Protein AF-A0ABD3W2A3-F1 (afdb_monomer)

Foldseek 3Di:
DPDQPLVVAQAEFEQPLDVVVVLLVLLVSLVVSQQPDPDDDCVPLCPPVPVCHPPDPVVQPPPPVSSVSSSVSCVVSCVRHQVQLCVCCHLPHRPQPCRRVSSVLSNLQSDDPVVQAQGKYWYWYFDPVTDIDIDIDTHHNDPDCPDPSVVVNVVSNCVVVVSVPADDDDPVVVVVVVVVCVVCVPDAFDADPDDPVRDDAQDKDFGTQHNVRDTDIDTHHDPPDPDDDDDDDDDDDPPDDDDDPPDPPDPDDPPPDDDPADLVLLVQLLVCCVPVVDDLVVSCVVSVHDSVVSVCCNVVVDPSNDDDDDDDQLDDPVLLVLLQLVLQQCLLLLDADDLVLSQVQVQVSCVLVPSDPPVDGGDSVSSVVSCVVCVVCVSRHPDDPPVNSQVRNPDPSSLVVQLVLLVVLCVLLVNLVVQQQEKEKEKDKADPDDDDPPPDPDDPDDPDDDPLEDFAIKMWIWMDTLQLDTFQIEMEGADPDDDPLQVVLVVLVYHYYYDNRNDDALVNVLCCVVPGVLVPHDQADLNHAGEYEYAPVHNNDHPVSCVVCVVSRYHYDYRRHCPHPLNVVLCCLQVVQQNVQLVVQVVVCCNVPVHHDDPSNSSNSSSVSNCVSSGSCSSNVSCVCSCNVNNDSVSSVVPPVNDDPDPVVVVVPPPDDDDDDDDDDDDDDDDDDDDDDDDDPPPPPVCPVVVVVPPPDPDPDVVLVVVLVVVCVVVVLDPPVQWDWDDDDDDDDSSDDPPDPPDTATHGDPVCVVSNVVCVVVVSDDHDDDDDDDDDDDDDDDDDDDDDDDD

Mean predicted aligned error: 22.22 Å

Structure (mmCIF, N/CA/C/O backbone):
data_AF-A0ABD3W2A3-F1
#
_entry.id   AF-A0ABD3W2A3-F1
#
loop_
_atom_site.group_PDB
_atom_site.id
_atom_site.type_symbol
_atom_site.label_atom_id
_atom_site.label_alt_id
_atom_site.label_comp_id
_atom_site.label_asym_id
_atom_site.label_entity_id
_atom_site.label_seq_id
_atom_site.pdbx_PDB_ins_code
_atom_site.Cartn_x
_atom_site.Cartn_y
_atom_site.Cartn_z
_atom_site.occupancy
_atom_site.B_iso_or_equiv
_atom_site.auth_seq_id
_atom_site.auth_comp_id
_atom_site.auth_asym_id
_atom_site.auth_atom_id
_atom_site.pdbx_PDB_model_num
ATOM 1 N N . SER A 1 1 ? -2.346 38.687 7.129 1.00 35.28 1 SER A N 1
ATOM 2 C CA . SER A 1 1 ? -1.201 38.196 7.914 1.00 35.28 1 SER A CA 1
ATOM 3 C C . SER A 1 1 ? -1.186 36.679 7.828 1.00 35.28 1 SER A C 1
ATOM 5 O O . SER A 1 1 ? -2.009 36.023 8.453 1.00 35.28 1 SER A O 1
ATOM 7 N N . SER A 1 2 ? -0.342 36.107 6.971 1.00 46.38 2 SER A N 1
ATOM 8 C CA . SER A 1 2 ? -0.169 34.652 6.858 1.00 46.38 2 SER A CA 1
ATOM 9 C C . SER A 1 2 ? 0.620 34.150 8.071 1.00 46.38 2 SER A C 1
ATOM 11 O O . SER A 1 2 ? 1.842 34.099 8.045 1.00 46.38 2 SER A O 1
ATOM 13 N N . GLY A 1 3 ? -0.074 33.900 9.184 1.00 69.75 3 GLY A N 1
ATOM 14 C CA . GLY A 1 3 ? 0.549 33.442 10.426 1.00 69.75 3 GLY A CA 1
ATOM 15 C C . GLY A 1 3 ? 1.080 32.015 10.297 1.00 69.75 3 GLY A C 1
ATOM 16 O O . GLY A 1 3 ? 0.360 31.137 9.823 1.00 69.75 3 GLY A O 1
ATOM 17 N N . SER A 1 4 ? 2.319 31.798 10.741 1.00 86.19 4 SER A N 1
ATOM 18 C CA . SER A 1 4 ? 2.955 30.481 10.856 1.00 86.19 4 SER A CA 1
ATOM 19 C C . SER A 1 4 ? 2.032 29.493 11.577 1.00 86.19 4 SER A C 1
ATOM 21 O O . SER A 1 4 ? 1.452 29.807 12.627 1.00 86.19 4 SER A O 1
ATOM 23 N N . LEU A 1 5 ? 1.890 28.277 11.035 1.00 86.94 5 LEU A N 1
ATOM 24 C CA . LEU A 1 5 ? 1.076 27.242 11.678 1.00 86.94 5 LEU A CA 1
ATOM 25 C C . LEU A 1 5 ? 1.658 26.880 13.048 1.00 86.94 5 LEU A C 1
ATOM 27 O O . LEU A 1 5 ? 0.903 26.649 13.996 1.00 86.94 5 LEU A O 1
ATOM 31 N N . LEU A 1 6 ? 2.990 26.867 13.154 1.00 92.56 6 LEU A N 1
ATOM 32 C CA . LEU A 1 6 ? 3.700 26.625 14.404 1.00 92.56 6 LEU A CA 1
ATOM 33 C C . LEU A 1 6 ? 3.365 27.659 15.477 1.00 92.56 6 LEU A C 1
ATOM 35 O O . LEU A 1 6 ? 3.347 27.291 16.649 1.00 92.56 6 LEU A O 1
ATOM 39 N N . ASP A 1 7 ? 3.046 28.899 15.111 1.00 91.88 7 ASP A N 1
ATOM 40 C CA . ASP A 1 7 ? 2.625 29.945 16.051 1.00 91.88 7 ASP A CA 1
ATOM 41 C C . ASP A 1 7 ? 1.144 29.867 16.414 1.00 91.88 7 ASP A C 1
ATOM 43 O O . ASP A 1 7 ? 0.767 30.146 17.550 1.00 91.88 7 ASP A O 1
ATOM 47 N N . CYS A 1 8 ? 0.302 29.427 15.479 1.00 91.38 8 CYS A N 1
ATOM 48 C CA . CYS A 1 8 ? -1.149 29.383 15.661 1.00 91.38 8 CYS A CA 1
ATOM 49 C C . CYS A 1 8 ? -1.652 28.231 16.549 1.00 91.38 8 CYS A C 1
ATOM 51 O O . CYS A 1 8 ? -2.857 28.172 16.823 1.00 91.38 8 CYS A O 1
ATOM 53 N N . ALA A 1 9 ? -0.780 27.298 16.939 1.00 96.00 9 ALA A N 1
ATOM 54 C CA . ALA A 1 9 ? -1.112 26.116 17.731 1.00 96.00 9 ALA A CA 1
ATOM 55 C C . ALA A 1 9 ? -0.274 26.031 19.012 1.00 96.00 9 ALA A C 1
ATOM 57 O O . ALA A 1 9 ? 0.930 26.289 19.006 1.00 96.00 9 ALA A O 1
ATOM 58 N N . ASP A 1 10 ? -0.896 25.597 20.105 1.00 97.50 10 ASP A N 1
ATOM 59 C CA . ASP A 1 10 ? -0.235 25.407 21.399 1.00 97.50 10 ASP A CA 1
ATOM 60 C C . ASP A 1 10 ? 0.429 24.033 21.511 1.00 97.50 10 ASP A C 1
ATOM 62 O O . ASP A 1 10 ? 1.401 23.863 22.249 1.00 97.50 10 ASP A O 1
ATOM 66 N N . ALA A 1 11 ? -0.085 23.050 20.770 1.00 98.31 11 ALA A N 1
ATOM 67 C CA . ALA A 1 11 ? 0.463 21.705 20.729 1.00 98.31 11 ALA A CA 1
ATOM 68 C C . ALA A 1 11 ? 0.256 21.019 19.380 1.00 98.31 11 ALA A C 1
ATOM 70 O O . ALA A 1 11 ? -0.732 21.263 18.684 1.00 98.31 11 ALA A O 1
ATOM 71 N N . PHE A 1 12 ? 1.173 20.108 19.061 1.00 98.56 12 PHE A N 1
ATOM 72 C CA . PHE A 1 12 ? 1.108 19.237 17.898 1.00 98.56 12 PHE A CA 1
ATOM 73 C C . PHE A 1 12 ? 1.137 17.777 18.334 1.00 98.56 12 PHE A C 1
ATOM 75 O O . PHE A 1 12 ? 1.990 17.352 19.112 1.00 98.56 12 PHE A O 1
ATOM 82 N N . VAL A 1 13 ? 0.200 17.002 17.801 1.00 98.75 13 VAL A N 1
ATOM 83 C CA . VAL A 1 13 ? 0.054 15.572 18.045 1.00 98.75 13 VAL A CA 1
ATOM 84 C C . VAL A 1 13 ? 0.096 14.857 16.703 1.00 98.75 13 VAL A C 1
ATOM 86 O O . VAL A 1 13 ? -0.642 15.196 15.781 1.00 98.75 13 VAL A O 1
ATOM 89 N N . PHE A 1 14 ? 0.936 13.837 16.582 1.00 98.75 14 PHE A N 1
ATOM 90 C CA . PHE A 1 14 ? 1.120 13.109 15.329 1.00 98.75 14 PHE A CA 1
ATOM 91 C C . PHE A 1 14 ? 0.757 11.638 15.499 1.00 98.75 14 PHE A C 1
ATOM 93 O O . PHE A 1 14 ? 0.949 11.048 16.568 1.00 98.75 14 PHE A O 1
ATOM 100 N N . HIS A 1 15 ? 0.308 11.005 14.414 1.00 98.56 15 HIS A N 1
ATOM 101 C CA . HIS A 1 15 ? 0.448 9.561 14.287 1.00 98.56 15 HIS A CA 1
ATOM 102 C C . HIS A 1 15 ? 1.916 9.182 14.546 1.00 98.56 15 HIS A C 1
ATOM 104 O O . HIS A 1 15 ? 2.825 9.680 13.883 1.00 98.56 15 HIS A O 1
ATOM 110 N N . SER A 1 16 ? 2.139 8.330 15.546 1.00 97.31 16 SER A N 1
ATOM 111 C CA . SER A 1 16 ? 3.460 8.045 16.103 1.00 97.31 16 SER A CA 1
ATOM 112 C C . SER A 1 16 ? 3.822 6.572 15.881 1.00 97.31 16 SER A C 1
ATOM 114 O O . SER A 1 16 ? 3.602 5.753 16.778 1.00 97.31 16 SER A O 1
ATOM 116 N N . PRO A 1 17 ? 4.350 6.192 14.700 1.00 92.62 17 PRO A N 1
ATOM 117 C CA . PRO A 1 17 ? 4.864 4.840 14.490 1.00 92.62 17 PRO A CA 1
ATOM 118 C C . PRO A 1 17 ? 6.138 4.599 15.312 1.00 92.62 17 PRO A C 1
ATOM 120 O O . PRO A 1 17 ? 6.360 3.503 15.813 1.00 92.62 17 PRO A O 1
ATOM 123 N N . PHE A 1 18 ? 6.954 5.639 15.487 1.00 95.50 18 PHE A N 1
ATOM 124 C CA . PHE A 1 18 ? 8.064 5.704 16.433 1.00 95.50 18 PHE A CA 1
ATOM 125 C C . PHE A 1 18 ? 8.425 7.175 16.688 1.00 95.50 18 PHE A C 1
ATOM 127 O O . PHE A 1 18 ? 8.246 8.031 15.818 1.00 95.50 18 PHE A O 1
ATOM 134 N N . CYS A 1 19 ? 8.956 7.486 17.873 1.00 95.88 19 CYS A N 1
ATOM 135 C CA . CYS A 1 19 ? 9.116 8.872 18.334 1.00 95.88 19 CYS A CA 1
ATOM 136 C C . CYS A 1 19 ? 10.074 9.713 17.474 1.00 95.88 19 CYS A C 1
ATOM 138 O O . CYS A 1 19 ? 9.851 10.907 17.304 1.00 95.88 19 CYS A O 1
ATOM 140 N N . LYS A 1 20 ? 11.113 9.106 16.879 1.00 95.56 20 LYS A N 1
ATOM 141 C CA . LYS A 1 20 ? 12.057 9.838 16.015 1.00 95.56 20 LYS A CA 1
ATOM 142 C C . LYS A 1 20 ? 11.368 10.430 14.782 1.00 95.56 20 LYS A C 1
ATOM 144 O O . LYS A 1 20 ? 11.734 11.529 14.376 1.00 95.56 20 LYS A O 1
ATOM 149 N N . LEU A 1 21 ? 10.369 9.747 14.210 1.00 96.75 21 LEU A N 1
ATOM 150 C CA . LEU A 1 21 ? 9.618 10.286 13.074 1.00 96.75 21 LEU A CA 1
ATOM 151 C C . LEU A 1 21 ? 8.807 11.517 13.480 1.00 96.75 21 LEU A C 1
ATOM 153 O O . LEU A 1 21 ? 8.775 12.483 12.733 1.00 96.75 21 LEU A O 1
ATOM 157 N N . VAL A 1 22 ? 8.237 11.519 14.687 1.00 97.88 22 VAL A N 1
ATOM 158 C CA . VAL A 1 22 ? 7.503 12.672 15.227 1.00 97.88 22 VAL A CA 1
ATOM 159 C C . VAL A 1 22 ? 8.413 13.899 15.339 1.00 97.88 22 VAL A C 1
ATOM 161 O O . VAL A 1 22 ? 8.020 14.991 14.938 1.00 97.88 22 VAL A O 1
ATOM 164 N N . CYS A 1 23 ? 9.657 13.727 15.803 1.00 96.19 23 CYS A N 1
ATOM 165 C CA . CYS A 1 23 ? 10.639 14.818 15.819 1.00 96.19 23 CYS A CA 1
ATOM 166 C C . CYS A 1 23 ? 10.901 15.369 14.407 1.00 96.19 23 CYS A C 1
ATOM 168 O O . CYS A 1 23 ? 10.912 16.583 14.209 1.00 96.19 23 CYS A O 1
ATOM 170 N N . LYS A 1 24 ? 11.069 14.482 13.416 1.00 97.19 24 LYS A N 1
ATOM 171 C CA . LYS A 1 24 ? 11.239 14.875 12.007 1.00 97.19 24 LYS A CA 1
ATOM 172 C C . LYS A 1 24 ? 10.013 15.619 11.475 1.00 97.19 24 LYS A C 1
ATOM 174 O O . LYS A 1 24 ? 10.169 16.583 10.736 1.00 97.19 24 LYS A O 1
ATOM 179 N N . SER A 1 25 ? 8.804 15.213 11.864 1.00 97.94 25 SER A N 1
ATOM 180 C CA . SER A 1 25 ? 7.562 15.871 11.445 1.00 97.94 25 SER A CA 1
ATOM 181 C C . SER A 1 25 ? 7.475 17.319 11.927 1.00 97.94 25 SER A C 1
ATOM 183 O O . SER A 1 25 ? 7.057 18.173 11.153 1.00 97.94 25 SER A O 1
ATOM 185 N N . VAL A 1 26 ? 7.926 17.628 13.147 1.00 97.69 26 VAL A N 1
ATOM 186 C CA . VAL A 1 26 ? 7.994 19.022 13.627 1.00 97.69 26 VAL A CA 1
ATOM 187 C C . VAL A 1 26 ? 9.032 19.826 12.844 1.00 97.69 26 VAL A C 1
ATOM 189 O O . VAL A 1 26 ? 8.727 20.926 12.392 1.00 97.69 26 VAL A O 1
ATOM 192 N N . GLY A 1 27 ? 10.215 19.256 12.591 1.00 96.56 27 GLY A N 1
ATOM 193 C CA . GLY A 1 27 ? 11.208 19.878 11.705 1.00 96.56 27 GLY A CA 1
ATOM 194 C C . GLY A 1 27 ? 10.654 20.136 10.302 1.00 96.56 27 GLY A C 1
ATOM 195 O O . GLY A 1 27 ? 10.908 21.180 9.708 1.00 96.56 27 GLY A O 1
ATOM 196 N N . ARG A 1 28 ? 9.808 19.232 9.796 1.00 96.56 28 ARG A N 1
ATOM 197 C CA . ARG A 1 28 ? 9.132 19.397 8.508 1.00 96.56 28 ARG A CA 1
ATOM 198 C C . ARG A 1 28 ? 8.079 20.503 8.521 1.00 96.56 28 ARG A C 1
ATOM 200 O O . ARG A 1 28 ? 7.910 21.170 7.506 1.00 96.56 28 ARG A O 1
ATOM 207 N N . LEU A 1 29 ? 7.371 20.710 9.630 1.00 95.69 29 LEU A N 1
ATOM 208 C CA . LEU A 1 29 ? 6.482 21.866 9.771 1.00 95.69 29 LEU A CA 1
ATOM 209 C C . LEU A 1 29 ? 7.280 23.173 9.752 1.00 95.69 29 LEU A C 1
ATOM 211 O O . LEU A 1 29 ? 6.894 24.089 9.037 1.00 95.69 29 LEU A O 1
ATOM 215 N N . LEU A 1 30 ? 8.429 23.219 10.438 1.00 95.38 30 LEU A N 1
ATOM 216 C CA . LEU A 1 30 ? 9.304 24.395 10.420 1.00 95.38 30 LEU A CA 1
ATOM 217 C C . LEU A 1 30 ? 9.847 24.684 9.017 1.00 95.38 30 LEU A C 1
ATOM 219 O O . LEU A 1 30 ? 9.916 25.841 8.627 1.00 95.38 30 LEU A O 1
ATOM 223 N N . LEU A 1 31 ? 10.168 23.647 8.237 1.00 95.00 31 LEU A N 1
ATOM 224 C CA . LEU A 1 31 ? 10.528 23.804 6.826 1.00 95.00 31 LEU A CA 1
ATOM 225 C C . LEU A 1 31 ? 9.392 24.403 5.993 1.00 95.00 31 LEU A C 1
ATOM 227 O O . LEU A 1 31 ? 9.651 25.258 5.155 1.00 95.00 31 LEU A O 1
ATOM 231 N N . ASN A 1 32 ? 8.148 23.959 6.192 1.00 92.75 32 ASN A N 1
ATOM 232 C CA . ASN A 1 32 ? 7.019 24.531 5.455 1.00 92.75 32 ASN A CA 1
ATOM 233 C C . ASN A 1 32 ? 6.820 26.010 5.800 1.00 92.75 32 ASN A C 1
ATOM 235 O O . ASN A 1 32 ? 6.650 26.807 4.885 1.00 92.75 32 ASN A O 1
ATOM 239 N N . ASP A 1 33 ? 6.893 26.371 7.084 1.00 92.31 33 ASP A N 1
ATOM 240 C CA . ASP A 1 33 ? 6.809 27.769 7.515 1.00 92.31 33 ASP A CA 1
ATOM 241 C C . ASP A 1 33 ? 7.972 28.596 6.931 1.00 92.31 33 ASP A C 1
ATOM 243 O O . ASP A 1 33 ? 7.736 29.654 6.358 1.00 92.31 33 ASP A O 1
ATOM 247 N N . PHE A 1 34 ? 9.204 28.075 6.976 1.00 93.44 34 PHE A N 1
ATOM 248 C CA . PHE A 1 34 ? 10.398 28.709 6.403 1.00 93.44 34 PHE A CA 1
ATOM 249 C C . PHE A 1 34 ? 10.268 28.997 4.902 1.00 93.44 34 PHE A C 1
ATOM 251 O O . PHE A 1 34 ? 10.636 30.072 4.443 1.00 93.44 34 PHE A O 1
ATOM 258 N N . LEU A 1 35 ? 9.742 28.043 4.128 1.00 91.56 35 LEU A N 1
ATOM 259 C CA . LEU A 1 35 ? 9.589 28.188 2.676 1.00 91.56 35 LEU A CA 1
ATOM 260 C C . LEU A 1 35 ? 8.422 29.096 2.273 1.00 91.56 35 LEU A C 1
ATOM 262 O O . LEU A 1 35 ? 8.393 29.576 1.142 1.00 91.56 35 LEU A O 1
ATOM 266 N N . GLN A 1 36 ? 7.451 29.294 3.165 1.00 90.06 36 GLN A N 1
ATOM 267 C CA . GLN A 1 36 ? 6.314 30.189 2.945 1.00 90.06 36 GLN A CA 1
ATOM 268 C C . GLN A 1 36 ? 6.576 31.614 3.438 1.00 90.06 36 GLN A C 1
ATOM 270 O O . GLN A 1 36 ? 5.816 32.516 3.087 1.00 90.06 36 GLN A O 1
ATOM 275 N N . ASP A 1 37 ? 7.620 31.820 4.241 1.00 89.75 37 ASP A N 1
ATOM 276 C CA . ASP A 1 37 ? 7.996 33.131 4.748 1.00 89.75 37 ASP A CA 1
ATOM 277 C C . ASP A 1 37 ? 8.690 33.955 3.644 1.00 89.75 37 ASP A C 1
ATOM 279 O O . ASP A 1 37 ? 9.766 33.568 3.174 1.00 89.75 37 ASP A O 1
ATOM 283 N N . PRO A 1 38 ? 8.095 35.073 3.181 1.00 87.69 38 PRO A N 1
ATOM 284 C CA . PRO A 1 38 ? 8.717 35.914 2.163 1.00 87.69 38 PRO A CA 1
ATOM 285 C C . PRO A 1 38 ? 9.988 36.611 2.671 1.00 87.69 38 PRO A C 1
ATOM 287 O O . PRO A 1 38 ? 10.830 36.980 1.849 1.00 87.69 38 PRO A O 1
ATOM 290 N N . ASP A 1 39 ? 10.142 36.769 3.991 1.00 89.38 39 ASP A N 1
ATOM 291 C CA . ASP A 1 39 ? 11.297 37.417 4.616 1.00 89.38 39 ASP A CA 1
ATOM 292 C C . ASP A 1 39 ? 11.790 36.631 5.850 1.00 89.38 39 ASP A C 1
ATOM 294 O O . ASP A 1 39 ? 11.570 37.046 6.990 1.00 89.38 39 ASP A O 1
ATOM 298 N N . PRO A 1 40 ? 12.442 35.464 5.648 1.00 89.62 40 PRO A N 1
ATOM 299 C CA . PRO A 1 40 ? 12.858 34.609 6.754 1.00 89.62 40 PRO A CA 1
ATOM 300 C C . PRO A 1 40 ? 13.875 35.298 7.676 1.00 89.62 40 PRO A C 1
ATOM 302 O O . PRO A 1 40 ? 14.967 35.677 7.248 1.00 89.62 40 PRO A O 1
ATOM 305 N N . ASP A 1 41 ? 13.552 35.383 8.968 1.00 89.06 41 ASP A N 1
ATOM 306 C CA . ASP A 1 41 ? 14.463 35.882 10.003 1.00 89.06 41 ASP A CA 1
ATOM 307 C C . ASP A 1 41 ? 15.594 34.881 10.311 1.00 89.06 41 ASP A C 1
ATOM 309 O O . ASP A 1 41 ? 15.458 33.957 11.124 1.00 89.06 41 ASP A O 1
ATOM 313 N N . PHE A 1 42 ? 16.740 35.111 9.673 1.00 92.19 42 PHE A N 1
ATOM 314 C CA . PHE A 1 42 ? 17.986 34.363 9.862 1.00 92.19 42 PHE A CA 1
ATOM 315 C C . PHE A 1 42 ? 18.763 34.734 11.136 1.00 92.19 42 PHE A C 1
ATOM 317 O O . PHE A 1 42 ? 19.756 34.095 11.476 1.00 92.19 42 PHE A O 1
ATOM 324 N N . THR A 1 43 ? 18.322 35.749 11.877 1.00 88.88 43 THR A N 1
ATOM 325 C CA . THR A 1 43 ? 18.927 36.112 13.169 1.00 88.88 43 THR A CA 1
ATOM 326 C C . THR A 1 43 ? 18.184 35.497 14.353 1.00 88.88 43 THR A C 1
ATOM 328 O O . THR A 1 43 ? 18.761 35.338 15.428 1.00 88.88 43 THR A O 1
ATOM 331 N N . GLY A 1 44 ? 16.925 35.109 14.147 1.00 88.94 44 GLY A N 1
ATOM 332 C CA . GLY A 1 44 ? 16.075 34.444 15.125 1.00 88.94 44 GLY A CA 1
ATOM 333 C C . GLY A 1 44 ? 15.727 33.013 14.725 1.00 88.94 44 GLY A C 1
ATOM 334 O O . GLY A 1 44 ? 16.568 32.114 14.759 1.00 88.94 44 GLY A O 1
ATOM 335 N N . ARG A 1 45 ? 14.448 32.773 14.406 1.00 86.94 45 ARG A N 1
ATOM 336 C CA . ARG A 1 45 ? 13.867 31.419 14.269 1.00 86.94 45 ARG A CA 1
ATOM 337 C C . ARG A 1 45 ? 14.559 30.548 13.216 1.00 86.94 45 ARG A C 1
ATOM 339 O O . ARG A 1 45 ? 14.579 29.329 13.386 1.00 86.94 45 ARG A O 1
ATOM 346 N N . TYR A 1 46 ? 15.083 31.146 12.148 1.00 94.19 46 TYR A N 1
ATOM 347 C CA . TYR A 1 46 ? 15.690 30.423 11.030 1.00 94.19 46 TYR A CA 1
ATOM 348 C C . TYR A 1 46 ? 17.213 30.555 10.980 1.00 94.19 46 TYR A C 1
ATOM 350 O O . TYR A 1 46 ? 17.813 30.303 9.936 1.00 94.19 46 TYR A O 1
ATOM 358 N N . SER A 1 47 ? 17.846 30.932 12.093 1.00 93.12 47 SER A N 1
ATOM 359 C CA . SER A 1 47 ? 19.304 31.020 12.171 1.00 93.12 47 SER A CA 1
ATOM 360 C C . SER A 1 47 ? 19.980 29.697 11.799 1.00 93.12 47 SER A C 1
ATOM 362 O O . SER A 1 47 ? 19.616 28.635 12.313 1.00 93.12 47 SER A O 1
ATOM 364 N N . GLY A 1 48 ? 20.950 29.760 10.881 1.00 92.06 48 GLY A N 1
ATOM 365 C CA . GLY A 1 48 ? 21.668 28.591 10.369 1.00 92.06 48 GLY A CA 1
ATOM 366 C C . GLY A 1 48 ? 20.937 27.825 9.259 1.00 92.06 48 GLY A C 1
ATOM 367 O O . GLY A 1 48 ? 21.366 26.726 8.900 1.00 92.06 48 GLY A O 1
ATOM 368 N N . LEU A 1 49 ? 19.825 28.360 8.734 1.00 95.88 49 LEU A N 1
ATOM 369 C CA . LEU A 1 49 ? 19.043 27.764 7.641 1.00 95.88 49 LEU A CA 1
ATOM 370 C C . LEU A 1 49 ? 19.143 28.550 6.319 1.00 95.88 49 LEU A C 1
ATOM 372 O O . LEU A 1 49 ? 18.433 28.243 5.360 1.00 95.88 49 LEU A O 1
ATOM 376 N N . GLU A 1 50 ? 20.032 29.544 6.246 1.00 94.06 50 GLU A N 1
ATOM 377 C CA . GLU A 1 50 ? 20.233 30.451 5.105 1.00 94.06 50 GLU A CA 1
ATOM 378 C C . GLU A 1 50 ? 20.515 29.678 3.815 1.00 94.06 50 GLU A C 1
ATOM 380 O O . GLU A 1 50 ? 19.961 29.981 2.757 1.00 94.06 50 GLU A O 1
ATOM 385 N N . SER A 1 51 ? 21.335 28.629 3.924 1.00 93.44 51 SER A N 1
ATOM 386 C CA . SER A 1 51 ? 21.743 27.765 2.814 1.00 93.44 51 SER A CA 1
ATOM 387 C C . SER A 1 51 ? 20.589 26.974 2.191 1.00 93.44 51 SER A C 1
ATOM 389 O O . SER A 1 51 ? 20.732 26.462 1.082 1.00 93.44 51 SER A O 1
ATOM 391 N N . PHE A 1 52 ? 19.442 26.886 2.870 1.00 93.62 52 PHE A N 1
ATOM 392 C CA . PHE A 1 52 ? 18.254 26.191 2.379 1.00 93.62 52 PHE A CA 1
ATOM 393 C C . PHE A 1 52 ? 17.212 27.141 1.773 1.00 93.62 52 PHE A C 1
ATOM 395 O O . PHE A 1 52 ? 16.159 26.674 1.332 1.00 93.62 52 PHE A O 1
ATOM 402 N N . LYS A 1 53 ? 17.457 28.461 1.722 1.00 90.56 53 LYS A N 1
ATOM 403 C CA . LYS A 1 53 ? 16.511 29.420 1.128 1.00 90.56 53 LYS A CA 1
ATOM 404 C C . LYS A 1 53 ? 16.232 29.060 -0.336 1.00 90.56 53 LYS A C 1
ATOM 406 O O . LYS A 1 53 ? 17.150 28.876 -1.129 1.00 90.56 53 LYS A O 1
ATOM 411 N N . GLY A 1 54 ? 14.952 28.962 -0.698 1.00 85.00 54 GLY A N 1
ATOM 412 C CA . GLY A 1 54 ? 14.531 28.616 -2.060 1.00 85.00 54 GLY A CA 1
ATOM 413 C C . GLY A 1 54 ? 14.688 27.135 -2.429 1.00 85.00 54 GLY A C 1
ATOM 414 O O . GLY A 1 54 ? 14.508 26.789 -3.598 1.00 85.00 54 GLY A O 1
ATOM 415 N N . ILE A 1 55 ? 14.996 26.246 -1.471 1.00 90.94 55 ILE A N 1
ATOM 416 C CA . ILE A 1 55 ? 15.012 24.806 -1.748 1.00 90.94 55 ILE A CA 1
ATOM 417 C C . ILE A 1 55 ? 13.613 24.323 -2.149 1.00 90.94 55 ILE A C 1
ATOM 419 O O . ILE A 1 55 ? 12.613 24.619 -1.494 1.00 90.94 55 ILE A O 1
ATOM 423 N N . LYS A 1 56 ? 13.534 23.554 -3.238 1.00 83.44 56 LYS A N 1
ATOM 424 C CA . LYS A 1 56 ? 12.264 22.992 -3.709 1.00 83.44 56 LYS A CA 1
ATOM 425 C C . LYS A 1 56 ? 11.834 21.815 -2.836 1.00 83.44 56 LYS A C 1
ATOM 427 O O . LYS A 1 56 ? 12.657 20.946 -2.547 1.00 83.44 56 LYS A O 1
ATOM 432 N N . LEU A 1 57 ? 10.560 21.767 -2.435 1.00 78.25 57 LEU A N 1
ATOM 433 C CA . LEU A 1 57 ? 10.013 20.772 -1.498 1.00 78.25 57 LEU A CA 1
ATOM 434 C C . LEU A 1 57 ? 10.307 19.324 -1.917 1.00 78.25 57 LEU A C 1
ATOM 436 O O . LEU A 1 57 ? 10.614 18.498 -1.057 1.00 78.25 57 LEU A O 1
ATOM 440 N N . GLU A 1 58 ? 10.271 19.022 -3.208 1.00 82.12 58 GLU A N 1
ATOM 441 C CA . GLU A 1 58 ? 10.570 17.709 -3.780 1.00 82.12 58 GLU A CA 1
ATOM 442 C C . GLU A 1 58 ? 11.998 17.217 -3.473 1.00 82.12 58 GLU A C 1
ATOM 444 O O . GLU A 1 58 ? 12.213 16.025 -3.257 1.00 82.12 58 GLU A O 1
ATOM 449 N N . ASN A 1 59 ? 12.957 18.132 -3.308 1.00 84.94 59 ASN A N 1
ATOM 450 C CA . ASN A 1 59 ? 14.370 17.816 -3.067 1.00 84.94 59 ASN A CA 1
ATOM 451 C C . ASN A 1 59 ? 14.714 17.623 -1.581 1.00 84.94 59 ASN A C 1
ATOM 453 O O . ASN A 1 59 ? 15.874 17.426 -1.218 1.00 84.94 59 ASN A O 1
ATOM 457 N N . THR A 1 60 ? 13.725 17.711 -0.690 1.00 88.69 60 THR A N 1
ATOM 458 C CA . THR A 1 60 ? 13.972 17.823 0.758 1.00 88.69 60 THR A CA 1
ATOM 459 C C . THR A 1 60 ? 13.636 16.564 1.560 1.00 88.69 60 THR A C 1
ATOM 461 O O . THR A 1 60 ? 13.958 16.513 2.743 1.00 88.69 60 THR A O 1
ATOM 464 N N . TYR A 1 61 ? 12.990 15.548 0.972 1.00 84.19 61 TYR A N 1
ATOM 465 C CA . TYR A 1 61 ? 12.478 14.393 1.732 1.00 84.19 61 TYR A CA 1
ATOM 466 C C . TYR A 1 61 ? 13.572 13.491 2.318 1.00 84.19 61 TYR A C 1
ATOM 468 O O . TYR A 1 61 ? 13.403 12.961 3.413 1.00 84.19 61 TYR A O 1
ATOM 476 N N . PHE A 1 62 ? 14.684 13.327 1.598 1.00 86.44 62 PHE A N 1
ATOM 477 C CA . PHE A 1 62 ? 15.785 12.434 1.984 1.00 86.44 62 PHE A CA 1
ATOM 478 C C . PHE A 1 62 ? 17.126 13.165 2.142 1.00 86.44 62 PHE A C 1
ATOM 480 O O . PHE A 1 62 ? 18.167 12.526 2.298 1.00 86.44 62 PHE A O 1
ATOM 487 N N . ASN A 1 63 ? 17.110 14.501 2.125 1.00 91.31 63 ASN A N 1
ATOM 488 C CA . ASN A 1 63 ? 18.293 15.313 2.376 1.00 91.31 63 ASN A CA 1
ATOM 489 C C . ASN A 1 63 ? 18.621 15.285 3.880 1.00 91.31 63 ASN A C 1
ATOM 491 O O . ASN A 1 63 ? 17.900 15.859 4.698 1.00 91.31 63 ASN A O 1
ATOM 495 N N . LYS A 1 64 ? 19.706 14.588 4.241 1.00 91.56 64 LYS A N 1
ATOM 496 C CA . LYS A 1 64 ? 20.124 14.396 5.639 1.00 91.56 64 LYS A CA 1
ATOM 497 C C . LYS A 1 64 ? 20.623 15.677 6.301 1.00 91.56 64 LYS A C 1
ATOM 499 O O . LYS A 1 64 ? 20.401 15.843 7.501 1.00 91.56 64 LYS A O 1
ATOM 504 N N . ASP A 1 65 ? 21.258 16.566 5.544 1.00 91.94 65 ASP A N 1
ATOM 505 C CA . ASP A 1 65 ? 21.778 17.829 6.072 1.00 91.94 65 ASP A CA 1
ATOM 506 C C . ASP A 1 65 ? 20.617 18.753 6.431 1.00 91.94 65 ASP A C 1
ATOM 508 O O . ASP A 1 65 ? 20.558 19.281 7.541 1.00 91.94 65 ASP A O 1
ATOM 512 N N . LEU A 1 66 ? 19.619 18.832 5.547 1.00 94.44 66 LEU A N 1
ATOM 513 C CA . LEU A 1 66 ? 18.368 19.537 5.804 1.00 94.44 66 LEU A CA 1
ATOM 514 C C . LEU A 1 66 ? 17.608 18.918 6.981 1.00 94.44 66 LEU A C 1
ATOM 516 O O . LEU A 1 66 ? 17.184 19.640 7.879 1.00 94.44 66 LEU A O 1
ATOM 520 N N . GLU A 1 67 ? 17.443 17.591 7.019 1.00 95.00 67 GLU A N 1
ATOM 521 C CA . GLU A 1 67 ? 16.788 16.926 8.153 1.00 95.00 67 GLU A CA 1
ATOM 522 C C . GLU A 1 67 ? 17.476 17.297 9.472 1.00 95.00 67 GLU A C 1
ATOM 524 O O . GLU A 1 67 ? 16.807 17.677 10.433 1.00 95.00 67 GLU A O 1
ATOM 529 N N . THR A 1 68 ? 18.806 17.230 9.512 1.00 95.25 68 THR A N 1
ATOM 530 C CA . THR A 1 68 ? 19.593 17.540 10.710 1.00 95.25 68 THR A CA 1
ATOM 531 C C . THR A 1 68 ? 19.449 19.006 11.111 1.00 95.25 68 THR A C 1
ATOM 533 O O . THR A 1 68 ? 19.194 19.293 12.285 1.00 95.25 68 THR A O 1
ATOM 536 N N . ALA A 1 69 ? 19.543 19.927 10.151 1.00 96.38 69 ALA A N 1
ATOM 537 C CA . ALA A 1 69 ? 19.418 21.359 10.388 1.00 96.38 69 ALA A CA 1
ATOM 538 C C . ALA A 1 69 ? 18.027 21.724 10.930 1.00 96.38 69 ALA A C 1
ATOM 540 O O . ALA A 1 69 ? 17.915 22.326 11.998 1.00 96.38 69 ALA A O 1
ATOM 541 N N . PHE A 1 70 ? 16.953 21.266 10.280 1.00 96.38 70 PHE A N 1
ATOM 542 C CA . PHE A 1 70 ? 15.584 21.574 10.702 1.00 96.38 70 PHE A CA 1
ATOM 543 C C . PHE A 1 70 ? 15.166 20.834 11.974 1.00 96.38 70 PHE A C 1
ATOM 545 O O . PHE A 1 70 ? 14.396 21.375 12.767 1.00 96.38 70 PHE A O 1
ATOM 552 N N . MET A 1 71 ? 15.678 19.627 12.236 1.00 96.31 71 MET A N 1
ATOM 553 C CA . MET A 1 71 ? 15.493 18.975 13.538 1.00 96.31 71 MET A CA 1
ATOM 554 C C . MET A 1 71 ? 16.190 19.741 14.668 1.00 96.31 71 MET A C 1
ATOM 556 O O . MET A 1 71 ? 15.666 19.788 15.780 1.00 96.31 71 MET A O 1
ATOM 560 N N . THR A 1 72 ? 17.350 20.337 14.393 1.00 95.94 72 THR A N 1
ATOM 561 C CA . THR A 1 72 ? 18.087 21.147 15.371 1.00 95.94 72 THR A CA 1
ATOM 562 C C . THR A 1 72 ? 17.368 22.468 15.627 1.00 95.94 72 THR A C 1
ATOM 564 O O . THR A 1 72 ? 17.066 22.776 16.778 1.00 95.94 72 THR A O 1
ATOM 567 N N . ALA A 1 73 ? 16.993 23.191 14.569 1.00 95.88 73 ALA A N 1
ATOM 568 C CA . ALA A 1 73 ? 16.277 24.463 14.668 1.00 95.88 73 ALA A CA 1
ATOM 569 C C . ALA A 1 73 ? 14.885 24.319 15.315 1.00 95.88 73 ALA A C 1
ATOM 571 O O . ALA A 1 73 ? 14.443 25.182 16.068 1.00 95.88 73 ALA A O 1
ATOM 572 N N . SER A 1 74 ? 14.193 23.197 15.088 1.00 96.56 74 SER A N 1
ATOM 573 C CA . SER A 1 74 ? 12.866 22.941 15.671 1.00 96.56 74 SER A CA 1
ATOM 574 C C . SER A 1 74 ? 12.889 22.303 17.065 1.00 96.56 74 SER A C 1
ATOM 576 O O . SER A 1 74 ? 11.824 22.005 17.611 1.00 96.56 74 SER A O 1
ATOM 578 N N . LYS A 1 75 ? 14.065 22.094 17.672 1.00 96.81 75 LYS A N 1
ATOM 579 C CA . LYS A 1 75 ? 14.209 21.360 18.941 1.00 96.81 75 LYS A CA 1
ATOM 580 C C . LYS A 1 75 ? 13.361 21.948 20.070 1.00 96.81 75 LYS A C 1
ATOM 582 O O . LYS A 1 75 ? 12.613 21.212 20.710 1.00 96.81 75 LYS A O 1
ATOM 587 N N . ASP A 1 76 ? 13.415 23.260 20.277 1.00 96.56 76 ASP A N 1
ATOM 588 C CA . ASP A 1 76 ? 12.657 23.922 21.347 1.00 96.56 76 ASP A CA 1
ATOM 589 C C . ASP A 1 76 ? 11.145 23.888 21.097 1.00 96.56 76 ASP A C 1
ATOM 591 O O . ASP A 1 76 ? 10.351 23.758 22.033 1.00 96.56 76 ASP A O 1
ATOM 595 N N . ILE A 1 77 ? 10.736 23.953 19.826 1.00 96.56 77 ILE A N 1
ATOM 596 C CA . ILE A 1 77 ? 9.334 23.817 19.420 1.00 96.56 77 ILE A CA 1
ATOM 597 C C . ILE A 1 77 ? 8.850 22.398 19.715 1.00 96.56 77 ILE A C 1
ATOM 599 O O . ILE A 1 77 ? 7.779 22.215 20.293 1.00 96.56 77 ILE A O 1
ATOM 603 N N . PHE A 1 78 ? 9.647 21.387 19.364 1.00 98.06 78 PHE A N 1
ATOM 604 C CA . PHE A 1 78 ? 9.345 19.996 19.668 1.00 98.06 78 PHE A CA 1
ATOM 605 C C . PHE A 1 78 ? 9.219 19.774 21.181 1.00 98.06 78 PHE A C 1
ATOM 607 O O . PHE A 1 78 ? 8.210 19.227 21.626 1.00 98.06 78 PHE A O 1
ATOM 614 N N . GLU A 1 79 ? 10.193 20.235 21.969 1.00 97.94 79 GLU A N 1
ATOM 615 C CA . GLU A 1 79 ? 10.215 20.095 23.430 1.00 97.94 79 GLU A CA 1
ATOM 616 C C . GLU A 1 79 ? 8.976 20.715 24.091 1.00 97.94 79 GLU A C 1
ATOM 618 O O . GLU A 1 79 ? 8.345 20.075 24.932 1.00 97.94 79 GLU A O 1
ATOM 623 N N . LYS A 1 80 ? 8.570 21.917 23.666 1.00 96.81 80 LYS A N 1
ATOM 624 C CA . LYS A 1 80 ? 7.423 22.629 24.252 1.00 96.81 80 LYS A CA 1
ATOM 625 C C . LYS A 1 80 ? 6.072 22.131 23.737 1.00 96.81 80 LYS A C 1
ATOM 627 O O . LYS A 1 80 ? 5.148 21.945 24.524 1.00 96.81 80 LYS A O 1
ATOM 632 N N . LYS A 1 81 ? 5.934 21.935 22.421 1.00 98.12 81 LYS A N 1
ATOM 633 C CA . LYS A 1 81 ? 4.626 21.741 21.765 1.00 98.12 81 LYS A CA 1
ATOM 634 C C . LYS A 1 81 ? 4.304 20.289 21.418 1.00 98.12 81 LYS A C 1
ATOM 636 O O . LYS A 1 81 ? 3.148 19.987 21.148 1.00 98.12 81 LYS A O 1
ATOM 641 N N . THR A 1 82 ? 5.287 19.387 21.393 1.00 98.56 82 THR A N 1
ATOM 642 C CA . THR A 1 82 ? 5.083 18.019 20.869 1.00 98.56 82 THR A CA 1
ATOM 643 C C . THR A 1 82 ? 5.533 16.926 21.829 1.00 98.56 82 THR A C 1
ATOM 645 O O . THR A 1 82 ? 4.848 15.912 21.954 1.00 98.56 82 THR A O 1
ATOM 648 N N . LYS A 1 83 ? 6.639 17.107 22.557 1.00 98.38 83 LYS A N 1
ATOM 649 C CA . LYS A 1 83 ? 7.178 16.102 23.485 1.00 98.38 83 LYS A CA 1
ATOM 650 C C . LYS A 1 83 ? 6.172 15.607 24.535 1.00 98.38 83 LYS A C 1
ATOM 652 O O . LYS A 1 83 ? 6.146 14.396 24.766 1.00 98.38 83 LYS A O 1
ATOM 657 N N . PRO A 1 84 ? 5.291 16.447 25.116 1.00 98.00 84 PRO A N 1
ATOM 658 C CA . PRO A 1 84 ? 4.277 15.950 26.045 1.00 98.00 84 PRO A CA 1
ATOM 659 C C . PRO A 1 84 ? 3.300 14.946 25.403 1.00 98.00 84 PRO A C 1
ATOM 661 O O . PRO A 1 84 ? 2.756 14.085 26.088 1.00 98.00 84 PRO A O 1
ATOM 664 N N . SER A 1 85 ? 3.124 14.987 24.076 1.00 98.31 85 SER A N 1
ATOM 665 C CA . SER A 1 85 ? 2.241 14.071 23.347 1.00 98.31 85 SER A CA 1
ATOM 666 C C . SER A 1 85 ? 2.846 12.689 23.070 1.00 98.31 85 SER A C 1
ATOM 668 O O . SER A 1 85 ? 2.118 11.776 22.709 1.00 98.31 85 SER A O 1
ATOM 670 N N . ILE A 1 86 ? 4.153 12.466 23.241 1.00 98.12 86 ILE A N 1
ATOM 671 C CA . ILE A 1 86 ? 4.774 11.188 22.834 1.00 98.12 86 ILE A CA 1
ATOM 672 C C . ILE A 1 86 ? 4.974 10.191 23.983 1.00 98.12 86 ILE A C 1
ATOM 674 O O . ILE A 1 86 ? 5.575 9.137 23.770 1.00 98.12 86 ILE A O 1
ATOM 678 N N . TYR A 1 87 ? 4.477 10.483 25.191 1.00 97.69 87 TYR A N 1
ATOM 679 C CA . TYR A 1 87 ? 4.689 9.637 26.374 1.00 97.69 87 TYR A CA 1
ATOM 680 C C . TYR A 1 87 ? 4.173 8.203 26.176 1.00 97.69 87 TYR A C 1
ATOM 682 O O . TYR A 1 87 ? 4.947 7.253 26.299 1.00 97.69 87 TYR A O 1
ATOM 690 N N . ILE A 1 88 ? 2.904 8.025 25.787 1.00 98.12 88 ILE A N 1
ATOM 691 C CA . ILE A 1 88 ? 2.336 6.687 25.545 1.00 98.12 88 ILE A CA 1
ATOM 692 C C . ILE A 1 88 ? 3.056 5.992 24.384 1.00 98.12 88 ILE A C 1
ATOM 694 O O . ILE A 1 88 ? 3.376 4.812 24.492 1.00 98.12 88 ILE A O 1
ATOM 698 N N . ALA A 1 89 ? 3.359 6.705 23.295 1.00 97.62 89 ALA A N 1
ATOM 699 C CA . ALA A 1 89 ? 4.053 6.124 22.143 1.00 97.62 89 ALA A CA 1
ATOM 700 C C . ALA A 1 89 ? 5.458 5.610 22.506 1.00 97.62 89 ALA A C 1
ATOM 702 O O . ALA A 1 89 ? 5.856 4.544 22.045 1.00 97.62 89 ALA A O 1
ATOM 703 N N . ASN A 1 90 ? 6.183 6.319 23.376 1.00 97.38 90 ASN A N 1
ATOM 704 C CA . ASN A 1 90 ? 7.480 5.885 23.896 1.00 97.38 90 ASN A CA 1
ATOM 705 C C . ASN A 1 90 ? 7.349 4.611 24.754 1.00 97.38 90 ASN A C 1
ATOM 707 O O . ASN A 1 90 ? 8.152 3.692 24.640 1.00 97.38 90 ASN A O 1
ATOM 711 N N . GLN A 1 91 ? 6.296 4.532 25.569 1.00 97.38 91 GLN A N 1
ATOM 712 C CA . GLN A 1 91 ? 6.080 3.432 26.509 1.00 97.38 91 GLN A CA 1
ATOM 713 C C . GLN A 1 91 ? 5.434 2.182 25.889 1.00 97.38 91 GLN A C 1
ATOM 715 O O . GLN A 1 91 ? 5.602 1.086 26.426 1.00 97.38 91 GLN A O 1
ATOM 720 N N . VAL A 1 92 ? 4.649 2.328 24.819 1.00 97.44 92 VAL A N 1
ATOM 721 C CA . VAL A 1 92 ? 3.824 1.258 24.219 1.00 97.44 92 VAL A CA 1
ATOM 722 C C . VAL A 1 92 ? 4.279 0.889 22.804 1.00 97.44 92 VAL A C 1
ATOM 724 O O . VAL A 1 92 ? 4.113 -0.258 22.396 1.00 97.44 92 VAL A O 1
ATOM 727 N N . GLY A 1 93 ? 4.870 1.823 22.060 1.00 95.19 93 GLY A N 1
ATOM 728 C CA . GLY A 1 93 ? 5.181 1.657 20.641 1.00 95.19 93 GLY A CA 1
ATOM 729 C C . GLY A 1 93 ? 3.998 1.979 19.722 1.00 95.19 93 GLY A C 1
ATOM 730 O O . GLY A 1 93 ? 3.037 2.653 20.107 1.00 95.19 93 GLY A O 1
ATOM 731 N N . ASN A 1 94 ? 4.078 1.520 18.470 1.00 97.12 94 ASN A N 1
ATOM 732 C CA . ASN A 1 94 ? 3.069 1.817 17.456 1.00 97.12 94 ASN A CA 1
ATOM 733 C C . ASN A 1 94 ? 1.748 1.087 17.733 1.00 97.12 94 ASN A C 1
ATOM 735 O O . ASN A 1 94 ? 1.679 -0.139 17.685 1.00 97.12 94 ASN A O 1
ATOM 739 N N . MET A 1 95 ? 0.677 1.855 17.926 1.00 97.31 95 MET A N 1
ATOM 740 C CA . MET A 1 95 ? -0.677 1.320 18.095 1.00 97.31 95 MET A CA 1
ATOM 741 C C . MET A 1 95 ? -1.495 1.304 16.792 1.00 97.31 95 MET A C 1
ATOM 743 O O . MET A 1 95 ? -2.626 0.834 16.805 1.00 97.31 95 MET A O 1
ATOM 747 N N . TYR A 1 96 ? -0.953 1.780 15.666 1.00 97.38 96 TYR A N 1
ATOM 748 C CA . TYR A 1 96 ? -1.671 2.036 14.409 1.00 97.38 96 TYR A CA 1
ATOM 749 C C . TYR A 1 96 ? -2.746 3.124 14.560 1.00 97.38 96 TYR A C 1
ATOM 751 O O . TYR A 1 96 ? -2.418 4.255 14.924 1.00 97.38 96 TYR A O 1
ATOM 759 N N . THR A 1 97 ? -4.016 2.818 14.278 1.00 97.44 97 THR A N 1
ATOM 760 C CA . THR A 1 97 ? -5.114 3.799 14.245 1.00 97.44 97 THR A CA 1
ATOM 761 C C . THR A 1 97 ? -5.296 4.586 15.552 1.00 97.44 97 THR A C 1
ATOM 763 O O . THR A 1 97 ? -5.524 5.792 15.465 1.00 97.44 97 THR A O 1
ATOM 766 N N . PRO A 1 98 ? -5.115 4.018 16.764 1.00 97.88 98 PRO A N 1
ATOM 767 C CA . PRO A 1 98 ? -5.217 4.765 18.011 1.00 97.88 98 PRO A CA 1
ATOM 768 C C . PRO A 1 98 ? -3.974 5.604 18.328 1.00 97.88 98 PRO A C 1
ATOM 770 O O . PRO A 1 98 ? -4.003 6.347 19.299 1.00 97.88 98 PRO A O 1
ATOM 773 N N . SER A 1 99 ? -2.878 5.509 17.561 1.00 98.06 99 SER A N 1
ATOM 774 C CA . SER A 1 99 ? -1.595 6.143 17.914 1.00 98.06 99 SER A CA 1
ATOM 775 C C . SER A 1 99 ? -1.704 7.667 18.067 1.00 98.06 99 SER A C 1
ATOM 777 O O . SER A 1 99 ? -1.255 8.213 19.072 1.00 98.06 99 SER A O 1
ATOM 779 N N . VAL A 1 100 ? -2.399 8.351 17.149 1.00 98.44 100 VAL A N 1
ATOM 780 C CA . VAL A 1 100 ? -2.619 9.808 17.247 1.00 98.44 100 VAL A CA 1
ATOM 781 C C . VAL A 1 100 ? -3.476 10.182 18.467 1.00 98.44 100 VAL A C 1
ATOM 783 O O . VAL A 1 100 ? -3.214 11.177 19.136 1.00 98.44 100 VAL A O 1
ATOM 786 N N . PHE A 1 101 ? -4.455 9.349 18.830 1.00 98.50 101 PHE A N 1
ATOM 787 C CA . PHE A 1 101 ? -5.305 9.570 20.004 1.00 98.50 101 PHE A CA 1
ATOM 788 C C . PHE A 1 101 ? -4.586 9.232 21.315 1.00 98.50 101 PHE A C 1
ATOM 790 O O . PHE A 1 101 ? -4.780 9.918 22.312 1.00 98.50 101 PHE A O 1
ATOM 797 N N . GLY A 1 102 ? -3.694 8.240 21.311 1.00 98.25 102 GLY A N 1
ATOM 798 C CA . GLY A 1 102 ? -2.744 8.013 22.399 1.00 98.25 102 GLY A CA 1
ATOM 799 C C . GLY A 1 102 ? -1.814 9.211 22.585 1.00 98.25 102 GLY A C 1
ATOM 800 O O . GLY A 1 102 ? -1.479 9.567 23.715 1.00 98.25 102 GLY A O 1
ATOM 801 N N . GLY A 1 103 ? -1.464 9.895 21.494 1.00 98.44 103 GLY A N 1
ATOM 802 C CA . GLY A 1 103 ? -0.733 11.150 21.569 1.00 98.44 103 GLY A CA 1
ATOM 803 C C . GLY A 1 103 ? -1.537 12.282 22.218 1.00 98.44 103 GLY A C 1
ATOM 804 O O . GLY A 1 103 ? -1.030 12.992 23.085 1.00 98.44 103 GLY A O 1
ATOM 805 N N . LEU A 1 104 ? -2.826 12.392 21.879 1.00 98.62 104 LEU A N 1
ATOM 806 C CA . LEU A 1 104 ? -3.737 13.351 22.508 1.00 98.62 104 LEU A CA 1
ATOM 807 C C . LEU A 1 104 ? -3.908 13.067 24.006 1.00 98.62 104 LEU A C 1
ATOM 809 O O . LEU A 1 104 ? -3.820 13.989 24.810 1.00 98.62 104 LEU A O 1
ATOM 813 N N . ILE A 1 105 ? -4.091 11.802 24.396 1.00 98.50 105 ILE A N 1
ATOM 814 C CA . ILE A 1 105 ? -4.173 11.411 25.810 1.00 98.50 105 ILE A CA 1
ATOM 815 C C . ILE A 1 105 ? -2.878 11.772 26.538 1.00 98.50 105 ILE A C 1
ATOM 817 O O . ILE A 1 105 ? -2.945 12.361 27.610 1.00 98.50 105 ILE A O 1
ATOM 821 N N . SER A 1 106 ? -1.712 11.478 25.951 1.00 98.44 106 SER A N 1
ATOM 822 C CA . SER A 1 106 ? -0.409 11.831 26.536 1.00 98.44 106 SER A CA 1
ATOM 823 C C . SER A 1 106 ? -0.300 13.333 26.809 1.00 98.44 106 SER A C 1
ATOM 825 O O . SER A 1 106 ? 0.120 13.729 27.892 1.00 98.44 106 SER A O 1
ATOM 827 N N . TYR A 1 107 ? -0.744 14.157 25.855 1.00 98.38 107 TYR A N 1
ATOM 828 C CA . TYR A 1 107 ? -0.785 15.607 26.014 1.00 98.38 107 TYR A CA 1
ATOM 829 C C . TYR A 1 107 ? -1.744 16.037 27.136 1.00 98.38 107 TYR A C 1
ATOM 831 O O . TYR A 1 107 ? -1.358 16.823 27.998 1.00 98.38 107 TYR A O 1
ATOM 839 N N . LEU A 1 108 ? -2.959 15.481 27.184 1.00 97.81 108 LEU A N 1
ATOM 840 C CA . LEU A 1 108 ? -3.954 15.798 28.217 1.00 97.81 108 LEU A CA 1
ATOM 841 C C . LEU A 1 108 ? -3.476 15.429 29.630 1.00 97.81 108 LEU A C 1
ATOM 843 O O . LEU A 1 108 ? -3.708 16.185 30.561 1.00 97.81 108 LEU A O 1
ATOM 847 N N . VAL A 1 109 ? -2.767 14.310 29.805 1.00 96.56 109 VAL A N 1
ATOM 848 C CA . VAL A 1 109 ? -2.246 13.888 31.125 1.00 96.56 109 VAL A CA 1
ATOM 849 C C . VAL A 1 109 ? -0.877 14.495 31.469 1.00 96.56 109 VAL A C 1
ATOM 851 O O . VAL A 1 109 ? -0.242 14.104 32.458 1.00 96.56 109 VAL A O 1
ATOM 854 N N . SER A 1 110 ? -0.380 15.417 30.638 1.00 95.69 110 SER A N 1
ATOM 855 C CA . SER A 1 110 ? 0.887 16.117 30.876 1.00 95.69 110 SER A CA 1
ATOM 856 C C . SER A 1 110 ? 0.747 17.380 31.730 1.00 95.69 110 SER A C 1
ATOM 858 O O . SER A 1 110 ? 1.737 17.791 32.330 1.00 95.69 110 SER A O 1
ATOM 860 N N . GLY A 1 111 ? -0.459 17.950 31.827 1.00 92.00 111 GLY A N 1
ATOM 861 C CA . GLY A 1 111 ? -0.769 19.149 32.610 1.00 92.00 111 GLY A CA 1
ATOM 862 C C . GLY A 1 111 ? -2.131 19.052 33.300 1.00 92.00 111 GLY A C 1
ATOM 863 O O . GLY A 1 111 ? -2.826 18.041 33.185 1.00 92.00 111 GLY A O 1
ATOM 864 N N . ASN A 1 112 ? -2.505 20.095 34.039 1.00 94.44 112 ASN A N 1
ATOM 865 C CA . ASN A 1 112 ? -3.816 20.204 34.689 1.00 94.44 112 ASN A CA 1
ATOM 866 C C . ASN A 1 112 ? -4.832 20.955 33.799 1.00 94.44 112 ASN A C 1
ATOM 868 O O . ASN A 1 112 ? -4.524 21.372 32.683 1.00 94.44 112 ASN A O 1
ATOM 872 N N . ALA A 1 113 ? -6.069 21.122 34.279 1.00 95.06 113 ALA A N 1
ATOM 873 C CA . ALA A 1 113 ? -7.119 21.798 33.516 1.00 95.06 113 ALA A CA 1
ATOM 874 C C . ALA A 1 113 ? -6.758 23.254 33.175 1.00 95.06 113 ALA A C 1
ATOM 876 O O . ALA A 1 113 ? -7.013 23.692 32.056 1.00 95.06 113 ALA A O 1
ATOM 877 N N . GLN A 1 114 ? -6.134 23.981 34.106 1.00 95.88 114 GLN A N 1
ATOM 878 C CA . GLN A 1 114 ? -5.704 25.370 33.928 1.00 95.88 114 GLN A CA 1
ATOM 879 C C . GLN A 1 114 ? -4.628 25.485 32.848 1.00 95.88 114 GLN A C 1
ATOM 881 O O . GLN A 1 114 ? -4.683 26.396 32.027 1.00 95.88 114 GLN A O 1
ATOM 886 N N . ASP A 1 115 ? -3.699 24.529 32.795 1.00 94.88 115 ASP A N 1
ATOM 887 C CA . ASP A 1 115 ? -2.659 24.489 31.768 1.00 94.88 115 ASP A CA 1
ATOM 888 C C . ASP A 1 115 ? -3.227 24.215 30.372 1.00 94.88 115 ASP A C 1
ATOM 890 O O . ASP A 1 115 ? -2.568 24.513 29.379 1.00 94.88 115 ASP A O 1
ATOM 894 N N . LEU A 1 116 ? -4.398 23.581 30.272 1.00 96.81 116 LEU A N 1
ATOM 895 C CA . LEU A 1 116 ? -4.964 23.082 29.016 1.00 96.81 116 LEU A CA 1
ATOM 896 C C . LEU A 1 116 ? -6.098 23.949 28.470 1.00 96.81 116 LEU A C 1
ATOM 898 O O . LEU A 1 116 ? -6.320 23.942 27.259 1.00 96.81 116 LEU A O 1
ATOM 902 N N . ALA A 1 117 ? -6.820 24.663 29.333 1.00 97.12 117 ALA A N 1
ATOM 903 C CA . ALA A 1 117 ? -7.969 25.472 28.951 1.00 97.12 117 ALA A CA 1
ATOM 904 C C . ALA A 1 117 ? -7.631 26.444 27.809 1.00 97.12 117 ALA A C 1
ATOM 906 O O . ALA A 1 117 ? -6.591 27.103 27.807 1.00 97.12 117 ALA A O 1
ATOM 907 N N . GLY A 1 118 ? -8.491 26.469 26.790 1.00 96.88 118 GLY A N 1
ATOM 908 C CA . GLY A 1 118 ? -8.378 27.371 25.641 1.00 96.88 118 GLY A CA 1
ATOM 909 C C . GLY A 1 118 ? -7.361 27.000 24.576 1.00 96.88 118 GLY A C 1
ATOM 910 O O . GLY A 1 118 ? -7.440 27.544 23.465 1.00 96.88 118 GLY A O 1
ATOM 911 N N . LYS A 1 119 ? -6.450 26.065 24.873 1.00 97.56 119 LYS A N 1
ATOM 912 C CA . LYS A 1 119 ? -5.364 25.687 23.969 1.00 97.56 119 LYS A CA 1
ATOM 913 C C . LYS A 1 119 ? -5.874 25.064 22.676 1.00 97.56 119 LYS A C 1
ATOM 915 O O . LYS A 1 119 ? -6.813 24.259 22.664 1.00 97.56 119 LYS A O 1
ATOM 920 N N . ARG A 1 120 ? -5.209 25.400 21.571 1.00 98.19 120 ARG A N 1
ATOM 921 C CA . ARG A 1 120 ? -5.392 24.773 20.264 1.00 98.19 120 ARG A CA 1
ATOM 922 C C . ARG A 1 120 ? -4.393 23.638 20.080 1.00 98.19 120 ARG A C 1
ATOM 924 O O . ARG A 1 120 ? -3.184 23.854 20.019 1.00 98.19 120 ARG A O 1
ATOM 931 N N . VAL A 1 121 ? -4.919 22.433 19.906 1.00 98.44 121 VAL A N 1
ATOM 932 C CA . VAL A 1 121 ? -4.137 21.225 19.632 1.00 98.44 121 VAL A CA 1
ATOM 933 C C . VAL A 1 121 ? -4.327 20.847 18.171 1.00 98.44 121 VAL A C 1
ATOM 935 O O . VAL A 1 121 ? -5.450 20.593 17.739 1.00 98.44 121 VAL A O 1
ATOM 938 N N . VAL A 1 122 ? -3.244 20.809 17.401 1.00 98.62 122 VAL A N 1
ATOM 939 C CA . VAL A 1 122 ? -3.245 20.329 16.015 1.00 98.62 122 VAL A CA 1
ATOM 940 C C . VAL A 1 122 ? -2.900 18.846 16.003 1.00 98.62 122 VAL A C 1
ATOM 942 O O . VAL A 1 122 ? -1.942 18.416 16.640 1.00 98.62 122 VAL A O 1
ATOM 945 N N . LEU A 1 123 ? -3.682 18.058 15.271 1.00 98.62 123 LEU A N 1
ATOM 946 C CA . LEU A 1 123 ? -3.504 16.624 15.114 1.00 98.62 123 LEU A CA 1
ATOM 947 C C . LEU A 1 123 ? -3.217 16.302 13.652 1.00 98.62 123 LEU A C 1
ATOM 949 O O . LEU A 1 123 ? -3.944 16.743 12.763 1.00 98.62 123 LEU A O 1
ATOM 953 N N . PHE A 1 124 ? -2.192 15.493 13.410 1.00 98.69 124 PHE A N 1
ATOM 954 C CA . PHE A 1 124 ? -1.889 14.940 12.097 1.00 98.69 124 PHE A CA 1
ATOM 955 C C . PHE A 1 124 ? -2.054 13.421 12.113 1.00 98.69 124 PHE A C 1
ATOM 957 O O . PHE A 1 124 ? -1.240 12.691 12.688 1.00 98.69 124 PHE A O 1
ATOM 964 N N . SER A 1 125 ? -3.124 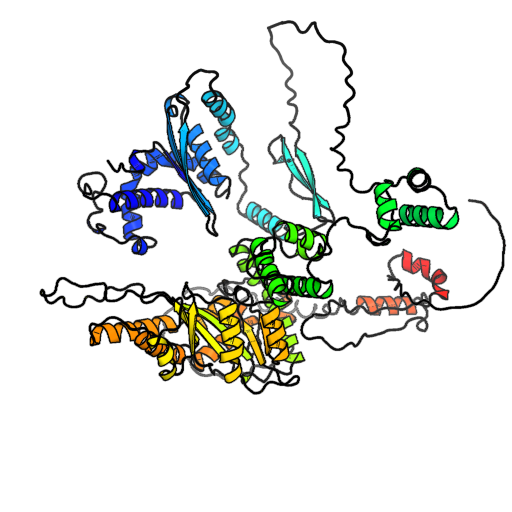12.946 11.479 1.00 98.50 125 SER A N 1
ATOM 965 C CA . SER A 1 125 ? -3.398 11.523 11.293 1.00 98.50 125 SER A CA 1
ATOM 966 C C . SER A 1 125 ? -2.896 11.060 9.927 1.00 98.50 125 SER A C 1
ATOM 968 O O . SER A 1 125 ? -3.119 11.735 8.921 1.00 98.50 125 SER A O 1
ATOM 970 N N . TYR A 1 126 ? -2.243 9.899 9.892 1.00 98.06 126 TYR A N 1
ATOM 971 C CA . TYR A 1 126 ? -1.689 9.296 8.683 1.00 98.06 126 TYR A CA 1
ATOM 972 C C . TYR A 1 126 ? -1.956 7.789 8.663 1.00 98.06 126 TYR A C 1
ATOM 974 O O . TYR A 1 126 ? -1.769 7.108 9.673 1.00 98.06 126 TYR A O 1
ATOM 982 N N . GLY A 1 127 ? -2.342 7.270 7.499 1.00 93.50 127 GLY A N 1
ATOM 983 C CA . GLY A 1 127 ? -2.405 5.845 7.192 1.00 93.50 127 GLY A CA 1
ATOM 984 C C . GLY A 1 127 ? -1.820 5.562 5.809 1.00 93.50 127 GLY A C 1
ATOM 985 O O . GLY A 1 127 ? -2.120 6.265 4.844 1.00 93.50 127 GLY A O 1
ATOM 986 N N . SER A 1 128 ? -0.974 4.534 5.714 1.00 86.38 128 SER A N 1
ATOM 987 C CA . SER A 1 128 ? -0.329 4.116 4.463 1.00 86.38 128 SER A CA 1
ATOM 988 C C . SER A 1 128 ? -1.351 3.663 3.409 1.00 86.38 128 SER A C 1
ATOM 990 O O . SER A 1 128 ? -2.314 2.976 3.749 1.00 86.38 128 SER A O 1
ATOM 992 N N . GLY A 1 129 ? -1.129 4.038 2.142 1.00 89.81 129 GLY A N 1
ATOM 993 C CA . GLY A 1 129 ? -2.053 3.780 1.026 1.00 89.81 129 GLY A CA 1
ATOM 994 C C . GLY A 1 129 ? -2.243 4.912 -0.007 1.00 89.81 129 GLY A C 1
ATOM 995 O O . GLY A 1 129 ? -2.293 4.614 -1.188 1.00 89.81 129 GLY A O 1
ATOM 996 N N . LEU A 1 130 ? -2.336 6.210 0.303 1.00 86.56 130 LEU A N 1
ATOM 997 C CA . LEU A 1 130 ? -2.314 6.908 1.590 1.00 86.56 130 LEU A CA 1
ATOM 998 C C . LEU A 1 130 ? -3.594 7.714 1.832 1.00 86.56 130 LEU A C 1
ATOM 1000 O O . LEU A 1 130 ? -4.204 8.238 0.905 1.00 86.56 130 LEU A O 1
ATOM 1004 N N . ALA A 1 131 ? -3.953 7.849 3.107 1.00 94.69 131 ALA A N 1
ATOM 1005 C CA . ALA A 1 131 ? -4.953 8.797 3.576 1.00 94.69 131 ALA A CA 1
ATOM 1006 C C . ALA A 1 131 ? -4.387 9.549 4.782 1.00 94.69 131 ALA A C 1
ATOM 1008 O O . ALA A 1 131 ? -3.897 8.941 5.738 1.00 94.69 131 ALA A O 1
ATOM 1009 N N . SER A 1 132 ? -4.451 10.876 4.742 1.00 97.31 132 SER A N 1
ATOM 1010 C CA . SER A 1 132 ? -3.994 11.724 5.839 1.00 97.31 132 SER A CA 1
ATOM 1011 C C . SER A 1 132 ? -4.935 12.891 6.065 1.00 97.31 132 SER A C 1
ATOM 1013 O O . SER A 1 132 ? -5.581 13.379 5.139 1.00 97.31 132 SER A O 1
ATOM 1015 N N . SER A 1 133 ? -4.991 13.369 7.300 1.00 98.31 133 SER A N 1
ATOM 1016 C CA . SER A 1 133 ? -5.737 14.574 7.648 1.00 98.31 133 SER A CA 1
ATOM 1017 C C . SER A 1 133 ? -5.020 15.319 8.762 1.00 98.31 133 SER A C 1
ATOM 1019 O O . SER A 1 133 ? -4.697 14.734 9.798 1.00 98.31 133 SER A O 1
ATOM 1021 N N . MET A 1 134 ? -4.800 16.613 8.541 1.00 98.25 134 MET A N 1
ATOM 1022 C CA . MET A 1 134 ? -4.431 17.553 9.590 1.00 98.25 134 MET A CA 1
ATOM 1023 C C . MET A 1 134 ? -5.684 18.310 10.015 1.00 98.25 134 MET A C 1
ATOM 1025 O O . MET A 1 134 ? -6.384 18.869 9.176 1.00 98.25 134 MET A O 1
ATOM 1029 N N . TYR A 1 135 ? -5.982 18.307 11.305 1.00 98.19 135 TYR A N 1
ATOM 1030 C CA . TYR A 1 135 ? -7.129 19.009 11.871 1.00 98.19 135 TYR A CA 1
ATOM 1031 C C . TYR A 1 135 ? -6.756 19.583 13.234 1.00 98.19 135 TYR A C 1
ATOM 1033 O O . TYR A 1 135 ? -5.684 19.297 13.764 1.00 98.19 135 TYR A O 1
ATOM 1041 N N . SER A 1 136 ? -7.616 20.422 13.805 1.00 97.88 136 SER A N 1
ATOM 1042 C CA . SER A 1 136 ? -7.366 21.008 15.121 1.00 97.88 136 SER A CA 1
ATOM 1043 C C . SER A 1 136 ? -8.557 20.844 16.049 1.00 97.88 136 SER A C 1
ATOM 1045 O O . SER A 1 136 ? -9.703 20.749 15.611 1.00 97.88 136 SER A O 1
ATOM 1047 N N . LEU A 1 137 ? -8.255 20.807 17.341 1.00 97.56 137 LEU A N 1
ATOM 1048 C CA . LEU A 1 137 ? -9.206 20.855 18.439 1.00 97.56 137 LEU A CA 1
ATOM 1049 C C . LEU A 1 137 ? -8.903 22.099 19.272 1.00 97.56 137 LEU A C 1
ATOM 1051 O O . LEU A 1 137 ? -7.741 22.480 19.424 1.00 97.56 137 LEU A O 1
ATOM 1055 N N . ARG A 1 138 ? -9.941 22.708 19.842 1.00 97.62 138 ARG A N 1
ATOM 1056 C CA . ARG A 1 138 ? -9.791 23.737 20.871 1.00 97.62 138 ARG A CA 1
ATOM 1057 C C . ARG A 1 138 ? -10.312 23.184 22.187 1.00 97.62 138 ARG A C 1
ATOM 1059 O O . ARG A 1 138 ? -11.454 22.732 22.250 1.00 97.62 138 ARG A O 1
ATOM 1066 N N . ILE A 1 139 ? -9.461 23.174 23.205 1.00 97.44 139 ILE A N 1
ATOM 1067 C CA . ILE A 1 139 ? -9.839 22.733 24.545 1.00 97.44 139 ILE A CA 1
ATOM 1068 C C . ILE A 1 139 ? -10.754 23.797 25.157 1.00 97.44 139 ILE A C 1
ATOM 1070 O O . ILE A 1 139 ? -10.522 24.992 24.982 1.00 97.44 139 ILE A O 1
ATOM 1074 N N . SER A 1 140 ? -11.819 23.358 25.832 1.00 96.12 140 SER A N 1
ATOM 1075 C CA . SER A 1 140 ? -12.784 24.261 26.468 1.00 96.12 140 SER A CA 1
ATOM 1076 C C . SER A 1 140 ? -12.102 25.188 27.475 1.00 96.12 140 SER A C 1
ATOM 1078 O O . SER A 1 140 ? -11.235 24.749 28.227 1.00 96.12 140 SER A O 1
ATOM 1080 N N . ASP A 1 141 ? -12.543 26.444 27.515 1.00 96.31 141 ASP A N 1
ATOM 1081 C CA . ASP A 1 141 ? -12.145 27.437 28.521 1.00 96.31 141 ASP A CA 1
ATOM 1082 C C . ASP A 1 141 ? -12.876 27.223 29.874 1.00 96.31 141 ASP A C 1
ATOM 1084 O O . ASP A 1 141 ? -12.589 27.897 30.862 1.00 96.31 141 ASP A O 1
ATOM 1088 N N . ASP A 1 142 ? -13.833 26.285 29.943 1.00 96.94 142 ASP A N 1
ATOM 1089 C CA . ASP A 1 142 ? -14.625 26.002 31.148 1.00 96.94 142 ASP A CA 1
ATOM 1090 C C . ASP A 1 142 ? -13.826 25.230 32.214 1.00 96.94 142 ASP A C 1
ATOM 1092 O O . ASP A 1 142 ? -13.652 24.004 32.160 1.00 96.94 142 ASP A O 1
ATOM 1096 N N . LEU A 1 143 ? -13.394 25.978 33.228 1.00 95.25 143 LEU A N 1
ATOM 1097 C CA . LEU A 1 143 ? -12.665 25.500 34.400 1.00 95.25 143 LEU A CA 1
ATOM 1098 C C . LEU A 1 143 ? -13.563 25.210 35.613 1.00 95.25 143 LEU A C 1
ATOM 1100 O O . LEU A 1 143 ? -13.053 25.033 36.719 1.00 95.25 143 LEU A O 1
ATOM 1104 N N . SER A 1 144 ? -14.888 25.140 35.455 1.00 94.75 144 SER A N 1
ATOM 1105 C CA . SER A 1 144 ? -15.749 24.734 36.568 1.00 94.75 144 SER A CA 1
ATOM 1106 C C . SER A 1 144 ? -15.417 23.295 37.020 1.00 94.75 144 SER A C 1
ATOM 1108 O O . SER A 1 144 ? -15.116 22.442 36.182 1.00 94.75 144 SER A O 1
ATOM 1110 N N . PRO A 1 145 ? -15.498 22.954 38.323 1.00 90.56 145 PRO A N 1
ATOM 1111 C CA . PRO A 1 145 ? -15.165 21.605 38.810 1.00 90.56 145 PRO A CA 1
ATOM 1112 C C . PRO A 1 145 ? -16.026 20.479 38.212 1.00 90.56 145 PRO A C 1
ATOM 1114 O O . PRO A 1 145 ? -15.654 19.309 38.243 1.00 90.56 145 PRO A O 1
ATOM 1117 N N . THR A 1 146 ? -17.195 20.825 37.665 1.00 93.62 146 THR A N 1
ATOM 1118 C CA . THR A 1 146 ? -18.120 19.891 37.007 1.00 93.62 146 THR A CA 1
ATOM 1119 C C . THR A 1 146 ? -17.989 19.897 35.481 1.00 93.62 146 THR A C 1
ATOM 1121 O O . THR A 1 146 ? -18.737 19.168 34.807 1.00 93.62 146 THR A O 1
ATOM 1124 N N . SER A 1 147 ? -17.041 20.677 34.942 1.00 96.44 147 SER A N 1
ATOM 1125 C CA . SER A 1 147 ? -16.853 20.869 33.509 1.00 96.44 147 SER A CA 1
ATOM 1126 C C . SER A 1 147 ? -16.494 19.562 32.797 1.00 96.44 147 SER A C 1
ATOM 1128 O O . SER A 1 147 ? -15.906 18.647 33.393 1.00 96.44 147 SER A O 1
ATOM 1130 N N . PRO A 1 148 ? -16.811 19.448 31.495 1.00 96.00 148 PRO A N 1
ATOM 1131 C CA . PRO A 1 148 ? -16.396 18.302 30.694 1.00 96.00 148 PRO A CA 1
ATOM 1132 C C . PRO A 1 148 ? -14.877 18.074 30.701 1.00 96.00 148 PRO A C 1
ATOM 1134 O O . PRO A 1 148 ? -14.446 16.924 30.648 1.00 96.00 148 PRO A O 1
ATOM 1137 N N . LEU A 1 149 ? -14.071 19.141 30.808 1.00 95.69 149 LEU A N 1
ATOM 1138 C CA . LEU A 1 149 ? -12.610 19.044 30.851 1.00 95.69 149 LEU A CA 1
ATOM 1139 C C . LEU A 1 149 ? -12.129 18.365 32.139 1.00 95.69 149 LEU A C 1
ATOM 1141 O O . LEU A 1 149 ? -11.384 17.392 32.058 1.00 95.69 149 LEU A O 1
ATOM 1145 N N . HIS A 1 150 ? -12.603 18.804 33.311 1.00 95.75 150 HIS A N 1
ATOM 1146 C CA . HIS A 1 150 ? -12.254 18.161 34.584 1.00 95.75 150 HIS A CA 1
ATOM 1147 C C . HIS A 1 150 ? -12.690 16.694 34.615 1.00 95.75 150 HIS A C 1
ATOM 1149 O O . HIS A 1 150 ? -11.910 15.825 34.999 1.00 95.75 150 HIS A O 1
ATOM 1155 N N . LYS A 1 151 ? -13.906 16.391 34.140 1.00 96.31 151 LYS A N 1
ATOM 1156 C CA . LYS A 1 151 ? -14.392 15.005 34.034 1.00 96.31 151 LYS A CA 1
ATOM 1157 C C . LYS A 1 151 ? -13.498 14.150 33.134 1.00 96.31 151 LYS A C 1
ATOM 1159 O O . LYS A 1 151 ? -13.179 13.022 33.497 1.00 96.31 151 LYS A O 1
ATOM 1164 N N . LEU A 1 152 ? -13.079 14.679 31.983 1.00 96.88 152 LEU A N 1
ATOM 1165 C CA . LEU A 1 152 ? -12.179 13.979 31.068 1.00 96.88 152 LEU A CA 1
ATOM 1166 C C . LEU A 1 152 ? -10.814 13.710 31.713 1.00 96.88 152 LEU A C 1
ATOM 1168 O O . LEU A 1 152 ? -10.339 12.581 31.649 1.00 96.88 152 LEU A O 1
ATOM 1172 N N . LEU A 1 153 ? -10.204 14.711 32.354 1.00 96.44 153 LEU A N 1
ATOM 1173 C CA . LEU A 1 153 ? -8.901 14.558 33.009 1.00 96.44 153 LEU A CA 1
ATOM 1174 C C . LEU A 1 153 ? -8.963 13.580 34.187 1.00 96.44 153 LEU A C 1
ATOM 1176 O O . LEU A 1 153 ? -8.094 12.720 34.305 1.00 96.44 153 LEU A O 1
ATOM 1180 N N . ASN A 1 154 ? -10.023 13.633 34.995 1.00 95.94 154 ASN A N 1
ATOM 1181 C CA . ASN A 1 154 ? -10.236 12.684 36.088 1.00 95.94 154 ASN A CA 1
ATOM 1182 C C . ASN A 1 154 ? -10.330 11.239 35.569 1.00 95.94 154 ASN A C 1
ATOM 1184 O O . ASN A 1 154 ? -9.696 10.347 36.130 1.00 95.94 154 ASN A O 1
ATOM 1188 N N . ASN A 1 155 ? -11.029 11.017 34.450 1.00 96.50 155 ASN A N 1
ATOM 1189 C CA . ASN A 1 155 ? -11.136 9.702 33.805 1.00 96.50 155 ASN A CA 1
ATOM 1190 C C . ASN A 1 155 ? -9.827 9.209 33.159 1.00 96.50 155 ASN A C 1
ATOM 1192 O O . ASN A 1 155 ? -9.742 8.043 32.779 1.00 96.50 155 ASN A O 1
ATOM 1196 N N . LEU A 1 156 ? -8.829 10.081 32.999 1.00 97.50 156 LEU A N 1
ATOM 1197 C CA . LEU A 1 156 ? -7.508 9.757 32.451 1.00 97.50 156 LEU A CA 1
ATOM 1198 C C . LEU A 1 156 ? -6.402 9.772 33.522 1.00 97.50 156 LEU A C 1
ATOM 1200 O O . LEU A 1 156 ? -5.234 9.548 33.199 1.00 97.50 156 LEU A O 1
ATOM 1204 N N . SER A 1 157 ? -6.746 10.032 34.786 1.00 95.00 157 SER A N 1
ATOM 1205 C CA . SER A 1 157 ? -5.780 10.199 35.882 1.00 95.00 157 SER A CA 1
ATOM 1206 C C . SER A 1 157 ? -4.945 8.942 36.158 1.00 95.00 157 SER A C 1
ATOM 1208 O O . SER A 1 157 ? -3.795 9.040 36.583 1.00 95.00 157 SER A O 1
ATOM 1210 N N . ASP A 1 158 ? -5.482 7.763 35.841 1.00 95.88 158 ASP A N 1
ATOM 1211 C CA . ASP A 1 158 ? -4.846 6.464 36.055 1.00 95.88 158 ASP A CA 1
ATOM 1212 C C . ASP A 1 158 ? -3.926 6.015 34.904 1.00 95.88 158 ASP A C 1
ATOM 1214 O O . ASP A 1 158 ? -3.326 4.946 34.966 1.00 95.88 158 ASP A O 1
ATOM 1218 N N . VAL A 1 159 ? -3.780 6.798 33.828 1.00 96.94 159 VAL A N 1
ATOM 1219 C CA . VAL A 1 159 ? -3.035 6.365 32.631 1.00 96.94 159 VAL A CA 1
ATOM 1220 C C . VAL A 1 159 ? -1.569 6.043 32.945 1.00 96.94 159 VAL A C 1
ATOM 1222 O O . VAL A 1 159 ? -1.047 5.040 32.454 1.00 96.94 159 VAL A O 1
ATOM 1225 N N . LYS A 1 160 ? -0.898 6.865 33.764 1.00 94.31 160 LYS A N 1
ATOM 1226 C CA . LYS A 1 160 ? 0.515 6.649 34.132 1.00 94.31 160 LYS A CA 1
ATOM 1227 C C . LYS A 1 160 ? 0.673 5.401 35.003 1.00 94.31 160 LYS A C 1
ATOM 1229 O O . LYS A 1 160 ? 1.455 4.518 34.659 1.00 94.31 160 LYS A O 1
ATOM 1234 N N . THR A 1 161 ? -0.156 5.257 36.035 1.00 96.50 161 THR A N 1
ATOM 1235 C CA . THR A 1 161 ? -0.132 4.090 36.933 1.00 96.50 161 THR A CA 1
ATOM 1236 C C . THR A 1 161 ? -0.518 2.795 36.203 1.00 96.50 161 THR A C 1
ATOM 1238 O O . THR A 1 161 ? 0.069 1.734 36.429 1.00 96.50 161 THR A O 1
ATOM 1241 N N . ARG A 1 162 ? -1.437 2.856 35.231 1.00 95.94 162 ARG A N 1
ATOM 1242 C CA . ARG A 1 162 ? -1.757 1.733 34.330 1.00 95.94 162 ARG A CA 1
ATOM 1243 C C . ARG A 1 162 ? -0.589 1.315 33.443 1.00 95.94 162 ARG A C 1
ATOM 1245 O O . ARG A 1 162 ? -0.435 0.128 33.167 1.00 95.94 162 ARG A O 1
ATOM 1252 N N . LEU A 1 163 ? 0.228 2.255 32.975 1.00 97.00 163 LEU A N 1
ATOM 1253 C CA . LEU A 1 163 ? 1.431 1.930 32.206 1.00 97.00 163 LEU A CA 1
ATOM 1254 C C . LEU A 1 163 ? 2.524 1.321 33.087 1.00 97.00 163 LEU A C 1
ATOM 1256 O O . LEU A 1 163 ? 3.213 0.407 32.632 1.00 97.00 163 LEU A O 1
ATOM 1260 N N . GLU A 1 164 ? 2.663 1.798 34.320 1.00 96.12 164 GLU A N 1
ATOM 1261 C CA . GLU A 1 164 ? 3.634 1.301 35.303 1.00 96.12 164 GLU A CA 1
ATOM 1262 C C . GLU A 1 164 ? 3.279 -0.101 35.812 1.00 96.12 164 GLU A C 1
ATOM 1264 O O . GLU A 1 164 ? 4.162 -0.936 35.980 1.00 96.12 164 GLU A O 1
ATOM 1269 N N . SER A 1 165 ? 1.988 -0.407 35.964 1.00 96.62 165 SER A N 1
ATOM 1270 C CA . SER A 1 165 ? 1.503 -1.733 36.385 1.00 96.62 165 SER A CA 1
ATOM 1271 C C . SER A 1 165 ? 1.639 -2.835 35.324 1.00 96.62 165 SER A C 1
ATOM 1273 O O . SER A 1 165 ? 1.282 -3.989 35.574 1.00 96.62 165 SER A O 1
ATOM 1275 N N . ARG A 1 166 ? 2.154 -2.523 34.127 1.00 97.38 166 ARG A N 1
ATOM 1276 C CA . ARG A 1 166 ? 2.398 -3.533 33.090 1.00 97.38 166 ARG A CA 1
ATOM 1277 C C . ARG A 1 166 ? 3.524 -4.473 33.508 1.00 97.38 166 ARG A C 1
ATOM 1279 O O . ARG A 1 166 ? 4.536 -4.079 34.077 1.00 97.38 166 ARG A O 1
ATOM 1286 N N . ARG A 1 167 ? 3.397 -5.734 33.106 1.00 95.44 167 ARG A N 1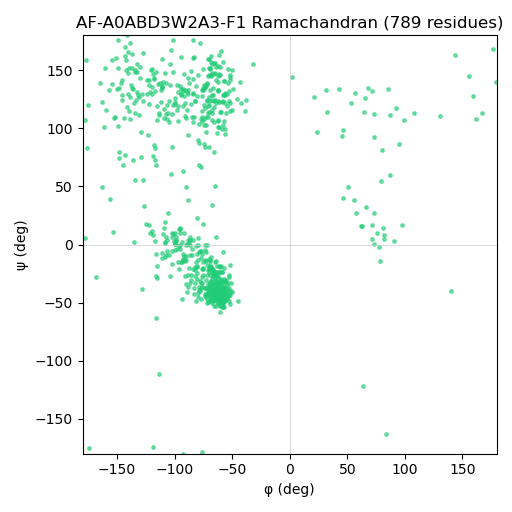
ATOM 1287 C CA . ARG A 1 167 ? 4.450 -6.733 33.287 1.00 95.44 167 ARG A CA 1
ATOM 1288 C C . ARG A 1 167 ? 5.495 -6.625 32.176 1.00 95.44 167 ARG A C 1
ATOM 1290 O O . ARG A 1 167 ? 5.175 -6.798 31.001 1.00 95.44 167 ARG A O 1
ATOM 1297 N N . LYS A 1 168 ? 6.759 -6.427 32.553 1.00 96.69 168 LYS A N 1
ATOM 1298 C CA . LYS A 1 168 ? 7.903 -6.557 31.639 1.00 96.69 168 LYS A CA 1
ATOM 1299 C C . LYS A 1 168 ? 8.154 -8.035 31.318 1.00 96.69 168 LYS A C 1
ATOM 1301 O O . LYS A 1 168 ? 8.132 -8.881 32.211 1.00 96.69 168 LYS A O 1
ATOM 1306 N N . VAL A 1 169 ? 8.402 -8.339 30.047 1.00 96.12 169 VAL A N 1
ATOM 1307 C CA . VAL A 1 169 ? 8.672 -9.696 29.551 1.00 96.12 169 VAL A CA 1
ATOM 1308 C C . VAL A 1 169 ? 10.070 -9.725 28.916 1.00 96.12 169 VAL A C 1
ATOM 1310 O O . VAL A 1 169 ? 10.403 -8.788 28.188 1.00 96.12 169 VAL A O 1
ATOM 1313 N N . PRO A 1 170 ? 10.911 -10.744 29.189 1.00 97.88 170 PRO A N 1
ATOM 1314 C CA . PRO A 1 170 ? 12.212 -10.884 28.533 1.00 97.88 170 PRO A CA 1
ATOM 1315 C C . PRO A 1 170 ? 12.077 -11.050 27.009 1.00 97.88 170 PRO A C 1
ATOM 1317 O O . PRO A 1 170 ? 11.135 -11.715 26.575 1.00 97.88 170 PRO A O 1
ATOM 1320 N N . PRO A 1 171 ? 13.029 -10.550 26.192 1.00 97.44 171 PRO A N 1
ATOM 1321 C CA . PRO A 1 171 ? 12.964 -10.660 24.730 1.00 97.44 171 PRO A CA 1
ATOM 1322 C C . PRO A 1 171 ? 12.722 -12.086 24.222 1.00 97.44 171 PRO A C 1
ATOM 1324 O O . PRO A 1 171 ? 11.829 -12.299 23.417 1.00 97.44 171 PRO A O 1
ATOM 1327 N N . LYS A 1 172 ? 13.407 -13.085 24.795 1.00 96.44 172 LYS A N 1
ATOM 1328 C CA . LYS A 1 172 ? 13.227 -14.501 24.432 1.00 96.44 172 LYS A CA 1
ATOM 1329 C C . LYS A 1 172 ? 11.784 -14.992 24.605 1.00 96.44 172 LYS A C 1
ATOM 1331 O O . LYS A 1 172 ? 11.285 -15.760 23.789 1.00 96.44 172 LYS A O 1
ATOM 1336 N N . GLU A 1 173 ? 11.112 -14.563 25.672 1.00 95.75 173 GLU A N 1
ATOM 1337 C CA . GLU A 1 173 ? 9.715 -14.936 25.912 1.00 95.75 173 GLU A CA 1
ATOM 1338 C C . GLU A 1 173 ? 8.767 -14.151 24.998 1.00 95.75 173 GLU A C 1
ATOM 1340 O O . GLU A 1 173 ? 7.794 -14.708 24.497 1.00 95.75 173 GLU A O 1
ATOM 1345 N N . PHE A 1 174 ? 9.071 -12.882 24.716 1.00 95.94 174 PHE A N 1
ATOM 1346 C CA . PHE A 1 174 ? 8.345 -12.107 23.711 1.00 95.94 174 PHE A CA 1
ATOM 1347 C C . PHE A 1 174 ? 8.435 -12.755 22.319 1.00 95.94 174 PHE A C 1
ATOM 1349 O O . PHE A 1 174 ? 7.400 -12.935 21.680 1.00 95.94 174 PHE A O 1
ATOM 1356 N N . ASP A 1 175 ? 9.624 -13.184 21.887 1.00 95.00 175 ASP A N 1
ATOM 1357 C CA . ASP A 1 175 ? 9.839 -13.871 20.607 1.00 95.00 175 ASP A CA 1
ATOM 1358 C C . ASP A 1 175 ? 9.028 -15.166 20.530 1.00 95.00 175 ASP A C 1
ATOM 1360 O O . ASP A 1 175 ? 8.361 -15.434 19.530 1.00 95.00 175 ASP A O 1
ATOM 1364 N N . ARG A 1 176 ? 8.998 -15.939 21.623 1.00 96.81 176 ARG A N 1
ATOM 1365 C CA . ARG A 1 176 ? 8.164 -17.143 21.728 1.00 96.81 176 ARG A CA 1
ATOM 1366 C C . ARG A 1 176 ? 6.674 -16.818 21.573 1.00 96.81 176 ARG A C 1
ATOM 1368 O O . ARG A 1 176 ? 5.965 -17.532 20.868 1.00 96.81 176 ARG A O 1
ATOM 1375 N N . ILE A 1 177 ? 6.193 -15.742 22.201 1.00 96.25 177 ILE A N 1
ATOM 1376 C CA . ILE A 1 177 ? 4.799 -15.280 22.077 1.00 96.25 177 ILE A CA 1
ATOM 1377 C C . ILE A 1 177 ? 4.504 -14.807 20.644 1.00 96.25 177 ILE A C 1
ATOM 1379 O O . ILE A 1 177 ? 3.416 -15.072 20.130 1.00 96.25 177 ILE A O 1
ATOM 1383 N N . MET A 1 178 ? 5.449 -14.130 19.983 1.00 97.12 178 MET A N 1
ATOM 1384 C CA . MET A 1 178 ? 5.303 -13.710 18.586 1.00 97.12 178 MET A CA 1
ATOM 1385 C C . MET A 1 178 ? 5.241 -14.908 17.638 1.00 97.12 178 MET A C 1
ATOM 1387 O O . MET A 1 178 ? 4.347 -14.947 16.794 1.00 97.12 178 MET A O 1
ATOM 1391 N N . LYS A 1 179 ? 6.099 -15.915 17.835 1.00 94.69 179 LYS A N 1
ATOM 1392 C CA . LYS A 1 179 ? 6.067 -17.163 17.065 1.00 94.69 179 LYS A CA 1
ATOM 1393 C C . LYS A 1 179 ? 4.745 -17.910 17.251 1.00 94.69 179 LYS A C 1
ATOM 1395 O O . LYS A 1 179 ? 4.091 -18.255 16.275 1.00 94.69 179 LYS A O 1
ATOM 1400 N N . LEU A 1 180 ? 4.278 -18.050 18.495 1.00 95.62 180 LEU A N 1
ATOM 1401 C CA . LEU A 1 180 ? 2.970 -18.647 18.778 1.00 95.62 180 LEU A CA 1
ATOM 1402 C C . LEU A 1 180 ? 1.835 -17.880 18.082 1.00 95.62 180 LEU A C 1
ATOM 1404 O O . LEU A 1 180 ? 0.902 -18.480 17.554 1.00 95.62 180 LEU A O 1
ATOM 1408 N N . ARG A 1 181 ? 1.886 -16.543 18.076 1.00 96.31 181 ARG A N 1
ATOM 1409 C CA . ARG A 1 181 ? 0.894 -15.705 17.387 1.00 96.31 181 ARG A CA 1
ATOM 1410 C C . ARG A 1 181 ? 0.908 -15.923 15.871 1.00 96.31 181 ARG A C 1
ATOM 1412 O O . ARG A 1 181 ? -0.158 -15.858 15.261 1.00 96.31 181 ARG A O 1
ATOM 1419 N N . GLU A 1 182 ? 2.078 -16.129 15.276 1.00 93.31 182 GLU A N 1
ATOM 1420 C CA . GLU A 1 182 ? 2.237 -16.455 13.857 1.00 93.31 182 GLU A CA 1
ATOM 1421 C C . GLU A 1 182 ? 1.642 -17.830 13.540 1.00 93.31 182 GLU A C 1
ATOM 1423 O O . GLU A 1 182 ? 0.739 -17.924 12.707 1.00 93.31 182 GLU A O 1
ATOM 1428 N N . GLU A 1 183 ? 2.057 -18.856 14.286 1.00 92.94 183 GLU A N 1
ATOM 1429 C CA . GLU A 1 183 ? 1.584 -20.238 14.151 1.00 92.94 183 GLU A CA 1
ATOM 1430 C C . GLU A 1 183 ? 0.057 -20.321 14.294 1.00 92.94 183 GLU A C 1
ATOM 1432 O O . GLU A 1 183 ? -0.616 -20.983 13.512 1.00 92.94 183 GLU A O 1
ATOM 1437 N N . THR A 1 184 ? -0.523 -19.581 15.242 1.00 94.75 184 THR A N 1
ATOM 1438 C CA . THR A 1 184 ? -1.963 -19.633 15.555 1.00 94.75 184 THR A CA 1
ATOM 1439 C C . THR A 1 184 ? -2.824 -18.662 14.748 1.00 94.75 184 THR A C 1
ATOM 1441 O O . THR A 1 184 ? -4.043 -18.633 14.922 1.00 94.75 184 THR A O 1
ATOM 1444 N N . HIS A 1 185 ? -2.240 -17.870 13.841 1.00 94.88 185 HIS A N 1
ATOM 1445 C CA . HIS A 1 185 ? -2.935 -16.747 13.204 1.00 94.88 185 HIS A CA 1
ATOM 1446 C C . HIS A 1 185 ? -4.213 -17.151 12.445 1.00 94.88 185 HIS A C 1
ATOM 1448 O O . HIS A 1 185 ? -5.205 -16.414 12.478 1.00 94.88 185 HIS A O 1
ATOM 1454 N N . ASN A 1 186 ? -4.191 -18.310 11.775 1.00 91.75 186 ASN A N 1
ATOM 1455 C CA . ASN A 1 186 ? -5.307 -18.827 10.973 1.00 91.75 186 ASN A CA 1
ATOM 1456 C C . ASN A 1 186 ? -5.848 -20.179 11.474 1.00 91.75 186 ASN A C 1
ATOM 1458 O O . ASN A 1 186 ? -6.656 -20.784 10.777 1.00 91.75 186 ASN A O 1
ATOM 1462 N N . ILE A 1 187 ? -5.408 -20.669 12.639 1.00 93.06 187 ILE A N 1
ATOM 1463 C CA . ILE A 1 187 ? -5.805 -21.998 13.124 1.00 93.06 187 ILE A CA 1
ATOM 1464 C C . ILE A 1 187 ? -7.261 -21.983 13.611 1.00 93.06 187 ILE A C 1
ATOM 1466 O O . ILE A 1 187 ? -7.685 -21.089 14.350 1.00 93.06 187 ILE A O 1
ATOM 1470 N N . ALA A 1 188 ? -8.007 -23.013 13.212 1.00 94.00 188 ALA A N 1
ATOM 1471 C CA . ALA A 1 188 ? -9.333 -23.357 13.704 1.00 94.00 188 ALA A CA 1
ATOM 1472 C C . ALA A 1 188 ? -9.526 -24.889 13.610 1.00 94.00 188 ALA A C 1
ATOM 1474 O O . ALA A 1 188 ? -9.239 -25.450 12.554 1.00 94.00 188 ALA A O 1
ATOM 1475 N N . PRO A 1 189 ? -10.035 -25.571 14.654 1.00 95.38 189 PRO A N 1
ATOM 1476 C CA . PRO A 1 189 ? -10.344 -25.040 15.982 1.00 95.38 189 PRO A CA 1
ATOM 1477 C C . PRO A 1 189 ? -9.074 -24.698 16.781 1.00 95.38 189 PRO A C 1
ATOM 1479 O O . PRO A 1 189 ? -8.021 -25.296 16.582 1.00 95.38 189 PRO A O 1
ATOM 1482 N N . TYR A 1 190 ? -9.166 -23.732 17.695 1.00 97.00 190 TYR A N 1
ATOM 1483 C CA . TYR A 1 190 ? -8.053 -23.324 18.555 1.00 97.00 190 TYR A CA 1
ATOM 1484 C C . TYR A 1 190 ? -8.536 -22.836 19.924 1.00 97.00 190 TYR A C 1
ATOM 1486 O O . TYR A 1 190 ? -9.446 -22.008 20.017 1.00 97.00 190 TYR A O 1
ATOM 1494 N N . CYS A 1 191 ? -7.868 -23.292 20.983 1.00 96.31 191 CYS A N 1
ATOM 1495 C CA . CYS A 1 191 ? -8.033 -22.786 22.343 1.00 96.31 191 CYS A CA 1
ATOM 1496 C C . CYS A 1 191 ? -6.776 -21.991 22.737 1.00 96.31 191 CYS A C 1
ATOM 1498 O O . CYS A 1 191 ? -5.694 -22.579 22.800 1.00 96.31 191 CYS A O 1
ATOM 1500 N N . PRO A 1 192 ? -6.880 -20.672 22.991 1.00 96.50 192 PRO A N 1
ATOM 1501 C CA . PRO A 1 192 ? -5.746 -19.863 23.425 1.00 96.50 192 PRO A CA 1
ATOM 1502 C C . PRO A 1 192 ? -5.078 -20.404 24.691 1.00 96.50 192 PRO A C 1
ATOM 1504 O O . PRO A 1 192 ? -5.740 -20.670 25.687 1.00 96.50 192 PRO A O 1
ATOM 1507 N N . VAL A 1 193 ? -3.751 -20.529 24.647 1.00 95.62 193 VAL A N 1
ATOM 1508 C CA . VAL A 1 193 ? -2.944 -21.145 25.722 1.00 95.62 193 VAL A CA 1
ATOM 1509 C C . VAL A 1 193 ? -2.356 -20.136 26.717 1.00 95.62 193 VAL A C 1
ATOM 1511 O O . VAL A 1 193 ? -1.683 -20.512 27.673 1.00 95.62 193 VAL A O 1
ATOM 1514 N N . GLY A 1 194 ? -2.555 -18.836 26.485 1.00 92.56 194 GLY A N 1
ATOM 1515 C CA . GLY A 1 194 ? -2.049 -17.785 27.369 1.00 92.56 194 GLY A CA 1
ATOM 1516 C C . GLY A 1 194 ? -2.818 -17.728 28.691 1.00 92.56 194 GLY A C 1
ATOM 1517 O O . GLY A 1 194 ? -4.043 -17.809 28.698 1.00 92.56 194 GLY A O 1
ATOM 1518 N N . SER A 1 195 ? -2.109 -17.535 29.808 1.00 93.31 195 SER A N 1
ATOM 1519 C CA . SER A 1 195 ? -2.747 -17.368 31.122 1.00 93.31 195 SER A CA 1
ATOM 1520 C C . SER A 1 195 ? -3.637 -16.119 31.152 1.00 93.31 195 SER A C 1
ATOM 1522 O O . SER A 1 195 ? -3.218 -15.031 30.761 1.00 93.31 195 SER A O 1
ATOM 1524 N N . VAL A 1 196 ? -4.856 -16.263 31.672 1.00 95.31 196 VAL A N 1
ATOM 1525 C CA . VAL A 1 196 ? -5.803 -15.155 31.897 1.00 95.31 196 VAL A CA 1
ATOM 1526 C C . VAL A 1 196 ? -5.394 -14.315 33.119 1.00 95.31 196 VAL A C 1
ATOM 1528 O O . VAL A 1 196 ? -5.743 -13.134 33.233 1.00 95.31 196 VAL A O 1
ATOM 1531 N N . ASP A 1 197 ? -4.582 -14.866 34.022 1.00 92.56 197 ASP A N 1
ATOM 1532 C CA . ASP A 1 197 ? -4.176 -14.207 35.268 1.00 92.56 197 ASP A CA 1
ATOM 1533 C C . ASP A 1 197 ? -3.311 -12.970 35.036 1.00 92.56 197 ASP A C 1
ATOM 1535 O O . ASP A 1 197 ? -3.340 -12.047 35.849 1.00 92.56 197 ASP A O 1
ATOM 1539 N N . ILE A 1 198 ? -2.633 -12.890 33.890 1.00 93.31 198 ILE A N 1
ATOM 1540 C CA . ILE A 1 198 ? -1.770 -11.756 33.533 1.00 93.31 198 ILE A CA 1
ATOM 1541 C C . ILE A 1 198 ? -2.545 -10.555 32.972 1.00 93.31 198 ILE A C 1
ATOM 1543 O O . ILE A 1 198 ? -1.983 -9.470 32.853 1.00 93.31 198 ILE A O 1
ATOM 1547 N N . LEU A 1 199 ? -3.810 -10.738 32.578 1.00 96.00 199 LEU A N 1
ATOM 1548 C CA . LEU A 1 199 ? -4.626 -9.669 31.996 1.00 96.00 199 LEU A CA 1
ATOM 1549 C C . LEU A 1 199 ? -5.107 -8.695 33.077 1.00 96.00 199 LEU A C 1
ATOM 1551 O O . LEU A 1 199 ? -5.347 -9.093 34.216 1.00 96.00 199 LEU A O 1
ATOM 1555 N N . PHE A 1 200 ? -5.334 -7.430 32.733 1.00 95.81 200 PHE A N 1
ATOM 1556 C CA . PHE A 1 200 ? -5.967 -6.504 33.675 1.00 95.81 200 PHE A CA 1
ATOM 1557 C C . PHE A 1 200 ? -7.417 -6.932 33.987 1.00 95.81 200 PHE A C 1
ATOM 1559 O O . PHE A 1 200 ? -8.091 -7.485 33.106 1.00 95.81 200 PHE A O 1
ATOM 1566 N N . PRO A 1 201 ? -7.933 -6.690 35.206 1.00 95.31 201 PRO A N 1
ATOM 1567 C CA . PRO A 1 201 ? -9.340 -6.924 35.531 1.00 95.31 201 PRO A CA 1
ATOM 1568 C C . PRO A 1 201 ? -10.292 -6.258 34.529 1.00 95.31 201 PRO A C 1
ATOM 1570 O O . PRO A 1 201 ? -10.025 -5.164 34.034 1.00 95.31 201 PRO A O 1
ATOM 1573 N N . GLY A 1 202 ? -11.388 -6.934 34.186 1.00 95.44 202 GLY A N 1
ATOM 1574 C CA . GLY A 1 202 ? -12.365 -6.441 33.218 1.00 95.44 202 GLY A CA 1
ATOM 1575 C C . GLY A 1 202 ? -11.956 -6.581 31.745 1.00 95.44 202 GLY A C 1
ATOM 1576 O O . GLY A 1 202 ? -12.770 -6.245 30.881 1.00 95.44 202 GLY A O 1
ATOM 1577 N N . THR A 1 203 ? -10.756 -7.093 31.440 1.00 97.50 203 THR A N 1
ATOM 1578 C CA . THR A 1 203 ? -10.288 -7.326 30.062 1.00 97.50 203 THR A CA 1
ATOM 1579 C C . THR A 1 203 ? -11.104 -8.427 29.386 1.00 97.50 203 THR A C 1
ATOM 1581 O O . THR A 1 203 ? -11.242 -9.529 29.923 1.00 97.50 203 THR A O 1
ATOM 1584 N N . TRP A 1 204 ? -11.618 -8.141 28.188 1.00 98.12 204 TRP A N 1
ATOM 1585 C CA . TRP A 1 204 ? -12.151 -9.159 27.284 1.00 98.12 204 TRP A CA 1
ATOM 1586 C C . TRP A 1 204 ? -11.005 -9.921 26.621 1.00 98.12 204 TRP A C 1
ATOM 1588 O O . TRP A 1 204 ? -10.075 -9.308 26.098 1.00 98.12 204 TRP A O 1
ATOM 1598 N N . TYR A 1 205 ? -11.085 -11.246 26.610 1.00 97.81 205 TYR A N 1
ATOM 1599 C CA . TYR A 1 205 ? -10.084 -12.118 26.007 1.00 97.81 205 TYR A CA 1
ATOM 1600 C C . TYR A 1 205 ? -10.736 -13.182 25.125 1.00 97.81 205 TYR A C 1
ATOM 1602 O O . TYR A 1 205 ? -11.914 -13.509 25.272 1.00 97.81 205 TYR A O 1
ATOM 1610 N N . LEU A 1 206 ? -9.973 -13.685 24.154 1.00 97.75 206 LEU A N 1
ATOM 1611 C CA . LEU A 1 206 ? -10.412 -14.764 23.272 1.00 97.75 206 LEU A CA 1
ATOM 1612 C C . LEU A 1 206 ? -10.401 -16.075 24.068 1.00 97.75 206 LEU A C 1
ATOM 1614 O O . LEU A 1 206 ? -9.341 -16.495 24.518 1.00 97.75 206 LEU A O 1
ATOM 1618 N N . ALA A 1 207 ? -11.564 -16.700 24.235 1.00 97.50 207 ALA A N 1
ATOM 1619 C CA . ALA A 1 207 ? -11.718 -17.965 24.955 1.00 97.50 207 ALA A CA 1
ATOM 1620 C C . ALA A 1 207 ? -11.603 -19.181 24.023 1.00 97.50 207 ALA A C 1
ATOM 1622 O O . ALA A 1 207 ? -11.196 -20.256 24.446 1.00 97.50 207 ALA A O 1
ATOM 1623 N N . GLY A 1 208 ? -11.937 -19.015 22.742 1.00 97.56 208 GLY A N 1
ATOM 1624 C CA . GLY A 1 208 ? -11.813 -20.086 21.760 1.00 97.56 208 GLY A CA 1
ATOM 1625 C C . GLY A 1 208 ? -12.172 -19.654 20.346 1.00 97.56 208 GLY A C 1
ATOM 1626 O O . GLY A 1 208 ? -12.879 -18.664 20.131 1.00 97.56 208 GLY A O 1
ATOM 1627 N N . VAL A 1 209 ? -11.676 -20.424 19.387 1.00 98.12 209 VAL A N 1
ATOM 1628 C CA . VAL A 1 209 ? -12.023 -20.372 17.969 1.00 98.12 209 VAL A CA 1
ATOM 1629 C C . VAL A 1 209 ? -12.540 -21.751 17.591 1.00 98.12 209 VAL A C 1
ATOM 1631 O O . VAL A 1 209 ? -11.829 -22.738 17.762 1.00 98.12 209 VAL A O 1
ATOM 1634 N N . ASP A 1 210 ? -13.775 -21.846 17.112 1.00 96.69 210 ASP A N 1
ATOM 1635 C CA . ASP A 1 210 ? -14.320 -23.137 16.685 1.00 96.69 210 ASP A CA 1
ATOM 1636 C C . ASP A 1 210 ? -13.928 -23.497 15.245 1.00 96.69 210 ASP A C 1
ATOM 1638 O O . ASP A 1 210 ? -13.307 -22.703 14.540 1.00 96.69 210 ASP A O 1
ATOM 1642 N N . SER A 1 211 ? -14.308 -24.693 14.787 1.00 95.50 211 SER A N 1
ATOM 1643 C CA . SER A 1 211 ? -14.021 -25.184 13.429 1.00 95.50 211 SER A CA 1
ATOM 1644 C C . SER A 1 211 ? -14.607 -24.308 12.310 1.00 95.50 211 SER A C 1
ATOM 1646 O O . SER A 1 211 ? -14.143 -24.356 11.175 1.00 95.50 211 SER A O 1
ATOM 1648 N N . MET A 1 212 ? -15.587 -23.453 12.619 1.00 93.44 212 MET A N 1
ATOM 1649 C CA . MET A 1 212 ? -16.181 -22.486 11.690 1.00 93.44 212 MET A CA 1
ATOM 1650 C C . MET A 1 212 ? -15.556 -21.089 11.817 1.00 93.44 212 MET A C 1
ATOM 1652 O O . MET A 1 212 ? -16.108 -20.116 11.301 1.00 93.44 212 MET A O 1
ATOM 1656 N N . HIS A 1 213 ? -14.415 -20.973 12.504 1.00 93.06 213 HIS A N 1
ATOM 1657 C CA . HIS A 1 213 ? -13.701 -19.724 12.773 1.00 93.06 213 HIS A CA 1
ATOM 1658 C C . HIS A 1 213 ? -14.496 -18.700 13.602 1.00 93.06 213 HIS A C 1
ATOM 1660 O O . HIS A 1 213 ? -14.122 -17.520 13.665 1.00 93.06 213 HIS A O 1
ATOM 1666 N N . ARG A 1 214 ? -15.583 -19.117 14.264 1.00 96.69 214 ARG A N 1
ATOM 1667 C CA . ARG A 1 214 ? -16.335 -18.237 15.162 1.00 96.69 214 ARG A CA 1
ATOM 1668 C C . ARG A 1 214 ? -15.530 -18.070 16.444 1.00 96.69 214 ARG A C 1
ATOM 1670 O O . ARG A 1 214 ? -15.006 -19.033 16.999 1.00 96.69 214 ARG A O 1
ATOM 1677 N N . ARG A 1 215 ? -15.417 -16.825 16.903 1.00 97.94 215 ARG A N 1
ATOM 1678 C CA . ARG A 1 215 ? -14.623 -16.456 18.078 1.00 97.94 215 ARG A CA 1
ATOM 1679 C C . ARG A 1 215 ? -15.533 -16.293 19.285 1.00 97.94 215 ARG A C 1
ATOM 1681 O O . ARG A 1 215 ? -16.446 -15.470 19.253 1.00 97.94 215 ARG A O 1
ATOM 1688 N N . LYS A 1 216 ? -15.260 -17.048 20.347 1.00 98.00 216 LYS A N 1
ATOM 1689 C CA . LYS A 1 216 ? -15.892 -16.873 21.657 1.00 98.00 216 LYS A CA 1
ATOM 1690 C C . LYS A 1 216 ? -15.005 -15.983 22.518 1.00 98.00 216 LYS A C 1
ATOM 1692 O O . LYS A 1 216 ? -13.799 -16.212 22.596 1.00 98.00 216 LYS A O 1
ATOM 1697 N N . TYR A 1 217 ? -15.603 -14.998 23.177 1.00 98.38 217 TYR A N 1
ATOM 1698 C CA . TYR A 1 217 ? -14.909 -14.101 24.095 1.00 98.38 217 TYR A CA 1
ATOM 1699 C C . TYR A 1 217 ? -15.472 -14.241 25.502 1.00 98.38 217 TYR A C 1
ATOM 1701 O O . TYR A 1 217 ? -16.679 -14.401 25.681 1.00 98.38 217 TYR A O 1
ATOM 1709 N N . GLU A 1 218 ? -14.591 -14.139 26.485 1.00 98.00 218 GLU A N 1
ATOM 1710 C CA . GLU A 1 218 ? -14.936 -14.091 27.902 1.00 98.00 218 GLU A CA 1
ATOM 1711 C C . GLU A 1 218 ? -14.270 -12.872 28.539 1.00 98.00 218 GLU A C 1
ATOM 1713 O O . GLU A 1 218 ? -13.396 -12.234 27.944 1.00 98.00 218 GLU A O 1
ATOM 1718 N N . ARG A 1 219 ? -14.723 -12.493 29.734 1.00 97.50 219 ARG A N 1
ATOM 1719 C CA . ARG A 1 219 ? -14.245 -11.298 30.429 1.00 97.50 219 ARG A CA 1
ATOM 1720 C C . ARG A 1 219 ? -13.629 -11.694 31.758 1.00 97.50 219 ARG A C 1
ATOM 1722 O O . ARG A 1 219 ? -14.255 -12.401 32.541 1.00 97.50 219 ARG A O 1
ATOM 1729 N N . LYS A 1 220 ? -12.413 -11.218 32.028 1.00 95.31 220 LYS A N 1
ATOM 1730 C CA . LYS A 1 220 ? -11.768 -11.421 33.326 1.00 95.31 220 LYS A CA 1
ATOM 1731 C C . LYS A 1 220 ? -12.544 -10.675 34.411 1.00 95.31 220 LYS A C 1
ATOM 1733 O O . LYS A 1 220 ? -12.726 -9.462 34.305 1.00 95.31 220 LYS A O 1
ATOM 1738 N N . LEU A 1 221 ? -12.978 -11.389 35.447 1.00 91.50 221 LEU A N 1
ATOM 1739 C CA . LEU A 1 221 ? -13.681 -10.795 36.582 1.00 91.50 221 LEU A CA 1
ATOM 1740 C C . LEU A 1 221 ? -12.739 -9.922 37.421 1.00 91.50 221 LEU A C 1
ATOM 1742 O O . LEU A 1 221 ? -11.526 -10.147 37.469 1.00 91.50 221 LEU A O 1
ATOM 1746 N N . HIS A 1 222 ? -13.308 -8.917 38.082 1.00 79.31 222 HIS A N 1
ATOM 1747 C CA . HIS A 1 222 ? -12.617 -8.236 39.169 1.00 79.31 222 HIS A CA 1
ATOM 1748 C C . HIS A 1 222 ? -12.480 -9.233 40.322 1.00 79.31 222 HIS A C 1
ATOM 1750 O O . HIS A 1 222 ? -13.463 -9.869 40.691 1.00 79.31 222 HIS A O 1
ATOM 1756 N N . LYS A 1 223 ? -11.269 -9.415 40.860 1.00 62.84 223 LYS A N 1
ATOM 1757 C CA . LYS A 1 223 ? -11.132 -10.099 42.149 1.00 62.84 223 LYS A CA 1
ATOM 1758 C C . LYS A 1 223 ? -11.796 -9.192 43.183 1.00 62.84 223 LYS A C 1
ATOM 1760 O O . LYS A 1 223 ? -11.363 -8.052 43.327 1.00 62.84 223 LYS A O 1
ATOM 1765 N N . GLU A 1 224 ? -12.849 -9.672 43.837 1.00 44.94 224 GLU A N 1
ATOM 1766 C CA . GLU A 1 224 ? -13.367 -9.043 45.051 1.00 44.94 224 GLU A CA 1
ATOM 1767 C C . GLU A 1 224 ? -12.229 -9.057 46.077 1.00 44.94 224 GLU A C 1
ATOM 1769 O O . GLU A 1 224 ? -11.721 -10.116 46.451 1.00 44.94 224 GLU A O 1
ATOM 1774 N N . SER A 1 225 ? -11.738 -7.880 46.450 1.00 39.34 225 SER A N 1
ATOM 1775 C CA . SER A 1 225 ? -10.839 -7.739 47.586 1.00 39.34 225 SER A CA 1
ATOM 1776 C C . SER A 1 225 ? -11.664 -7.934 48.854 1.00 39.34 225 SER A C 1
ATOM 1778 O O . SER A 1 225 ? -12.481 -7.080 49.195 1.00 39.34 225 SER A O 1
ATOM 1780 N N . ASN A 1 226 ? -11.453 -9.057 49.540 1.00 35.38 226 ASN A N 1
ATOM 1781 C CA . ASN A 1 226 ? -11.794 -9.193 50.952 1.00 35.38 226 ASN A CA 1
ATOM 1782 C C . ASN A 1 226 ? -10.947 -8.185 51.742 1.00 35.38 226 ASN A C 1
ATOM 1784 O O . ASN A 1 226 ? -9.776 -8.449 52.002 1.00 35.38 226 ASN A O 1
ATOM 1788 N N . GLU A 1 227 ? -11.531 -7.053 52.121 1.00 35.66 227 GLU A N 1
ATOM 1789 C CA . GLU A 1 227 ? -11.024 -6.212 53.208 1.00 35.66 227 GLU A CA 1
ATOM 1790 C C . GLU A 1 227 ? -12.132 -6.034 54.252 1.00 35.66 227 GLU A C 1
ATOM 1792 O O . GLU A 1 227 ? -13.013 -5.182 54.148 1.00 35.66 227 GLU A O 1
ATOM 1797 N N . GLU A 1 228 ? -12.084 -6.904 55.262 1.00 36.09 228 GLU A N 1
ATOM 1798 C CA . GLU A 1 228 ? -12.657 -6.681 56.586 1.00 36.09 228 GLU A CA 1
ATOM 1799 C C . GLU A 1 228 ? -11.742 -5.715 57.364 1.00 36.09 228 GLU A C 1
ATOM 1801 O O . GLU A 1 228 ? -10.634 -6.099 57.738 1.00 36.09 228 GLU A O 1
ATOM 1806 N N . ASN A 1 229 ? -12.193 -4.473 57.592 1.00 31.44 229 ASN A N 1
ATOM 1807 C CA . ASN A 1 229 ? -12.169 -3.734 58.876 1.00 31.44 229 ASN A CA 1
ATOM 1808 C C . ASN A 1 229 ? -12.345 -2.208 58.679 1.00 31.44 229 ASN A C 1
ATOM 1810 O O . ASN A 1 229 ? -11.431 -1.543 58.207 1.00 31.44 229 ASN A O 1
ATOM 1814 N N . LEU A 1 230 ? -13.539 -1.724 59.075 1.00 32.84 230 LEU A N 1
ATOM 1815 C CA . LEU A 1 230 ? -13.895 -0.548 59.916 1.00 32.84 230 LEU A CA 1
ATOM 1816 C C . LEU A 1 230 ? -13.133 0.790 59.688 1.00 32.84 230 LEU A C 1
ATOM 1818 O O . LEU A 1 230 ? -11.912 0.822 59.683 1.00 32.84 230 LEU A O 1
ATOM 1822 N N . ASP A 1 231 ? -13.764 1.975 59.594 1.00 31.03 231 ASP A N 1
ATOM 1823 C CA . ASP A 1 231 ? -14.848 2.517 60.448 1.00 31.03 231 ASP A CA 1
ATOM 1824 C C . ASP A 1 231 ? -15.400 3.892 59.899 1.00 31.03 231 ASP A C 1
ATOM 1826 O O . ASP A 1 231 ? -14.989 4.286 58.807 1.00 31.03 231 ASP A O 1
ATOM 1830 N N . PRO A 1 232 ? -16.331 4.651 60.543 1.00 46.16 232 PRO A N 1
ATOM 1831 C CA . PRO A 1 232 ? -17.746 4.755 60.147 1.00 46.16 232 PRO A CA 1
ATOM 1832 C C . PRO A 1 232 ? -18.245 6.178 59.748 1.00 46.16 232 PRO A C 1
ATOM 1834 O O . PRO A 1 232 ? -17.506 7.156 59.780 1.00 46.16 232 PRO A O 1
ATOM 1837 N N . VAL A 1 233 ? -19.568 6.284 59.502 1.00 27.12 233 VAL A N 1
ATOM 1838 C CA . VAL A 1 233 ? -20.417 7.504 59.351 1.00 27.12 233 VAL A CA 1
ATOM 1839 C C . VAL A 1 233 ? -20.456 8.048 57.908 1.00 27.12 233 VAL A C 1
ATOM 1841 O O . VAL A 1 233 ? -19.455 8.479 57.362 1.00 27.12 233 VAL A O 1
ATOM 1844 N N . VAL A 1 234 ? -21.572 7.987 57.171 1.00 29.30 234 VAL A N 1
ATOM 1845 C CA . VAL A 1 234 ? -22.823 8.743 57.374 1.00 29.30 234 VAL A CA 1
ATOM 1846 C C . VAL A 1 234 ? -24.032 7.888 56.972 1.00 29.30 234 VAL A C 1
ATOM 1848 O O . VAL A 1 234 ? -24.151 7.439 55.833 1.00 29.30 234 VAL A O 1
ATOM 1851 N N . GLN A 1 235 ? -24.964 7.716 57.910 1.00 31.09 235 GLN A N 1
ATOM 1852 C CA . GLN A 1 235 ? -26.335 7.310 57.616 1.00 31.09 235 GLN A CA 1
ATOM 1853 C C . GLN A 1 235 ? -27.008 8.403 56.782 1.00 31.09 235 GLN A C 1
ATOM 1855 O O . GLN A 1 235 ? -27.123 9.531 57.246 1.00 31.09 235 GLN A O 1
ATOM 1860 N N . ASN A 1 236 ? -27.484 8.060 55.587 1.00 27.19 236 ASN A N 1
ATOM 1861 C CA . ASN A 1 236 ? -28.633 8.726 54.984 1.00 27.19 236 ASN A CA 1
ATOM 1862 C C . ASN A 1 236 ? -29.402 7.737 54.098 1.00 27.19 236 ASN A C 1
ATOM 1864 O O . ASN A 1 236 ? -28.994 7.381 52.998 1.00 27.19 236 ASN A O 1
ATOM 1868 N N . ASP A 1 237 ? -30.502 7.274 54.682 1.00 31.53 237 ASP A N 1
ATOM 1869 C CA . ASP A 1 237 ? -31.822 7.109 54.082 1.00 31.53 237 ASP A CA 1
ATOM 1870 C C . ASP A 1 237 ? -31.924 6.470 52.682 1.00 31.53 237 ASP A C 1
ATOM 1872 O O . ASP A 1 237 ? -31.935 7.131 51.647 1.00 31.53 237 ASP A O 1
ATOM 1876 N N . THR A 1 238 ? -32.124 5.151 52.666 1.00 25.48 238 THR A N 1
ATOM 1877 C CA . THR A 1 238 ? -32.778 4.444 51.551 1.00 25.48 238 THR A CA 1
ATOM 1878 C C . THR A 1 238 ? -33.926 3.590 52.080 1.00 25.48 238 THR A C 1
ATOM 1880 O O . THR A 1 238 ? -34.021 2.388 51.856 1.00 25.48 238 THR A O 1
ATOM 1883 N N . SER A 1 239 ? -34.850 4.234 52.790 1.00 26.09 239 SER A N 1
ATOM 1884 C CA . SER A 1 239 ? -36.160 3.662 53.092 1.00 26.09 239 SER A CA 1
ATOM 1885 C C . SER A 1 239 ? -37.188 4.079 52.034 1.00 26.09 239 SER A C 1
ATOM 1887 O O . SER A 1 239 ? -38.155 4.775 52.319 1.00 26.09 239 SER A O 1
ATOM 1889 N N . LYS A 1 240 ? -36.988 3.668 50.773 1.00 28.75 240 LYS A N 1
ATOM 1890 C CA . LYS A 1 240 ? -38.045 3.670 49.747 1.00 28.75 240 LYS A CA 1
ATOM 1891 C C . LYS A 1 240 ? -37.654 2.815 48.545 1.00 28.75 240 LYS A C 1
ATOM 1893 O O . LYS A 1 240 ? -36.539 2.885 48.048 1.00 28.75 240 LYS A O 1
ATOM 1898 N N . VAL A 1 241 ? -38.654 2.085 48.058 1.00 26.58 241 VAL A N 1
ATOM 1899 C CA . VAL A 1 241 ? -38.668 1.195 46.886 1.00 26.58 241 VAL A CA 1
ATOM 1900 C C . VAL A 1 241 ? -38.215 -0.245 47.151 1.00 26.58 241 VAL A C 1
ATOM 1902 O O . VAL A 1 241 ? -37.337 -0.809 46.507 1.00 26.58 241 VAL A O 1
ATOM 1905 N N . SER A 1 242 ? -38.942 -0.904 48.048 1.00 25.44 242 SER A N 1
ATOM 1906 C CA . SER A 1 242 ? -39.370 -2.274 47.786 1.00 25.44 242 SER A CA 1
ATOM 1907 C C . SER A 1 242 ? -40.455 -2.281 46.693 1.00 25.44 242 SER A C 1
ATOM 1909 O O . SER A 1 242 ? -41.299 -1.393 46.628 1.00 25.44 242 SER A O 1
ATOM 1911 N N . GLN A 1 243 ? -40.427 -3.334 45.869 1.00 29.03 243 GLN A N 1
ATOM 1912 C CA . GLN A 1 243 ? -41.433 -3.735 44.873 1.00 29.03 243 GLN A CA 1
ATOM 1913 C C . GLN A 1 243 ? -41.440 -3.002 43.517 1.00 29.03 243 GLN A C 1
ATOM 1915 O O . GLN A 1 243 ? -42.338 -2.240 43.187 1.00 29.03 243 GLN A O 1
ATOM 1920 N N . SER A 1 244 ? -40.548 -3.432 42.623 1.00 23.72 244 SER A N 1
ATOM 1921 C CA . SER A 1 244 ? -41.019 -3.939 41.327 1.00 23.72 244 SER A CA 1
ATOM 1922 C C . SER A 1 244 ? -40.128 -5.100 40.877 1.00 23.72 244 SER A C 1
ATOM 1924 O O . SER A 1 244 ? -38.963 -4.943 40.530 1.00 23.72 244 SER A O 1
ATOM 1926 N N . LYS A 1 245 ? -40.680 -6.318 40.912 1.00 28.53 245 LYS A N 1
ATOM 1927 C CA . LYS A 1 245 ? -40.185 -7.410 40.073 1.00 28.53 245 LYS A CA 1
ATOM 1928 C C . LYS A 1 245 ? -40.577 -7.050 38.642 1.00 28.53 245 LYS A C 1
ATOM 1930 O O . LYS A 1 245 ? -41.627 -7.479 38.174 1.00 28.53 245 LYS A O 1
ATOM 1935 N N . GLN A 1 246 ? -39.776 -6.234 37.965 1.00 26.28 246 GLN A N 1
ATOM 1936 C CA . GLN A 1 246 ? -39.810 -6.222 36.511 1.00 26.28 246 GLN A CA 1
ATOM 1937 C C . GLN A 1 246 ? -39.071 -7.474 36.054 1.00 26.28 246 GLN A C 1
ATOM 1939 O O . GLN A 1 246 ? -37.855 -7.600 36.184 1.00 26.28 246 GLN A O 1
ATOM 1944 N N . SER A 1 247 ? -39.857 -8.443 35.588 1.00 24.08 247 SER A N 1
ATOM 1945 C CA . SER A 1 247 ? -39.405 -9.455 34.646 1.00 24.08 247 SER A CA 1
ATOM 1946 C C . SER A 1 247 ? -38.460 -8.794 33.649 1.00 24.08 247 SER A C 1
ATOM 1948 O O . SER A 1 247 ? -38.845 -7.812 33.016 1.00 24.08 247 SER A O 1
ATOM 1950 N N . PHE A 1 248 ? -37.244 -9.319 33.517 1.00 23.84 248 PHE A N 1
ATOM 1951 C CA . PHE A 1 248 ? -36.418 -9.020 32.358 1.00 23.84 248 PHE A CA 1
ATOM 1952 C C . PHE A 1 248 ? -37.235 -9.409 31.125 1.00 23.84 248 PHE A C 1
ATOM 1954 O O . PHE A 1 248 ? -37.354 -10.591 30.796 1.00 23.84 248 PHE A O 1
ATOM 1961 N N . GLU A 1 249 ? -37.856 -8.418 30.484 1.00 27.34 249 GLU A N 1
ATOM 1962 C CA . GLU A 1 249 ? -38.301 -8.557 29.112 1.00 27.34 249 GLU A CA 1
ATOM 1963 C C . GLU A 1 249 ? -37.059 -8.948 28.330 1.00 27.34 249 GLU A C 1
ATOM 1965 O O . GLU A 1 249 ? -36.063 -8.225 28.251 1.00 27.34 249 GLU A O 1
ATOM 1970 N N . THR A 1 250 ? -37.100 -10.175 27.830 1.00 24.73 250 THR A N 1
ATOM 1971 C CA . THR A 1 250 ? -36.172 -10.666 26.833 1.00 24.73 250 THR A CA 1
ATOM 1972 C C . THR A 1 250 ? -36.163 -9.608 25.742 1.00 24.73 250 THR A C 1
ATOM 1974 O O . THR A 1 250 ? -37.203 -9.362 25.133 1.00 24.73 250 THR A O 1
ATOM 1977 N N . PHE A 1 251 ? -35.020 -8.956 25.526 1.00 23.61 251 PHE A N 1
ATOM 1978 C CA . PHE A 1 251 ? -34.811 -8.103 24.364 1.00 23.61 251 PHE A CA 1
ATOM 1979 C C . PHE A 1 251 ? -35.072 -8.978 23.133 1.00 23.61 251 PHE A C 1
ATOM 1981 O O . PHE A 1 251 ? -34.214 -9.749 22.702 1.00 23.61 251 PHE A O 1
ATOM 1988 N N . GLN A 1 252 ? -36.299 -8.937 22.612 1.00 27.11 252 GLN A N 1
ATOM 1989 C CA . GLN A 1 252 ? -36.585 -9.475 21.300 1.00 27.11 252 GLN A CA 1
ATOM 1990 C C . GLN A 1 252 ? -35.898 -8.533 20.330 1.00 27.11 252 GLN A C 1
ATOM 1992 O O . GLN A 1 252 ? -36.257 -7.359 20.229 1.00 27.11 252 GLN A O 1
ATOM 1997 N N . GLU A 1 253 ? -34.893 -9.057 19.632 1.00 28.00 253 GLU A N 1
ATOM 1998 C CA . GLU A 1 253 ? -34.378 -8.431 18.424 1.00 28.00 253 GLU A CA 1
ATOM 1999 C C . GLU A 1 253 ? -35.561 -7.950 17.568 1.00 28.00 253 GLU A C 1
ATOM 2001 O O . GLU A 1 253 ? -36.568 -8.669 17.465 1.00 28.00 253 GLU A O 1
ATOM 2006 N N . PRO A 1 254 ? -35.481 -6.766 16.935 1.00 26.34 254 PRO A N 1
ATOM 2007 C CA . PRO A 1 254 ? -36.483 -6.373 15.963 1.00 26.34 254 PRO A CA 1
ATOM 2008 C C . PRO A 1 254 ? -36.516 -7.452 14.878 1.00 26.34 254 PRO A C 1
ATOM 2010 O O . PRO A 1 254 ? -35.598 -7.572 14.066 1.00 26.34 254 PRO A O 1
ATOM 2013 N N . LYS A 1 255 ? -37.569 -8.277 14.887 1.00 29.39 255 LYS A N 1
ATOM 2014 C CA . LYS A 1 255 ? -37.800 -9.300 13.871 1.00 29.39 255 LYS A CA 1
ATOM 2015 C C . LYS A 1 255 ? -37.990 -8.593 12.539 1.00 29.39 255 LYS A C 1
ATOM 2017 O O . LYS A 1 255 ? -39.090 -8.172 12.191 1.00 29.39 255 LYS A O 1
ATOM 2022 N N . VAL A 1 256 ? -36.920 -8.494 11.761 1.00 31.69 256 VAL A N 1
ATOM 2023 C CA . VAL A 1 256 ? -37.030 -8.226 10.333 1.00 31.69 256 VAL A CA 1
ATOM 2024 C C . VAL A 1 256 ? -37.794 -9.415 9.750 1.00 31.69 256 VAL A C 1
ATOM 2026 O O . VAL A 1 256 ? -37.277 -10.529 9.694 1.00 31.69 256 VAL A O 1
ATOM 2029 N N . HIS A 1 257 ? -39.063 -9.214 9.388 1.00 34.94 257 HIS A N 1
ATOM 2030 C CA . HIS A 1 257 ? -39.932 -10.251 8.832 1.00 34.94 257 HIS A CA 1
ATOM 2031 C C . HIS A 1 257 ? -39.429 -10.726 7.453 1.00 34.94 257 HIS A C 1
ATOM 2033 O O . HIS A 1 257 ? -39.969 -10.352 6.414 1.00 34.94 257 HIS A O 1
ATOM 2039 N N . TYR A 1 258 ? -38.424 -11.602 7.423 1.00 39.22 258 TYR A N 1
ATOM 2040 C CA . TYR A 1 258 ? -38.105 -12.418 6.254 1.00 39.22 258 TYR A CA 1
ATOM 2041 C C . TYR A 1 258 ? -38.733 -13.813 6.408 1.00 39.22 258 TYR A C 1
ATOM 2043 O O . TYR A 1 258 ? -38.463 -14.530 7.362 1.00 39.22 258 TYR A O 1
ATOM 2051 N N . ARG A 1 259 ? -39.624 -14.146 5.458 1.00 53.16 259 ARG A N 1
ATOM 2052 C CA . ARG A 1 259 ? -40.294 -15.442 5.189 1.00 53.16 259 ARG A CA 1
ATOM 2053 C C . ARG A 1 259 ? -40.411 -16.428 6.369 1.00 53.16 259 ARG A C 1
ATOM 2055 O O . ARG A 1 259 ? -39.567 -17.297 6.543 1.00 53.16 259 ARG A O 1
ATOM 2062 N N . MET A 1 260 ? -41.563 -16.428 7.043 1.00 54.66 260 MET A N 1
ATOM 2063 C CA . MET A 1 260 ? -41.964 -17.495 7.978 1.00 54.66 260 MET A CA 1
ATOM 2064 C C . MET A 1 260 ? -42.720 -18.655 7.290 1.00 54.66 260 MET A C 1
ATOM 2066 O O . MET A 1 260 ? -43.693 -19.159 7.836 1.00 54.66 260 MET A O 1
ATOM 2070 N N . TYR A 1 261 ? -42.340 -19.063 6.072 1.00 72.56 261 TYR A N 1
ATOM 2071 C CA . TYR A 1 261 ? -42.989 -20.195 5.386 1.00 72.56 261 TYR A CA 1
ATOM 2072 C C . TYR A 1 261 ? -42.008 -21.004 4.523 1.00 72.56 261 TYR A C 1
ATOM 2074 O O . TYR A 1 261 ? -41.126 -20.446 3.866 1.00 72.56 261 TYR A O 1
ATOM 2082 N N . SER A 1 262 ? -42.168 -22.331 4.507 1.00 71.94 262 SER A N 1
ATOM 2083 C CA . SER A 1 262 ? -41.308 -23.262 3.761 1.00 71.94 262 SER A CA 1
ATOM 2084 C C . SER A 1 262 ? -41.728 -23.401 2.287 1.00 71.94 262 SER A C 1
ATOM 2086 O O . SER A 1 262 ? -42.872 -23.113 1.922 1.00 71.94 262 SER A O 1
ATOM 2088 N N . LYS A 1 263 ? -40.820 -23.881 1.413 1.00 73.25 263 LYS A N 1
ATOM 2089 C CA . LYS A 1 263 ? -41.163 -24.199 0.006 1.00 73.25 263 LYS A CA 1
ATOM 2090 C C . LYS A 1 263 ? -42.294 -25.232 -0.075 1.00 73.25 263 LYS A C 1
ATOM 2092 O O . LYS A 1 263 ? -43.201 -25.088 -0.889 1.00 73.25 263 LYS A O 1
ATOM 2097 N N . ALA A 1 264 ? -42.255 -26.229 0.810 1.00 78.75 264 ALA A N 1
ATOM 2098 C CA . ALA A 1 264 ? -43.270 -27.272 0.902 1.00 78.75 264 ALA A CA 1
ATOM 2099 C C . ALA A 1 264 ? -44.651 -26.698 1.255 1.00 78.75 264 ALA A C 1
ATOM 2101 O O . ALA A 1 264 ? -45.639 -27.067 0.625 1.00 78.75 264 ALA A O 1
ATOM 2102 N N . ALA A 1 265 ? -44.717 -25.738 2.187 1.00 82.94 265 ALA A N 1
ATOM 2103 C CA . ALA A 1 265 ? -45.965 -25.059 2.530 1.00 82.94 265 ALA A CA 1
ATOM 2104 C C . ALA A 1 265 ? -46.539 -24.286 1.329 1.00 82.94 265 ALA A C 1
ATOM 2106 O O . ALA A 1 265 ? -47.733 -24.381 1.051 1.00 82.94 265 ALA A O 1
ATOM 2107 N N . MET A 1 266 ? -45.696 -23.565 0.573 1.00 83.88 266 MET A N 1
ATOM 2108 C CA . MET A 1 266 ? -46.127 -22.831 -0.629 1.00 83.88 266 MET A CA 1
ATOM 2109 C C . MET A 1 266 ? -46.662 -23.762 -1.720 1.00 83.88 266 MET A C 1
ATOM 2111 O O . MET A 1 266 ? -47.727 -23.501 -2.281 1.00 83.88 266 MET A O 1
ATOM 2115 N N . ALA A 1 267 ? -45.968 -24.871 -1.981 1.00 83.81 267 ALA A N 1
ATOM 2116 C CA . ALA A 1 267 ? -46.412 -25.872 -2.945 1.00 83.81 267 ALA A CA 1
ATOM 2117 C C . ALA A 1 267 ? -47.743 -26.518 -2.524 1.00 83.81 267 ALA A C 1
ATOM 2119 O O . ALA A 1 267 ? -48.649 -26.646 -3.348 1.00 83.81 267 ALA A O 1
ATOM 2120 N N . ALA A 1 268 ? -47.900 -26.854 -1.239 1.00 86.12 268 ALA A N 1
ATOM 2121 C CA . ALA A 1 268 ? -49.136 -27.413 -0.697 1.00 86.12 268 ALA A CA 1
ATOM 2122 C C . ALA A 1 268 ? -50.316 -26.432 -0.805 1.00 86.12 268 ALA A C 1
ATOM 2124 O O . ALA A 1 268 ? -51.402 -26.826 -1.230 1.00 86.12 268 ALA A O 1
ATOM 2125 N N . ALA A 1 269 ? -50.099 -25.144 -0.520 1.00 87.31 269 ALA A N 1
ATOM 2126 C CA . ALA A 1 269 ? -51.128 -24.115 -0.653 1.00 87.31 269 ALA A CA 1
ATOM 2127 C C . ALA A 1 269 ? -51.556 -23.883 -2.110 1.00 87.31 269 ALA A C 1
ATOM 2129 O O . ALA A 1 269 ? -52.749 -23.759 -2.393 1.00 87.31 269 ALA A O 1
ATOM 2130 N N . MET A 1 270 ? -50.602 -23.868 -3.049 1.00 84.94 270 MET A N 1
ATOM 2131 C CA . MET A 1 270 ? -50.898 -23.757 -4.481 1.00 84.94 270 MET A CA 1
ATOM 2132 C C . MET A 1 270 ? -51.641 -24.987 -5.008 1.00 84.94 270 MET A C 1
ATOM 2134 O O . MET A 1 270 ? -52.597 -24.840 -5.770 1.00 84.94 270 MET A O 1
ATOM 2138 N N . LYS A 1 271 ? -51.230 -26.190 -4.588 1.00 86.62 271 LYS A N 1
ATOM 2139 C CA . LYS A 1 271 ? -51.894 -27.449 -4.940 1.00 86.62 271 LYS A CA 1
ATOM 2140 C C . LYS A 1 271 ? -53.328 -27.471 -4.413 1.00 86.62 271 LYS A C 1
ATOM 2142 O O . LYS A 1 271 ? -54.252 -27.699 -5.185 1.00 86.62 271 LYS A O 1
ATOM 2147 N N . LYS A 1 272 ? -53.532 -27.107 -3.144 1.00 86.38 272 LYS A N 1
ATOM 2148 C CA . LYS A 1 272 ? -54.867 -27.037 -2.543 1.00 86.38 272 LYS A CA 1
ATOM 2149 C C . LYS A 1 272 ? -55.779 -26.051 -3.266 1.00 86.38 272 LYS A C 1
ATOM 2151 O O . LYS A 1 272 ? -56.930 -26.383 -3.532 1.00 86.38 272 LYS A O 1
ATOM 2156 N N . PHE A 1 273 ? -55.280 -24.865 -3.610 1.00 87.19 273 PHE A N 1
ATOM 2157 C CA . PHE A 1 273 ? -56.053 -23.894 -4.385 1.00 87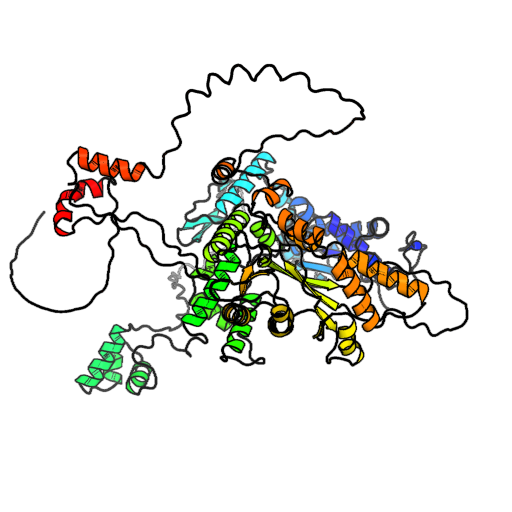.19 273 PHE A CA 1
ATOM 2158 C C . PHE A 1 273 ? -56.504 -24.480 -5.732 1.00 87.19 273 PHE A C 1
ATOM 2160 O O . PHE A 1 273 ? -57.680 -24.388 -6.075 1.00 87.19 273 PHE A O 1
ATOM 2167 N N . LYS A 1 274 ? -55.589 -25.139 -6.456 1.00 84.50 274 LYS A N 1
ATOM 2168 C CA . LYS A 1 274 ? -55.867 -25.734 -7.771 1.00 84.50 274 LYS A CA 1
ATOM 2169 C C . LYS A 1 274 ? -56.817 -26.934 -7.707 1.00 84.50 274 LYS A C 1
ATOM 2171 O O . LYS A 1 274 ? -57.656 -27.071 -8.585 1.00 84.50 274 LYS A O 1
ATOM 2176 N N . GLU A 1 275 ? -56.696 -27.784 -6.691 1.00 85.00 275 GLU A N 1
ATOM 2177 C CA . GLU A 1 275 ? -57.473 -29.030 -6.585 1.00 85.00 275 GLU A CA 1
ATOM 2178 C C . GLU A 1 275 ? -58.838 -28.840 -5.918 1.00 85.00 275 GLU A C 1
ATOM 2180 O O . GLU A 1 275 ? -59.790 -29.531 -6.262 1.00 85.00 275 GLU A O 1
ATOM 2185 N N . THR A 1 276 ? -58.949 -27.919 -4.957 1.00 80.56 276 THR A N 1
ATOM 2186 C CA . THR A 1 276 ? -60.181 -27.745 -4.161 1.00 80.56 276 THR A CA 1
ATOM 2187 C C . THR A 1 276 ? -60.999 -26.514 -4.545 1.00 80.56 276 THR A C 1
ATOM 2189 O O . THR A 1 276 ? -62.097 -26.339 -4.024 1.00 80.56 276 THR A O 1
ATOM 2192 N N . GLY A 1 277 ? -60.465 -25.626 -5.395 1.00 77.31 277 GLY A N 1
ATOM 2193 C CA . GLY A 1 277 ? -61.132 -24.382 -5.805 1.00 77.31 277 GLY A CA 1
ATOM 2194 C C . GLY A 1 277 ? -61.398 -23.401 -4.656 1.00 77.31 277 GLY A C 1
ATOM 2195 O O . GLY A 1 277 ? -62.225 -22.499 -4.778 1.00 77.31 277 GLY A O 1
ATOM 2196 N N . CYS A 1 278 ? -60.742 -23.581 -3.506 1.00 83.38 278 CYS A N 1
ATOM 2197 C CA . CYS A 1 278 ? -60.948 -22.732 -2.340 1.00 83.38 278 CYS A CA 1
ATOM 2198 C C . CYS A 1 278 ? -60.383 -21.318 -2.562 1.00 83.38 278 CYS A C 1
ATOM 2200 O O . CYS A 1 278 ? -59.530 -21.096 -3.417 1.00 83.38 278 CYS A O 1
ATOM 2202 N N . SER A 1 279 ? -60.836 -20.327 -1.789 1.00 88.25 279 SER A N 1
ATOM 2203 C CA . SER A 1 279 ? -60.329 -18.959 -1.949 1.00 88.25 279 SER A CA 1
ATOM 2204 C C . SER A 1 279 ? -58.844 -18.853 -1.573 1.00 88.25 279 SER A C 1
ATOM 2206 O O . SER A 1 279 ? -58.379 -19.508 -0.637 1.00 88.25 279 SER A O 1
ATOM 2208 N N . ILE A 1 280 ? -58.101 -17.968 -2.252 1.00 87.81 280 ILE A N 1
ATOM 2209 C CA . ILE A 1 280 ? -56.659 -17.754 -2.004 1.00 87.81 280 ILE A CA 1
ATOM 2210 C C . ILE A 1 280 ? -56.404 -17.423 -0.524 1.00 87.81 280 ILE A C 1
ATOM 2212 O O . ILE A 1 280 ? -55.471 -17.949 0.073 1.00 87.81 280 ILE A O 1
ATOM 2216 N N . ARG A 1 281 ? -57.284 -16.632 0.111 1.00 86.50 281 ARG A N 1
ATOM 2217 C CA . ARG A 1 281 ? -57.229 -16.327 1.555 1.00 86.50 281 ARG A CA 1
ATOM 2218 C C . ARG A 1 281 ? -57.340 -17.573 2.434 1.00 86.50 281 ARG A C 1
ATOM 2220 O O . ARG A 1 281 ? -56.638 -17.660 3.438 1.00 86.50 281 ARG A O 1
ATOM 2227 N N . LYS A 1 282 ? -58.207 -18.525 2.075 1.00 87.62 282 LYS A N 1
ATOM 2228 C CA . LYS A 1 282 ? -58.404 -19.766 2.835 1.00 87.62 282 LYS A CA 1
ATOM 2229 C C . LYS A 1 282 ? -57.169 -20.664 2.738 1.00 87.62 282 LYS A C 1
ATOM 2231 O O . LYS A 1 282 ? -56.661 -21.081 3.772 1.00 87.62 282 LYS A O 1
ATOM 2236 N N . ALA A 1 283 ? -56.641 -20.867 1.529 1.00 89.06 283 ALA A N 1
ATOM 2237 C CA . ALA A 1 283 ? -55.401 -21.619 1.317 1.00 89.06 283 ALA A CA 1
ATOM 2238 C C . ALA A 1 283 ? -54.196 -20.958 2.015 1.00 89.06 283 ALA A C 1
ATOM 2240 O O . ALA A 1 283 ? -53.417 -21.625 2.685 1.00 89.06 283 ALA A O 1
ATOM 2241 N N . ALA A 1 284 ? -54.067 -19.634 1.921 1.00 87.88 284 ALA A N 1
ATOM 2242 C CA . ALA A 1 284 ? -52.995 -18.880 2.565 1.00 87.88 284 ALA A CA 1
ATOM 2243 C C . ALA A 1 284 ? -53.020 -19.009 4.098 1.00 87.88 284 ALA A C 1
ATOM 2245 O O . ALA A 1 284 ? -51.988 -19.274 4.713 1.00 87.88 284 ALA A O 1
ATOM 2246 N N . LYS A 1 285 ? -54.206 -18.878 4.710 1.00 87.81 285 LYS A N 1
ATOM 2247 C CA . LYS A 1 285 ? -54.391 -18.991 6.164 1.00 87.81 285 LYS A CA 1
ATOM 2248 C C . LYS A 1 285 ? -54.067 -20.392 6.682 1.00 87.81 285 LYS A C 1
ATOM 2250 O O . LYS A 1 285 ? -53.459 -20.517 7.736 1.00 87.81 285 LYS A O 1
ATOM 2255 N N . GLU A 1 286 ? -54.457 -21.428 5.946 1.00 88.56 286 GLU A N 1
ATOM 2256 C CA . GLU A 1 286 ? -54.269 -22.821 6.360 1.00 88.56 286 GLU A CA 1
ATOM 2257 C C . GLU A 1 286 ? -52.798 -23.248 6.399 1.00 88.56 286 GLU A C 1
ATOM 2259 O O . GLU A 1 286 ? -52.395 -23.987 7.291 1.00 88.56 286 GLU A O 1
ATOM 2264 N N . TYR A 1 287 ? -51.985 -22.746 5.469 1.00 86.62 287 TYR A N 1
ATOM 2265 C CA . TYR A 1 287 ? -50.565 -23.095 5.374 1.00 86.62 287 TYR A CA 1
ATOM 2266 C C . TYR A 1 287 ? -49.625 -22.019 5.942 1.00 86.62 287 TYR A C 1
ATOM 2268 O O . TYR A 1 287 ? -48.414 -22.107 5.750 1.00 86.62 287 TYR A O 1
ATOM 2276 N N . GLY A 1 288 ? -50.158 -20.998 6.627 1.00 82.56 288 GLY A N 1
ATOM 2277 C CA . GLY A 1 288 ? -49.355 -19.949 7.268 1.00 82.56 288 GLY A CA 1
ATOM 2278 C C . GLY A 1 288 ? -48.589 -19.053 6.286 1.00 82.56 288 GLY A C 1
ATOM 2279 O O . GLY A 1 288 ? -47.486 -18.600 6.583 1.00 82.56 288 GLY A O 1
ATOM 2280 N N . ILE A 1 289 ? -49.144 -18.807 5.096 1.00 85.31 289 ILE A N 1
ATOM 2281 C CA . ILE A 1 289 ? -48.496 -18.033 4.029 1.00 85.31 289 ILE A CA 1
ATOM 2282 C C . ILE A 1 289 ? -49.170 -16.664 3.893 1.00 85.31 289 ILE A C 1
ATOM 2284 O O . ILE A 1 289 ? -50.398 -16.590 3.897 1.00 85.31 289 ILE A O 1
ATOM 2288 N N . PRO A 1 290 ? -48.417 -15.568 3.685 1.00 85.44 290 PRO A N 1
ATOM 2289 C CA . PRO A 1 290 ? -49.003 -14.288 3.312 1.00 85.44 290 PRO A CA 1
ATOM 2290 C C . PRO A 1 290 ? -49.798 -14.414 2.010 1.00 85.44 290 PRO A C 1
ATOM 2292 O O . PRO A 1 290 ? -49.254 -14.788 0.970 1.00 85.44 290 PRO A O 1
ATOM 2295 N N . GLU A 1 291 ? -51.078 -14.063 2.042 1.00 88.75 291 GLU A N 1
ATOM 2296 C CA . GLU A 1 291 ? -51.986 -14.269 0.912 1.00 88.75 291 GLU A CA 1
ATOM 2297 C C . GLU A 1 291 ? -51.490 -13.600 -0.384 1.00 88.75 291 GLU A C 1
ATOM 2299 O O . GLU A 1 291 ? -51.540 -14.223 -1.443 1.00 88.75 291 GLU A O 1
ATOM 2304 N N . ALA A 1 292 ? -50.881 -12.411 -0.301 1.00 81.62 292 ALA A N 1
ATOM 2305 C CA . ALA A 1 292 ? -50.266 -11.740 -1.449 1.00 81.62 292 ALA A CA 1
ATOM 2306 C C . ALA A 1 292 ? -49.127 -12.563 -2.087 1.00 81.62 292 ALA A C 1
ATOM 2308 O O . ALA A 1 292 ? -48.997 -12.608 -3.310 1.00 81.62 292 ALA A O 1
ATOM 2309 N N . SER A 1 293 ? -48.328 -13.270 -1.275 1.00 80.62 293 SER A N 1
ATOM 2310 C CA . SER A 1 293 ? -47.239 -14.135 -1.761 1.00 80.62 293 SER A CA 1
ATOM 2311 C C . SER A 1 293 ? -47.754 -15.367 -2.505 1.00 80.62 293 SER A C 1
ATOM 2313 O O . SER A 1 293 ? -47.106 -15.809 -3.458 1.00 80.62 293 SER A O 1
ATOM 2315 N N . LEU A 1 294 ? -48.896 -15.915 -2.074 1.00 86.12 294 LEU A N 1
ATOM 2316 C CA . LEU A 1 294 ? -49.581 -17.013 -2.758 1.00 86.12 294 LEU A CA 1
ATOM 2317 C C . LEU A 1 294 ? -50.239 -16.511 -4.052 1.00 86.12 294 LEU A C 1
ATOM 2319 O O . LEU A 1 294 ? -50.056 -17.107 -5.112 1.00 86.12 294 LEU A O 1
ATOM 2323 N N . ARG A 1 295 ? -50.923 -15.362 -3.990 1.00 87.25 295 ARG A N 1
ATOM 2324 C CA . ARG A 1 295 ? -51.580 -14.718 -5.134 1.00 87.25 295 ARG A CA 1
ATOM 2325 C C . ARG A 1 295 ? -50.605 -14.426 -6.274 1.00 87.25 295 ARG A C 1
ATOM 2327 O O . ARG A 1 295 ? -50.896 -14.771 -7.411 1.00 87.25 295 ARG A O 1
ATOM 2334 N N . HIS A 1 296 ? -49.437 -13.852 -5.976 1.00 80.75 296 HIS A N 1
ATOM 2335 C CA . HIS A 1 296 ? -48.430 -13.516 -6.992 1.00 80.75 296 HIS A CA 1
ATOM 2336 C C . HIS A 1 296 ? -47.851 -14.745 -7.710 1.00 80.75 296 HIS A C 1
ATOM 2338 O O . HIS A 1 296 ? -47.503 -14.652 -8.885 1.00 80.75 296 HIS A O 1
ATOM 2344 N N . ARG A 1 297 ? -47.761 -15.896 -7.031 1.00 84.25 297 ARG A N 1
ATOM 2345 C CA . ARG A 1 297 ? -47.318 -17.159 -7.648 1.00 84.25 297 ARG A CA 1
ATOM 2346 C C . ARG A 1 297 ? -48.420 -17.831 -8.457 1.00 84.25 297 ARG A C 1
ATOM 2348 O O . ARG A 1 297 ? -48.145 -18.379 -9.516 1.00 84.25 297 ARG A O 1
ATOM 2355 N N . LEU A 1 298 ? -49.667 -17.758 -7.989 1.00 82.75 298 LEU A N 1
ATOM 2356 C CA . LEU A 1 298 ? -50.828 -18.256 -8.733 1.00 82.75 298 LEU A CA 1
ATOM 2357 C C . LEU A 1 298 ? -51.111 -17.423 -9.991 1.00 82.75 298 LEU A C 1
ATOM 2359 O O . LEU A 1 298 ? -51.509 -17.983 -11.005 1.00 82.75 298 LEU A O 1
ATOM 2363 N N . SER A 1 299 ? -50.863 -16.111 -9.946 1.00 81.25 299 SER A N 1
ATOM 2364 C CA . SER A 1 299 ? -51.050 -15.199 -11.079 1.00 81.25 299 SER A CA 1
ATOM 2365 C C . SER A 1 299 ? -49.862 -15.155 -12.049 1.00 81.25 299 SER A C 1
ATOM 2367 O O . SER A 1 299 ? -49.838 -14.293 -12.921 1.00 81.25 299 SER A O 1
ATOM 2369 N N . GLY A 1 300 ? -48.824 -15.975 -11.839 1.00 73.62 300 GLY A N 1
ATOM 2370 C CA . GLY A 1 300 ? -47.621 -16.006 -12.681 1.00 73.62 300 GLY A CA 1
ATOM 2371 C C . GLY A 1 300 ? -46.679 -14.799 -12.556 1.00 73.62 300 GLY 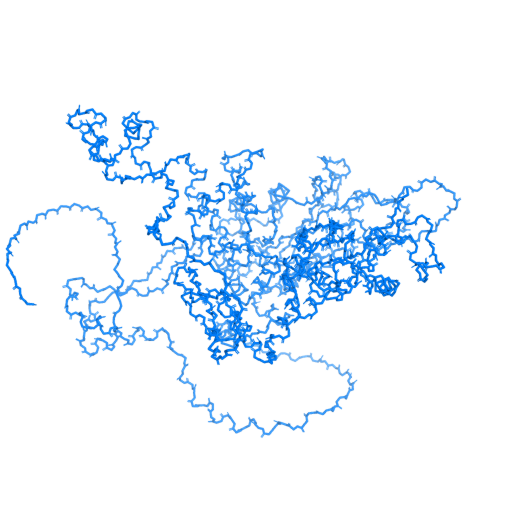A C 1
ATOM 2372 O O . GLY A 1 300 ? -45.683 -14.741 -13.265 1.00 73.62 300 GLY A O 1
ATOM 2373 N N . ARG A 1 301 ? -46.936 -13.850 -11.641 1.00 69.69 301 ARG A N 1
ATOM 2374 C CA . ARG A 1 301 ? -46.062 -12.676 -11.419 1.00 69.69 301 ARG A CA 1
ATOM 2375 C C . ARG A 1 301 ? -44.726 -13.042 -10.773 1.00 69.69 301 ARG A C 1
ATOM 2377 O O . ARG A 1 301 ? -43.767 -12.287 -10.868 1.00 69.69 301 ARG A O 1
ATOM 2384 N N . VAL A 1 302 ? -44.677 -14.168 -10.065 1.00 66.38 302 VAL A N 1
ATOM 2385 C CA . VAL A 1 302 ? -43.473 -14.704 -9.425 1.00 66.38 302 VAL A CA 1
ATOM 2386 C C . VAL A 1 302 ? -43.385 -16.183 -9.767 1.00 66.38 302 VAL A C 1
ATOM 2388 O O . VAL A 1 302 ? -44.367 -16.905 -9.594 1.00 66.38 302 VAL A O 1
ATOM 2391 N N . ASN A 1 303 ? -42.211 -16.641 -10.211 1.00 65.62 303 ASN A N 1
ATOM 2392 C CA . ASN A 1 303 ? -41.980 -18.055 -10.502 1.00 65.62 303 ASN A CA 1
ATOM 2393 C C . ASN A 1 303 ? -42.334 -18.916 -9.257 1.00 65.62 303 ASN A C 1
ATOM 2395 O O . ASN A 1 303 ? -41.870 -18.601 -8.151 1.00 65.62 303 ASN A O 1
ATOM 2399 N N . PRO A 1 304 ? -43.149 -19.983 -9.406 1.00 62.69 304 PRO A N 1
ATOM 2400 C CA . PRO A 1 304 ? -43.549 -20.875 -8.315 1.00 62.69 304 PRO A CA 1
ATOM 2401 C C . PRO A 1 304 ? -42.379 -21.416 -7.482 1.00 62.69 304 PRO A C 1
ATOM 2403 O O . PRO A 1 304 ? -42.513 -21.560 -6.266 1.00 62.69 304 PRO A O 1
ATOM 2406 N N . GLU A 1 305 ? -41.221 -21.639 -8.106 1.00 57.19 305 GLU A N 1
ATOM 2407 C CA . GLU A 1 305 ? -40.026 -22.196 -7.464 1.00 57.19 305 GLU A CA 1
ATOM 2408 C C . GLU A 1 305 ? -39.068 -21.135 -6.894 1.00 57.19 305 GLU A C 1
ATOM 2410 O O . GLU A 1 305 ? -38.151 -21.456 -6.130 1.00 57.19 305 GLU A O 1
ATOM 2415 N N . ALA A 1 306 ? -39.289 -19.849 -7.199 1.00 58.19 306 ALA A N 1
ATOM 2416 C CA . ALA A 1 306 ? -38.378 -18.778 -6.807 1.00 58.19 306 ALA A CA 1
ATOM 2417 C C . ALA A 1 306 ? -38.389 -18.512 -5.290 1.00 58.19 306 ALA A C 1
ATOM 2419 O O . ALA A 1 306 ? -39.397 -18.119 -4.671 1.00 58.19 306 ALA A O 1
ATOM 2420 N N . THR A 1 307 ? -37.212 -18.671 -4.675 1.00 50.94 307 THR A N 1
ATOM 2421 C CA . THR A 1 307 ? -37.018 -18.545 -3.226 1.00 50.94 307 THR A CA 1
ATOM 2422 C C . THR A 1 307 ? -36.454 -17.234 -2.705 1.00 50.94 307 THR A C 1
ATOM 2424 O O . THR A 1 307 ? -36.461 -17.040 -1.493 1.00 50.94 307 THR A O 1
ATOM 2427 N N . ARG A 1 308 ? -36.065 -16.289 -3.560 1.00 51.22 308 ARG A N 1
ATOM 2428 C CA . ARG A 1 308 ? -35.640 -14.951 -3.121 1.00 51.22 308 ARG A CA 1
ATOM 2429 C C . ARG A 1 308 ? -36.560 -13.876 -3.687 1.00 51.22 308 ARG A C 1
ATOM 2431 O O . ARG A 1 308 ? -37.072 -14.012 -4.791 1.00 51.22 308 ARG A O 1
ATOM 2438 N N . SER A 1 309 ? -36.821 -12.853 -2.879 1.00 50.16 309 SER A N 1
ATOM 2439 C CA . SER A 1 309 ? -37.418 -11.604 -3.347 1.00 50.16 309 SER A CA 1
ATOM 2440 C C . SER A 1 309 ? -36.274 -10.727 -3.847 1.00 50.16 309 SER A C 1
ATOM 2442 O O . SER A 1 309 ? -35.352 -10.462 -3.081 1.00 50.16 309 SER A O 1
ATOM 2444 N N . GLY A 1 310 ? -36.308 -10.330 -5.116 1.00 56.78 310 GLY A N 1
ATOM 2445 C CA . GLY A 1 310 ? -35.294 -9.477 -5.733 1.00 56.78 310 GLY A CA 1
ATOM 2446 C C . GLY A 1 310 ? -35.016 -9.860 -7.190 1.00 56.78 310 GLY A C 1
ATOM 2447 O O . GLY A 1 310 ? -35.396 -10.957 -7.608 1.00 56.78 310 GLY A O 1
ATOM 2448 N N . PRO A 1 311 ? -34.384 -8.962 -7.962 1.00 60.12 311 PRO A N 1
ATOM 2449 C CA . PRO A 1 311 ? -33.928 -9.264 -9.313 1.00 60.12 311 PRO A CA 1
ATOM 2450 C C . PRO A 1 311 ? -32.909 -10.421 -9.306 1.00 60.12 311 PRO A C 1
ATOM 2452 O O . PRO A 1 311 ? -32.234 -10.638 -8.290 1.00 60.12 311 PRO A O 1
ATOM 2455 N N . PRO A 1 312 ? -32.808 -11.189 -10.406 1.00 68.69 312 PRO A N 1
ATOM 2456 C CA . PRO A 1 312 ? -31.802 -12.239 -10.540 1.00 68.69 312 PRO A CA 1
ATOM 2457 C C . PRO A 1 312 ? -30.377 -11.671 -10.388 1.00 68.69 312 PRO A C 1
ATOM 2459 O O . PRO A 1 312 ? -30.173 -10.467 -10.581 1.00 68.69 312 PRO A O 1
ATOM 2462 N N . PRO A 1 313 ? -29.384 -12.505 -10.015 1.00 83.44 313 PRO A N 1
ATOM 2463 C CA . PRO A 1 313 ? -27.980 -12.104 -10.045 1.00 83.44 313 PRO A CA 1
ATOM 2464 C C . PRO A 1 313 ? -27.603 -11.533 -11.416 1.00 83.44 313 PRO A C 1
ATOM 2466 O O . PRO A 1 313 ? -28.105 -12.004 -12.431 1.00 83.44 313 PRO A O 1
ATOM 2469 N N . LEU A 1 314 ? -26.730 -10.521 -11.423 1.00 87.31 314 LEU A N 1
ATOM 2470 C CA . LEU A 1 314 ? -26.272 -9.882 -12.659 1.00 87.31 314 LEU A CA 1
ATOM 2471 C C . LEU A 1 314 ? -25.538 -10.876 -13.568 1.00 87.31 314 LEU A C 1
ATOM 2473 O O . LEU A 1 314 ? -25.804 -10.922 -14.757 1.00 87.31 314 LEU A O 1
ATOM 2477 N N . PHE A 1 315 ? -24.635 -11.662 -12.982 1.00 88.44 315 PHE A N 1
ATOM 2478 C CA . PHE A 1 315 ? -23.892 -12.700 -13.682 1.00 88.44 315 PHE A CA 1
ATOM 2479 C C . PHE A 1 315 ? -24.661 -14.019 -13.662 1.00 88.44 315 PHE A C 1
ATOM 2481 O O . PHE A 1 315 ? -25.275 -14.388 -12.655 1.00 88.44 315 PHE A O 1
ATOM 2488 N N . SER A 1 316 ? -24.569 -14.765 -14.757 1.00 86.81 316 SER A N 1
ATOM 2489 C CA . SER A 1 316 ? -24.913 -16.183 -14.796 1.00 86.81 316 SER A CA 1
ATOM 2490 C C . SER A 1 316 ? -24.016 -16.990 -13.849 1.00 86.81 316 SER A C 1
ATOM 2492 O O . SER A 1 316 ? -22.947 -16.547 -13.431 1.00 86.81 316 SER A O 1
ATOM 2494 N N . ALA A 1 317 ? -24.423 -18.219 -13.524 1.00 84.19 317 ALA A N 1
ATOM 2495 C CA . ALA A 1 317 ? -23.629 -19.091 -12.655 1.00 84.19 317 ALA A CA 1
ATOM 2496 C C . ALA A 1 317 ? -22.230 -19.393 -13.226 1.00 84.19 317 ALA A C 1
ATOM 2498 O O . ALA A 1 317 ? -21.276 -19.541 -12.463 1.00 84.19 317 ALA A O 1
ATOM 2499 N N . VAL A 1 318 ? -22.106 -19.461 -14.556 1.00 84.31 318 VAL A N 1
ATOM 2500 C CA . VAL A 1 318 ? -20.833 -19.713 -15.245 1.00 84.31 318 VAL A CA 1
ATOM 2501 C C . VAL A 1 318 ? -19.923 -18.492 -15.144 1.00 84.31 318 VAL A C 1
ATOM 2503 O O . VAL A 1 318 ? -18.786 -18.622 -14.704 1.00 84.31 318 VAL A O 1
ATOM 2506 N N . GLU A 1 319 ? -20.431 -17.306 -15.477 1.00 85.88 319 GLU A N 1
ATOM 2507 C CA . GLU A 1 319 ? -19.689 -16.039 -15.371 1.00 85.88 319 GLU A CA 1
ATOM 2508 C C . GLU A 1 319 ? -19.271 -15.752 -13.921 1.00 85.88 319 GLU A C 1
ATOM 2510 O O . GLU A 1 319 ? -18.119 -15.415 -13.653 1.00 85.88 319 GLU A O 1
ATOM 2515 N N . GLU A 1 320 ? -20.180 -15.955 -12.959 1.00 88.75 320 GLU A N 1
ATOM 2516 C CA . GLU A 1 320 ? -19.885 -15.764 -11.534 1.00 88.75 320 GLU A CA 1
ATOM 2517 C C . GLU A 1 320 ? -18.803 -16.744 -11.047 1.00 88.75 320 GLU A C 1
ATOM 2519 O O . GLU A 1 320 ? -17.997 -16.400 -10.182 1.00 88.75 320 GLU A O 1
ATOM 2524 N N . THR A 1 321 ? -18.750 -17.949 -11.625 1.00 86.75 321 THR A N 1
ATOM 2525 C CA . THR A 1 321 ? -17.718 -18.950 -11.323 1.00 86.75 321 THR A CA 1
ATOM 2526 C C . THR A 1 321 ? -16.370 -18.590 -11.920 1.00 86.75 321 THR A C 1
ATOM 2528 O O . THR A 1 321 ? -15.389 -18.596 -11.185 1.00 86.75 321 THR A O 1
ATOM 2531 N N . ARG A 1 322 ? -16.324 -18.136 -13.175 1.00 83.88 322 ARG A N 1
ATOM 2532 C CA . ARG A 1 322 ? -15.086 -17.634 -13.793 1.00 83.88 322 ARG A CA 1
ATOM 2533 C C . ARG A 1 322 ? -14.470 -16.491 -12.993 1.00 83.88 322 ARG A C 1
ATOM 2535 O O . ARG A 1 322 ? -13.275 -16.509 -12.709 1.00 83.88 322 ARG A O 1
ATOM 2542 N N . LEU A 1 323 ? -15.301 -15.531 -12.581 1.00 86.06 323 LEU A N 1
ATOM 2543 C CA . LEU A 1 323 ? -14.869 -14.424 -11.734 1.00 86.06 323 LEU A CA 1
ATOM 2544 C C . LEU A 1 323 ? -14.284 -14.926 -10.411 1.00 86.06 323 LEU A C 1
ATOM 2546 O O . LEU A 1 323 ? -13.216 -14.486 -9.995 1.00 86.06 323 LEU A O 1
ATOM 2550 N N . ALA A 1 324 ? -14.966 -15.860 -9.755 1.00 85.94 324 ALA A N 1
ATOM 2551 C CA . ALA A 1 324 ? -14.500 -16.417 -8.496 1.00 85.94 324 ALA A CA 1
ATOM 2552 C C . ALA A 1 324 ? -13.185 -17.195 -8.637 1.00 85.94 324 ALA A C 1
ATOM 2554 O O . ALA A 1 324 ? -12.301 -17.039 -7.800 1.00 85.94 324 ALA A O 1
ATOM 2555 N N . ASP A 1 325 ? -13.034 -18.005 -9.679 1.00 83.25 325 ASP A N 1
ATOM 2556 C CA . ASP A 1 325 ? -11.851 -18.846 -9.853 1.00 83.25 325 ASP A CA 1
ATOM 2557 C C . ASP A 1 325 ? -10.616 -18.016 -10.213 1.00 83.25 325 ASP A C 1
ATOM 2559 O O . ASP A 1 325 ? -9.535 -18.272 -9.685 1.00 83.25 325 ASP A O 1
ATOM 2563 N N . HIS A 1 326 ? -10.790 -16.930 -10.974 1.00 80.00 326 HIS A N 1
ATOM 2564 C CA . HIS A 1 326 ? -9.729 -15.943 -11.163 1.00 80.00 326 HIS A CA 1
ATOM 2565 C C . HIS A 1 326 ? -9.263 -15.332 -9.830 1.00 80.00 326 HIS A C 1
ATOM 2567 O O . HIS A 1 326 ? -8.065 -15.278 -9.548 1.00 80.00 326 HIS A O 1
ATOM 2573 N N . LEU A 1 327 ? -10.206 -14.924 -8.972 1.00 80.69 327 LEU A N 1
ATOM 2574 C CA . LEU A 1 327 ? -9.890 -14.359 -7.656 1.00 80.69 327 LEU A CA 1
ATOM 2575 C C . LEU A 1 327 ? -9.181 -15.374 -6.740 1.00 80.69 327 LEU A C 1
ATOM 2577 O O . LEU A 1 327 ? -8.326 -14.984 -5.946 1.00 80.69 327 LEU A O 1
ATOM 2581 N N . LYS A 1 328 ? -9.506 -16.669 -6.850 1.00 79.56 328 LYS A N 1
ATOM 2582 C CA . LYS A 1 328 ? -8.819 -17.744 -6.114 1.00 79.56 328 LYS A CA 1
ATOM 2583 C C . LYS A 1 328 ? -7.389 -17.947 -6.592 1.00 79.56 328 LYS A C 1
ATOM 2585 O O . LYS A 1 328 ? -6.496 -18.034 -5.755 1.00 79.56 328 LYS A O 1
ATOM 2590 N N . LEU A 1 329 ? -7.181 -18.005 -7.907 1.00 75.50 329 LEU A N 1
ATOM 2591 C CA . LEU A 1 329 ? -5.863 -18.212 -8.505 1.00 75.50 329 LEU A CA 1
ATOM 2592 C C . LEU A 1 329 ? -4.907 -17.066 -8.159 1.00 75.50 329 LEU A C 1
ATOM 2594 O O . LEU A 1 329 ? -3.771 -17.288 -7.744 1.00 75.50 329 LEU A O 1
ATOM 2598 N N . ALA A 1 330 ? -5.386 -15.826 -8.255 1.00 74.56 330 ALA A N 1
ATOM 2599 C CA . ALA A 1 330 ? -4.608 -14.673 -7.824 1.00 74.56 330 ALA A CA 1
ATOM 2600 C C . ALA A 1 330 ? -4.215 -14.797 -6.338 1.00 74.56 330 ALA A C 1
ATOM 2602 O O . ALA A 1 330 ? -3.058 -14.602 -5.961 1.00 74.56 330 ALA A O 1
ATOM 2603 N N . ALA A 1 331 ? -5.154 -15.212 -5.488 1.00 73.50 331 ALA A N 1
ATOM 2604 C CA . ALA A 1 331 ? -4.888 -15.380 -4.069 1.00 73.50 331 ALA A CA 1
ATOM 2605 C C . ALA A 1 331 ? -3.931 -16.528 -3.728 1.00 73.50 331 ALA A C 1
ATOM 2607 O O . ALA A 1 331 ? -3.169 -16.384 -2.768 1.00 73.50 331 ALA A O 1
ATOM 2608 N N . SER A 1 332 ? -3.901 -17.620 -4.502 1.00 70.25 332 SER A N 1
ATOM 2609 C CA . SER A 1 332 ? -2.894 -18.679 -4.323 1.00 70.25 332 SER A CA 1
ATOM 2610 C C . SER A 1 332 ? -1.469 -18.205 -4.614 1.00 70.25 332 SER A C 1
ATOM 2612 O O . SER A 1 332 ? -0.528 -18.750 -4.048 1.00 70.25 332 SER A O 1
ATOM 2614 N N . PHE A 1 333 ? -1.302 -17.147 -5.412 1.00 67.62 333 PHE A N 1
ATOM 2615 C CA . PHE A 1 333 ? -0.004 -16.505 -5.659 1.00 67.62 333 PHE A CA 1
ATOM 2616 C C . PHE A 1 333 ? 0.260 -15.293 -4.749 1.00 67.62 333 PHE A C 1
ATOM 2618 O O . PHE A 1 333 ? 1.187 -14.516 -4.973 1.00 67.62 333 PHE A O 1
ATOM 2625 N N . GLY A 1 334 ? -0.537 -15.139 -3.686 1.00 62.50 334 GLY A N 1
ATOM 2626 C CA . GLY A 1 334 ? -0.344 -14.121 -2.655 1.00 62.50 334 GLY A CA 1
ATOM 2627 C C . GLY A 1 334 ? -1.052 -12.787 -2.912 1.00 62.50 334 GLY A C 1
ATOM 2628 O O . GLY A 1 334 ? -0.925 -11.884 -2.080 1.00 62.50 334 GLY A O 1
ATOM 2629 N N . TYR A 1 335 ? -1.832 -12.656 -3.992 1.00 67.19 335 TYR A N 1
ATOM 2630 C CA . TYR A 1 335 ? -2.574 -11.431 -4.305 1.00 67.19 335 TYR A CA 1
ATOM 2631 C C . TYR A 1 335 ? -3.894 -11.345 -3.535 1.00 67.19 335 TYR A C 1
ATOM 2633 O O . TYR A 1 335 ? -4.755 -12.217 -3.617 1.00 67.19 335 TYR A O 1
ATOM 2641 N N . GLY A 1 336 ? -4.079 -10.265 -2.778 1.00 64.56 336 GLY A N 1
ATOM 2642 C CA . GLY A 1 336 ? -5.316 -10.019 -2.042 1.00 64.56 336 GLY A CA 1
ATOM 2643 C C . GLY A 1 336 ? -6.096 -8.871 -2.660 1.00 64.56 336 GLY A C 1
ATOM 2644 O O . GLY A 1 336 ? -5.714 -7.721 -2.478 1.00 64.56 336 GLY A O 1
ATOM 2645 N N . TYR A 1 337 ? -7.224 -9.147 -3.311 1.00 72.19 337 TYR A N 1
ATOM 2646 C CA . TYR A 1 337 ? -8.108 -8.070 -3.754 1.00 72.19 337 TYR A CA 1
ATOM 2647 C C . TYR A 1 337 ? -8.985 -7.579 -2.601 1.00 72.19 337 TYR A C 1
ATOM 2649 O O . TYR A 1 337 ? -9.659 -8.357 -1.922 1.00 72.19 337 TYR A O 1
ATOM 2657 N N . GLY A 1 338 ? -8.980 -6.272 -2.370 1.00 70.56 338 GLY A N 1
ATOM 2658 C CA . GLY A 1 338 ? -9.919 -5.605 -1.491 1.00 70.56 338 GLY A CA 1
ATOM 2659 C C . GLY A 1 338 ? -11.278 -5.404 -2.156 1.00 70.56 338 GLY A C 1
ATOM 2660 O O . GLY A 1 338 ? -11.492 -5.645 -3.345 1.00 70.56 338 GLY A O 1
ATOM 2661 N N . ARG A 1 339 ? -12.241 -4.927 -1.361 1.00 80.38 339 ARG A N 1
ATOM 2662 C CA . ARG A 1 339 ? -13.619 -4.693 -1.819 1.00 80.38 339 ARG A CA 1
ATOM 2663 C C . ARG A 1 339 ? -13.669 -3.804 -3.063 1.00 80.38 339 ARG A C 1
ATOM 2665 O O . ARG A 1 339 ? -14.436 -4.091 -3.976 1.00 80.38 339 ARG A O 1
ATOM 2672 N N . THR A 1 340 ? -12.895 -2.721 -3.072 1.00 77.75 340 THR A N 1
ATOM 2673 C CA . THR A 1 340 ? -12.899 -1.745 -4.166 1.00 77.75 340 THR A CA 1
ATOM 2674 C C . THR A 1 340 ? -12.318 -2.343 -5.442 1.00 77.75 340 THR A C 1
ATOM 2676 O O . THR A 1 340 ? -12.926 -2.172 -6.495 1.00 77.75 340 THR A O 1
ATOM 2679 N N . GLU A 1 341 ? -11.216 -3.101 -5.365 1.00 75.75 341 GLU A N 1
ATOM 2680 C CA . GLU A 1 341 ? -10.652 -3.757 -6.550 1.00 75.75 341 GLU A CA 1
ATOM 2681 C C . GLU A 1 341 ? -11.589 -4.833 -7.101 1.00 75.75 341 GLU A C 1
ATOM 2683 O O . GLU A 1 341 ? -11.813 -4.872 -8.304 1.00 75.75 341 GLU A O 1
ATOM 2688 N N . ILE A 1 342 ? -12.218 -5.645 -6.240 1.00 82.56 342 ILE A N 1
ATOM 2689 C CA . ILE A 1 342 ? -13.189 -6.662 -6.681 1.00 82.56 342 ILE A CA 1
ATOM 2690 C C . ILE A 1 342 ? -14.382 -6.003 -7.377 1.00 82.56 342 ILE A C 1
ATOM 2692 O O . ILE A 1 342 ? -14.842 -6.494 -8.404 1.00 82.56 342 ILE A O 1
ATOM 2696 N N . ILE A 1 343 ? -14.892 -4.890 -6.838 1.00 85.81 343 ILE A N 1
ATOM 2697 C CA . ILE A 1 343 ? -15.985 -4.139 -7.470 1.00 85.81 343 ILE A CA 1
ATOM 2698 C C . ILE A 1 343 ? -15.549 -3.586 -8.827 1.00 85.81 343 ILE A C 1
ATOM 2700 O O . ILE A 1 343 ? -16.312 -3.700 -9.784 1.00 85.81 343 ILE A O 1
ATOM 2704 N N . LYS A 1 344 ? -14.347 -3.009 -8.921 1.00 80.69 344 LYS A N 1
ATOM 2705 C CA . LYS A 1 344 ? -13.801 -2.481 -10.176 1.00 80.69 344 LYS A CA 1
ATOM 2706 C C . LYS A 1 344 ? -13.663 -3.595 -11.217 1.00 80.69 344 LYS A C 1
ATOM 2708 O O . LYS A 1 344 ? -14.255 -3.502 -12.286 1.00 80.69 344 LYS A O 1
ATOM 2713 N N . PHE A 1 345 ? -13.003 -4.689 -10.855 1.00 79.00 345 PHE A N 1
ATOM 2714 C CA . PHE A 1 345 ? -12.777 -5.839 -11.726 1.00 79.00 345 PHE A CA 1
ATOM 2715 C C . PHE A 1 345 ? -14.086 -6.490 -12.192 1.00 79.00 345 PHE A C 1
ATOM 2717 O O . PHE A 1 345 ? -14.271 -6.790 -13.368 1.00 79.00 345 PHE A O 1
ATOM 2724 N N . ALA A 1 346 ? -15.053 -6.647 -11.284 1.00 86.31 346 ALA A N 1
ATOM 2725 C CA . ALA A 1 346 ? -16.368 -7.166 -11.635 1.00 86.31 346 ALA A CA 1
ATOM 2726 C C . ALA A 1 346 ? -17.182 -6.186 -12.490 1.00 86.31 346 ALA A C 1
ATOM 2728 O O . ALA A 1 346 ? -17.966 -6.616 -13.328 1.00 86.31 346 ALA A O 1
ATOM 2729 N N . THR A 1 347 ? -17.015 -4.876 -12.296 1.00 86.00 347 THR A N 1
ATOM 2730 C CA . THR A 1 347 ? -17.642 -3.863 -13.155 1.00 86.00 347 THR A CA 1
ATOM 2731 C C . THR A 1 347 ? -17.121 -3.971 -14.576 1.00 86.00 347 THR A C 1
ATOM 2733 O O . THR A 1 347 ? -17.911 -4.018 -15.511 1.00 86.00 347 THR A O 1
ATOM 2736 N N . GLU A 1 348 ? -15.805 -4.069 -14.730 1.00 79.38 348 GLU A N 1
ATOM 2737 C CA . GLU A 1 348 ? -15.164 -4.236 -16.031 1.00 79.38 348 GLU A CA 1
ATOM 2738 C C . GLU A 1 348 ? -15.641 -5.516 -16.715 1.00 79.38 348 GLU A C 1
ATOM 2740 O O . GLU A 1 348 ? -16.082 -5.466 -17.862 1.00 79.38 348 GLU A O 1
ATOM 2745 N N . TYR A 1 349 ? -15.669 -6.634 -15.985 1.00 84.94 349 TYR A N 1
ATOM 2746 C CA . TYR A 1 349 ? -16.189 -7.889 -16.515 1.00 84.94 349 TYR A CA 1
ATOM 2747 C C . TYR A 1 349 ? -17.663 -7.776 -16.928 1.00 84.94 349 TYR A C 1
ATOM 2749 O O . TYR A 1 349 ? -18.033 -8.247 -17.997 1.00 84.94 349 TYR A O 1
ATOM 2757 N N . ALA A 1 350 ? -18.502 -7.092 -16.137 1.00 86.56 350 ALA A N 1
ATOM 2758 C CA . ALA A 1 350 ? -19.911 -6.860 -16.467 1.00 86.56 350 ALA A CA 1
ATOM 2759 C C . ALA A 1 350 ? -20.105 -6.023 -17.739 1.00 86.56 350 ALA A C 1
ATOM 2761 O O . ALA A 1 350 ? -21.063 -6.263 -18.473 1.00 86.56 350 ALA A O 1
ATOM 2762 N N . ILE A 1 351 ? -19.222 -5.056 -17.998 1.00 83.75 351 ILE A N 1
ATOM 2763 C CA . ILE A 1 351 ? -19.241 -4.255 -19.227 1.00 83.75 351 ILE A CA 1
ATOM 2764 C C . ILE A 1 351 ? -18.865 -5.125 -20.432 1.00 83.75 351 ILE A C 1
ATOM 2766 O O . ILE A 1 351 ? -19.519 -5.057 -21.468 1.00 83.75 351 ILE A O 1
ATOM 2770 N N . GLU A 1 352 ? -17.845 -5.974 -20.297 1.00 78.06 352 GLU A N 1
ATOM 2771 C CA . GLU A 1 352 ? -17.366 -6.845 -21.379 1.00 78.06 352 GLU A CA 1
ATOM 2772 C C . GLU A 1 352 ? -18.408 -7.860 -21.840 1.00 78.06 352 GLU A C 1
ATOM 2774 O O . GLU A 1 352 ? -18.602 -8.041 -23.040 1.00 78.06 352 GLU A O 1
ATOM 2779 N N . VAL A 1 353 ? -19.097 -8.503 -20.896 1.00 82.75 353 VAL A N 1
ATOM 2780 C CA . VAL A 1 353 ? -20.151 -9.478 -21.212 1.00 82.75 353 VAL A CA 1
ATOM 2781 C C . VAL A 1 353 ? -21.485 -8.813 -21.589 1.00 82.75 353 VAL A C 1
ATOM 2783 O O . VAL A 1 353 ? -22.456 -9.503 -21.889 1.00 82.75 353 VAL A O 1
ATOM 2786 N N . GLY A 1 354 ? -21.549 -7.475 -21.587 1.00 83.62 354 GLY A N 1
ATOM 2787 C CA . GLY A 1 354 ? -22.718 -6.702 -22.016 1.00 83.62 354 GLY A CA 1
ATOM 2788 C C . GLY A 1 354 ? -23.832 -6.565 -20.974 1.00 83.62 354 GLY A C 1
ATOM 2789 O O . GLY A 1 354 ? -24.939 -6.155 -21.316 1.00 83.62 354 GLY A O 1
ATOM 2790 N N . HIS A 1 355 ? -23.567 -6.875 -19.701 1.00 84.38 355 HIS A N 1
ATOM 2791 C CA . HIS A 1 355 ? -24.541 -6.709 -18.610 1.00 84.38 355 HIS A CA 1
ATOM 2792 C C . HIS A 1 355 ? -24.635 -5.260 -18.100 1.00 84.38 355 HIS A C 1
ATOM 2794 O O . HIS A 1 355 ? -25.598 -4.914 -17.409 1.00 84.38 355 HIS A O 1
ATOM 2800 N N . ARG A 1 356 ? -23.632 -4.417 -18.382 1.00 84.38 356 ARG A N 1
ATOM 2801 C CA . ARG A 1 356 ? -23.539 -3.006 -17.958 1.00 84.38 356 ARG A CA 1
ATOM 2802 C C . ARG A 1 356 ? -22.902 -2.126 -19.035 1.00 84.38 356 ARG A C 1
ATOM 2804 O O . ARG A 1 356 ? -22.229 -2.622 -19.930 1.00 84.38 356 ARG A O 1
ATOM 2811 N N . ASP A 1 357 ? -23.095 -0.817 -18.910 1.00 81.94 357 ASP A N 1
ATOM 2812 C CA . ASP A 1 357 ? -22.372 0.209 -19.665 1.00 81.94 357 ASP A CA 1
ATOM 2813 C C . ASP A 1 357 ? -21.267 0.852 -18.798 1.00 81.94 357 ASP A C 1
ATOM 2815 O O . ASP A 1 357 ? -21.118 0.531 -17.615 1.00 81.94 357 ASP A O 1
ATOM 2819 N N . GLN A 1 358 ? -20.473 1.748 -19.394 1.00 75.69 358 GLN A N 1
ATOM 2820 C CA . GLN A 1 358 ? -19.362 2.421 -18.705 1.00 75.69 358 GLN A CA 1
ATOM 2821 C C . GLN A 1 358 ? -19.817 3.386 -17.597 1.00 75.69 358 GLN A C 1
ATOM 2823 O O . GLN A 1 358 ? -19.038 3.663 -16.686 1.00 75.69 358 GLN A O 1
ATOM 2828 N N . ASP A 1 359 ? -21.066 3.854 -17.639 1.00 79.62 359 ASP A N 1
ATOM 2829 C CA . ASP A 1 359 ? -21.592 4.876 -16.731 1.00 79.62 359 ASP A CA 1
ATOM 2830 C C . ASP A 1 359 ? -22.221 4.279 -15.460 1.00 79.62 359 ASP A C 1
ATOM 2832 O O . ASP A 1 359 ? -22.453 4.986 -14.476 1.00 79.62 359 ASP A O 1
ATOM 2836 N N . HIS A 1 360 ? -22.475 2.965 -15.443 1.00 82.00 360 HIS A N 1
ATOM 2837 C CA . HIS A 1 360 ? -23.164 2.282 -14.348 1.00 82.00 360 HIS A CA 1
ATOM 2838 C C . HIS A 1 360 ? -22.294 1.206 -13.672 1.00 82.00 360 HIS A C 1
ATOM 2840 O O . HIS A 1 360 ? -22.537 0.003 -13.849 1.00 82.00 360 HIS A O 1
ATOM 2846 N N . PRO A 1 361 ? -21.322 1.604 -12.826 1.00 86.69 361 PRO A N 1
ATOM 2847 C CA . PRO A 1 361 ? -20.470 0.664 -12.117 1.00 86.69 361 PRO A CA 1
ATOM 2848 C C . PRO A 1 361 ? -21.233 -0.183 -11.094 1.00 86.69 361 PRO A C 1
ATOM 2850 O O . PRO A 1 361 ? -22.290 0.195 -10.573 1.00 86.69 361 PRO A O 1
ATOM 2853 N N . LEU A 1 362 ? -20.679 -1.351 -10.764 1.00 88.81 362 LEU A N 1
ATOM 2854 C CA . LEU A 1 362 ? -21.254 -2.214 -9.739 1.00 88.81 362 LEU A CA 1
ATOM 2855 C C . LEU A 1 362 ? -21.125 -1.581 -8.360 1.00 88.81 362 LEU A C 1
ATOM 2857 O O . LEU A 1 362 ? -20.164 -0.895 -8.025 1.00 88.81 362 LEU A O 1
ATOM 2861 N N . THR A 1 363 ? -22.133 -1.824 -7.531 1.00 89.81 363 THR A N 1
ATOM 2862 C CA . THR A 1 363 ? -22.242 -1.153 -6.241 1.00 89.81 363 THR A CA 1
ATOM 2863 C C . THR A 1 363 ? -21.632 -1.985 -5.115 1.00 89.81 363 THR A C 1
ATOM 2865 O O . THR A 1 363 ? -21.550 -3.218 -5.188 1.00 89.81 363 THR A O 1
ATOM 2868 N N . PRO A 1 364 ? -21.320 -1.347 -3.976 1.00 88.19 364 PRO A N 1
ATOM 2869 C CA . PRO A 1 364 ? -20.987 -2.053 -2.745 1.00 88.19 364 PRO A CA 1
ATOM 2870 C C . PRO A 1 364 ? -22.051 -3.091 -2.324 1.00 88.19 364 PRO A C 1
ATOM 2872 O O . PRO A 1 364 ? -21.707 -4.077 -1.666 1.00 88.19 364 PRO A O 1
ATOM 2875 N N . GLN A 1 365 ? -23.318 -2.904 -2.714 1.00 85.25 365 GLN A N 1
ATOM 2876 C CA . GLN A 1 365 ? -24.418 -3.840 -2.456 1.00 85.25 365 GLN A CA 1
ATOM 2877 C C . GLN A 1 365 ? -24.339 -5.098 -3.335 1.00 85.25 365 GLN A C 1
ATOM 2879 O O . GLN A 1 365 ? -24.624 -6.205 -2.862 1.00 85.25 365 GLN A O 1
ATOM 2884 N N . TRP A 1 366 ? -23.922 -4.948 -4.600 1.00 91.81 366 TRP A N 1
ATOM 2885 C CA . TRP A 1 366 ? -23.627 -6.086 -5.471 1.00 91.81 366 TRP A CA 1
ATOM 2886 C C . TRP A 1 366 ? -22.524 -6.947 -4.852 1.00 91.81 366 TRP A C 1
ATOM 2888 O O . TRP A 1 366 ? -22.720 -8.153 -4.717 1.00 91.81 366 TRP A O 1
ATOM 2898 N N . TYR A 1 367 ? -21.441 -6.326 -4.368 1.00 89.31 367 TYR A N 1
ATOM 2899 C CA . TYR A 1 367 ? -20.336 -7.034 -3.713 1.00 89.31 367 TYR A CA 1
ATOM 2900 C C . TYR A 1 367 ? -20.814 -7.857 -2.513 1.00 89.31 367 TYR A C 1
ATOM 2902 O O . TYR A 1 367 ? -20.527 -9.046 -2.423 1.00 89.31 367 TYR A O 1
ATOM 2910 N N . ALA A 1 368 ? -21.604 -7.257 -1.616 1.00 85.00 368 ALA A N 1
ATOM 2911 C CA . ALA A 1 368 ? -22.154 -7.976 -0.465 1.00 85.00 368 ALA A CA 1
ATOM 2912 C C . ALA A 1 368 ? -23.001 -9.186 -0.901 1.00 85.00 368 ALA A C 1
ATOM 2914 O O . ALA A 1 368 ? -22.920 -10.265 -0.315 1.00 85.00 368 ALA A O 1
ATOM 2915 N N . SER A 1 369 ? -23.774 -9.025 -1.978 1.00 86.06 369 SER A N 1
ATOM 2916 C CA . SER A 1 369 ? -24.602 -10.092 -2.536 1.00 86.06 369 SER A CA 1
ATOM 2917 C C . SER A 1 369 ? -23.765 -11.194 -3.198 1.00 86.06 369 SER A C 1
ATOM 2919 O O . SER A 1 369 ? -24.063 -12.368 -2.992 1.00 86.06 369 SER A O 1
ATOM 2921 N N . PHE A 1 370 ? -22.722 -10.842 -3.953 1.00 89.25 370 PHE A N 1
ATOM 2922 C CA . PHE A 1 370 ? -21.758 -11.772 -4.553 1.00 89.25 370 PHE A CA 1
ATOM 2923 C C . PHE A 1 370 ? -21.034 -12.586 -3.475 1.00 89.25 370 PHE A C 1
ATOM 2925 O O . PHE A 1 370 ? -21.110 -13.812 -3.479 1.00 89.25 370 PHE A O 1
ATOM 2932 N N . MET A 1 371 ? -20.478 -11.927 -2.454 1.00 86.56 371 MET A N 1
ATOM 2933 C CA . MET A 1 371 ? -19.812 -12.608 -1.336 1.00 86.56 371 MET A CA 1
ATOM 2934 C C . MET A 1 371 ? -20.765 -13.495 -0.520 1.00 86.56 371 MET A C 1
ATOM 2936 O O . MET A 1 371 ? -20.334 -14.492 0.054 1.00 86.56 371 MET A O 1
ATOM 2940 N N . SER A 1 372 ? -22.065 -13.172 -0.469 1.00 84.62 372 SER A N 1
ATOM 2941 C CA . SER A 1 372 ? -23.073 -14.037 0.170 1.00 84.62 372 SER A CA 1
ATOM 2942 C C . SER A 1 372 ? -23.372 -15.313 -0.626 1.00 84.62 372 SER A C 1
ATOM 2944 O O . SER A 1 372 ? -23.818 -16.303 -0.050 1.00 84.62 372 SER A O 1
ATOM 2946 N N . ARG A 1 373 ? -23.166 -15.283 -1.950 1.00 87.19 373 ARG A N 1
ATOM 2947 C CA . ARG A 1 373 ? -23.319 -16.444 -2.838 1.00 87.19 373 ARG A CA 1
ATOM 2948 C C . ARG A 1 373 ? -22.031 -17.259 -2.950 1.00 87.19 373 ARG A C 1
ATOM 2950 O O . ARG A 1 373 ? -22.120 -18.458 -3.179 1.00 87.19 373 ARG A O 1
ATOM 2957 N N . ARG A 1 374 ? -20.872 -16.625 -2.744 1.00 85.50 374 ARG A N 1
ATOM 2958 C CA . ARG A 1 374 ? -19.531 -17.221 -2.812 1.00 85.50 374 ARG A CA 1
ATOM 2959 C C . ARG A 1 374 ? -18.814 -17.192 -1.453 1.00 85.50 374 ARG A C 1
ATOM 2961 O O . ARG A 1 374 ? -17.848 -16.444 -1.276 1.00 85.50 374 ARG A O 1
ATOM 2968 N N . PRO A 1 375 ? -19.286 -17.967 -0.455 1.00 80.69 375 PRO A N 1
ATOM 2969 C CA . PRO A 1 375 ? -18.625 -18.046 0.848 1.00 80.69 375 PRO A CA 1
ATOM 2970 C C . PRO A 1 375 ? -17.207 -18.635 0.750 1.00 80.69 375 PRO A C 1
ATOM 2972 O O . PRO A 1 375 ? -16.364 -18.304 1.579 1.00 80.69 375 PRO A O 1
ATOM 2975 N N . ASP A 1 376 ? -16.922 -19.420 -0.295 1.00 79.69 376 ASP A N 1
ATOM 2976 C CA . ASP A 1 376 ? -15.591 -19.935 -0.642 1.00 79.69 376 ASP A CA 1
ATOM 2977 C C . ASP A 1 376 ? -14.550 -18.816 -0.819 1.00 79.69 376 ASP A C 1
ATOM 2979 O O . ASP A 1 376 ? -13.388 -18.983 -0.457 1.00 79.69 376 ASP A O 1
ATOM 2983 N N . LEU A 1 377 ? -14.968 -17.636 -1.286 1.00 75.81 377 LEU A N 1
ATOM 2984 C CA . LEU A 1 377 ? -14.087 -16.479 -1.463 1.00 75.81 377 LEU A CA 1
ATOM 2985 C C . LEU A 1 377 ? -13.852 -15.674 -0.176 1.00 75.81 377 LEU A C 1
ATOM 2987 O O . LEU A 1 377 ? -12.874 -14.930 -0.087 1.00 75.81 377 LEU A O 1
ATOM 2991 N N . GLN A 1 378 ? -14.714 -15.801 0.840 1.00 66.25 378 GLN A N 1
ATOM 2992 C CA . GLN A 1 378 ? -14.607 -15.006 2.076 1.00 66.25 378 GLN A CA 1
ATOM 2993 C C . GLN A 1 378 ? -13.352 -15.337 2.896 1.00 66.25 378 GLN A C 1
ATOM 2995 O O . GLN A 1 378 ? -12.844 -14.487 3.631 1.00 66.25 378 GLN A O 1
ATOM 3000 N N . ILE A 1 379 ? -12.851 -16.567 2.770 1.00 52.41 379 ILE A N 1
ATOM 3001 C CA . ILE A 1 379 ? -11.629 -17.037 3.437 1.00 52.41 379 ILE A CA 1
ATOM 3002 C C . ILE A 1 379 ? -10.384 -16.494 2.716 1.00 52.41 379 ILE A C 1
ATOM 3004 O O . ILE A 1 379 ? -9.384 -16.159 3.352 1.00 52.41 379 ILE A O 1
ATOM 3008 N N . ILE A 1 380 ? -10.489 -16.348 1.397 1.00 57.38 380 ILE A N 1
ATOM 3009 C CA . ILE A 1 380 ? -9.383 -16.105 0.472 1.00 57.38 380 ILE A CA 1
ATOM 3010 C C . ILE A 1 380 ? -9.100 -14.597 0.311 1.00 57.38 380 ILE A C 1
ATOM 3012 O O . ILE A 1 380 ? -7.944 -14.185 0.278 1.00 57.38 380 ILE A O 1
ATOM 3016 N N . LEU A 1 381 ? -10.141 -13.753 0.316 1.00 56.28 381 LEU A N 1
ATOM 3017 C CA . LEU A 1 381 ? -10.066 -12.334 -0.076 1.00 56.28 381 LEU A CA 1
ATOM 3018 C C . LEU A 1 381 ? -10.120 -11.337 1.096 1.00 56.28 381 LEU A C 1
ATOM 3020 O O . LEU A 1 381 ? -10.571 -10.201 0.943 1.00 56.28 381 LEU A O 1
ATOM 3024 N N . LYS A 1 382 ? -9.682 -11.725 2.303 1.00 56.38 382 LYS A N 1
ATOM 3025 C CA . LYS A 1 382 ? -9.552 -10.751 3.403 1.00 56.38 382 LYS A CA 1
ATOM 3026 C C . LYS A 1 382 ? -8.516 -9.700 3.008 1.00 56.38 382 LYS A C 1
ATOM 3028 O O . LYS A 1 382 ? -7.324 -9.997 3.003 1.00 56.38 382 LYS A O 1
ATOM 3033 N N . ALA A 1 383 ? -8.998 -8.495 2.694 1.00 42.12 383 ALA A N 1
ATOM 3034 C CA . ALA A 1 383 ? -8.193 -7.336 2.331 1.00 42.12 383 ALA A CA 1
ATOM 3035 C C . ALA A 1 383 ? -7.015 -7.174 3.300 1.00 42.12 383 ALA A C 1
ATOM 3037 O O . ALA A 1 383 ? -7.185 -7.131 4.521 1.00 42.12 383 ALA A O 1
ATOM 3038 N N . ARG A 1 384 ? -5.812 -7.116 2.740 1.00 54.47 384 ARG A N 1
ATOM 3039 C CA . ARG A 1 384 ? -4.553 -6.996 3.469 1.00 54.47 384 ARG A CA 1
ATOM 3040 C C . ARG A 1 384 ? -3.753 -5.857 2.842 1.00 54.47 384 ARG A C 1
ATOM 3042 O O . ARG A 1 384 ? -3.815 -5.672 1.630 1.00 54.47 384 ARG A O 1
ATOM 3049 N N . SER A 1 385 ? -3.032 -5.093 3.666 1.00 52.81 385 SER A N 1
ATOM 3050 C CA . SER A 1 385 ? -2.159 -4.006 3.189 1.00 52.81 385 SER A CA 1
ATOM 3051 C C . SER A 1 385 ? -1.180 -4.519 2.123 1.00 52.81 385 SER A C 1
ATOM 3053 O O . SER A 1 385 ? -0.799 -5.689 2.209 1.00 52.81 385 SER A O 1
ATOM 3055 N N . MET A 1 386 ? -0.736 -3.675 1.176 1.00 49.28 386 MET A N 1
ATOM 3056 C CA . MET A 1 386 ? 0.280 -4.048 0.167 1.00 49.28 386 MET A CA 1
ATOM 3057 C C . MET A 1 386 ? 1.444 -4.808 0.810 1.00 49.28 386 MET A C 1
ATOM 3059 O O . MET A 1 386 ? 1.729 -5.925 0.407 1.00 49.28 386 MET A O 1
ATOM 3063 N N . ASN A 1 387 ? 2.010 -4.300 1.911 1.00 49.09 387 ASN A N 1
ATOM 3064 C CA . ASN A 1 387 ? 3.105 -4.954 2.642 1.00 49.09 387 ASN A CA 1
ATOM 3065 C C . ASN A 1 387 ? 2.801 -6.399 3.066 1.00 49.09 387 ASN A C 1
ATOM 3067 O O . ASN A 1 387 ? 3.683 -7.248 3.074 1.00 49.09 387 ASN A O 1
ATOM 3071 N N . THR A 1 388 ? 1.558 -6.709 3.418 1.00 56.69 388 THR A N 1
ATOM 3072 C CA . THR A 1 388 ? 1.155 -8.069 3.793 1.00 56.69 388 THR A CA 1
ATOM 3073 C C . THR A 1 388 ? 0.966 -8.973 2.570 1.00 56.69 388 THR A C 1
ATOM 3075 O O . THR A 1 388 ? 1.196 -10.176 2.673 1.00 56.69 388 THR A O 1
ATOM 3078 N N . GLN A 1 389 ? 0.541 -8.419 1.431 1.00 56.53 389 GLN A N 1
ATOM 3079 C CA . GLN A 1 389 ? 0.497 -9.145 0.156 1.00 56.53 389 GLN A CA 1
ATOM 3080 C C . GLN A 1 389 ? 1.918 -9.459 -0.320 1.00 56.53 389 GLN A C 1
ATOM 3082 O O . GLN A 1 389 ? 2.199 -10.586 -0.708 1.00 56.53 389 GLN A O 1
ATOM 3087 N N . LEU A 1 390 ? 2.841 -8.508 -0.144 1.00 55.44 390 LEU A N 1
ATOM 3088 C CA . LEU A 1 390 ? 4.267 -8.678 -0.416 1.00 55.44 390 LEU A CA 1
ATOM 3089 C C . LEU A 1 390 ? 4.896 -9.784 0.420 1.00 55.44 390 LEU A C 1
ATOM 3091 O O . LEU A 1 390 ? 5.472 -10.704 -0.144 1.00 55.44 390 LEU A O 1
ATOM 3095 N N . LEU A 1 391 ? 4.725 -9.737 1.745 1.00 56.78 391 LEU A N 1
ATOM 3096 C CA . LEU A 1 391 ? 5.260 -10.756 2.655 1.00 56.78 391 LEU A CA 1
ATOM 3097 C C . LEU A 1 391 ? 4.750 -12.169 2.323 1.00 56.78 391 LEU A C 1
ATOM 3099 O O . LEU A 1 391 ? 5.479 -13.143 2.493 1.00 56.78 391 LEU A O 1
ATOM 3103 N N . ARG A 1 392 ? 3.509 -12.286 1.833 1.00 60.28 392 ARG A N 1
ATOM 3104 C CA . ARG A 1 392 ? 2.922 -13.562 1.403 1.00 60.28 392 ARG A CA 1
ATOM 3105 C C . ARG A 1 392 ? 3.427 -14.022 0.047 1.00 60.28 392 ARG A C 1
ATOM 3107 O O . ARG A 1 392 ? 3.805 -15.178 -0.069 1.00 60.28 392 ARG A O 1
ATOM 3114 N N . ALA A 1 393 ? 3.461 -13.147 -0.952 1.00 57.12 393 ALA A N 1
ATOM 3115 C CA . ALA A 1 393 ? 3.989 -13.486 -2.271 1.00 57.12 393 ALA A CA 1
ATOM 3116 C C . ALA A 1 393 ? 5.475 -13.895 -2.214 1.00 57.12 393 ALA A C 1
ATOM 3118 O O . ALA A 1 393 ? 5.932 -14.650 -3.064 1.00 57.12 393 ALA A O 1
ATOM 3119 N N . THR A 1 394 ? 6.211 -13.458 -1.183 1.00 60.09 394 THR A N 1
ATOM 3120 C CA . THR A 1 394 ? 7.586 -13.903 -0.882 1.00 60.09 394 THR A CA 1
ATOM 3121 C C . THR A 1 394 ? 7.687 -15.117 0.036 1.00 60.09 394 THR A C 1
ATOM 3123 O O . THR A 1 394 ? 8.796 -15.516 0.383 1.00 60.09 394 THR A O 1
ATOM 3126 N N . SER A 1 395 ? 6.564 -15.671 0.496 1.00 66.00 395 SER A N 1
ATOM 3127 C CA . SER A 1 395 ? 6.579 -16.873 1.331 1.00 66.00 395 SER A CA 1
ATOM 3128 C C . SER A 1 395 ? 7.057 -18.074 0.521 1.00 66.00 395 SER A C 1
ATOM 3130 O O . SER A 1 395 ? 6.801 -18.171 -0.683 1.00 66.00 395 SER A O 1
ATOM 3132 N N . ILE A 1 396 ? 7.747 -18.996 1.189 1.00 65.69 396 ILE A N 1
ATOM 3133 C CA . ILE A 1 396 ? 8.281 -20.208 0.562 1.00 65.69 396 ILE A CA 1
ATOM 3134 C C . ILE A 1 396 ? 7.139 -21.013 -0.063 1.00 65.69 396 ILE A C 1
ATOM 3136 O O . ILE A 1 396 ? 7.289 -21.547 -1.158 1.00 65.69 396 ILE A O 1
ATOM 3140 N N . GLU A 1 397 ? 5.978 -21.037 0.588 1.00 69.50 397 GLU A N 1
ATOM 3141 C CA . GLU A 1 397 ? 4.783 -21.737 0.133 1.00 69.50 397 GLU A CA 1
ATOM 3142 C C . GLU A 1 397 ? 4.245 -21.142 -1.174 1.00 69.50 397 GLU A C 1
ATOM 3144 O O . GLU A 1 397 ? 3.973 -21.886 -2.112 1.00 69.50 397 GLU A O 1
ATOM 3149 N N . CYS A 1 398 ? 4.140 -19.810 -1.278 1.00 70.81 398 CYS A N 1
ATOM 3150 C CA . CYS A 1 398 ? 3.645 -19.154 -2.497 1.00 70.81 398 CYS A CA 1
ATOM 3151 C C . CYS A 1 398 ? 4.641 -19.269 -3.657 1.00 70.81 398 CYS A C 1
ATOM 3153 O O . CYS A 1 398 ? 4.231 -19.521 -4.788 1.00 70.81 398 CYS A O 1
ATOM 3155 N N . VAL A 1 399 ? 5.943 -19.124 -3.384 1.00 73.88 399 VAL A N 1
ATOM 3156 C CA . VAL A 1 399 ? 6.995 -19.299 -4.399 1.00 73.88 399 VAL A CA 1
ATOM 3157 C C . VAL A 1 399 ? 7.010 -20.745 -4.901 1.00 73.88 399 VAL A C 1
ATOM 3159 O O . VAL A 1 399 ? 7.043 -20.975 -6.108 1.00 73.88 399 VAL A O 1
ATOM 3162 N N . SER A 1 400 ? 6.909 -21.723 -3.999 1.00 75.50 400 SER A N 1
ATOM 3163 C CA . SER A 1 400 ? 6.840 -23.143 -4.367 1.00 75.50 400 SER A CA 1
ATOM 3164 C C . SER A 1 400 ? 5.580 -23.448 -5.177 1.00 75.50 400 SER A C 1
ATOM 3166 O O . SER A 1 400 ? 5.675 -24.064 -6.235 1.00 75.50 400 SER A O 1
ATOM 3168 N N . ALA A 1 401 ? 4.415 -22.959 -4.738 1.00 78.38 401 ALA A N 1
ATOM 3169 C CA . ALA A 1 401 ? 3.156 -23.119 -5.461 1.00 78.38 401 ALA A CA 1
ATOM 3170 C C . ALA A 1 401 ? 3.224 -22.515 -6.872 1.00 78.38 401 ALA A C 1
ATOM 3172 O O . ALA A 1 401 ? 2.786 -23.149 -7.829 1.00 78.38 401 ALA A O 1
ATOM 3173 N N . TYR A 1 402 ? 3.831 -21.334 -7.023 1.00 83.38 402 TYR A N 1
ATOM 3174 C CA . TYR A 1 402 ? 4.053 -20.717 -8.329 1.00 83.38 402 TYR A CA 1
ATOM 3175 C C . TYR A 1 402 ? 4.878 -21.614 -9.259 1.00 83.38 402 TYR A C 1
ATOM 3177 O O . TYR A 1 402 ? 4.451 -21.864 -10.383 1.00 83.38 402 TYR A O 1
ATOM 3185 N N . TYR A 1 403 ? 6.028 -22.132 -8.811 1.00 84.38 403 TYR A N 1
ATOM 3186 C CA . TYR A 1 403 ? 6.863 -22.988 -9.663 1.00 84.38 403 TYR A CA 1
ATOM 3187 C C . TYR A 1 403 ? 6.216 -24.336 -9.975 1.00 84.38 403 TYR A C 1
ATOM 3189 O O . TYR A 1 403 ? 6.390 -24.837 -11.085 1.00 84.38 403 TYR A O 1
ATOM 3197 N N . ILE A 1 404 ? 5.456 -24.909 -9.038 1.00 84.62 404 ILE A N 1
ATOM 3198 C CA . ILE A 1 404 ? 4.680 -26.132 -9.274 1.00 84.62 404 ILE A CA 1
ATOM 3199 C C . ILE A 1 404 ? 3.659 -25.894 -10.391 1.00 84.62 404 ILE A C 1
ATOM 3201 O O . ILE A 1 404 ? 3.613 -26.659 -11.353 1.00 84.62 404 ILE A O 1
ATOM 3205 N N . GLU A 1 405 ? 2.875 -24.818 -10.307 1.00 84.31 405 GLU A N 1
ATOM 3206 C CA . GLU A 1 405 ? 1.879 -24.488 -11.331 1.00 84.31 405 GLU A CA 1
ATOM 3207 C C . GLU A 1 405 ? 2.526 -24.081 -12.664 1.00 84.31 405 GLU A C 1
ATOM 3209 O O . GLU A 1 405 ? 2.074 -24.511 -13.726 1.00 84.31 405 GLU A O 1
ATOM 3214 N N . LEU A 1 406 ? 3.642 -23.347 -12.634 1.00 89.06 406 LEU A N 1
ATOM 3215 C CA . LEU A 1 406 ? 4.405 -23.023 -13.838 1.00 89.06 406 LEU A CA 1
ATOM 3216 C C . LEU A 1 406 ? 4.921 -24.293 -14.529 1.00 89.06 406 LEU A C 1
ATOM 3218 O O . LEU A 1 406 ? 4.767 -24.425 -15.741 1.00 89.06 406 LEU A O 1
ATOM 3222 N N . LYS A 1 407 ? 5.483 -25.249 -13.772 1.00 90.12 407 LYS A N 1
ATOM 3223 C CA . LYS A 1 407 ? 5.948 -26.543 -14.303 1.00 90.12 407 LYS A CA 1
ATOM 3224 C C . LYS A 1 407 ? 4.800 -27.303 -14.967 1.00 90.12 407 LYS A C 1
ATOM 3226 O O . LYS A 1 407 ? 4.969 -27.820 -16.068 1.00 90.12 407 LYS A O 1
ATOM 3231 N N . LYS A 1 408 ? 3.616 -27.322 -14.343 1.00 89.56 408 LYS A N 1
ATOM 3232 C CA . LYS A 1 408 ? 2.412 -27.939 -14.925 1.00 89.56 408 LYS A CA 1
ATOM 3233 C C . LYS A 1 408 ? 2.028 -27.294 -16.254 1.00 89.56 408 LYS A C 1
ATOM 3235 O O . LYS A 1 408 ? 1.763 -28.021 -17.208 1.00 89.56 408 LYS A O 1
ATOM 3240 N N . ILE A 1 409 ? 2.024 -25.963 -16.343 1.00 89.38 409 ILE A N 1
ATOM 3241 C CA . ILE A 1 409 ? 1.699 -25.236 -17.582 1.00 89.38 409 ILE A CA 1
ATOM 3242 C C . ILE A 1 409 ? 2.736 -25.522 -18.671 1.00 89.38 409 ILE A C 1
ATOM 3244 O O . ILE A 1 409 ? 2.359 -25.840 -19.799 1.00 89.38 409 ILE A O 1
ATOM 3248 N N . LEU A 1 410 ? 4.027 -25.451 -18.338 1.00 91.19 410 LEU A N 1
ATOM 3249 C CA . LEU A 1 410 ? 5.109 -25.728 -19.284 1.00 91.19 410 LEU A CA 1
ATOM 3250 C C . LEU A 1 410 ? 5.007 -27.149 -19.849 1.00 91.19 410 LEU A C 1
ATOM 3252 O O . LEU A 1 410 ? 5.093 -27.322 -21.063 1.00 91.19 410 LEU A O 1
ATOM 3256 N N . ASN A 1 411 ? 4.735 -28.139 -18.998 1.00 90.75 411 ASN A N 1
ATOM 3257 C CA . ASN A 1 411 ? 4.577 -29.530 -19.417 1.00 90.75 411 ASN A CA 1
ATOM 3258 C C . ASN A 1 411 ? 3.303 -29.744 -20.247 1.00 90.75 411 ASN A C 1
ATOM 3260 O O . ASN A 1 411 ? 3.370 -30.312 -21.334 1.00 90.75 411 ASN A O 1
ATOM 3264 N N . SER A 1 412 ? 2.156 -29.240 -19.776 1.00 88.69 412 SER A N 1
ATOM 3265 C CA . SER A 1 412 ? 0.852 -29.434 -20.438 1.00 88.69 412 SER A CA 1
ATOM 3266 C C . SER A 1 412 ? 0.829 -28.869 -21.857 1.00 88.69 412 SER A C 1
ATOM 3268 O O . SER A 1 412 ? 0.157 -29.407 -22.729 1.00 88.69 412 SER A O 1
ATOM 3270 N N . TYR A 1 413 ? 1.584 -27.797 -22.094 1.00 88.62 413 TYR A N 1
ATOM 3271 C CA . TYR A 1 413 ? 1.690 -27.153 -23.399 1.00 88.62 413 TYR A CA 1
ATOM 3272 C C . TYR A 1 413 ? 2.981 -27.479 -24.158 1.00 88.62 413 TYR A C 1
ATOM 3274 O O . TYR A 1 413 ? 3.229 -26.898 -25.216 1.00 88.62 413 TYR A O 1
ATOM 3282 N N . SER A 1 414 ? 3.809 -28.398 -23.643 1.00 90.44 414 SER A N 1
ATOM 3283 C CA . SER A 1 414 ? 5.090 -28.782 -24.255 1.00 90.44 414 SER A CA 1
ATOM 3284 C C . SER A 1 414 ? 5.969 -27.566 -24.592 1.00 90.44 414 SER A C 1
ATOM 3286 O O . SER A 1 414 ? 6.434 -27.394 -25.726 1.00 90.44 414 SER A O 1
ATOM 3288 N N . LEU A 1 415 ? 6.135 -26.679 -23.606 1.00 91.00 415 LEU A N 1
ATOM 3289 C CA . LEU A 1 415 ? 6.898 -25.430 -23.691 1.00 91.00 415 LEU A CA 1
ATOM 3290 C C . LEU A 1 415 ? 8.241 -25.483 -22.949 1.00 91.00 415 LEU A C 1
ATOM 3292 O O . LEU A 1 415 ? 9.002 -24.525 -23.051 1.00 91.00 415 LEU A O 1
ATOM 3296 N N . THR A 1 416 ? 8.545 -26.567 -22.228 1.00 87.44 416 THR A N 1
ATOM 3297 C CA . THR A 1 416 ? 9.740 -26.699 -21.371 1.00 87.44 416 THR A CA 1
ATOM 3298 C C . THR A 1 416 ? 11.048 -26.385 -22.106 1.00 87.44 416 THR A C 1
ATOM 3300 O O . THR A 1 416 ? 11.876 -25.649 -21.575 1.00 87.44 416 THR A O 1
ATOM 3303 N N . ASP A 1 417 ? 11.178 -26.824 -23.361 1.00 87.31 417 ASP A N 1
ATOM 3304 C CA . ASP A 1 417 ? 12.369 -26.586 -24.195 1.00 87.31 417 ASP A CA 1
ATOM 3305 C C . ASP A 1 417 ? 12.195 -25.444 -25.215 1.00 87.31 417 ASP A C 1
ATOM 3307 O O . ASP A 1 417 ? 13.095 -25.164 -26.005 1.00 87.31 417 ASP A O 1
ATOM 3311 N N . LYS A 1 418 ? 11.042 -24.759 -25.215 1.00 91.94 418 LYS A N 1
ATOM 3312 C CA . LYS A 1 418 ? 10.687 -23.718 -26.199 1.00 91.94 418 LYS A CA 1
ATOM 3313 C C . LYS A 1 418 ? 10.830 -22.318 -25.610 1.00 91.94 418 LYS A C 1
ATOM 3315 O O . LYS A 1 418 ? 9.864 -21.554 -25.510 1.00 91.94 418 LYS A O 1
ATOM 3320 N N . ILE A 1 419 ? 12.047 -21.972 -25.196 1.00 92.94 419 ILE A N 1
ATOM 3321 C CA . ILE A 1 419 ? 12.365 -20.686 -24.548 1.00 92.94 419 ILE A CA 1
ATOM 3322 C C . ILE A 1 419 ? 12.017 -19.465 -25.418 1.00 92.94 419 ILE A C 1
ATOM 3324 O O . ILE A 1 419 ? 11.764 -18.371 -24.913 1.00 92.94 419 ILE A O 1
ATOM 3328 N N . GLU A 1 420 ? 11.945 -19.634 -26.735 1.00 94.62 420 GLU A N 1
ATOM 3329 C CA . GLU A 1 420 ? 11.529 -18.605 -27.684 1.00 94.62 420 GLU A CA 1
ATOM 3330 C C . GLU A 1 420 ? 10.036 -18.254 -27.595 1.00 94.62 420 GLU A C 1
ATOM 3332 O O . GLU A 1 420 ? 9.616 -17.223 -28.120 1.00 94.62 420 GLU A O 1
ATOM 3337 N N . ARG A 1 421 ? 9.240 -19.083 -26.904 1.00 95.00 421 ARG A N 1
ATOM 3338 C CA . ARG A 1 421 ? 7.784 -18.944 -26.731 1.00 95.00 421 ARG A CA 1
ATOM 3339 C C . ARG A 1 421 ? 7.361 -18.525 -25.328 1.00 95.00 421 ARG A C 1
ATOM 3341 O O . ARG A 1 421 ? 6.162 -18.410 -25.079 1.00 95.00 421 ARG A O 1
ATOM 3348 N N . ILE A 1 422 ? 8.314 -18.285 -24.432 1.00 95.00 422 ILE A N 1
ATOM 3349 C CA . ILE A 1 422 ? 8.062 -17.849 -23.057 1.00 95.00 422 ILE A CA 1
ATOM 3350 C C . ILE A 1 422 ? 8.408 -16.367 -22.966 1.00 95.00 422 ILE A C 1
ATOM 3352 O O . ILE A 1 422 ? 9.581 -16.002 -22.965 1.00 95.00 422 ILE A O 1
ATOM 3356 N N . TYR A 1 423 ? 7.386 -15.518 -22.908 1.00 93.38 423 TYR A N 1
ATOM 3357 C CA . TYR A 1 423 ? 7.503 -14.063 -22.889 1.00 93.38 423 TYR A CA 1
ATOM 3358 C C . TYR A 1 423 ? 7.156 -13.499 -21.514 1.00 93.38 423 TYR A C 1
ATOM 3360 O O . TYR A 1 423 ? 6.274 -14.016 -20.841 1.00 93.38 423 TYR A O 1
ATOM 3368 N N . ILE A 1 424 ? 7.800 -12.399 -21.129 1.00 88.75 424 ILE A N 1
ATOM 3369 C CA . ILE A 1 424 ? 7.374 -11.532 -20.024 1.00 88.75 424 ILE A CA 1
ATOM 3370 C C . ILE A 1 424 ? 6.927 -10.201 -20.625 1.00 88.75 424 ILE A C 1
ATOM 3372 O O . ILE A 1 424 ? 7.641 -9.639 -21.456 1.00 88.75 424 ILE A O 1
ATOM 3376 N N . VAL A 1 425 ? 5.766 -9.695 -20.208 1.00 87.62 425 VAL A N 1
ATOM 3377 C CA . VAL A 1 425 ? 5.318 -8.319 -20.462 1.00 87.62 425 VAL A CA 1
ATOM 3378 C C . VAL A 1 425 ? 5.307 -7.537 -19.158 1.00 87.62 425 VAL A C 1
ATOM 3380 O O . VAL A 1 425 ? 4.855 -8.039 -18.128 1.00 87.62 425 VAL A O 1
ATOM 3383 N N . ASN A 1 426 ? 5.799 -6.303 -19.204 1.00 82.81 426 ASN A N 1
ATOM 3384 C CA . ASN A 1 426 ? 5.778 -5.418 -18.054 1.00 82.81 426 ASN A CA 1
ATOM 3385 C C . ASN A 1 426 ? 5.704 -3.936 -18.459 1.00 82.81 426 ASN A C 1
ATOM 3387 O O . ASN A 1 426 ? 6.014 -3.575 -19.597 1.00 82.81 426 ASN A O 1
ATOM 3391 N N . GLU A 1 427 ? 5.287 -3.083 -17.525 1.00 82.62 427 GLU A N 1
ATOM 3392 C CA . GLU A 1 427 ? 5.082 -1.653 -17.740 1.00 82.62 427 GLU A CA 1
ATOM 3393 C C . GLU A 1 427 ? 5.939 -0.823 -16.787 1.00 82.62 427 GLU A C 1
ATOM 3395 O O . GLU A 1 427 ? 6.085 -1.156 -15.614 1.00 82.62 427 GLU A O 1
ATOM 3400 N N . LYS A 1 428 ? 6.479 0.291 -17.280 1.00 82.00 428 LYS A N 1
ATOM 3401 C CA . LYS A 1 428 ? 7.254 1.229 -16.473 1.00 82.00 428 LYS A CA 1
ATOM 3402 C C . LYS A 1 428 ? 6.844 2.663 -16.770 1.00 82.00 428 LYS A C 1
ATOM 3404 O O . LYS A 1 428 ? 6.942 3.107 -17.913 1.00 82.00 428 LYS A O 1
ATOM 3409 N N . LEU A 1 429 ? 6.402 3.388 -15.744 1.00 83.38 429 LEU A N 1
ATOM 3410 C CA . LEU A 1 429 ? 6.182 4.829 -15.829 1.00 83.38 429 LEU A CA 1
ATOM 3411 C C . LEU A 1 429 ? 7.537 5.539 -15.777 1.00 83.38 429 LEU A C 1
ATOM 3413 O O . LEU A 1 429 ? 8.335 5.285 -14.880 1.00 83.38 429 LEU A O 1
ATOM 3417 N N . VAL A 1 430 ? 7.787 6.413 -16.743 1.00 80.44 430 VAL A N 1
ATOM 3418 C CA . VAL A 1 430 ? 9.036 7.156 -16.893 1.00 80.44 430 VAL A CA 1
ATOM 3419 C C . VAL A 1 430 ? 8.725 8.631 -16.702 1.00 80.44 430 VAL A C 1
ATOM 3421 O O . VAL A 1 430 ? 7.948 9.213 -17.469 1.00 80.44 430 VAL A O 1
ATOM 3424 N N . SER A 1 431 ? 9.337 9.240 -15.687 1.00 69.81 431 SER A N 1
ATOM 3425 C CA . SER A 1 431 ? 9.343 10.691 -15.550 1.00 69.81 431 SER A CA 1
ATOM 3426 C C . SER A 1 431 ? 10.325 11.285 -16.556 1.00 69.81 431 SER A C 1
ATOM 3428 O O . SER A 1 431 ? 11.450 10.823 -16.757 1.00 69.81 431 SER A O 1
ATOM 3430 N N . THR A 1 432 ? 9.882 12.314 -17.259 1.00 60.88 432 THR A N 1
ATOM 3431 C CA . THR A 1 432 ? 10.714 13.103 -18.162 1.00 60.88 432 THR A CA 1
ATOM 3432 C C . THR A 1 432 ? 11.620 14.010 -17.329 1.00 60.88 432 THR A C 1
ATOM 3434 O O . THR A 1 432 ? 11.322 15.174 -17.098 1.00 60.88 432 THR A O 1
ATOM 3437 N N . ILE A 1 433 ? 12.768 13.453 -16.931 1.00 53.81 433 ILE A N 1
ATOM 3438 C CA . ILE A 1 433 ? 13.888 14.105 -16.234 1.00 53.81 433 ILE A CA 1
ATOM 3439 C C . ILE A 1 433 ? 13.589 14.432 -14.765 1.00 53.81 433 ILE A C 1
ATOM 3441 O O . ILE A 1 433 ? 13.186 15.540 -14.423 1.00 53.81 433 ILE A O 1
ATOM 3445 N N . ASP A 1 434 ? 13.951 13.500 -13.885 1.00 39.09 434 ASP A N 1
ATOM 3446 C CA . ASP A 1 434 ? 14.263 13.805 -12.491 1.00 39.09 434 ASP A CA 1
ATOM 3447 C C . ASP A 1 434 ? 15.786 14.013 -12.311 1.00 39.09 434 ASP A C 1
ATOM 3449 O O . ASP A 1 434 ? 16.615 13.172 -12.664 1.00 39.09 434 ASP A O 1
ATOM 3453 N N . ASN A 1 435 ? 16.142 15.139 -11.682 1.00 35.34 435 ASN A N 1
ATOM 3454 C CA . ASN A 1 435 ? 17.333 15.331 -10.836 1.00 35.34 435 ASN A CA 1
ATOM 3455 C C . ASN A 1 435 ? 18.724 15.561 -11.462 1.00 35.34 435 ASN A C 1
ATOM 3457 O O . ASN A 1 435 ? 19.709 14.934 -11.067 1.00 35.34 435 ASN A O 1
ATOM 3461 N N . THR A 1 436 ? 18.879 16.558 -12.337 1.00 31.73 436 THR A N 1
ATOM 3462 C CA . THR A 1 436 ? 20.082 17.430 -12.314 1.00 31.73 436 THR A CA 1
ATOM 3463 C C . THR A 1 436 ? 19.823 18.709 -13.118 1.00 31.73 436 THR A C 1
ATOM 3465 O O . THR A 1 436 ? 19.531 18.590 -14.309 1.00 31.73 436 THR A O 1
ATOM 3468 N N . PRO A 1 437 ? 19.946 19.922 -12.539 1.00 34.75 437 PRO A N 1
ATOM 3469 C CA . PRO A 1 437 ? 20.087 21.129 -13.346 1.00 34.75 437 PRO A CA 1
ATOM 3470 C C . PRO A 1 437 ? 21.303 20.926 -14.251 1.00 34.75 437 PRO A C 1
ATOM 3472 O O . PRO A 1 437 ? 22.398 20.616 -13.778 1.00 34.75 437 PRO A O 1
ATOM 3475 N N . ILE A 1 438 ? 21.108 21.006 -15.562 1.00 41.94 438 ILE A N 1
ATOM 3476 C CA . ILE A 1 438 ? 22.233 21.223 -16.460 1.00 41.94 438 ILE A CA 1
ATOM 3477 C C . ILE A 1 438 ? 22.498 22.720 -16.332 1.00 41.94 438 ILE A C 1
ATOM 3479 O O . ILE A 1 438 ? 21.710 23.501 -16.856 1.00 41.94 438 ILE A O 1
ATOM 3483 N N . ASP A 1 439 ? 23.548 23.108 -15.606 1.00 36.81 439 ASP A N 1
ATOM 3484 C CA . ASP A 1 439 ? 24.087 24.466 -15.700 1.00 36.81 439 ASP A CA 1
ATOM 3485 C C . ASP A 1 439 ? 24.493 24.681 -17.161 1.00 36.81 439 ASP A C 1
ATOM 3487 O O . ASP A 1 439 ? 25.503 24.159 -17.642 1.00 36.81 439 ASP A O 1
ATOM 3491 N N . LEU A 1 440 ? 23.627 25.363 -17.902 1.00 39.06 440 LEU A N 1
ATOM 3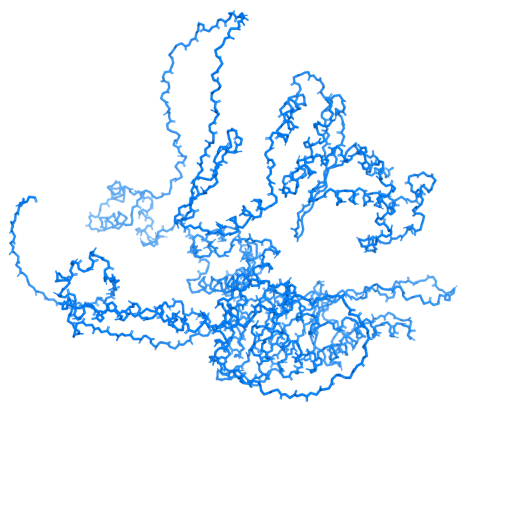492 C CA . LEU A 1 440 ? 23.947 25.904 -19.209 1.00 39.06 440 LEU A CA 1
ATOM 3493 C C . LEU A 1 440 ? 24.552 27.292 -18.972 1.00 39.06 440 LEU A C 1
ATOM 3495 O O . LEU A 1 440 ? 24.051 28.018 -18.112 1.00 39.06 440 LEU A O 1
ATOM 3499 N N . PRO A 1 441 ? 25.610 27.681 -19.701 1.00 34.09 441 PRO A N 1
ATOM 3500 C CA . PRO A 1 441 ? 26.111 29.045 -19.642 1.00 34.09 441 PRO A CA 1
ATOM 3501 C C . PRO A 1 441 ? 24.984 29.979 -20.091 1.00 34.09 441 PRO A C 1
ATOM 3503 O O . PRO A 1 441 ? 24.531 29.899 -21.232 1.00 34.09 441 PRO A O 1
ATOM 3506 N N . SER A 1 442 ? 24.488 30.814 -19.184 1.00 36.66 442 SER A N 1
ATOM 3507 C CA . SER A 1 442 ? 23.532 31.863 -19.517 1.00 36.66 442 SER A CA 1
ATOM 3508 C C . SER A 1 442 ? 24.287 33.014 -20.180 1.00 36.66 442 SER A C 1
ATOM 3510 O O . SER A 1 442 ? 25.008 33.741 -19.497 1.00 36.66 442 SER A O 1
ATOM 3512 N N . ASP A 1 443 ? 24.122 33.191 -21.490 1.00 35.59 443 ASP A N 1
ATOM 3513 C CA . ASP A 1 443 ? 24.408 34.480 -22.122 1.00 35.59 443 ASP A CA 1
ATOM 3514 C C . ASP A 1 443 ? 23.336 35.482 -21.660 1.00 35.59 443 ASP A C 1
ATOM 3516 O O . ASP A 1 443 ? 22.137 35.222 -21.776 1.00 35.59 443 ASP A O 1
ATOM 3520 N N . GLU A 1 444 ? 23.763 36.629 -21.125 1.00 38.72 444 GLU A N 1
ATOM 3521 C CA . GLU A 1 444 ? 22.943 37.675 -20.482 1.00 38.72 444 GLU A CA 1
ATOM 3522 C C . GLU A 1 444 ? 21.989 38.442 -21.430 1.00 38.72 444 GLU A C 1
ATOM 3524 O O . GLU A 1 444 ? 21.716 39.627 -21.248 1.00 38.72 444 GLU A O 1
ATOM 3529 N N . SER A 1 445 ? 21.431 37.808 -22.460 1.00 38.09 445 SER A N 1
ATOM 3530 C CA . SER A 1 445 ? 20.497 38.489 -23.362 1.00 38.09 445 SER A CA 1
ATOM 3531 C C . SER A 1 445 ? 19.433 37.562 -23.942 1.00 38.09 445 SER A C 1
ATOM 3533 O O . SER A 1 445 ? 19.473 37.214 -25.114 1.00 38.09 445 SER A O 1
ATOM 3535 N N . ASN A 1 446 ? 18.451 37.177 -23.120 1.00 32.88 446 ASN A N 1
ATOM 3536 C CA . ASN A 1 446 ? 17.037 37.098 -23.518 1.00 32.88 446 ASN A CA 1
ATOM 3537 C C . ASN A 1 446 ? 16.161 36.683 -22.328 1.00 32.88 446 ASN A C 1
ATOM 3539 O O . ASN A 1 446 ? 16.120 35.531 -21.913 1.00 32.88 446 ASN A O 1
ATOM 3543 N N . SER A 1 447 ? 15.406 37.636 -21.793 1.00 32.56 447 SER A N 1
ATOM 3544 C CA . SER A 1 447 ? 14.457 37.443 -20.698 1.00 32.56 447 SER A CA 1
ATOM 3545 C C . SER A 1 447 ? 13.141 36.816 -21.187 1.00 32.56 447 SER A C 1
ATOM 3547 O O . SER A 1 447 ? 12.122 37.504 -21.224 1.00 32.56 447 SER A O 1
ATOM 3549 N N . ASN A 1 448 ? 13.158 35.547 -21.612 1.00 34.81 448 ASN A N 1
ATOM 3550 C CA . ASN A 1 448 ? 11.944 34.770 -21.924 1.00 34.81 448 ASN A CA 1
ATOM 3551 C C . ASN A 1 448 ? 12.153 33.240 -21.831 1.00 34.81 448 ASN A C 1
ATOM 3553 O O . ASN A 1 448 ? 11.605 32.475 -22.627 1.00 34.81 448 ASN A O 1
ATOM 3557 N N . ASP A 1 449 ? 12.917 32.770 -20.845 1.00 36.50 449 ASP A N 1
ATOM 3558 C CA . ASP A 1 449 ? 13.117 31.333 -20.641 1.00 36.50 449 ASP A CA 1
ATOM 3559 C C . ASP A 1 449 ? 11.916 30.700 -19.920 1.00 36.50 449 ASP A C 1
ATOM 3561 O O . ASP A 1 449 ? 11.857 30.585 -18.695 1.00 36.50 449 ASP A O 1
ATOM 3565 N N . ASN A 1 450 ? 10.941 30.240 -20.709 1.00 35.47 450 ASN A N 1
ATOM 3566 C CA . ASN A 1 450 ? 10.120 29.099 -20.308 1.00 35.47 450 ASN A CA 1
ATOM 3567 C C . ASN A 1 450 ? 11.063 27.931 -19.963 1.00 35.47 450 ASN A C 1
ATOM 3569 O O . ASN A 1 450 ? 12.019 27.709 -20.712 1.00 35.47 450 ASN A O 1
ATOM 3573 N N . PRO A 1 451 ? 10.815 27.140 -18.901 1.00 39.62 451 PRO A N 1
ATOM 3574 C CA . PRO A 1 451 ? 11.624 25.955 -18.650 1.00 39.62 451 PRO A CA 1
ATOM 3575 C C . PRO A 1 451 ? 11.649 25.087 -19.914 1.00 39.62 451 PRO A C 1
ATOM 3577 O O . PRO A 1 451 ? 10.601 24.683 -20.420 1.00 39.62 451 PRO A O 1
ATOM 3580 N N . LEU A 1 452 ? 12.853 24.786 -20.416 1.00 42.91 452 LEU A N 1
ATOM 3581 C CA . LEU A 1 452 ? 13.082 23.939 -21.597 1.00 42.91 452 LEU A CA 1
ATOM 3582 C C . LEU A 1 452 ? 12.480 22.521 -21.457 1.00 42.91 452 LEU A C 1
ATOM 3584 O O . LEU A 1 452 ? 12.502 21.739 -22.404 1.00 42.91 452 LEU A O 1
ATOM 3588 N N . VAL A 1 453 ? 11.956 22.154 -20.288 1.00 44.06 453 VAL A N 1
ATOM 3589 C CA . VAL A 1 453 ? 11.359 20.848 -20.008 1.00 44.06 453 VAL A CA 1
ATOM 3590 C C . VAL A 1 453 ? 9.985 21.075 -19.379 1.00 44.06 453 VAL A C 1
ATOM 3592 O O . VAL A 1 453 ? 9.866 21.324 -18.185 1.00 44.06 453 VAL A O 1
ATOM 3595 N N . SER A 1 454 ? 8.941 21.023 -20.204 1.00 40.19 454 SER A N 1
ATOM 3596 C CA . SER A 1 454 ? 7.542 21.167 -19.781 1.00 40.19 454 SER A CA 1
ATOM 3597 C C . SER A 1 454 ? 6.673 20.088 -20.429 1.00 40.19 454 SER A C 1
ATOM 3599 O O . SER A 1 454 ? 5.732 20.412 -21.138 1.00 40.19 454 SER A O 1
ATOM 3601 N N . TRP A 1 455 ? 6.997 18.797 -20.277 1.00 51.78 455 TRP A N 1
ATOM 3602 C CA . TRP A 1 455 ? 6.125 17.726 -20.791 1.00 51.78 455 TRP A CA 1
ATOM 3603 C C . TRP A 1 455 ? 6.241 16.432 -19.979 1.00 51.78 455 TRP A C 1
ATOM 3605 O O . TRP A 1 455 ? 7.260 15.761 -20.052 1.00 51.78 455 TRP A O 1
ATOM 3615 N N . SER A 1 456 ? 5.172 16.128 -19.244 1.00 56.66 456 SER A N 1
ATOM 3616 C CA . SER A 1 456 ? 4.532 14.834 -18.943 1.00 56.66 456 SER A CA 1
ATOM 3617 C C . SER A 1 456 ? 5.315 13.514 -18.842 1.00 56.66 456 SER A C 1
ATOM 3619 O O . SER A 1 456 ? 5.984 13.091 -19.783 1.00 56.66 456 SER A O 1
ATOM 3621 N N . ASN A 1 457 ? 5.025 12.769 -17.768 1.00 73.56 457 ASN A N 1
ATOM 3622 C CA . ASN A 1 457 ? 5.314 11.339 -17.636 1.00 73.56 457 ASN A CA 1
ATOM 3623 C C . ASN A 1 457 ? 4.774 10.537 -18.838 1.00 73.56 457 ASN A C 1
ATOM 3625 O O . ASN A 1 457 ? 3.713 10.852 -19.388 1.00 73.56 457 ASN A O 1
ATOM 3629 N N . PHE A 1 458 ? 5.483 9.477 -19.223 1.00 86.19 458 PHE A N 1
ATOM 3630 C CA . PHE A 1 458 ? 5.016 8.513 -20.221 1.00 86.19 458 PHE A CA 1
ATOM 3631 C C . PHE A 1 458 ? 5.268 7.085 -19.745 1.00 86.19 458 PHE A C 1
ATOM 3633 O O . PHE A 1 458 ? 6.219 6.825 -19.014 1.00 86.19 458 PHE A O 1
ATOM 3640 N N . THR A 1 459 ? 4.426 6.145 -20.161 1.00 88.44 459 THR A N 1
ATOM 3641 C CA . THR A 1 459 ? 4.599 4.727 -19.823 1.00 88.44 459 THR A CA 1
ATOM 3642 C C . THR A 1 459 ? 5.270 3.979 -20.962 1.00 88.44 459 THR A C 1
ATOM 3644 O O . THR A 1 459 ? 4.911 4.153 -22.126 1.00 88.44 459 THR A O 1
ATOM 3647 N N . VAL A 1 460 ? 6.216 3.109 -20.623 1.00 89.25 460 VAL A N 1
ATOM 3648 C CA . VAL A 1 460 ? 6.814 2.121 -21.519 1.00 89.25 460 VAL A CA 1
ATOM 3649 C C . VAL A 1 460 ? 6.193 0.764 -21.232 1.00 89.25 460 VAL A C 1
ATOM 3651 O O . VAL A 1 460 ? 6.334 0.256 -20.125 1.00 89.25 460 VAL A O 1
ATOM 3654 N N . ILE A 1 461 ? 5.549 0.159 -22.228 1.00 89.81 461 ILE A N 1
ATOM 3655 C CA . ILE A 1 461 ? 5.143 -1.248 -22.191 1.00 89.81 461 ILE A CA 1
ATOM 3656 C C . ILE A 1 461 ? 6.200 -2.040 -22.959 1.00 89.81 461 ILE A C 1
ATOM 3658 O O . ILE A 1 461 ? 6.401 -1.829 -24.159 1.00 89.81 461 ILE A O 1
ATOM 3662 N N . GLY A 1 462 ? 6.907 -2.917 -22.250 1.00 88.00 462 GLY A N 1
ATOM 3663 C CA . GLY A 1 462 ? 7.990 -3.732 -22.787 1.00 88.00 462 GLY A CA 1
ATOM 3664 C C . GLY A 1 462 ? 7.680 -5.217 -22.733 1.00 88.00 462 GLY A C 1
ATOM 3665 O O . GLY A 1 462 ? 6.994 -5.686 -21.827 1.00 88.00 462 GLY A O 1
ATOM 3666 N N . CYS A 1 463 ? 8.204 -5.964 -23.703 1.00 90.62 463 CYS A N 1
ATOM 3667 C CA . CYS A 1 463 ? 8.043 -7.410 -23.746 1.00 90.62 463 CYS A CA 1
ATOM 3668 C C . CYS A 1 463 ? 9.269 -8.099 -24.351 1.00 90.62 463 CYS A C 1
ATOM 3670 O O . CYS A 1 463 ? 9.823 -7.630 -25.346 1.00 90.62 463 CYS A O 1
ATOM 3672 N N . GLY A 1 464 ? 9.682 -9.223 -23.766 1.00 91.50 464 GLY A N 1
ATOM 3673 C CA . GLY A 1 464 ? 10.780 -10.043 -24.277 1.00 91.50 464 GLY A CA 1
ATOM 3674 C C . GLY A 1 464 ? 10.669 -11.504 -23.863 1.00 91.50 464 GLY A C 1
ATOM 3675 O O . GLY A 1 464 ? 9.972 -11.821 -22.899 1.00 91.50 464 GLY A O 1
ATOM 3676 N N . ASN A 1 465 ? 11.330 -12.388 -24.612 1.00 93.75 465 ASN A N 1
ATOM 3677 C CA . ASN A 1 465 ? 11.306 -13.831 -24.382 1.00 93.75 465 ASN A CA 1
ATOM 3678 C C . ASN A 1 465 ? 12.573 -14.371 -23.709 1.00 93.75 465 ASN A C 1
ATOM 3680 O O . ASN A 1 465 ? 13.604 -13.695 -23.635 1.00 93.75 465 ASN A O 1
ATOM 3684 N N . ALA A 1 466 ? 12.500 -15.619 -23.248 1.00 91.69 466 ALA A N 1
ATOM 3685 C CA . ALA A 1 466 ? 13.602 -16.293 -22.571 1.00 91.69 466 ALA A CA 1
ATOM 3686 C C . ALA A 1 466 ? 14.807 -16.589 -23.483 1.00 91.69 466 ALA A C 1
ATOM 3688 O O . ALA A 1 466 ? 15.928 -16.726 -22.992 1.00 91.69 466 ALA A O 1
ATOM 3689 N N . GLN A 1 467 ? 14.620 -16.609 -24.809 1.00 94.00 467 GLN A N 1
ATOM 3690 C CA . GLN A 1 467 ? 15.729 -16.664 -25.772 1.00 94.00 467 GLN A CA 1
ATOM 3691 C C . GLN A 1 467 ? 16.551 -15.360 -25.804 1.00 94.00 467 GLN A C 1
ATOM 3693 O O . GLN A 1 467 ? 17.700 -15.368 -26.253 1.00 94.00 467 GLN A O 1
ATOM 3698 N N . GLY A 1 468 ? 16.007 -14.253 -25.294 1.00 90.88 468 GLY A N 1
ATOM 3699 C CA . GLY A 1 468 ? 16.660 -12.946 -25.262 1.00 90.88 468 GLY A CA 1
ATOM 3700 C C . GLY A 1 468 ? 16.247 -12.006 -26.396 1.00 90.88 468 GLY A C 1
ATOM 3701 O O . GLY A 1 468 ? 16.929 -11.018 -26.649 1.00 90.88 468 GLY A O 1
ATOM 3702 N N . CYS A 1 469 ? 15.139 -12.281 -27.083 1.00 92.44 469 CYS A N 1
ATOM 3703 C CA . CYS A 1 469 ? 14.566 -11.381 -28.079 1.00 92.44 469 CYS A CA 1
ATOM 3704 C C . CYS A 1 469 ? 13.516 -10.470 -27.431 1.00 92.44 469 CYS A C 1
ATOM 3706 O O . CYS A 1 469 ? 12.637 -10.949 -26.714 1.00 92.44 469 CYS A O 1
ATOM 3708 N N . HIS A 1 470 ? 13.562 -9.168 -27.720 1.00 91.81 470 HIS A N 1
ATOM 3709 C CA . HIS A 1 470 ? 12.519 -8.223 -27.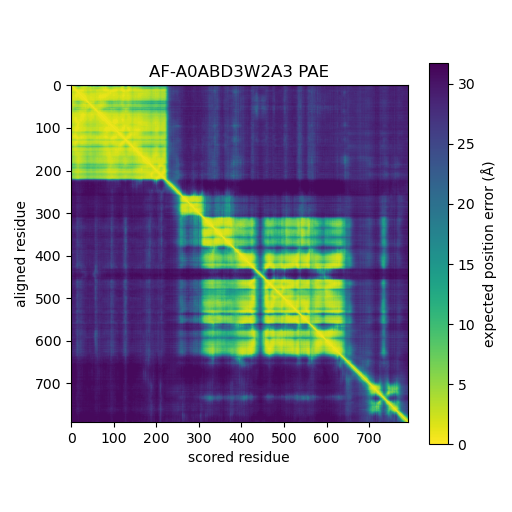319 1.00 91.81 470 HIS A CA 1
ATOM 3710 C C . HIS A 1 470 ? 11.580 -7.886 -28.476 1.00 91.81 470 HIS A C 1
ATOM 3712 O O . HIS A 1 470 ? 11.979 -7.823 -29.639 1.00 91.81 470 HIS A O 1
ATOM 3718 N N . ILE A 1 471 ? 10.325 -7.626 -28.133 1.00 93.00 471 ILE A N 1
ATOM 3719 C CA . ILE A 1 471 ? 9.334 -7.023 -29.022 1.00 93.00 471 ILE A CA 1
ATOM 3720 C C . ILE A 1 471 ? 9.584 -5.510 -29.047 1.00 93.00 471 ILE A C 1
ATOM 3722 O O . ILE A 1 471 ? 10.013 -4.964 -28.021 1.00 93.00 471 ILE A O 1
ATOM 3726 N N . PRO A 1 472 ? 9.354 -4.820 -30.182 1.00 92.44 472 PRO A N 1
ATOM 3727 C CA . PRO A 1 472 ? 9.467 -3.368 -30.243 1.00 92.44 472 PRO A CA 1
ATOM 3728 C C . PRO A 1 472 ? 8.697 -2.661 -29.116 1.00 92.44 472 PRO A C 1
ATOM 3730 O O . PRO A 1 472 ? 7.706 -3.194 -28.616 1.00 92.44 472 PRO A O 1
ATOM 3733 N N . PRO A 1 473 ? 9.159 -1.486 -28.663 1.00 90.44 473 PRO A N 1
ATOM 3734 C CA . PRO A 1 473 ? 8.522 -0.808 -27.546 1.00 90.44 473 PRO A CA 1
ATOM 3735 C C . PRO A 1 473 ? 7.129 -0.291 -27.919 1.00 90.44 473 PRO A C 1
ATOM 3737 O O . PRO A 1 473 ? 6.835 -0.006 -29.085 1.00 90.44 473 PRO A O 1
ATOM 3740 N N . PHE A 1 474 ? 6.300 -0.094 -26.894 1.00 92.50 474 PHE A N 1
ATOM 3741 C CA . PHE A 1 474 ? 5.031 0.615 -27.002 1.00 92.50 474 PHE A CA 1
ATOM 3742 C C . PHE A 1 474 ? 4.963 1.718 -25.944 1.00 92.50 474 PHE A C 1
ATOM 3744 O O . PHE A 1 474 ? 5.113 1.439 -24.754 1.00 92.50 474 PHE A O 1
ATOM 3751 N N . PHE A 1 475 ? 4.759 2.970 -26.362 1.00 92.19 475 PHE A N 1
ATOM 3752 C CA . PHE A 1 475 ? 4.743 4.116 -25.442 1.00 92.19 475 PHE A CA 1
ATOM 3753 C C . PHE A 1 475 ? 3.350 4.713 -25.270 1.00 92.19 475 PHE A C 1
ATOM 3755 O O . PHE A 1 475 ? 2.612 4.895 -26.238 1.00 92.19 475 PHE A O 1
ATOM 3762 N N . VAL A 1 476 ? 3.019 5.084 -24.038 1.00 90.75 476 VAL A N 1
ATOM 3763 C CA . VAL A 1 476 ? 1.764 5.749 -23.680 1.00 90.75 476 VAL A CA 1
ATOM 3764 C C . VAL A 1 476 ? 2.090 7.155 -23.205 1.00 90.75 476 VAL A C 1
ATOM 3766 O O . VAL A 1 476 ? 2.742 7.325 -22.181 1.00 90.75 476 VAL A O 1
ATOM 3769 N N . PHE A 1 477 ? 1.665 8.165 -23.956 1.00 88.94 477 PHE A N 1
ATOM 3770 C CA . PHE A 1 477 ? 1.906 9.569 -23.618 1.00 88.94 477 PHE A CA 1
ATOM 3771 C C . PHE A 1 477 ? 0.652 10.238 -23.064 1.00 88.94 477 PHE A C 1
ATOM 3773 O O . PHE A 1 477 ? -0.466 9.879 -23.429 1.00 88.94 477 PHE A O 1
ATOM 3780 N N . THR A 1 478 ? 0.825 11.292 -22.265 1.00 85.06 478 THR A N 1
ATOM 3781 C CA . THR A 1 478 ? -0.306 12.158 -21.908 1.00 85.06 478 THR A CA 1
ATOM 3782 C C . THR A 1 478 ? -0.901 12.839 -23.145 1.00 85.06 478 THR A C 1
ATOM 3784 O O . THR A 1 478 ? -0.168 13.472 -23.929 1.00 85.06 478 THR A O 1
ATOM 3787 N N . GLY A 1 479 ? -2.222 12.800 -23.268 1.00 79.81 479 GLY A N 1
ATOM 3788 C CA . GLY A 1 479 ? -2.993 13.620 -24.192 1.00 79.81 479 GLY A CA 1
ATOM 3789 C C . GLY A 1 479 ? -4.338 13.005 -24.572 1.00 79.81 479 GLY A C 1
ATOM 3790 O O . GLY A 1 479 ? -4.446 11.802 -24.792 1.00 79.81 479 GLY A O 1
ATOM 3791 N N . GLU A 1 480 ? -5.341 13.862 -24.761 1.00 72.75 480 GLU A N 1
ATOM 3792 C CA . GLU A 1 480 ? -6.685 13.443 -25.183 1.00 72.75 480 GLU A CA 1
ATOM 3793 C C . GLU A 1 480 ? -6.707 12.841 -26.601 1.00 72.75 480 GLU A C 1
ATOM 3795 O O . GLU A 1 480 ? -7.570 12.032 -26.941 1.00 72.75 480 GLU A O 1
ATOM 3800 N N . ARG A 1 481 ? -5.781 13.264 -27.479 1.00 77.81 481 ARG A N 1
ATOM 3801 C CA . ARG A 1 481 ? -5.736 12.843 -28.888 1.00 77.81 481 ARG A CA 1
ATOM 3802 C C . ARG A 1 481 ? -4.315 12.608 -29.386 1.00 77.81 481 ARG A C 1
ATOM 3804 O O . ARG A 1 481 ? -3.379 13.335 -29.058 1.00 77.81 481 ARG A O 1
ATOM 3811 N N . MET A 1 482 ? -4.197 11.646 -30.297 1.00 80.81 482 MET A N 1
ATOM 3812 C CA . MET A 1 482 ? -2.959 11.316 -30.998 1.00 80.81 482 MET A CA 1
ATOM 3813 C C . MET A 1 482 ? -2.498 12.460 -31.922 1.00 80.81 482 MET A C 1
ATOM 3815 O O . MET A 1 482 ? -3.062 12.645 -33.011 1.00 80.81 482 MET A O 1
ATOM 3819 N N . SER 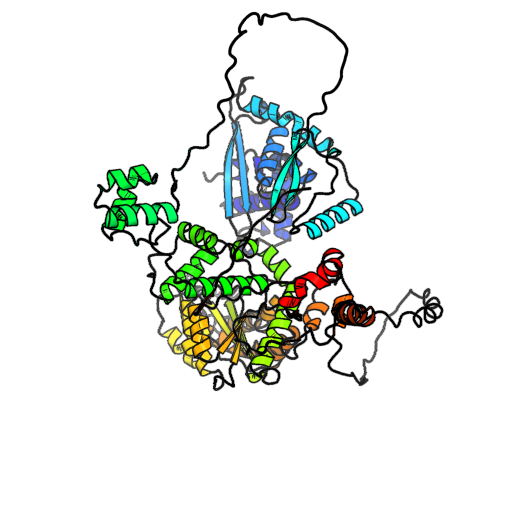A 1 483 ? -1.460 13.195 -31.509 1.00 81.56 483 SER A N 1
ATOM 3820 C CA . SER A 1 483 ? -0.876 14.314 -32.266 1.00 81.56 483 SER A CA 1
ATOM 3821 C C . SER A 1 483 ? -0.108 13.849 -33.511 1.00 81.56 483 SER A C 1
ATOM 3823 O O . SER A 1 483 ? 0.315 12.696 -33.605 1.00 81.56 483 SER A O 1
ATOM 3825 N N . LYS A 1 484 ? 0.101 14.750 -34.484 1.00 81.50 484 LYS A N 1
ATOM 3826 C CA . LYS A 1 484 ? 0.898 14.457 -35.692 1.00 81.50 484 LYS A CA 1
ATOM 3827 C C . LYS A 1 484 ? 2.324 14.021 -35.332 1.00 81.50 484 LYS A C 1
ATOM 3829 O O . LYS A 1 484 ? 2.814 13.034 -35.869 1.00 81.50 484 LYS A O 1
ATOM 3834 N N . GLU A 1 485 ? 2.935 14.701 -34.366 1.00 79.12 485 GLU A N 1
ATOM 3835 C CA . GLU A 1 485 ? 4.281 14.397 -33.872 1.00 79.12 485 GLU A CA 1
ATOM 3836 C C . GLU A 1 485 ? 4.406 12.971 -33.328 1.00 79.12 485 GLU A C 1
ATOM 3838 O O . GLU A 1 485 ? 5.384 12.293 -33.632 1.00 79.12 485 GLU A O 1
ATOM 3843 N N . LEU A 1 486 ? 3.406 12.503 -32.573 1.00 82.31 486 LEU A N 1
ATOM 3844 C CA . LEU A 1 486 ? 3.379 11.147 -32.027 1.00 82.31 486 LEU A CA 1
ATOM 3845 C C . LEU A 1 486 ? 3.164 10.094 -33.117 1.00 82.31 486 LEU A C 1
ATOM 3847 O O . LEU A 1 486 ? 3.814 9.054 -33.105 1.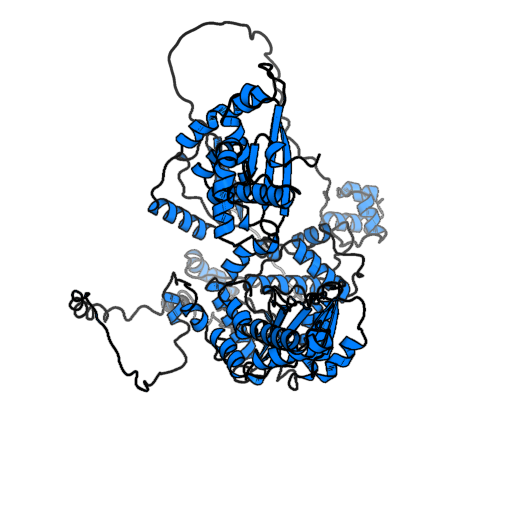00 82.31 486 LEU A O 1
ATOM 3851 N N . ARG A 1 487 ? 2.320 10.365 -34.121 1.00 82.88 487 ARG A N 1
ATOM 3852 C CA . ARG A 1 487 ? 2.148 9.441 -35.263 1.00 82.88 487 ARG A CA 1
ATOM 3853 C C . ARG A 1 487 ? 3.454 9.209 -36.013 1.00 82.88 487 ARG A C 1
ATOM 3855 O O . ARG A 1 487 ? 3.701 8.104 -36.491 1.00 82.88 487 ARG A O 1
ATOM 3862 N N . GLU A 1 488 ? 4.287 10.239 -36.097 1.00 83.75 488 GLU A N 1
ATOM 3863 C CA . GLU A 1 488 ? 5.603 10.162 -36.720 1.00 83.75 488 GLU A CA 1
ATOM 3864 C C . GLU A 1 488 ? 6.622 9.376 -35.880 1.00 83.75 488 GLU A C 1
ATOM 3866 O O . GLU A 1 488 ? 7.630 8.954 -36.439 1.00 83.75 488 GLU A O 1
ATOM 3871 N N . CYS A 1 489 ? 6.364 9.088 -34.594 1.00 82.88 489 CYS A N 1
ATOM 3872 C CA . CYS A 1 489 ? 7.248 8.242 -33.781 1.00 82.88 489 CYS A CA 1
ATOM 3873 C C . CYS A 1 489 ? 7.427 6.832 -34.362 1.00 82.88 489 CYS A C 1
ATOM 3875 O O . CYS A 1 489 ? 8.480 6.233 -34.155 1.00 82.88 489 CYS A O 1
ATOM 3877 N N . LYS A 1 490 ? 6.483 6.342 -35.180 1.00 82.56 490 LYS A N 1
ATOM 3878 C CA . LYS A 1 490 ? 6.602 5.059 -35.896 1.00 82.56 490 LYS A CA 1
ATOM 3879 C C . LYS A 1 490 ? 7.889 4.914 -36.706 1.00 82.56 490 LYS A C 1
ATOM 3881 O O . LYS A 1 490 ? 8.380 3.799 -36.860 1.00 82.56 490 LYS A O 1
ATOM 3886 N N . LYS A 1 491 ? 8.482 6.022 -37.173 1.00 82.75 491 LYS A N 1
ATOM 3887 C CA . LYS A 1 491 ? 9.778 6.020 -37.882 1.00 82.75 491 LYS A CA 1
ATOM 3888 C C . LYS A 1 491 ? 10.938 5.485 -37.034 1.00 82.75 491 LYS A C 1
ATOM 3890 O O . LYS A 1 491 ? 11.964 5.101 -37.579 1.00 82.75 491 LYS A O 1
ATOM 3895 N N . HIS A 1 492 ? 10.774 5.454 -35.713 1.00 81.25 492 HIS A N 1
ATOM 3896 C CA . HIS A 1 492 ? 11.744 4.923 -34.759 1.00 81.25 492 HIS A CA 1
ATOM 3897 C C . HIS A 1 492 ? 11.466 3.464 -34.368 1.00 81.25 492 HIS A C 1
ATOM 3899 O O . HIS A 1 492 ? 12.089 2.963 -33.439 1.00 81.25 492 HIS A O 1
ATOM 3905 N N . GLY A 1 493 ? 10.545 2.781 -35.062 1.00 81.56 493 GLY A N 1
ATOM 3906 C CA . GLY A 1 493 ? 10.197 1.390 -34.771 1.00 81.56 493 GLY A CA 1
ATOM 3907 C C . GLY A 1 493 ? 9.377 1.222 -33.492 1.00 81.56 493 GLY A C 1
ATOM 3908 O O . GLY A 1 493 ? 9.446 0.173 -32.868 1.00 81.56 493 GLY A O 1
ATOM 3909 N N . VAL A 1 494 ? 8.621 2.249 -33.095 1.00 86.12 494 VAL A N 1
ATOM 3910 C CA . VAL A 1 494 ? 7.797 2.261 -31.880 1.00 86.12 494 VAL A CA 1
ATOM 3911 C C . VAL A 1 494 ? 6.338 2.535 -32.221 1.00 86.12 494 VAL A C 1
ATOM 3913 O O . VAL A 1 494 ? 6.037 3.418 -33.029 1.00 86.12 494 VAL A O 1
ATOM 3916 N N . ASP A 1 495 ? 5.425 1.796 -31.597 1.00 90.62 495 ASP A N 1
ATOM 3917 C CA . ASP A 1 495 ? 4.007 2.153 -31.601 1.00 90.62 495 ASP A CA 1
ATOM 3918 C C . ASP A 1 495 ? 3.690 3.010 -30.372 1.00 90.62 495 ASP A C 1
ATOM 3920 O O . ASP A 1 495 ? 4.293 2.869 -29.308 1.00 90.62 495 ASP A O 1
ATOM 3924 N N . VAL A 1 496 ? 2.749 3.937 -30.529 1.00 90.25 496 VAL A N 1
ATOM 3925 C CA . VAL A 1 496 ? 2.402 4.892 -29.477 1.00 90.25 496 VAL A CA 1
ATOM 3926 C C . VAL A 1 496 ? 0.897 5.016 -29.321 1.00 90.25 496 VAL A C 1
ATOM 3928 O O . VAL A 1 496 ? 0.146 4.917 -30.296 1.00 90.25 496 VAL A O 1
ATOM 3931 N N . ASP A 1 497 ? 0.469 5.290 -28.097 1.00 90.88 497 ASP A N 1
ATOM 3932 C CA . ASP A 1 497 ? -0.910 5.608 -27.744 1.00 90.88 497 ASP A CA 1
ATOM 3933 C C . ASP A 1 497 ? -0.955 6.749 -26.720 1.00 90.88 497 ASP A C 1
ATOM 3935 O O . ASP A 1 497 ? 0.086 7.213 -26.243 1.00 90.88 497 ASP A O 1
ATOM 3939 N N . THR A 1 498 ? -2.154 7.241 -26.411 1.00 89.00 498 THR A N 1
ATOM 3940 C CA . THR A 1 498 ? -2.331 8.313 -25.431 1.00 89.00 498 THR A CA 1
ATOM 3941 C C . THR A 1 498 ? -3.435 8.027 -24.419 1.00 89.00 498 THR A C 1
ATOM 3943 O O . THR A 1 498 ? -4.434 7.366 -24.716 1.00 89.00 498 THR A O 1
ATOM 3946 N N . THR A 1 499 ? -3.234 8.544 -23.211 1.00 86.44 499 THR A N 1
ATOM 3947 C CA . THR A 1 499 ? -4.218 8.617 -22.122 1.00 86.44 499 THR A CA 1
ATOM 3948 C C . THR A 1 499 ? -4.135 9.992 -21.475 1.00 86.44 499 THR A C 1
ATOM 3950 O O . THR A 1 499 ? -3.141 10.692 -21.650 1.00 86.44 499 THR A O 1
ATOM 3953 N N . ASP A 1 500 ? -5.138 10.397 -20.703 1.00 82.31 500 ASP A N 1
ATOM 3954 C CA . ASP A 1 500 ? -5.115 11.715 -20.055 1.00 82.31 500 ASP A CA 1
ATOM 3955 C C . ASP A 1 500 ? -3.968 11.835 -19.033 1.00 82.31 500 ASP A C 1
ATOM 3957 O O . ASP A 1 500 ? -3.369 12.900 -18.895 1.00 82.31 500 ASP A O 1
ATOM 3961 N N . SER A 1 501 ? -3.602 10.726 -18.376 1.00 79.38 501 SER A N 1
ATOM 3962 C CA . SER A 1 501 ? -2.527 10.656 -17.373 1.00 79.38 501 SER A CA 1
ATOM 3963 C C . SER A 1 501 ? -1.159 10.237 -17.919 1.00 79.38 501 SER A C 1
ATOM 3965 O O . SER A 1 501 ? -0.159 10.412 -17.230 1.00 79.38 501 SER A O 1
ATOM 3967 N N . GLY A 1 502 ? -1.079 9.688 -19.137 1.00 82.94 502 GLY A N 1
ATOM 3968 C CA . GLY A 1 502 ? 0.148 9.066 -19.660 1.00 82.94 502 GLY A CA 1
ATOM 3969 C C . GLY A 1 502 ? 0.464 7.705 -19.029 1.00 82.94 502 GLY A C 1
ATOM 3970 O O . GLY A 1 502 ? 1.448 7.060 -19.393 1.00 82.94 502 GLY A O 1
ATOM 3971 N N . GLU A 1 503 ? -0.389 7.244 -18.116 1.00 83.12 503 GLU A N 1
ATOM 3972 C CA . GLU A 1 503 ? -0.342 5.906 -17.540 1.00 83.12 503 GLU A CA 1
ATOM 3973 C C . GLU A 1 503 ? -1.096 4.911 -18.427 1.00 83.12 503 GLU A C 1
ATOM 3975 O O . GLU A 1 503 ? -2.071 5.265 -19.107 1.00 83.12 503 GLU A O 1
ATOM 3980 N N . SER A 1 504 ? -0.645 3.656 -18.416 1.00 82.38 504 SER A N 1
ATOM 3981 C CA . SER A 1 504 ? -1.391 2.555 -19.022 1.00 82.38 504 SER A CA 1
ATOM 3982 C C . SER A 1 504 ? -2.684 2.280 -18.251 1.00 82.38 504 SER A C 1
ATOM 3984 O O . SER A 1 504 ? -2.831 2.593 -17.071 1.00 82.38 504 SER A O 1
ATOM 3986 N N . ASN A 1 505 ? -3.652 1.699 -18.944 1.00 81.19 505 ASN A N 1
ATOM 3987 C CA . ASN A 1 505 ? -4.903 1.233 -18.369 1.00 81.19 505 ASN A CA 1
ATOM 3988 C C . ASN A 1 505 ? -5.402 0.021 -19.159 1.00 81.19 505 ASN A C 1
ATOM 3990 O O . ASN A 1 505 ? -4.853 -0.336 -20.202 1.00 81.19 505 ASN A O 1
ATOM 3994 N N . ILE A 1 506 ? -6.499 -0.582 -18.711 1.00 79.12 506 ILE A N 1
ATOM 3995 C CA . ILE A 1 506 ? -7.115 -1.745 -19.361 1.00 79.12 506 ILE A CA 1
ATOM 3996 C C . ILE A 1 506 ? -7.359 -1.570 -20.867 1.00 79.12 506 ILE A C 1
ATOM 3998 O O . ILE A 1 506 ? -7.141 -2.494 -21.651 1.00 79.12 506 ILE A O 1
ATOM 4002 N N . VAL A 1 507 ? -7.788 -0.384 -21.302 1.00 83.19 507 VAL A N 1
ATOM 4003 C CA . VAL A 1 507 ? -8.072 -0.103 -22.715 1.00 83.19 507 VAL A CA 1
ATOM 4004 C C . VAL A 1 507 ? -6.776 -0.049 -23.517 1.00 83.19 507 VAL A C 1
ATOM 4006 O O . VAL A 1 507 ? -6.723 -0.537 -24.647 1.00 83.19 507 VAL A O 1
ATOM 4009 N N . ILE A 1 508 ? -5.729 0.543 -22.947 1.00 88.19 508 ILE A N 1
ATOM 4010 C CA . ILE A 1 508 ? -4.397 0.587 -23.550 1.00 88.19 508 ILE A CA 1
ATOM 4011 C C . ILE A 1 508 ? -3.794 -0.811 -23.619 1.00 88.19 508 ILE A C 1
ATOM 4013 O O . ILE A 1 508 ? -3.360 -1.209 -24.694 1.00 88.19 508 ILE A O 1
ATOM 4017 N N . MET A 1 509 ? -3.848 -1.590 -22.539 1.00 87.88 509 MET A N 1
ATOM 4018 C CA . MET A 1 509 ? -3.307 -2.948 -22.506 1.00 87.88 509 MET A CA 1
ATOM 4019 C C . MET A 1 509 ? -4.013 -3.873 -23.506 1.00 87.88 509 MET A C 1
ATOM 4021 O O . MET A 1 509 ? -3.356 -4.580 -24.269 1.00 87.88 509 MET A O 1
ATOM 4025 N N . LYS A 1 510 ? -5.347 -3.799 -23.614 1.00 87.69 510 LYS A N 1
ATOM 4026 C CA . LYS A 1 510 ? -6.103 -4.500 -24.670 1.00 87.69 510 LYS A CA 1
ATOM 4027 C C . LYS A 1 510 ? -5.632 -4.108 -26.068 1.00 87.69 510 LYS A C 1
ATOM 4029 O O . LYS A 1 510 ? -5.430 -4.972 -26.920 1.00 87.69 510 LYS A O 1
ATOM 4034 N N . ARG A 1 511 ? -5.451 -2.807 -26.323 1.00 89.62 511 ARG A N 1
ATOM 4035 C CA . ARG A 1 511 ? -4.953 -2.309 -27.616 1.00 89.62 511 ARG A CA 1
ATOM 4036 C C . ARG A 1 511 ? -3.527 -2.775 -27.888 1.00 89.62 511 ARG A C 1
ATOM 4038 O O . ARG A 1 511 ? -3.260 -3.210 -29.005 1.00 89.62 511 ARG A O 1
ATOM 4045 N N . TYR A 1 512 ? -2.650 -2.725 -26.893 1.00 92.38 512 TYR A N 1
ATOM 4046 C CA . TYR A 1 512 ? -1.287 -3.234 -26.969 1.00 92.38 512 TYR A CA 1
ATOM 4047 C C . TYR A 1 512 ? -1.287 -4.718 -27.345 1.00 92.38 512 TYR A C 1
ATOM 4049 O O . TYR A 1 512 ? -0.702 -5.092 -28.359 1.00 92.38 512 TYR A O 1
ATOM 4057 N N . MET A 1 513 ? -2.012 -5.559 -26.606 1.00 91.81 513 MET A N 1
ATOM 4058 C CA . MET A 1 513 ? -2.036 -6.995 -26.874 1.00 91.81 513 MET A CA 1
ATOM 4059 C C . MET A 1 513 ? -2.619 -7.312 -28.259 1.00 91.81 513 MET A C 1
ATOM 4061 O O . MET A 1 513 ? -1.992 -8.017 -29.052 1.00 91.81 513 MET A O 1
ATOM 4065 N N . ALA A 1 514 ? -3.779 -6.736 -28.589 1.00 90.00 514 ALA A N 1
ATOM 4066 C CA . ALA A 1 514 ? -4.501 -7.056 -29.819 1.00 90.00 514 ALA A CA 1
ATOM 4067 C C . ALA A 1 514 ? -3.903 -6.438 -31.086 1.00 90.00 514 ALA A C 1
ATOM 4069 O O . ALA A 1 514 ? -4.080 -6.976 -32.177 1.00 90.00 514 ALA A O 1
ATOM 4070 N N . ARG A 1 515 ? -3.220 -5.292 -30.980 1.00 89.75 515 ARG A N 1
ATOM 4071 C CA . ARG A 1 515 ? -2.735 -4.546 -32.153 1.00 89.75 515 ARG A CA 1
ATOM 4072 C C . ARG A 1 515 ? -1.226 -4.466 -32.250 1.00 89.75 515 ARG A C 1
ATOM 4074 O O . ARG A 1 515 ? -0.743 -4.130 -33.327 1.00 89.75 515 ARG A O 1
ATOM 4081 N N . HIS A 1 516 ? -0.489 -4.707 -31.175 1.00 93.06 516 HIS A N 1
ATOM 4082 C CA . HIS A 1 516 ? 0.964 -4.596 -31.168 1.00 93.06 516 HIS A CA 1
ATOM 4083 C C . HIS A 1 516 ? 1.615 -5.951 -30.893 1.00 93.06 516 HIS A C 1
ATOM 4085 O O . HIS A 1 516 ? 2.234 -6.499 -31.799 1.00 93.06 516 HIS A O 1
ATOM 4091 N N . LEU A 1 517 ? 1.393 -6.537 -29.713 1.00 93.75 517 LEU A N 1
ATOM 4092 C CA . LEU A 1 517 ? 2.028 -7.786 -29.276 1.00 93.75 517 LEU A CA 1
ATOM 4093 C C . LEU A 1 517 ? 1.877 -8.920 -30.304 1.00 93.75 517 LEU A C 1
ATOM 4095 O O . LEU A 1 517 ? 2.868 -9.508 -30.734 1.00 93.75 517 LEU A O 1
ATOM 4099 N N . ILE A 1 518 ? 0.646 -9.179 -30.757 1.00 92.88 518 ILE A N 1
ATOM 4100 C CA . ILE A 1 518 ? 0.323 -10.272 -31.691 1.00 92.88 518 ILE A CA 1
ATOM 4101 C C . ILE A 1 518 ? 1.133 -10.241 -32.991 1.00 92.88 518 ILE A C 1
ATOM 4103 O O . ILE A 1 518 ? 1.402 -11.303 -33.556 1.00 92.88 518 ILE A O 1
ATOM 4107 N N . LYS A 1 519 ? 1.531 -9.051 -33.463 1.00 92.81 519 LYS A N 1
ATOM 4108 C CA . LYS A 1 519 ? 2.301 -8.892 -34.707 1.00 92.81 519 LYS A CA 1
ATOM 4109 C C . LYS A 1 519 ? 3.703 -9.491 -34.612 1.00 92.81 519 LYS A C 1
ATOM 4111 O O . LYS A 1 519 ? 4.273 -9.838 -35.640 1.00 92.81 519 LYS A O 1
ATOM 4116 N N . TYR A 1 520 ? 4.255 -9.557 -33.402 1.00 94.19 520 TYR A N 1
ATOM 4117 C CA . TYR A 1 520 ? 5.644 -9.944 -33.152 1.00 94.19 520 TYR A CA 1
ATOM 4118 C C . TYR A 1 520 ? 5.776 -11.299 -32.461 1.00 94.19 520 TYR A C 1
ATOM 4120 O O . TYR A 1 520 ? 6.875 -11.843 -32.387 1.00 94.19 520 TYR A O 1
ATOM 4128 N N . LEU A 1 521 ? 4.673 -11.854 -31.960 1.00 94.56 521 LEU A N 1
ATOM 4129 C CA . LEU A 1 521 ? 4.658 -13.214 -31.444 1.00 94.56 521 LEU A CA 1
ATOM 4130 C C . LEU A 1 521 ? 4.798 -14.229 -32.591 1.00 94.56 521 LEU A C 1
ATOM 4132 O O . LEU A 1 521 ? 4.238 -14.010 -33.671 1.00 94.56 521 LEU A O 1
ATOM 4136 N N . PRO A 1 522 ? 5.473 -15.372 -32.357 1.00 92.88 522 PRO A N 1
ATOM 4137 C CA . PRO A 1 522 ? 5.547 -16.451 -33.337 1.00 92.88 522 PRO A CA 1
ATOM 4138 C C . PRO A 1 522 ? 4.147 -16.969 -33.676 1.00 92.88 522 PRO A C 1
ATOM 4140 O O . PRO A 1 522 ? 3.184 -16.691 -32.962 1.00 92.88 522 PRO A O 1
ATOM 4143 N N . VAL A 1 523 ? 4.020 -17.751 -34.751 1.00 92.06 523 VAL A N 1
ATOM 4144 C CA . VAL A 1 523 ? 2.748 -18.404 -35.092 1.00 92.06 523 VAL A CA 1
ATOM 4145 C C . VAL A 1 523 ? 2.288 -19.262 -33.910 1.00 92.06 523 VAL A C 1
ATOM 4147 O O . VAL A 1 523 ? 3.063 -20.059 -33.361 1.00 92.06 523 VAL A O 1
ATOM 4150 N N . ARG A 1 524 ? 1.030 -19.058 -33.514 1.00 93.12 524 ARG A N 1
ATOM 4151 C CA . ARG A 1 524 ? 0.383 -19.724 -32.383 1.00 93.12 524 ARG A CA 1
ATOM 4152 C C . ARG A 1 524 ? -0.710 -20.638 -32.913 1.00 93.12 524 ARG A C 1
ATOM 4154 O O . ARG A 1 524 ? -1.440 -20.270 -33.828 1.00 93.12 524 ARG A O 1
ATOM 4161 N N . THR A 1 525 ? -0.805 -21.818 -32.329 1.00 91.19 525 THR A N 1
ATOM 4162 C CA . THR A 1 525 ? -1.831 -22.829 -32.623 1.00 91.19 525 THR A CA 1
ATOM 4163 C C . THR A 1 525 ? -2.246 -23.476 -31.302 1.00 91.19 525 THR A C 1
ATOM 4165 O O . THR A 1 525 ? -1.510 -23.311 -30.323 1.00 91.19 525 THR A O 1
ATOM 4168 N N . PRO A 1 526 ? -3.368 -24.217 -31.244 1.00 87.25 526 PRO A N 1
ATOM 4169 C CA . PRO A 1 526 ? -3.751 -24.951 -30.038 1.00 87.25 526 PRO A CA 1
ATOM 4170 C C . PRO A 1 526 ? -2.617 -25.822 -29.473 1.00 87.25 526 PRO A C 1
ATOM 4172 O O . PRO A 1 526 ? -2.382 -25.798 -28.268 1.00 87.25 526 PRO A O 1
ATOM 4175 N N . ASP A 1 527 ? -1.865 -26.495 -30.350 1.00 86.56 527 ASP A N 1
ATOM 4176 C CA . ASP A 1 527 ? -0.786 -27.428 -29.982 1.00 86.56 527 ASP A CA 1
ATOM 4177 C C . ASP A 1 527 ? 0.575 -26.742 -29.778 1.00 86.56 527 ASP A C 1
ATOM 4179 O O . ASP A 1 527 ? 1.551 -27.356 -29.346 1.00 86.56 527 ASP A O 1
ATOM 4183 N N . ASN A 1 528 ? 0.680 -25.459 -30.128 1.00 90.62 528 ASN A N 1
ATOM 4184 C CA . ASN A 1 528 ? 1.922 -24.702 -30.020 1.00 90.62 528 ASN A CA 1
ATOM 4185 C C . ASN A 1 528 ? 1.637 -23.246 -29.626 1.00 90.62 528 ASN A C 1
ATOM 4187 O O . ASN A 1 528 ? 1.790 -22.333 -30.455 1.00 90.62 528 ASN A O 1
ATOM 4191 N N . PRO A 1 529 ? 1.165 -23.018 -28.389 1.00 95.19 529 PRO A N 1
ATOM 4192 C CA . PRO A 1 529 ? 0.815 -21.688 -27.919 1.00 95.19 529 PRO A CA 1
ATOM 4193 C C . PRO A 1 529 ? 2.058 -20.860 -27.565 1.00 95.19 529 PRO A C 1
ATOM 4195 O O . PRO A 1 529 ? 3.204 -21.291 -27.719 1.00 95.19 529 PRO A O 1
ATOM 4198 N N . VAL A 1 530 ? 1.819 -19.636 -27.100 1.00 96.44 530 VAL A N 1
ATOM 4199 C CA . VAL A 1 530 ? 2.818 -18.777 -26.447 1.00 96.44 530 VAL A CA 1
ATOM 4200 C C . VAL A 1 530 ? 2.455 -18.636 -24.975 1.00 96.44 530 VAL A C 1
ATOM 4202 O O . VAL A 1 530 ? 1.294 -18.383 -24.665 1.00 96.44 530 VAL A O 1
ATOM 4205 N N . LEU A 1 531 ? 3.438 -18.748 -24.080 1.00 95.62 531 LEU A N 1
ATOM 4206 C CA . LEU A 1 531 ? 3.274 -18.419 -22.665 1.00 95.62 531 LEU A CA 1
ATOM 4207 C C . LEU A 1 531 ? 3.644 -16.951 -22.443 1.00 95.62 531 LEU A C 1
ATOM 4209 O O . LEU A 1 531 ? 4.767 -16.542 -22.729 1.00 95.62 531 LEU A O 1
ATOM 4213 N N . LEU A 1 532 ? 2.701 -16.168 -21.926 1.00 92.75 532 LEU A N 1
ATOM 4214 C CA . LEU A 1 532 ? 2.881 -14.766 -21.580 1.00 92.75 532 LEU A CA 1
ATOM 4215 C C . LEU A 1 532 ? 2.774 -14.577 -20.067 1.00 92.75 532 LEU A C 1
ATOM 4217 O O . LEU A 1 532 ? 1.700 -14.688 -19.474 1.00 92.75 532 LEU A O 1
ATOM 4221 N N . LEU A 1 533 ? 3.905 -14.250 -19.463 1.00 88.62 533 LEU A N 1
ATOM 4222 C CA . LEU A 1 533 ? 4.050 -13.918 -18.059 1.00 88.62 533 LEU A CA 1
ATOM 4223 C C . LEU A 1 533 ? 3.816 -12.422 -17.849 1.00 88.62 533 LEU A C 1
ATOM 4225 O O . LEU A 1 533 ? 4.360 -11.601 -18.588 1.00 88.62 533 LEU A O 1
ATOM 4229 N N . TYR A 1 534 ? 3.018 -12.058 -16.850 1.00 81.88 534 TYR A N 1
ATOM 4230 C CA . TYR A 1 534 ? 2.668 -10.661 -16.576 1.00 81.88 534 TYR A CA 1
ATOM 4231 C C . TYR A 1 534 ? 2.595 -10.370 -15.073 1.00 81.88 534 TYR A C 1
ATOM 4233 O O . TYR A 1 534 ? 2.403 -11.279 -14.264 1.00 81.88 534 TYR A O 1
ATOM 4241 N N . ASP A 1 535 ? 2.725 -9.096 -14.692 1.00 72.19 535 ASP A N 1
ATOM 4242 C CA . ASP A 1 535 ? 2.565 -8.662 -13.300 1.00 72.19 535 ASP A CA 1
ATOM 4243 C C . ASP A 1 535 ? 1.087 -8.648 -12.871 1.00 72.19 535 ASP A C 1
ATOM 4245 O O . ASP A 1 535 ? 0.266 -7.904 -13.412 1.00 72.19 535 ASP A O 1
ATOM 4249 N N . GLY A 1 536 ? 0.750 -9.432 -11.842 1.00 58.41 536 GLY A N 1
ATOM 4250 C CA . GLY A 1 536 ? -0.585 -9.475 -11.245 1.00 58.41 536 GLY A CA 1
ATOM 4251 C C . GLY A 1 536 ? -1.033 -8.217 -10.491 1.00 58.41 536 GLY A C 1
ATOM 4252 O O . GLY A 1 536 ? -2.213 -8.112 -10.161 1.00 58.41 536 GLY A O 1
ATOM 4253 N N . HIS A 1 537 ? -0.145 -7.248 -10.226 1.00 55.06 537 HIS A N 1
ATOM 4254 C CA . HIS A 1 537 ? -0.530 -5.928 -9.700 1.00 55.06 537 HIS A CA 1
ATOM 4255 C C . HIS A 1 537 ? -1.041 -4.988 -10.809 1.00 55.06 537 HIS A C 1
ATOM 4257 O O . HIS A 1 537 ? -1.567 -3.904 -10.530 1.00 55.06 537 HIS A O 1
ATOM 4263 N N . ASN A 1 538 ? -0.916 -5.386 -12.079 1.00 52.78 538 ASN A N 1
ATOM 4264 C CA . ASN A 1 538 ? -1.357 -4.563 -13.187 1.00 52.78 538 ASN A CA 1
ATOM 4265 C C . ASN A 1 538 ? -2.892 -4.536 -13.261 1.00 52.78 538 ASN A C 1
ATOM 4267 O O . ASN A 1 538 ? -3.535 -5.460 -13.761 1.00 52.78 538 ASN A O 1
ATOM 4271 N N . SER A 1 539 ? -3.489 -3.432 -12.799 1.00 54.94 539 SER A N 1
ATOM 4272 C CA . SER A 1 539 ? -4.938 -3.179 -12.872 1.00 54.94 539 SER A CA 1
ATOM 4273 C C . SER A 1 539 ? -5.489 -3.055 -14.307 1.00 54.94 539 SER A C 1
ATOM 4275 O O . SER A 1 539 ? -6.659 -2.726 -14.490 1.00 54.94 539 SER A O 1
ATOM 4277 N N . SER A 1 540 ? -4.649 -3.308 -15.316 1.00 63.16 540 SER A N 1
ATOM 4278 C CA . SER A 1 540 ? -4.963 -3.260 -16.744 1.00 63.16 540 SER A CA 1
ATOM 4279 C C . SER A 1 540 ? -5.286 -4.630 -17.364 1.00 63.16 540 SER A C 1
ATOM 4281 O O . SER A 1 540 ? -5.640 -4.684 -18.543 1.00 63.16 540 SER A O 1
ATOM 4283 N N . ILE A 1 541 ? -5.186 -5.740 -16.620 1.00 73.44 541 ILE A N 1
ATOM 4284 C CA . ILE A 1 541 ? -5.535 -7.084 -17.119 1.00 73.44 541 ILE A CA 1
ATOM 4285 C C . ILE A 1 541 ? -6.936 -7.478 -16.636 1.00 73.44 541 ILE A C 1
ATOM 4287 O O . ILE A 1 541 ? -7.194 -7.544 -15.440 1.00 73.44 541 ILE A O 1
ATOM 4291 N N . SER A 1 542 ? -7.841 -7.755 -17.578 1.00 75.31 542 SER A N 1
ATOM 4292 C CA . SER A 1 542 ? -9.249 -8.125 -17.337 1.00 75.31 542 SER A CA 1
ATOM 4293 C C . SER A 1 542 ? -9.542 -9.573 -17.700 1.00 75.31 542 SER A C 1
ATOM 4295 O O . SER A 1 542 ? -8.842 -10.169 -18.520 1.00 75.31 542 SER A O 1
ATOM 4297 N N . LEU A 1 543 ? -10.633 -10.116 -17.147 1.00 76.38 543 LEU A N 1
ATOM 4298 C CA . LEU A 1 543 ? -11.184 -11.418 -17.539 1.00 76.38 543 LEU A CA 1
ATOM 4299 C C . LEU A 1 543 ? -11.422 -11.534 -19.043 1.00 76.38 543 LEU A C 1
ATOM 4301 O O . LEU A 1 543 ? -10.942 -12.492 -19.643 1.00 76.38 543 LEU A O 1
ATOM 4305 N N . GLY A 1 544 ? -12.067 -10.553 -19.675 1.00 78.69 544 GLY A N 1
ATOM 4306 C CA . GLY A 1 544 ? -12.297 -10.584 -21.116 1.00 78.69 544 GLY A CA 1
ATOM 4307 C C . GLY A 1 544 ? -11.008 -10.535 -21.934 1.00 78.69 544 GLY A C 1
ATOM 4308 O O . GLY A 1 544 ? -10.922 -11.186 -22.972 1.00 78.69 544 GLY A O 1
ATOM 4309 N N . LEU A 1 545 ? -9.969 -9.833 -21.464 1.00 82.25 545 LEU A N 1
ATOM 4310 C CA . LEU A 1 545 ? -8.657 -9.859 -22.120 1.00 82.25 545 LEU A CA 1
ATOM 4311 C C . LEU A 1 545 ? -7.987 -11.239 -22.016 1.00 82.25 545 LEU A C 1
ATOM 4313 O O . LEU A 1 545 ? -7.411 -11.702 -22.997 1.00 82.25 545 LEU A O 1
ATOM 4317 N N . MET A 1 546 ? -8.100 -11.920 -20.872 1.00 81.94 546 MET A N 1
ATOM 4318 C CA . MET A 1 546 ? -7.602 -13.294 -20.712 1.00 81.94 546 MET A CA 1
ATOM 4319 C C . MET A 1 546 ? -8.376 -14.294 -21.585 1.00 81.94 546 MET A C 1
ATOM 4321 O O . MET A 1 546 ? -7.774 -15.181 -22.190 1.00 81.94 546 MET A O 1
ATOM 4325 N N . GLU A 1 547 ? -9.699 -14.144 -21.697 1.00 82.62 547 GLU A N 1
ATOM 4326 C CA . GLU A 1 547 ? -10.522 -14.970 -22.590 1.00 82.62 547 GLU A CA 1
ATOM 4327 C C . GLU A 1 547 ? -10.136 -14.757 -24.058 1.00 82.62 547 GLU A C 1
ATOM 4329 O O . GLU A 1 547 ? -9.945 -15.724 -24.796 1.00 82.62 547 GLU A O 1
ATOM 4334 N N . TRP A 1 548 ? -9.938 -13.504 -24.468 1.00 88.00 548 TRP A N 1
ATOM 4335 C CA . TRP A 1 548 ? -9.434 -13.183 -25.798 1.00 88.00 548 TRP A CA 1
ATOM 4336 C C . TRP A 1 548 ? -8.035 -13.775 -26.040 1.00 88.00 548 TRP A C 1
ATOM 4338 O O . TRP A 1 548 ? -7.807 -14.412 -27.067 1.00 88.00 548 TRP A O 1
ATOM 4348 N N . ALA A 1 549 ? -7.114 -13.665 -25.079 1.00 90.06 549 ALA A N 1
ATOM 4349 C CA . ALA A 1 549 ? -5.770 -14.232 -25.199 1.00 90.06 549 ALA A CA 1
ATOM 4350 C C . ALA A 1 549 ? -5.818 -15.752 -25.429 1.00 90.06 549 ALA A C 1
ATOM 4352 O O . ALA A 1 549 ? -5.099 -16.275 -26.281 1.00 90.06 549 ALA A O 1
ATOM 4353 N N . LYS A 1 550 ? -6.744 -16.452 -24.761 1.00 87.06 550 LYS A N 1
ATOM 4354 C CA . LYS A 1 550 ? -6.992 -17.881 -24.987 1.00 87.06 550 LYS A CA 1
ATOM 4355 C C . LYS A 1 550 ? -7.431 -18.174 -26.423 1.00 87.06 550 LYS A C 1
ATOM 4357 O O . LYS A 1 550 ? -6.943 -19.139 -27.010 1.00 87.06 550 LYS A O 1
ATOM 4362 N N . THR A 1 551 ? -8.325 -17.359 -26.994 1.00 89.56 551 THR A N 1
ATOM 4363 C CA . THR A 1 551 ? -8.748 -17.518 -28.401 1.00 89.56 551 THR A CA 1
ATOM 4364 C C . THR A 1 551 ? -7.605 -17.297 -29.389 1.00 89.56 551 THR A C 1
ATOM 4366 O O . THR A 1 551 ? -7.594 -17.905 -30.451 1.00 89.56 551 THR A O 1
ATOM 4369 N N . GLU A 1 552 ? -6.605 -16.509 -28.998 1.00 93.00 552 GLU A N 1
ATOM 4370 C CA . GLU A 1 552 ? -5.391 -16.233 -29.775 1.00 93.00 552 GLU A CA 1
ATOM 4371 C C . GLU A 1 552 ? -4.236 -17.204 -29.464 1.00 93.00 552 GLU A C 1
ATOM 4373 O O . GLU A 1 552 ? -3.100 -16.989 -29.900 1.00 93.00 552 GLU A O 1
ATOM 4378 N N . HIS A 1 553 ? -4.515 -18.276 -28.709 1.00 94.06 553 HIS A N 1
ATOM 4379 C CA . HIS A 1 553 ? -3.545 -19.284 -28.265 1.00 94.06 553 HIS A CA 1
ATOM 4380 C C . HIS A 1 553 ? -2.358 -18.682 -27.489 1.00 94.06 553 HIS A C 1
ATOM 4382 O O . HIS A 1 553 ? -1.206 -19.106 -27.622 1.00 94.06 553 HIS A O 1
ATOM 4388 N N . ILE A 1 554 ? -2.653 -17.675 -26.665 1.00 94.81 554 ILE A N 1
ATOM 4389 C CA . ILE A 1 554 ? -1.744 -17.066 -25.697 1.00 94.81 554 ILE A CA 1
ATOM 4390 C C . ILE A 1 554 ? -2.165 -17.542 -24.306 1.00 94.81 554 ILE A C 1
ATOM 4392 O O . ILE A 1 554 ? -3.238 -17.205 -23.802 1.00 94.81 554 ILE A O 1
ATOM 4396 N N . VAL A 1 555 ? -1.302 -18.330 -23.678 1.00 91.81 555 VAL A N 1
ATOM 4397 C CA . VAL A 1 555 ? -1.458 -18.779 -22.298 1.00 91.81 555 VAL A CA 1
ATOM 4398 C C . VAL A 1 555 ? -0.938 -17.668 -21.403 1.00 91.81 555 VAL A C 1
ATOM 4400 O O . VAL A 1 555 ? 0.258 -17.397 -21.380 1.00 91.81 555 VAL A O 1
ATOM 4403 N N . MET A 1 556 ? -1.831 -16.991 -20.691 1.00 88.50 556 MET A N 1
ATOM 4404 C CA . MET A 1 556 ? -1.440 -15.955 -19.740 1.00 88.50 556 MET A CA 1
ATOM 4405 C C . MET A 1 556 ? -1.203 -16.570 -18.367 1.00 88.50 556 MET A C 1
ATOM 4407 O O . MET A 1 556 ? -2.056 -17.301 -17.865 1.00 88.50 556 MET A O 1
ATOM 4411 N N . PHE A 1 557 ? -0.076 -16.242 -17.742 1.00 86.00 557 PHE A N 1
ATOM 4412 C CA . PHE A 1 557 ? 0.232 -16.702 -16.395 1.00 86.00 557 PHE A CA 1
ATOM 4413 C C . PHE A 1 557 ? 0.819 -15.575 -15.545 1.00 86.00 557 PHE A C 1
ATOM 4415 O O . PHE A 1 557 ? 1.655 -14.793 -15.991 1.00 86.00 557 PHE A O 1
ATOM 4422 N N . MET A 1 558 ? 0.318 -15.455 -14.322 1.00 80.94 558 MET A N 1
ATOM 4423 C CA . MET A 1 558 ? 0.621 -14.341 -13.431 1.00 80.94 558 MET A CA 1
ATOM 4424 C C . MET A 1 558 ? 1.935 -14.604 -12.688 1.00 80.94 558 MET A C 1
ATOM 4426 O O . MET A 1 558 ? 2.097 -15.660 -12.080 1.00 80.94 558 MET A O 1
ATOM 4430 N N . LEU A 1 559 ? 2.860 -13.643 -12.707 1.00 77.00 559 LEU A N 1
ATOM 4431 C CA . LEU A 1 559 ? 4.038 -13.651 -11.833 1.00 77.00 559 LEU A CA 1
ATOM 4432 C C . LEU A 1 559 ? 3.604 -13.411 -10.375 1.00 77.00 559 LEU A C 1
ATOM 4434 O O . LEU A 1 559 ? 2.616 -12.718 -10.172 1.00 77.00 559 LEU A O 1
ATOM 4438 N N . PRO A 1 560 ? 4.305 -13.913 -9.344 1.00 69.19 560 PRO A N 1
ATOM 4439 C CA . PRO A 1 560 ? 4.044 -13.530 -7.955 1.00 69.19 560 PRO A CA 1
ATOM 4440 C C . PRO A 1 560 ? 4.348 -12.039 -7.737 1.00 69.19 560 PRO A C 1
ATOM 4442 O O . PRO A 1 560 ? 5.191 -11.480 -8.438 1.00 69.19 560 PRO A O 1
ATOM 4445 N N . SER A 1 561 ? 3.686 -11.399 -6.759 1.00 56.84 561 SER A N 1
ATOM 4446 C CA . SER A 1 561 ? 3.689 -9.931 -6.581 1.00 56.84 561 SER A CA 1
ATOM 4447 C C . SER A 1 561 ? 5.040 -9.261 -6.842 1.00 56.84 561 SER A C 1
ATOM 4449 O O . SER A 1 561 ? 6.017 -9.438 -6.106 1.00 56.84 561 SER A O 1
ATOM 4451 N N . TYR A 1 562 ? 5.044 -8.431 -7.883 1.00 50.50 562 TYR A N 1
ATOM 4452 C CA . TYR A 1 562 ? 6.201 -7.733 -8.428 1.00 50.50 562 TYR A CA 1
ATOM 4453 C C . TYR A 1 562 ? 6.755 -6.656 -7.490 1.00 50.50 562 TYR A C 1
ATOM 4455 O O . TYR A 1 562 ? 7.925 -6.298 -7.560 1.00 50.50 562 TYR A O 1
ATOM 4463 N N . ALA A 1 563 ? 5.951 -6.191 -6.529 1.00 44.34 563 ALA A N 1
ATOM 4464 C CA . ALA A 1 563 ? 6.396 -5.265 -5.492 1.00 44.34 563 ALA A CA 1
ATOM 4465 C C . ALA A 1 563 ? 7.160 -5.968 -4.342 1.00 44.34 563 ALA A C 1
ATOM 4467 O O . ALA A 1 563 ? 7.525 -5.335 -3.350 1.00 44.34 563 ALA A O 1
ATOM 4468 N N . SER A 1 564 ? 7.433 -7.276 -4.458 1.00 48.03 564 SER A N 1
ATOM 4469 C CA . SER A 1 564 ? 8.341 -7.972 -3.551 1.00 48.03 564 SER A CA 1
ATOM 4470 C C . SER A 1 564 ? 9.793 -7.739 -3.963 1.00 48.03 564 SER A C 1
ATOM 4472 O O . SER A 1 564 ? 10.136 -7.865 -5.130 1.00 48.03 564 SER A O 1
ATOM 4474 N N . HIS A 1 565 ? 10.684 -7.475 -3.008 1.00 49.62 565 HIS A N 1
ATOM 4475 C CA . HIS A 1 565 ? 12.136 -7.341 -3.231 1.00 49.62 565 HIS A CA 1
ATOM 4476 C C . HIS A 1 565 ? 12.785 -8.520 -4.002 1.00 49.62 565 HIS A C 1
ATOM 4478 O O . HIS A 1 565 ? 13.890 -8.383 -4.526 1.00 49.62 565 HIS A O 1
ATOM 4484 N N . VAL A 1 566 ? 12.105 -9.671 -4.072 1.00 48.97 566 VAL A N 1
ATOM 4485 C CA . VAL A 1 566 ? 12.516 -10.881 -4.798 1.00 48.97 566 VAL A CA 1
ATOM 4486 C C . VAL A 1 566 ? 12.186 -10.777 -6.295 1.00 48.97 566 VAL A C 1
ATOM 4488 O O . VAL A 1 566 ? 13.068 -10.988 -7.125 1.00 48.97 566 VAL A O 1
ATOM 4491 N N . PHE A 1 567 ? 10.956 -10.383 -6.650 1.00 52.31 567 PHE A N 1
ATOM 4492 C CA . PHE A 1 567 ? 10.500 -10.256 -8.044 1.00 52.31 567 PHE A CA 1
ATOM 4493 C C . PHE A 1 567 ? 10.675 -8.835 -8.628 1.00 52.31 567 PHE A C 1
ATOM 4495 O O . PHE A 1 567 ? 10.716 -8.686 -9.845 1.00 52.31 567 PHE A O 1
ATOM 4502 N N . GLN A 1 568 ? 10.956 -7.809 -7.810 1.00 52.28 568 GLN A N 1
ATOM 4503 C CA . GLN A 1 568 ? 11.459 -6.497 -8.271 1.00 52.28 568 GLN A CA 1
ATOM 4504 C C . GLN A 1 568 ? 12.760 -6.613 -9.083 1.00 52.28 568 GLN A C 1
ATOM 4506 O O . GLN A 1 568 ? 13.098 -5.720 -9.862 1.00 52.28 568 GLN A O 1
ATOM 4511 N N . GLN A 1 569 ? 13.500 -7.721 -8.948 1.00 50.88 569 GLN A N 1
ATOM 4512 C CA . GLN A 1 569 ? 14.685 -7.982 -9.768 1.00 50.88 569 GLN A CA 1
ATOM 4513 C C . GLN A 1 569 ? 14.366 -8.140 -11.260 1.00 50.88 569 GLN A C 1
ATOM 4515 O O . GLN A 1 569 ? 15.282 -8.061 -12.077 1.00 50.88 569 GLN A O 1
ATOM 4520 N N . VAL A 1 570 ? 13.095 -8.318 -11.627 1.00 49.12 570 VAL A N 1
ATOM 4521 C CA . VAL A 1 570 ? 12.632 -8.308 -13.018 1.00 49.12 570 VAL A CA 1
ATOM 4522 C C . VAL A 1 570 ? 12.536 -6.885 -13.554 1.00 49.12 570 VAL A C 1
ATOM 4524 O O . VAL A 1 570 ? 12.980 -6.657 -14.672 1.00 49.12 570 VAL A O 1
ATOM 4527 N N . ASP A 1 571 ? 12.117 -5.897 -12.752 1.00 51.94 571 ASP A N 1
ATOM 4528 C CA . ASP A 1 571 ? 12.210 -4.482 -13.151 1.00 51.94 571 ASP A CA 1
ATOM 4529 C C . ASP A 1 571 ? 13.663 -4.059 -13.273 1.00 51.94 571 ASP A C 1
ATOM 4531 O O . ASP A 1 571 ? 14.042 -3.420 -14.251 1.00 51.94 571 ASP A O 1
ATOM 4535 N N . ALA A 1 572 ? 14.504 -4.477 -12.325 1.00 49.25 572 ALA A N 1
ATOM 4536 C CA . ALA A 1 572 ? 15.943 -4.249 -12.385 1.00 49.25 572 ALA A CA 1
ATOM 4537 C C . ALA A 1 572 ? 16.646 -5.068 -13.493 1.00 49.25 572 ALA A C 1
ATOM 4539 O O . ALA A 1 572 ? 17.760 -4.731 -13.890 1.00 49.25 572 ALA A O 1
ATOM 4540 N N . GLY A 1 573 ? 16.025 -6.139 -13.996 1.00 55.09 573 GLY A N 1
ATOM 4541 C CA . GLY A 1 573 ? 16.576 -7.025 -15.025 1.00 55.09 573 GLY A CA 1
ATOM 4542 C C . GLY A 1 573 ? 16.157 -6.645 -16.447 1.00 55.09 573 GLY A C 1
ATOM 4543 O O . GLY A 1 573 ? 17.009 -6.554 -17.323 1.00 55.09 573 GLY A O 1
ATOM 4544 N N . ILE A 1 574 ? 14.864 -6.386 -16.662 1.00 63.31 574 ILE A N 1
ATOM 4545 C CA . ILE A 1 574 ? 14.264 -6.002 -17.950 1.00 63.31 574 ILE A CA 1
ATOM 4546 C C . ILE A 1 574 ? 14.423 -4.492 -18.188 1.00 63.31 574 ILE A C 1
ATOM 4548 O O . ILE A 1 574 ? 14.806 -4.080 -19.280 1.00 63.31 574 ILE A O 1
ATOM 4552 N N . PHE A 1 575 ? 14.196 -3.655 -17.166 1.00 68.31 575 PHE A N 1
ATOM 4553 C CA . PHE A 1 575 ? 14.238 -2.188 -17.276 1.00 68.31 575 PHE A CA 1
ATOM 4554 C C . PHE A 1 575 ? 15.324 -1.508 -16.427 1.00 68.31 575 PHE A C 1
ATOM 4556 O O . PHE A 1 575 ? 15.405 -0.277 -16.422 1.00 68.31 575 PHE A O 1
ATOM 4563 N N . GLY A 1 576 ? 16.183 -2.249 -15.719 1.00 66.00 576 GLY A N 1
ATOM 4564 C CA . GLY A 1 576 ? 17.089 -1.659 -14.720 1.00 66.00 576 GLY A CA 1
ATOM 4565 C C . GLY A 1 576 ? 18.125 -0.693 -15.292 1.00 66.00 576 GLY A C 1
ATOM 4566 O O . GLY A 1 576 ? 18.565 0.222 -14.602 1.00 66.00 576 GLY A O 1
ATOM 4567 N N . GLY A 1 577 ? 18.482 -0.852 -16.570 1.00 74.00 577 GLY A N 1
ATOM 4568 C CA . GLY A 1 577 ? 19.337 0.089 -17.297 1.00 74.00 577 GLY A CA 1
ATOM 4569 C C . GLY A 1 577 ? 18.582 1.170 -18.077 1.00 74.00 577 GLY A C 1
ATOM 4570 O O . GLY A 1 577 ? 19.210 2.128 -18.523 1.00 74.00 577 GLY A O 1
ATOM 4571 N N . PHE A 1 578 ? 17.265 1.033 -18.261 1.00 85.50 578 PHE A N 1
ATOM 4572 C CA . PHE A 1 578 ? 16.493 1.847 -19.205 1.00 85.50 578 PHE A CA 1
ATOM 4573 C C . PHE A 1 578 ? 16.555 3.341 -18.879 1.00 85.50 578 PHE A C 1
ATOM 4575 O O . PHE A 1 578 ? 17.034 4.111 -19.708 1.00 85.50 578 PHE A O 1
ATOM 4582 N N . GLU A 1 579 ? 16.133 3.744 -17.675 1.00 80.88 579 GLU A N 1
ATOM 4583 C CA . GLU A 1 579 ? 16.081 5.162 -17.271 1.00 80.88 579 GLU A CA 1
ATOM 4584 C C . GLU A 1 579 ? 17.463 5.795 -17.339 1.00 80.88 579 GLU A C 1
ATOM 4586 O O . GLU A 1 579 ? 17.653 6.826 -17.969 1.00 80.88 579 GLU A O 1
ATOM 4591 N N . LYS A 1 580 ? 18.478 5.108 -16.807 1.00 83.25 580 LYS A N 1
ATOM 4592 C CA . LYS A 1 580 ? 19.851 5.615 -16.801 1.00 83.25 580 LYS A CA 1
ATOM 4593 C C . LYS A 1 580 ? 20.380 5.871 -18.218 1.00 83.25 580 LYS A C 1
ATOM 4595 O O . LYS A 1 580 ? 21.078 6.861 -18.447 1.00 83.25 580 LYS A O 1
ATOM 4600 N N . ILE A 1 581 ? 20.066 4.988 -19.172 1.00 87.00 581 ILE A N 1
ATOM 4601 C CA . ILE A 1 581 ? 20.448 5.151 -20.582 1.00 87.00 581 ILE A CA 1
ATOM 4602 C C . ILE A 1 581 ? 19.623 6.268 -21.229 1.00 87.00 581 ILE A C 1
ATOM 4604 O O . ILE A 1 581 ? 20.199 7.128 -21.895 1.00 87.00 581 ILE A O 1
ATOM 4608 N N . TYR A 1 582 ? 18.309 6.273 -21.019 1.00 87.88 582 TYR A N 1
ATOM 4609 C CA . TYR A 1 582 ? 17.389 7.279 -21.543 1.00 87.88 582 TYR A CA 1
ATOM 4610 C C . TYR A 1 582 ? 17.766 8.692 -21.079 1.00 87.88 582 TYR A C 1
ATOM 4612 O O . TYR A 1 582 ? 17.967 9.577 -21.911 1.00 87.88 582 TYR A O 1
ATOM 4620 N N . ASP A 1 583 ? 17.986 8.883 -19.779 1.00 83.81 583 ASP A N 1
ATOM 4621 C CA . ASP A 1 583 ? 18.384 10.158 -19.183 1.00 83.81 583 ASP A CA 1
ATOM 4622 C C . ASP A 1 583 ? 19.736 10.634 -19.708 1.00 83.81 583 ASP A C 1
ATOM 4624 O O . ASP A 1 583 ? 19.977 11.831 -19.858 1.00 83.81 583 ASP A O 1
ATOM 4628 N N . ASN A 1 584 ? 20.665 9.712 -19.972 1.00 85.38 584 ASN A N 1
ATOM 4629 C CA . ASN A 1 584 ? 21.959 10.055 -20.552 1.00 85.38 584 ASN A CA 1
ATOM 4630 C C . ASN A 1 584 ? 21.817 10.534 -22.006 1.00 85.38 584 ASN A C 1
ATOM 4632 O O . ASN A 1 584 ? 22.454 11.510 -22.394 1.00 85.38 584 ASN A O 1
ATOM 4636 N N . GLU A 1 585 ? 20.978 9.882 -22.815 1.00 86.94 585 GLU A N 1
ATOM 4637 C CA . GLU A 1 585 ? 20.704 10.316 -24.192 1.00 86.94 585 GLU A CA 1
ATOM 4638 C C . GLU A 1 585 ? 19.967 11.666 -24.219 1.00 86.94 585 GLU A C 1
ATOM 4640 O O . GLU A 1 585 ? 20.363 12.559 -24.971 1.00 86.94 585 GLU A O 1
ATOM 4645 N N . CYS A 1 586 ? 18.992 11.864 -23.327 1.00 83.94 586 CYS A N 1
ATOM 4646 C CA . CYS A 1 586 ? 18.308 13.143 -23.137 1.00 83.94 586 CYS A CA 1
ATOM 4647 C C . CYS A 1 586 ? 19.291 14.261 -22.759 1.00 83.94 586 CYS A C 1
ATOM 4649 O O . CYS A 1 586 ? 19.339 15.297 -23.425 1.00 83.94 586 CYS A O 1
ATOM 4651 N N . ARG A 1 587 ? 20.146 14.035 -21.749 1.00 82.62 587 ARG A N 1
ATOM 4652 C CA . ARG A 1 587 ? 21.166 15.005 -21.310 1.00 82.62 587 ARG A CA 1
ATOM 4653 C C . ARG A 1 587 ? 22.168 15.346 -22.412 1.00 82.62 587 ARG A C 1
ATOM 4655 O O . ARG A 1 587 ? 22.530 16.511 -22.557 1.00 82.62 587 ARG A O 1
ATOM 4662 N N . LYS A 1 588 ? 22.610 14.364 -23.208 1.00 84.94 588 LYS A N 1
ATOM 4663 C CA . LYS A 1 588 ? 23.506 14.600 -24.357 1.00 84.94 588 LYS A CA 1
ATOM 4664 C C . LYS A 1 588 ? 22.867 15.508 -25.404 1.00 84.94 588 LYS A C 1
ATOM 4666 O O . LYS A 1 588 ? 23.549 16.385 -25.927 1.00 84.94 588 LYS A O 1
ATOM 4671 N N . TYR A 1 589 ? 21.587 15.302 -25.711 1.00 83.38 589 TYR A N 1
ATOM 4672 C CA . TYR A 1 589 ? 20.880 16.129 -26.685 1.00 83.38 589 TYR A CA 1
ATOM 4673 C C . TYR A 1 589 ? 20.710 17.566 -26.189 1.00 83.38 589 TYR A C 1
ATOM 4675 O O . TYR A 1 589 ? 21.089 18.494 -26.900 1.00 83.38 589 TYR A O 1
ATOM 4683 N N . ILE A 1 590 ? 20.235 17.739 -24.950 1.00 80.38 590 ILE A N 1
ATOM 4684 C CA . ILE A 1 590 ? 20.026 19.064 -24.347 1.00 80.38 590 ILE A CA 1
ATOM 4685 C C . ILE A 1 590 ? 21.345 19.847 -24.299 1.00 80.38 590 ILE A C 1
ATOM 4687 O O . ILE A 1 590 ? 21.392 20.982 -24.760 1.00 80.38 590 ILE A O 1
ATOM 4691 N N . ARG A 1 591 ? 22.446 19.223 -23.850 1.00 79.94 591 ARG A N 1
ATOM 4692 C CA . ARG A 1 591 ? 23.776 19.866 -23.815 1.00 79.94 591 ARG A CA 1
ATOM 4693 C C . ARG A 1 591 ? 24.294 20.280 -25.191 1.00 79.94 591 ARG A C 1
ATOM 4695 O O . ARG A 1 591 ? 25.015 21.262 -25.294 1.00 79.94 591 ARG A O 1
ATOM 4702 N N . LYS A 1 592 ? 23.978 19.513 -26.238 1.00 83.50 592 LYS A N 1
ATOM 4703 C CA . LYS A 1 592 ? 24.482 19.766 -27.594 1.00 83.50 592 LYS A CA 1
ATOM 4704 C C . LYS A 1 592 ? 23.659 20.809 -28.348 1.00 83.50 592 LYS A C 1
ATOM 4706 O O . LYS A 1 592 ? 24.219 21.556 -29.141 1.00 83.50 592 LYS A O 1
ATOM 4711 N N . HIS A 1 593 ? 22.342 20.805 -28.163 1.00 75.62 593 HIS A N 1
ATOM 4712 C CA . HIS A 1 593 ? 21.415 21.581 -28.987 1.00 75.62 593 HIS A CA 1
ATOM 4713 C C . HIS A 1 593 ? 20.743 22.736 -28.246 1.00 75.62 593 HIS A C 1
ATOM 4715 O O . HIS A 1 593 ? 20.031 23.494 -28.895 1.00 75.62 593 HIS A O 1
ATOM 4721 N N . ASN A 1 594 ? 20.933 22.851 -26.926 1.00 74.44 594 ASN A N 1
ATOM 4722 C CA . ASN A 1 594 ? 20.352 23.885 -26.069 1.00 74.44 594 ASN A CA 1
ATOM 4723 C C . ASN A 1 594 ? 18.848 24.122 -26.319 1.00 74.44 594 ASN A C 1
ATOM 4725 O O . ASN A 1 594 ? 18.378 25.252 -26.396 1.00 74.44 594 ASN A O 1
ATOM 4729 N N . THR A 1 595 ? 18.097 23.041 -26.543 1.00 69.56 595 THR A N 1
ATOM 4730 C CA . THR A 1 595 ? 16.681 23.076 -26.938 1.00 69.56 595 THR A CA 1
ATOM 4731 C C . THR A 1 595 ? 15.869 22.045 -26.170 1.00 69.56 595 THR A C 1
ATOM 4733 O O . THR A 1 595 ? 16.385 21.016 -25.723 1.00 69.56 595 THR A O 1
ATOM 4736 N N . ALA A 1 596 ? 14.582 22.353 -26.001 1.00 69.75 596 ALA A N 1
ATOM 4737 C CA . ALA A 1 596 ? 13.613 21.491 -25.345 1.00 69.75 596 ALA A CA 1
ATOM 4738 C C . ALA A 1 596 ? 13.463 20.146 -26.069 1.00 69.75 596 ALA A C 1
ATOM 4740 O O . ALA A 1 596 ? 13.510 20.072 -27.299 1.00 69.75 596 ALA A O 1
ATOM 4741 N N . LEU A 1 597 ? 13.222 19.077 -25.308 1.00 75.19 597 LEU A N 1
ATOM 4742 C CA . LEU A 1 597 ? 12.916 17.772 -25.887 1.00 75.19 597 LEU A CA 1
ATOM 4743 C C . LEU A 1 597 ? 11.510 17.775 -26.490 1.00 75.19 597 LEU A C 1
ATOM 4745 O O . LEU A 1 597 ? 10.525 18.029 -25.799 1.00 75.19 597 LEU A O 1
ATOM 4749 N N . THR A 1 598 ? 11.407 17.426 -27.771 1.00 78.88 598 THR A N 1
ATOM 4750 C CA . THR A 1 598 ? 10.113 17.147 -28.407 1.00 78.88 598 THR A CA 1
ATOM 4751 C C . THR A 1 598 ? 9.676 15.705 -28.137 1.00 78.88 598 THR A C 1
ATOM 4753 O O . THR A 1 598 ? 10.509 14.832 -27.873 1.00 78.88 598 THR A O 1
ATOM 4756 N N . LYS A 1 599 ? 8.380 15.400 -28.300 1.00 77.06 599 LYS A N 1
ATOM 4757 C CA . LYS A 1 599 ? 7.872 14.015 -28.213 1.00 77.06 599 LYS A CA 1
ATOM 4758 C C . LYS A 1 599 ? 8.584 13.071 -29.189 1.00 77.06 599 LYS A C 1
ATOM 4760 O O . LYS A 1 599 ? 8.814 11.913 -28.861 1.00 77.06 599 LYS A O 1
ATOM 4765 N N . GLN A 1 600 ? 9.011 13.568 -30.353 1.00 80.56 600 GLN A N 1
ATOM 4766 C CA . GLN A 1 600 ? 9.797 12.779 -31.306 1.00 80.56 600 GLN A CA 1
ATOM 4767 C C . GLN A 1 600 ? 11.199 12.458 -30.790 1.00 80.56 600 GLN A C 1
ATOM 4769 O O . GLN A 1 600 ? 11.657 11.326 -30.941 1.00 80.56 600 GLN A O 1
ATOM 4774 N N . ASN A 1 601 ? 11.872 13.428 -30.162 1.00 83.00 601 ASN A N 1
ATOM 4775 C CA . ASN A 1 601 ? 13.172 13.186 -29.540 1.00 83.00 601 ASN A CA 1
ATOM 4776 C C . ASN A 1 601 ? 13.043 12.173 -28.400 1.00 83.00 601 ASN A C 1
ATOM 4778 O O . ASN A 1 601 ? 13.837 11.238 -28.338 1.00 83.00 601 ASN A O 1
ATOM 4782 N N . ILE A 1 602 ? 12.001 12.303 -27.572 1.00 85.19 602 ILE A N 1
ATOM 4783 C CA . ILE A 1 602 ? 11.689 11.339 -26.510 1.00 85.19 602 ILE A CA 1
ATOM 4784 C C . ILE A 1 602 ? 11.495 9.942 -27.103 1.00 85.19 602 ILE A C 1
ATOM 4786 O O . ILE A 1 602 ? 12.182 9.015 -26.686 1.00 85.19 602 ILE A O 1
ATOM 4790 N N . CYS A 1 603 ? 10.644 9.791 -28.124 1.00 87.44 603 CYS A N 1
ATOM 4791 C CA . CYS A 1 603 ? 10.442 8.513 -28.806 1.00 87.44 603 CYS A CA 1
ATOM 4792 C C . CYS A 1 603 ? 11.763 7.919 -29.319 1.00 87.44 603 CYS A C 1
ATOM 4794 O O . CYS A 1 603 ? 12.021 6.735 -29.116 1.00 87.44 603 CYS A O 1
ATOM 4796 N N . ALA A 1 604 ? 12.619 8.722 -29.958 1.00 88.06 604 ALA A N 1
ATOM 4797 C CA . ALA A 1 604 ? 13.898 8.256 -30.486 1.00 88.06 604 ALA A CA 1
ATOM 4798 C C . ALA A 1 604 ? 14.857 7.789 -29.374 1.00 88.06 604 ALA A C 1
ATOM 4800 O O . ALA A 1 604 ? 15.449 6.711 -29.470 1.00 88.06 604 ALA A O 1
ATOM 4801 N N . PHE A 1 605 ? 15.001 8.577 -28.305 1.00 89.31 605 PHE A N 1
ATOM 4802 C CA . PHE A 1 605 ? 15.915 8.273 -27.200 1.00 89.31 605 PHE A CA 1
ATOM 4803 C C . PHE A 1 605 ? 15.415 7.111 -26.352 1.00 89.31 605 PHE A C 1
ATOM 4805 O O . PHE A 1 605 ? 16.198 6.218 -26.032 1.00 89.31 605 PHE A O 1
ATOM 4812 N N . ALA A 1 606 ? 14.117 7.075 -26.052 1.00 89.25 606 ALA A N 1
ATOM 4813 C CA . ALA A 1 606 ? 13.488 5.982 -25.327 1.00 89.25 606 ALA A CA 1
ATOM 4814 C C . ALA A 1 606 ? 13.566 4.677 -26.126 1.00 89.25 606 ALA A C 1
ATOM 4816 O O . ALA A 1 606 ? 13.930 3.654 -25.561 1.00 89.25 606 ALA A O 1
ATOM 4817 N N . SER A 1 607 ? 13.341 4.696 -27.445 1.00 90.56 607 SER A N 1
ATOM 4818 C CA . SER A 1 607 ? 13.475 3.485 -28.275 1.00 90.56 607 SER A CA 1
ATOM 4819 C C . SER A 1 607 ? 14.911 2.953 -28.267 1.00 90.56 607 SER A C 1
ATOM 4821 O O . SER A 1 607 ? 15.144 1.761 -28.081 1.00 90.56 607 SER A O 1
ATOM 4823 N N . LYS A 1 608 ? 15.902 3.847 -28.374 1.00 89.88 608 LYS A N 1
ATOM 4824 C CA . LYS A 1 608 ? 17.322 3.479 -28.278 1.00 89.88 608 LYS A CA 1
ATOM 4825 C C . LYS A 1 608 ? 17.690 2.932 -26.895 1.00 89.88 608 LYS A C 1
ATOM 4827 O O . LYS A 1 608 ? 18.471 1.986 -26.799 1.00 89.88 608 LYS A O 1
ATOM 4832 N N . ALA A 1 609 ? 17.164 3.534 -25.831 1.00 90.44 609 ALA A N 1
ATOM 4833 C CA . ALA A 1 609 ? 17.380 3.077 -24.463 1.00 90.44 609 ALA A CA 1
ATOM 4834 C C . ALA A 1 609 ? 16.731 1.711 -24.219 1.00 90.44 609 ALA A C 1
ATOM 4836 O O . ALA A 1 609 ? 17.361 0.842 -23.623 1.00 90.44 609 ALA A O 1
ATOM 4837 N N . TYR A 1 610 ? 15.527 1.499 -24.751 1.00 90.75 610 TYR A N 1
ATOM 4838 C CA . TYR A 1 610 ? 14.785 0.246 -24.681 1.00 90.75 610 TYR A CA 1
ATOM 4839 C C . TYR A 1 610 ? 15.568 -0.912 -25.295 1.00 90.75 610 TYR A C 1
ATOM 4841 O O . TYR A 1 610 ? 15.844 -1.884 -24.599 1.00 90.75 610 TYR A O 1
ATOM 4849 N N . SER A 1 611 ? 16.029 -0.784 -26.543 1.00 89.69 611 SER A N 1
ATOM 4850 C CA . SER A 1 611 ? 16.780 -1.862 -27.203 1.00 89.69 611 SER A CA 1
ATOM 4851 C C . SER A 1 611 ? 18.106 -2.195 -26.512 1.00 89.69 611 SER A C 1
ATOM 4853 O O . SER A 1 611 ? 18.567 -3.329 -26.594 1.00 89.69 611 SER A O 1
ATOM 4855 N N . LYS A 1 612 ? 18.728 -1.228 -25.823 1.00 89.50 612 LYS A N 1
ATOM 4856 C CA . LYS A 1 612 ? 19.935 -1.473 -25.016 1.00 89.50 612 LYS A CA 1
ATOM 4857 C C . LYS A 1 612 ? 19.625 -2.103 -23.662 1.00 89.50 612 LYS A C 1
ATOM 4859 O O . LYS A 1 612 ? 20.399 -2.926 -23.189 1.00 89.50 612 LYS A O 1
ATOM 4864 N N . ALA A 1 613 ? 18.541 -1.679 -23.017 1.00 86.88 613 ALA A N 1
ATOM 4865 C CA . ALA A 1 613 ? 18.132 -2.208 -21.723 1.00 86.88 613 ALA A CA 1
ATOM 4866 C C . ALA A 1 613 ? 17.656 -3.659 -21.855 1.00 86.88 613 ALA A C 1
ATOM 4868 O O . ALA A 1 613 ? 18.115 -4.513 -21.104 1.00 86.88 613 ALA A O 1
ATOM 4869 N N . LEU A 1 614 ? 16.839 -3.953 -22.868 1.00 88.31 614 LEU A N 1
ATOM 4870 C CA . LEU A 1 614 ? 16.358 -5.296 -23.185 1.00 88.31 614 LEU A CA 1
ATOM 4871 C C . LEU A 1 614 ? 17.308 -6.009 -24.166 1.00 88.31 614 LEU A C 1
ATOM 4873 O O . LEU A 1 614 ? 16.881 -6.541 -25.193 1.00 88.31 614 LEU A O 1
ATOM 4877 N N . SER A 1 615 ? 18.611 -5.999 -23.868 1.00 89.12 615 SER A N 1
ATOM 4878 C CA . SER A 1 615 ? 19.588 -6.785 -24.629 1.00 89.12 615 SER A CA 1
ATOM 4879 C C . SER A 1 615 ? 19.395 -8.287 -24.395 1.00 89.12 615 SER A C 1
ATOM 4881 O O . SER A 1 615 ? 18.794 -8.707 -23.399 1.00 89.12 615 SER A O 1
ATOM 4883 N N . THR A 1 616 ? 19.951 -9.104 -25.291 1.00 91.00 616 THR A N 1
ATOM 4884 C CA . THR A 1 616 ? 19.930 -10.569 -25.188 1.00 91.00 616 THR A CA 1
ATOM 4885 C C . THR A 1 616 ? 20.455 -11.054 -23.838 1.00 91.00 616 THR A C 1
ATOM 4887 O O . THR A 1 616 ? 19.857 -11.925 -23.207 1.00 91.00 616 THR A O 1
ATOM 4890 N N . GLU A 1 617 ? 21.554 -10.472 -23.367 1.00 89.00 617 GLU A N 1
ATOM 4891 C CA . GLU A 1 617 ? 22.226 -10.831 -22.118 1.00 89.00 617 GLU A CA 1
ATOM 4892 C C . GLU A 1 617 ? 21.374 -10.453 -20.905 1.00 89.00 617 GLU A C 1
ATOM 4894 O O . GLU A 1 617 ? 21.229 -11.255 -19.981 1.00 89.00 617 GLU A O 1
ATOM 4899 N N . ASN A 1 618 ? 20.767 -9.261 -20.922 1.00 85.38 618 ASN A N 1
ATOM 4900 C CA . ASN A 1 618 ? 19.928 -8.782 -19.826 1.00 85.38 618 ASN A CA 1
ATOM 4901 C C . ASN A 1 618 ? 18.644 -9.603 -19.700 1.00 85.38 618 ASN A C 1
ATOM 4903 O O . ASN A 1 618 ? 18.290 -10.003 -18.591 1.00 85.38 618 ASN A O 1
ATOM 4907 N N . LEU A 1 619 ? 17.987 -9.920 -20.822 1.00 87.50 619 LEU A N 1
ATOM 4908 C CA . LEU A 1 619 ? 16.795 -10.767 -20.832 1.00 87.50 619 LEU A CA 1
ATOM 4909 C C . LEU A 1 619 ? 17.118 -12.185 -20.353 1.00 87.50 619 LEU A C 1
ATOM 4911 O O . LEU A 1 619 ? 16.520 -12.640 -19.379 1.00 87.50 619 LEU A O 1
ATOM 4915 N N . LYS A 1 620 ? 18.115 -12.862 -20.940 1.00 89.94 620 LYS A N 1
ATOM 4916 C CA . LYS A 1 620 ? 18.546 -14.194 -20.470 1.00 89.94 620 LYS A CA 1
ATOM 4917 C C . LYS A 1 620 ? 18.924 -14.174 -18.988 1.00 89.94 620 LYS A C 1
ATOM 4919 O O . LYS A 1 620 ? 18.541 -15.064 -18.230 1.00 89.94 620 LYS A O 1
ATOM 4924 N N . GLY A 1 621 ? 19.635 -13.133 -18.555 1.00 84.94 621 GLY A N 1
ATOM 4925 C CA . GLY A 1 621 ? 19.984 -12.908 -17.158 1.00 84.94 621 GLY A CA 1
ATOM 4926 C C . GLY A 1 621 ? 18.758 -12.748 -16.256 1.00 84.94 621 GLY A C 1
ATOM 4927 O O . GLY A 1 621 ? 18.740 -13.316 -15.165 1.00 84.94 621 GLY A O 1
ATOM 4928 N N . ALA A 1 622 ? 17.727 -12.025 -16.699 1.00 82.38 622 ALA A N 1
ATOM 4929 C CA . ALA A 1 622 ? 16.474 -11.848 -15.968 1.00 82.38 622 ALA A CA 1
ATOM 4930 C C . ALA A 1 622 ? 15.706 -13.173 -15.826 1.00 82.38 622 ALA A C 1
ATOM 4932 O O . ALA A 1 622 ? 15.349 -13.544 -14.709 1.00 82.38 622 ALA A O 1
ATOM 4933 N N . PHE A 1 623 ? 15.537 -13.936 -16.911 1.00 87.06 623 PHE A N 1
ATOM 4934 C CA . PHE A 1 623 ? 14.877 -15.250 -16.877 1.00 87.06 623 PHE A CA 1
ATOM 4935 C C . PHE A 1 623 ? 15.629 -16.273 -16.012 1.00 87.06 623 PHE A C 1
ATOM 4937 O O . PHE A 1 623 ? 14.998 -17.022 -15.262 1.00 87.06 623 PHE A O 1
ATOM 4944 N N . LYS A 1 624 ? 16.969 -16.262 -16.052 1.00 86.06 624 LYS A N 1
ATOM 4945 C CA . LYS A 1 624 ? 17.814 -17.106 -15.192 1.00 86.06 624 LYS A CA 1
ATOM 4946 C C . LYS A 1 624 ? 17.690 -16.716 -13.719 1.00 86.06 624 LYS A C 1
ATOM 4948 O O . LYS A 1 624 ? 17.540 -17.589 -12.867 1.00 86.06 624 LYS A O 1
ATOM 4953 N N . LYS A 1 625 ? 17.729 -15.413 -13.408 1.00 78.62 625 LYS A N 1
ATOM 4954 C CA . LYS A 1 625 ? 17.533 -14.885 -12.041 1.00 78.62 625 LYS A CA 1
ATOM 4955 C C . LYS A 1 625 ? 16.169 -15.273 -11.480 1.00 78.62 625 LYS A C 1
ATOM 4957 O O . LYS A 1 625 ? 16.088 -15.655 -10.321 1.00 78.62 625 LYS A O 1
ATOM 4962 N N . LEU A 1 626 ? 15.140 -15.217 -12.321 1.00 79.56 626 LEU A N 1
ATOM 4963 C CA . LEU A 1 626 ? 13.786 -15.652 -12.002 1.00 79.56 626 LEU A CA 1
ATOM 4964 C C . LEU A 1 626 ? 13.617 -17.164 -11.916 1.00 79.56 626 LEU A C 1
ATOM 4966 O O . LEU A 1 626 ? 12.521 -17.610 -11.601 1.00 79.56 626 LEU A O 1
ATOM 4970 N N . GLY A 1 627 ? 14.629 -17.962 -12.260 1.00 82.88 627 GLY A N 1
ATOM 4971 C CA . GLY A 1 627 ? 14.496 -19.415 -12.284 1.00 82.88 627 GLY A CA 1
ATOM 4972 C C . GLY A 1 627 ? 13.384 -19.911 -13.209 1.00 82.88 627 GLY A C 1
ATOM 4973 O O . GLY A 1 627 ? 12.795 -20.944 -12.921 1.00 82.88 627 GLY A O 1
ATOM 4974 N N . ILE A 1 628 ? 13.035 -19.160 -14.260 1.00 86.25 628 ILE A N 1
ATOM 4975 C CA . ILE A 1 628 ? 12.037 -19.574 -15.262 1.00 86.25 628 ILE A CA 1
ATOM 4976 C C . ILE A 1 628 ? 12.731 -20.353 -16.381 1.00 86.25 628 ILE A C 1
ATOM 4978 O O . ILE A 1 628 ? 12.210 -21.367 -16.837 1.00 86.25 628 ILE A O 1
ATOM 4982 N N . CYS A 1 629 ? 13.918 -19.898 -16.804 1.00 86.50 629 CYS A N 1
ATOM 4983 C CA . CYS A 1 629 ? 14.742 -20.574 -17.808 1.00 86.50 629 CYS A CA 1
ATOM 4984 C C . CYS A 1 629 ? 16.235 -20.530 -17.407 1.00 86.50 629 CYS A C 1
ATOM 4986 O O . CYS A 1 629 ? 16.847 -19.459 -17.485 1.00 86.50 629 CYS A O 1
ATOM 4988 N N . PRO A 1 630 ? 16.841 -21.660 -16.985 1.00 86.38 630 PRO A N 1
ATOM 4989 C CA . PRO A 1 630 ? 16.183 -22.942 -16.706 1.00 86.38 630 PRO A CA 1
ATOM 4990 C C . PRO A 1 630 ? 15.219 -22.835 -15.515 1.00 86.38 630 PRO A C 1
ATOM 4992 O O . PRO A 1 630 ? 15.367 -21.946 -14.669 1.00 86.38 630 PRO A O 1
ATOM 4995 N N . LEU A 1 631 ? 14.235 -23.736 -15.467 1.00 86.44 631 LEU A N 1
ATOM 4996 C CA . LEU A 1 631 ? 13.262 -23.795 -14.382 1.00 86.44 631 LEU A CA 1
ATOM 4997 C C . LEU A 1 631 ? 13.963 -24.233 -13.085 1.00 86.44 631 LEU A C 1
ATOM 4999 O O . LEU A 1 631 ? 14.362 -25.385 -12.960 1.00 86.44 631 LEU A O 1
ATOM 5003 N N . ASN A 1 632 ? 14.154 -23.317 -12.136 1.00 79.88 632 ASN A N 1
ATOM 5004 C CA . ASN A 1 632 ? 14.871 -23.581 -10.888 1.00 79.88 632 ASN A CA 1
ATOM 5005 C C . ASN A 1 632 ? 14.380 -22.663 -9.758 1.00 79.88 632 ASN A C 1
ATOM 5007 O O . ASN A 1 632 ? 14.697 -21.472 -9.720 1.00 79.88 632 ASN A O 1
ATOM 5011 N N . SER A 1 633 ? 13.657 -23.236 -8.797 1.00 69.19 633 SER A N 1
ATOM 5012 C CA . SER A 1 633 ? 13.117 -22.507 -7.644 1.00 69.19 633 SER A CA 1
ATOM 5013 C C . SER A 1 633 ? 14.187 -22.040 -6.641 1.00 69.19 633 SER A C 1
ATOM 5015 O O . SER A 1 633 ? 13.961 -21.075 -5.908 1.00 69.19 633 SER A O 1
ATOM 5017 N N . GLY A 1 634 ? 15.374 -22.656 -6.628 1.00 61.12 634 GLY A N 1
ATOM 5018 C CA . GLY A 1 634 ? 16.484 -22.334 -5.722 1.00 61.12 634 GLY A CA 1
ATOM 5019 C C . GLY A 1 634 ? 17.180 -20.997 -6.011 1.00 61.12 634 GLY A C 1
ATOM 5020 O O . GLY A 1 634 ? 17.763 -20.395 -5.107 1.00 61.12 634 GLY A O 1
ATOM 5021 N N . ASN A 1 635 ? 17.072 -20.470 -7.236 1.00 60.34 635 ASN A N 1
ATOM 5022 C CA . ASN A 1 635 ? 17.736 -19.221 -7.638 1.00 60.34 635 ASN A CA 1
ATOM 5023 C C . ASN A 1 635 ? 17.211 -17.974 -6.904 1.00 60.34 635 ASN A C 1
ATOM 5025 O O . ASN A 1 635 ? 17.977 -17.039 -6.653 1.00 60.34 635 ASN A O 1
ATOM 5029 N N . LEU A 1 636 ? 15.925 -17.954 -6.540 1.00 60.28 636 LEU A N 1
ATOM 5030 C CA . LEU A 1 636 ? 15.318 -16.855 -5.776 1.00 60.28 636 LEU A CA 1
ATOM 5031 C C . LEU A 1 636 ? 15.619 -16.956 -4.272 1.00 60.28 636 LEU A C 1
ATOM 5033 O O . LEU A 1 636 ? 15.739 -15.944 -3.580 1.00 60.28 636 LEU A O 1
ATOM 5037 N N . VAL A 1 637 ? 15.796 -18.181 -3.786 1.00 50.84 637 VAL A N 1
ATOM 5038 C CA . VAL A 1 637 ? 16.036 -18.523 -2.382 1.00 50.84 637 VAL A CA 1
ATOM 5039 C C . VAL A 1 637 ? 17.451 -18.156 -1.925 1.00 50.84 637 VAL A C 1
ATOM 5041 O O . VAL A 1 637 ? 17.626 -17.688 -0.807 1.00 50.84 637 VAL A O 1
ATOM 5044 N N . ALA A 1 638 ? 18.463 -18.321 -2.782 1.00 44.59 638 ALA A N 1
ATOM 5045 C CA . ALA A 1 638 ? 19.861 -18.054 -2.431 1.00 44.59 638 ALA A CA 1
ATOM 5046 C C . ALA A 1 638 ? 20.221 -16.553 -2.330 1.00 44.59 638 ALA A C 1
ATOM 5048 O O . ALA A 1 638 ? 21.298 -16.212 -1.845 1.00 44.59 638 ALA A O 1
ATOM 5049 N N . ARG A 1 639 ? 19.358 -15.646 -2.818 1.00 46.16 639 ARG A N 1
ATOM 5050 C CA . ARG A 1 639 ? 19.656 -14.201 -2.947 1.00 46.16 639 ARG A CA 1
ATOM 5051 C C . ARG A 1 639 ? 18.789 -13.278 -2.096 1.00 46.16 639 ARG A C 1
ATOM 5053 O O . ARG A 1 639 ? 19.240 -12.187 -1.753 1.00 46.16 639 ARG A O 1
ATOM 5060 N N . GLY A 1 640 ? 17.566 -13.675 -1.756 1.00 41.09 640 GLY A N 1
ATOM 5061 C CA . GLY A 1 640 ? 16.838 -13.057 -0.651 1.00 41.09 640 GLY A CA 1
ATOM 5062 C C . GLY A 1 640 ? 17.293 -13.728 0.636 1.00 41.09 640 GLY A C 1
ATOM 5063 O O . GLY A 1 640 ? 17.483 -14.933 0.638 1.00 41.09 640 GLY A O 1
ATOM 5064 N N . ASN A 1 641 ? 17.444 -13.011 1.745 1.00 35.50 641 ASN A N 1
ATOM 5065 C CA . ASN A 1 641 ? 17.619 -13.614 3.074 1.00 35.50 641 ASN A CA 1
ATOM 5066 C C . ASN A 1 641 ? 16.351 -14.394 3.523 1.00 35.50 641 ASN A C 1
ATOM 5068 O O . ASN A 1 641 ? 15.824 -14.172 4.612 1.00 35.50 641 ASN A O 1
ATOM 5072 N N . LEU A 1 642 ? 15.819 -15.281 2.678 1.00 42.72 642 LEU A N 1
ATOM 5073 C CA . LEU A 1 642 ? 14.715 -16.189 2.939 1.00 42.72 642 LEU A CA 1
ATOM 5074 C C . LEU A 1 642 ? 15.286 -17.355 3.749 1.00 42.72 642 LEU A C 1
ATOM 5076 O O . LEU A 1 642 ? 15.748 -18.357 3.211 1.00 42.72 642 LEU A O 1
ATOM 5080 N N . LYS A 1 643 ? 15.325 -17.202 5.075 1.00 30.69 643 LYS A N 1
ATOM 5081 C CA . LYS A 1 643 ? 15.743 -18.290 5.964 1.00 30.69 643 LYS A CA 1
ATOM 5082 C C . LYS A 1 643 ? 14.698 -19.408 5.917 1.00 30.69 643 LYS A C 1
ATOM 5084 O O . LYS A 1 643 ? 13.580 -19.231 6.398 1.00 30.69 643 LYS A O 1
ATOM 5089 N N . PHE A 1 644 ? 15.076 -20.568 5.379 1.00 36.62 644 PHE A N 1
ATOM 5090 C CA . PHE A 1 644 ? 14.310 -21.802 5.536 1.00 36.62 644 PHE A CA 1
ATOM 5091 C C . PHE A 1 644 ? 14.152 -22.125 7.019 1.00 36.62 644 PHE A C 1
ATOM 5093 O O . PHE A 1 644 ? 15.142 -22.299 7.727 1.00 36.62 644 PHE A O 1
ATOM 5100 N N . SER A 1 645 ? 12.912 -22.261 7.479 1.00 33.50 645 SER A N 1
ATOM 5101 C CA . SER A 1 645 ? 12.650 -22.798 8.817 1.00 33.50 645 SER A CA 1
ATOM 5102 C C . SER A 1 645 ? 12.609 -24.334 8.833 1.00 33.50 645 SER A C 1
ATOM 5104 O O . SER A 1 645 ? 12.616 -24.911 9.911 1.00 33.50 645 SER A O 1
ATOM 5106 N N . ASN A 1 646 ? 12.625 -25.012 7.673 1.00 30.42 646 ASN A N 1
ATOM 5107 C CA . ASN A 1 646 ? 12.601 -26.477 7.575 1.00 30.42 646 ASN A CA 1
ATOM 5108 C C . ASN A 1 646 ? 13.503 -27.000 6.441 1.00 30.42 646 ASN A C 1
ATOM 5110 O O . ASN A 1 646 ? 13.243 -26.747 5.268 1.00 30.42 646 ASN A O 1
ATOM 5114 N N . ARG A 1 647 ? 14.531 -27.794 6.788 1.00 28.55 647 ARG A N 1
ATOM 5115 C CA . ARG A 1 647 ? 15.435 -28.480 5.835 1.00 28.55 647 ARG A CA 1
ATOM 5116 C C . ARG A 1 647 ? 14.771 -29.635 5.060 1.00 28.55 647 ARG A C 1
ATOM 5118 O O . ARG A 1 647 ? 15.327 -30.077 4.064 1.00 28.55 647 ARG A O 1
ATOM 5125 N N . LYS A 1 648 ? 13.573 -30.087 5.458 1.00 33.00 648 LYS A N 1
ATOM 5126 C CA . LYS A 1 648 ? 12.882 -31.244 4.850 1.00 33.00 648 LYS A CA 1
ATOM 5127 C C . LYS A 1 648 ? 12.344 -31.009 3.424 1.00 33.00 648 LYS A C 1
ATOM 5129 O O . LYS A 1 648 ? 12.126 -31.972 2.707 1.00 33.00 648 LYS A O 1
ATOM 5134 N N . HIS A 1 649 ? 12.140 -29.765 2.980 1.00 32.28 649 HIS A N 1
ATOM 5135 C CA . HIS A 1 649 ? 11.581 -29.481 1.641 1.00 32.28 649 HIS A CA 1
ATOM 5136 C C . HIS A 1 649 ? 12.624 -29.334 0.520 1.00 32.28 649 HIS A C 1
ATOM 5138 O O . HIS A 1 649 ? 12.258 -29.330 -0.651 1.00 32.28 649 HIS A O 1
ATOM 5144 N N . LEU A 1 650 ? 13.917 -29.268 0.854 1.00 32.75 650 LEU A N 1
ATOM 5145 C CA . LEU A 1 650 ? 15.003 -29.248 -0.136 1.00 32.75 650 LEU A CA 1
ATOM 5146 C C . LEU A 1 650 ? 15.267 -30.631 -0.762 1.00 32.75 650 LEU A C 1
ATOM 5148 O O . LEU A 1 650 ? 15.808 -30.699 -1.860 1.00 32.75 650 LEU A O 1
ATOM 5152 N N . GLN A 1 651 ? 14.864 -31.723 -0.103 1.00 32.00 651 GLN A N 1
ATOM 5153 C CA . GLN A 1 651 ? 15.103 -33.090 -0.588 1.00 32.00 651 GLN A CA 1
ATOM 5154 C C . GLN A 1 651 ? 14.084 -33.573 -1.633 1.00 32.00 651 GLN A C 1
ATOM 5156 O O . GLN A 1 651 ? 14.424 -34.433 -2.432 1.00 32.00 651 GLN A O 1
ATOM 5161 N N . ILE A 1 652 ? 12.883 -32.986 -1.694 1.00 32.81 652 ILE A N 1
ATOM 5162 C CA . ILE A 1 652 ? 11.802 -33.452 -2.589 1.00 32.81 652 ILE A CA 1
ATOM 5163 C C . ILE A 1 652 ? 11.976 -32.945 -4.037 1.00 32.81 652 ILE A C 1
ATOM 5165 O O . ILE A 1 652 ? 11.418 -33.518 -4.964 1.00 32.81 652 ILE A O 1
ATOM 5169 N N . LEU A 1 653 ? 12.763 -31.887 -4.267 1.00 32.66 653 LEU A N 1
ATOM 5170 C CA . LEU A 1 653 ? 12.906 -31.263 -5.596 1.00 32.66 653 LEU A CA 1
ATOM 5171 C C . LEU A 1 653 ? 14.263 -31.502 -6.277 1.00 32.66 653 LEU A C 1
ATOM 5173 O O . LEU A 1 653 ? 14.390 -31.196 -7.456 1.00 32.66 653 LEU A O 1
ATOM 5177 N N . ASN A 1 654 ? 15.252 -32.048 -5.562 1.00 32.97 654 ASN A N 1
ATOM 5178 C CA . ASN A 1 654 ? 16.607 -32.288 -6.081 1.00 32.97 654 ASN A CA 1
ATOM 5179 C C . ASN A 1 654 ? 16.852 -33.741 -6.531 1.00 32.97 654 ASN A C 1
ATOM 5181 O O . ASN A 1 654 ? 17.982 -34.078 -6.872 1.00 32.97 654 ASN A O 1
ATOM 5185 N N . GLN A 1 655 ? 15.843 -34.619 -6.492 1.00 32.75 655 GLN A N 1
ATOM 5186 C CA . GLN A 1 655 ? 16.039 -36.041 -6.805 1.00 32.75 655 GLN A CA 1
ATOM 5187 C C . GLN A 1 655 ? 15.982 -36.393 -8.295 1.00 32.75 655 GLN A C 1
ATOM 5189 O O . GLN A 1 655 ? 16.307 -37.522 -8.644 1.00 32.75 655 GLN A O 1
ATOM 5194 N N . GLU A 1 656 ? 15.688 -35.447 -9.186 1.00 35.94 656 GLU A N 1
ATOM 5195 C CA . GLU A 1 656 ? 15.794 -35.681 -10.627 1.00 35.94 656 GLU A CA 1
ATOM 5196 C C . GLU A 1 656 ? 16.519 -34.499 -11.286 1.00 35.94 656 GLU A C 1
ATOM 5198 O O . GLU A 1 656 ? 16.117 -33.349 -11.131 1.00 35.94 656 GLU A O 1
ATOM 5203 N N . ASP A 1 657 ? 17.603 -34.828 -11.994 1.00 26.88 657 ASP A N 1
ATOM 5204 C CA . ASP A 1 657 ? 18.477 -33.988 -12.827 1.00 26.88 657 ASP A CA 1
ATOM 5205 C C . ASP A 1 657 ? 19.774 -33.385 -12.222 1.00 26.88 657 ASP A C 1
ATOM 5207 O O . ASP A 1 657 ? 19.887 -32.210 -11.881 1.00 26.88 657 ASP A O 1
ATOM 5211 N N . VAL A 1 658 ? 20.813 -34.236 -12.310 1.00 27.33 658 VAL A N 1
ATOM 5212 C CA . VAL A 1 658 ? 22.152 -33.986 -12.903 1.00 27.33 658 VAL A CA 1
ATOM 5213 C C . VAL A 1 658 ? 23.367 -33.844 -11.963 1.00 27.33 658 VAL A C 1
ATOM 5215 O O . VAL A 1 658 ? 23.579 -32.857 -11.264 1.00 27.33 658 VAL A O 1
ATOM 5218 N N . LYS A 1 659 ? 24.238 -34.862 -12.100 1.00 27.91 659 LYS A N 1
ATOM 5219 C CA . LYS A 1 659 ? 25.686 -34.898 -11.837 1.00 27.91 659 LYS A CA 1
ATOM 5220 C C . LYS A 1 659 ? 26.380 -33.629 -12.344 1.00 27.91 659 LYS A C 1
ATOM 5222 O O . LYS A 1 659 ? 26.372 -33.369 -13.543 1.00 27.91 659 LYS A O 1
ATOM 5227 N N . ILE A 1 660 ? 27.053 -32.899 -11.463 1.00 23.52 660 ILE A N 1
ATOM 5228 C CA . ILE A 1 660 ? 27.998 -31.855 -11.866 1.00 23.52 660 ILE A CA 1
ATOM 5229 C C . ILE A 1 660 ? 29.396 -32.476 -11.830 1.00 23.52 660 ILE A C 1
ATOM 5231 O O . ILE A 1 660 ? 29.936 -32.731 -10.756 1.00 23.52 660 ILE A O 1
ATOM 5235 N N . GLU A 1 661 ? 29.956 -32.747 -13.009 1.00 22.33 661 GLU A N 1
ATOM 5236 C CA . GLU A 1 661 ? 31.400 -32.904 -13.179 1.00 22.33 661 GLU A CA 1
ATOM 5237 C C . GLU A 1 661 ? 32.055 -31.539 -12.940 1.00 22.33 661 GLU A C 1
ATOM 5239 O O . GLU A 1 661 ? 31.671 -30.531 -13.538 1.00 22.33 661 GLU A O 1
ATOM 5244 N N . ALA A 1 662 ? 33.005 -31.504 -12.009 1.00 21.59 662 ALA A N 1
ATOM 5245 C CA . ALA A 1 662 ? 33.808 -30.329 -11.727 1.00 21.59 662 ALA A CA 1
ATOM 5246 C C . ALA A 1 662 ? 34.744 -30.057 -12.913 1.00 21.59 662 ALA A C 1
ATOM 5248 O O . ALA A 1 662 ? 35.540 -30.915 -13.288 1.00 21.59 662 ALA A O 1
ATOM 5249 N N . VAL A 1 663 ? 34.652 -28.857 -13.482 1.00 22.59 663 VAL A N 1
ATOM 5250 C CA . VAL A 1 663 ? 35.696 -28.290 -14.338 1.00 22.59 663 VAL A CA 1
ATOM 5251 C C . VAL A 1 663 ? 36.354 -27.181 -13.527 1.00 22.59 663 VAL A C 1
ATOM 5253 O O . VAL A 1 663 ? 35.709 -26.190 -13.179 1.00 22.59 663 VAL A O 1
ATOM 5256 N N . GLU A 1 664 ? 37.611 -27.418 -13.165 1.00 26.41 664 GLU A N 1
ATOM 5257 C CA . GLU A 1 664 ? 38.538 -26.434 -12.614 1.00 26.41 664 GLU A CA 1
ATOM 5258 C C . GLU A 1 664 ? 38.860 -25.381 -13.679 1.00 26.41 664 GLU A C 1
ATOM 5260 O O . GLU A 1 664 ? 39.150 -25.745 -14.814 1.00 26.41 664 GLU A O 1
ATOM 5265 N N . GLU A 1 665 ? 38.837 -24.098 -13.312 1.00 24.11 665 GLU A N 1
ATOM 5266 C CA . GLU A 1 665 ? 39.699 -23.080 -13.927 1.00 24.11 665 GLU A CA 1
ATOM 5267 C C . GLU A 1 665 ? 39.798 -21.839 -13.011 1.00 24.11 665 GLU A C 1
ATOM 5269 O O . GLU A 1 665 ? 38.878 -21.030 -12.880 1.00 24.11 665 GLU A O 1
ATOM 5274 N N . ASP A 1 666 ? 40.933 -21.785 -12.309 1.00 22.53 666 ASP A N 1
ATOM 5275 C CA . ASP A 1 666 ? 41.828 -20.650 -12.057 1.00 22.53 666 ASP A CA 1
ATOM 5276 C C . ASP A 1 666 ? 41.264 -19.280 -11.633 1.00 22.53 666 ASP A C 1
ATOM 5278 O O . ASP A 1 666 ? 40.980 -18.392 -12.438 1.00 22.53 666 ASP A O 1
ATOM 5282 N N . ALA A 1 667 ? 41.306 -19.037 -10.318 1.00 22.41 667 ALA A N 1
ATOM 5283 C CA . ALA A 1 667 ? 41.420 -17.697 -9.747 1.00 22.41 667 ALA A CA 1
ATOM 5284 C C . ALA A 1 667 ? 42.838 -17.503 -9.180 1.00 22.41 667 ALA A C 1
ATOM 5286 O O . ALA A 1 667 ? 43.202 -18.078 -8.156 1.00 22.41 667 ALA A O 1
ATOM 5287 N N . VAL A 1 668 ? 43.636 -16.679 -9.862 1.00 23.98 668 VAL A N 1
ATOM 5288 C CA . VAL A 1 668 ? 44.945 -16.205 -9.393 1.00 23.98 668 VAL A CA 1
ATOM 5289 C C . VAL A 1 668 ? 44.763 -15.152 -8.289 1.00 23.98 668 VAL A C 1
ATOM 5291 O O . VAL A 1 668 ? 43.901 -14.280 -8.393 1.00 23.98 668 VAL A O 1
ATOM 5294 N N . ALA A 1 669 ? 45.613 -15.303 -7.265 1.00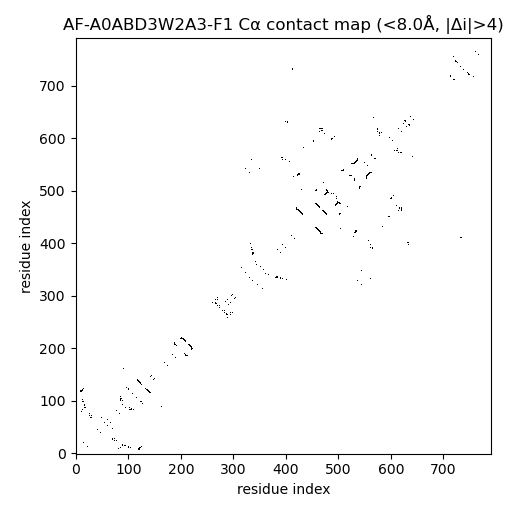 23.22 669 ALA A N 1
ATOM 5295 C CA . ALA A 1 669 ? 45.919 -14.496 -6.074 1.00 23.22 669 ALA A CA 1
ATOM 5296 C C . ALA A 1 669 ? 45.774 -12.962 -6.228 1.00 23.22 669 ALA A C 1
ATOM 5298 O O . ALA A 1 669 ? 45.830 -12.433 -7.334 1.00 23.22 669 ALA A O 1
ATOM 5299 N N . VAL A 1 670 ? 45.547 -12.178 -5.165 1.00 23.75 670 VAL A N 1
ATOM 5300 C CA . VAL A 1 670 ? 46.499 -11.813 -4.083 1.00 23.75 670 VAL A CA 1
ATOM 5301 C C . VAL A 1 670 ? 45.682 -11.350 -2.852 1.00 23.75 670 VAL A C 1
ATOM 5303 O O . VAL A 1 670 ? 44.778 -10.531 -3.015 1.00 23.75 670 VAL A O 1
ATOM 5306 N N . GLU A 1 671 ? 45.747 -12.078 -1.723 1.00 22.59 671 GLU A N 1
ATOM 5307 C CA . GLU A 1 671 ? 46.425 -11.741 -0.433 1.00 22.59 671 GLU A CA 1
ATOM 5308 C C . GLU A 1 671 ? 46.013 -10.366 0.155 1.00 22.59 671 GLU A C 1
ATOM 5310 O O . GLU A 1 671 ? 46.050 -9.350 -0.528 1.00 22.59 671 GLU A O 1
ATOM 5315 N N . ASP A 1 672 ? 45.480 -10.263 1.381 1.00 24.75 672 ASP A N 1
ATOM 5316 C CA . ASP A 1 672 ? 46.201 -10.539 2.632 1.00 24.75 672 ASP A CA 1
ATOM 5317 C C . ASP A 1 672 ? 45.303 -10.959 3.825 1.00 24.75 672 ASP A C 1
ATOM 5319 O O . ASP A 1 672 ? 44.249 -10.372 4.077 1.00 24.75 672 ASP A O 1
ATOM 5323 N N . HIS A 1 673 ? 45.817 -11.969 4.544 1.00 26.44 673 HIS A N 1
ATOM 5324 C CA . HIS A 1 673 ? 45.789 -12.314 5.984 1.00 26.44 673 HIS A CA 1
ATOM 5325 C C . HIS A 1 673 ? 44.558 -11.962 6.855 1.00 26.44 673 HIS A C 1
ATOM 5327 O O . HIS A 1 673 ? 44.240 -10.797 7.066 1.00 26.44 673 HIS A O 1
ATOM 5333 N N . ALA A 1 674 ? 43.764 -12.899 7.398 1.00 22.55 674 ALA A N 1
ATOM 5334 C CA . ALA A 1 674 ? 44.010 -14.133 8.181 1.00 22.55 674 ALA A CA 1
ATOM 5335 C C . ALA A 1 674 ? 44.466 -13.906 9.638 1.00 22.55 674 ALA A C 1
ATOM 5337 O O . ALA A 1 674 ? 45.571 -13.434 9.864 1.00 22.55 674 ALA A O 1
ATOM 5338 N N . GLU A 1 675 ? 43.579 -14.279 10.576 1.00 23.61 675 GLU A N 1
ATOM 5339 C CA . GLU A 1 675 ? 43.768 -14.934 11.896 1.00 23.61 675 GLU A CA 1
ATOM 5340 C C . GLU A 1 675 ? 42.502 -14.637 12.742 1.00 23.61 675 GLU A C 1
ATOM 5342 O O . GLU A 1 675 ? 42.066 -13.495 12.827 1.00 23.61 675 GLU A O 1
ATOM 5347 N N . ALA A 1 676 ? 41.774 -15.568 13.362 1.00 23.27 676 ALA A N 1
ATOM 5348 C CA . ALA A 1 676 ? 42.063 -16.935 13.764 1.00 23.27 676 ALA A CA 1
ATOM 5349 C C . ALA A 1 676 ? 40.748 -17.734 13.906 1.00 23.27 676 ALA A C 1
ATOM 5351 O O . ALA A 1 676 ? 39.818 -17.258 14.557 1.00 23.27 676 ALA A O 1
ATOM 5352 N N . VAL A 1 677 ? 40.686 -18.948 13.344 1.00 24.09 677 VAL A N 1
ATOM 5353 C CA . VAL A 1 677 ? 39.823 -20.054 13.809 1.00 24.09 677 VAL A CA 1
ATOM 5354 C C . VAL A 1 677 ? 40.556 -21.366 13.498 1.00 24.09 677 VAL A C 1
ATOM 5356 O O . VAL A 1 677 ? 40.272 -22.034 12.511 1.00 24.09 677 VAL A O 1
ATOM 5359 N N . GLU A 1 678 ? 41.520 -21.722 14.340 1.00 27.23 678 GLU A N 1
ATOM 5360 C CA . GLU A 1 678 ? 42.059 -23.082 14.446 1.00 27.23 678 GLU A CA 1
ATOM 5361 C C . GLU A 1 678 ? 41.771 -23.572 15.865 1.00 27.23 678 GLU A C 1
ATOM 5363 O O . GLU A 1 678 ? 42.559 -23.378 16.777 1.00 27.23 678 GLU A O 1
ATOM 5368 N N . GLU A 1 679 ? 40.570 -24.114 16.055 1.00 28.27 679 GLU A N 1
ATOM 5369 C CA . GLU A 1 679 ? 40.195 -25.014 17.154 1.00 28.27 679 GLU A CA 1
ATOM 5370 C C . GLU A 1 679 ? 38.745 -25.443 16.891 1.00 28.27 679 GLU A C 1
ATOM 5372 O O . GLU A 1 679 ? 37.803 -24.794 17.335 1.00 28.27 679 GLU A O 1
ATOM 5377 N N . ASN A 1 680 ? 38.560 -26.457 16.035 1.00 28.55 680 ASN A N 1
ATOM 5378 C CA . ASN A 1 680 ? 37.356 -27.316 15.982 1.00 28.55 680 ASN A CA 1
ATOM 5379 C C . ASN A 1 680 ? 37.431 -28.445 14.929 1.00 28.55 680 ASN A C 1
ATOM 5381 O O . ASN A 1 680 ? 36.467 -29.186 14.761 1.00 28.55 680 ASN A O 1
ATOM 5385 N N . ALA A 1 681 ? 38.568 -28.646 14.253 1.00 28.94 681 ALA A N 1
ATOM 5386 C CA . ALA A 1 681 ? 38.748 -29.721 13.268 1.00 28.94 681 ALA A CA 1
ATOM 5387 C C . ALA A 1 681 ? 39.067 -31.108 13.880 1.00 28.94 681 ALA A C 1
ATOM 5389 O O . ALA A 1 681 ? 39.629 -31.960 13.204 1.00 28.94 681 ALA A O 1
ATOM 5390 N N . ALA A 1 682 ? 38.710 -31.352 15.145 1.00 29.27 682 ALA A N 1
ATOM 5391 C CA . ALA A 1 682 ? 38.970 -32.621 15.839 1.00 29.27 682 ALA A CA 1
ATOM 5392 C C . ALA A 1 682 ? 37.703 -33.279 16.427 1.00 29.27 682 ALA A C 1
ATOM 5394 O O . ALA A 1 682 ? 37.804 -34.139 17.294 1.00 29.27 682 ALA A O 1
ATOM 5395 N N . ALA A 1 683 ? 36.505 -32.889 15.973 1.00 32.09 683 ALA A N 1
ATOM 5396 C CA . ALA A 1 683 ? 35.229 -33.439 16.459 1.00 32.09 683 ALA A CA 1
ATOM 5397 C C . ALA A 1 683 ? 34.359 -34.076 15.354 1.00 32.09 683 ALA A C 1
ATOM 5399 O O . ALA A 1 683 ? 33.155 -34.267 15.537 1.00 32.09 683 ALA A O 1
ATOM 5400 N N . THR A 1 684 ? 34.945 -34.386 14.195 1.00 36.72 684 THR A N 1
ATOM 5401 C CA . THR A 1 684 ? 34.206 -34.809 12.990 1.00 36.72 684 THR A CA 1
ATOM 5402 C C . THR A 1 684 ? 34.548 -36.197 12.457 1.00 36.72 684 THR A C 1
ATOM 5404 O O . THR A 1 684 ? 34.057 -36.542 11.391 1.00 36.72 684 THR A O 1
ATOM 5407 N N . GLU A 1 685 ? 35.287 -37.025 13.198 1.00 32.34 685 GLU A N 1
ATOM 5408 C CA . GLU A 1 685 ? 35.520 -38.433 12.811 1.00 32.34 685 GLU A CA 1
ATOM 5409 C C . GLU A 1 685 ? 34.934 -39.469 13.783 1.00 32.34 685 GLU A C 1
ATOM 5411 O O . GLU A 1 685 ? 34.823 -40.630 13.420 1.00 32.34 685 GLU A O 1
ATOM 5416 N N . GLU A 1 686 ? 34.418 -39.065 14.950 1.00 32.16 686 GLU A N 1
ATOM 5417 C CA . GLU A 1 686 ? 33.764 -39.990 15.902 1.00 32.16 686 GLU A CA 1
ATOM 5418 C C . GLU A 1 686 ? 32.219 -39.962 15.836 1.00 32.16 686 GLU A C 1
ATOM 5420 O O . GLU A 1 686 ? 31.543 -40.697 16.545 1.00 32.16 686 GLU A O 1
ATOM 5425 N N . ASN A 1 687 ? 31.631 -39.143 14.952 1.00 33.94 687 ASN A N 1
ATOM 5426 C CA . ASN A 1 687 ? 30.175 -39.082 14.718 1.00 33.94 687 ASN A CA 1
ATOM 5427 C C . ASN A 1 687 ? 29.736 -39.702 13.376 1.00 33.94 687 ASN A C 1
ATOM 5429 O O . ASN A 1 687 ? 28.565 -39.601 13.011 1.00 33.94 687 ASN A O 1
ATOM 5433 N N . LEU A 1 688 ? 30.657 -40.332 12.638 1.00 31.12 688 LEU A N 1
ATOM 5434 C CA . LEU A 1 688 ? 30.373 -40.985 11.354 1.00 31.12 688 LEU A CA 1
ATOM 5435 C C . LEU A 1 688 ? 30.057 -42.485 11.483 1.00 31.12 688 LEU A C 1
ATOM 5437 O O . LEU A 1 688 ? 29.422 -43.025 10.589 1.00 31.12 688 LEU A O 1
ATOM 5441 N N . GLU A 1 689 ? 30.343 -43.123 12.622 1.00 30.42 689 GLU A N 1
ATOM 5442 C CA . GLU A 1 689 ? 29.946 -44.522 12.881 1.00 30.42 689 GLU A CA 1
ATOM 5443 C C . GLU A 1 689 ? 28.588 -44.666 13.602 1.00 30.42 689 GLU A C 1
ATOM 5445 O O . GLU A 1 689 ? 28.035 -45.757 13.663 1.00 30.42 689 GLU A O 1
ATOM 5450 N N . ALA A 1 690 ? 27.974 -43.570 14.070 1.00 32.81 690 ALA A N 1
ATOM 5451 C CA . ALA A 1 690 ? 26.595 -43.569 14.592 1.00 32.81 690 ALA A CA 1
ATOM 5452 C C . ALA A 1 690 ? 25.538 -43.170 13.535 1.00 32.81 690 ALA A C 1
ATOM 5454 O O . ALA A 1 690 ? 24.342 -43.113 13.828 1.00 32.81 690 ALA A O 1
ATOM 5455 N N . ALA A 1 691 ? 25.971 -42.864 12.306 1.00 30.78 691 ALA A N 1
ATOM 5456 C CA . ALA A 1 691 ? 25.113 -42.423 11.204 1.00 30.78 691 ALA A CA 1
ATOM 5457 C C . ALA A 1 691 ? 24.812 -43.527 10.170 1.00 30.78 691 ALA A C 1
ATOM 5459 O O . ALA A 1 691 ? 23.966 -43.317 9.303 1.00 30.78 691 ALA A O 1
ATOM 5460 N N . GLU A 1 692 ? 25.430 -44.708 10.288 1.00 29.64 692 GLU A N 1
ATOM 5461 C CA . GLU A 1 692 ? 25.155 -45.876 9.432 1.00 29.64 692 GLU A CA 1
ATOM 5462 C C . GLU A 1 692 ? 24.112 -46.852 10.016 1.00 29.64 692 GLU A C 1
ATOM 5464 O O . GLU A 1 692 ? 23.746 -47.821 9.361 1.00 29.64 692 GLU A O 1
ATOM 5469 N N . GLU A 1 693 ? 23.524 -46.549 11.182 1.00 31.92 693 GLU A N 1
ATOM 5470 C CA . GLU A 1 693 ? 22.420 -47.330 11.778 1.00 31.92 693 GLU A CA 1
ATOM 5471 C C . GLU A 1 693 ? 21.020 -46.696 11.591 1.00 31.92 693 GLU A C 1
ATOM 5473 O O . GLU A 1 693 ? 20.042 -47.165 12.160 1.00 31.92 693 GLU A O 1
ATOM 5478 N N . ASN A 1 694 ? 20.881 -45.640 10.775 1.00 30.69 694 ASN A N 1
ATOM 5479 C CA . ASN A 1 694 ? 19.602 -44.930 10.558 1.00 30.69 694 ASN A CA 1
ATOM 5480 C C . ASN A 1 694 ? 19.191 -44.792 9.073 1.00 30.69 694 ASN A C 1
ATOM 5482 O O . ASN A 1 694 ? 18.552 -43.816 8.678 1.00 30.69 694 ASN A O 1
ATOM 5486 N N . VAL A 1 695 ? 19.535 -45.779 8.239 1.00 30.81 695 VAL A N 1
ATOM 5487 C CA . VAL A 1 695 ? 19.161 -45.833 6.806 1.00 30.81 695 VAL A CA 1
ATOM 5488 C C . VAL A 1 695 ? 17.795 -46.511 6.547 1.00 30.81 695 VAL A C 1
ATOM 5490 O O . VAL A 1 695 ? 17.343 -46.563 5.409 1.00 30.81 695 VAL A O 1
ATOM 5493 N N . GLU A 1 696 ? 17.033 -46.907 7.569 1.00 31.19 696 GLU A N 1
ATOM 5494 C CA . GLU A 1 696 ? 15.666 -47.445 7.409 1.00 31.19 696 GLU A CA 1
ATOM 5495 C C . GLU A 1 696 ? 14.612 -46.553 8.087 1.00 31.19 696 GLU A C 1
ATOM 5497 O O . GLU A 1 696 ? 14.089 -46.886 9.142 1.00 31.19 696 GLU A O 1
ATOM 5502 N N . ALA A 1 697 ? 14.308 -45.382 7.512 1.00 36.59 697 ALA A N 1
ATOM 5503 C CA . ALA A 1 697 ? 13.171 -44.554 7.954 1.00 36.59 697 ALA A CA 1
ATOM 5504 C C . ALA A 1 697 ? 12.752 -43.491 6.917 1.00 36.59 697 ALA A C 1
ATOM 5506 O O . ALA A 1 697 ? 12.633 -42.308 7.239 1.00 36.59 697 ALA A O 1
ATOM 5507 N N . VAL A 1 698 ? 12.553 -43.871 5.648 1.00 29.23 698 VAL A N 1
ATOM 5508 C CA . VAL A 1 698 ? 11.847 -43.032 4.655 1.00 29.23 698 VAL A CA 1
ATOM 5509 C C . VAL A 1 698 ? 11.009 -43.932 3.739 1.00 29.23 698 VAL A C 1
ATOM 5511 O O . VAL A 1 698 ? 11.391 -44.231 2.613 1.00 29.23 698 VAL A O 1
ATOM 5514 N N . GLY A 1 699 ? 9.866 -44.380 4.260 1.00 32.28 699 GLY A N 1
ATOM 5515 C CA . GLY A 1 699 ? 8.824 -45.125 3.537 1.00 32.28 699 GLY A CA 1
ATOM 5516 C C . GLY A 1 699 ? 7.422 -44.960 4.145 1.00 32.28 699 GLY A C 1
ATOM 5517 O O . GLY A 1 699 ? 6.495 -45.664 3.775 1.00 32.28 699 GLY A O 1
ATOM 5518 N N . GLU A 1 700 ? 7.228 -44.030 5.079 1.00 35.56 700 GLU A N 1
ATOM 5519 C CA . GLU A 1 700 ? 5.996 -43.929 5.872 1.00 35.56 700 GLU A CA 1
ATOM 5520 C C . GLU A 1 700 ? 5.099 -42.792 5.360 1.00 35.56 700 GLU A C 1
ATOM 5522 O O . GLU A 1 700 ? 5.165 -41.660 5.837 1.00 35.56 700 GLU A O 1
ATOM 5527 N N . ALA A 1 701 ? 4.305 -43.085 4.327 1.00 33.28 701 ALA A N 1
ATOM 5528 C CA . ALA A 1 701 ? 3.020 -42.424 4.041 1.00 33.28 701 ALA A CA 1
ATOM 5529 C C . ALA A 1 701 ? 2.220 -43.169 2.954 1.00 33.28 701 ALA A C 1
ATOM 5531 O O . ALA A 1 701 ? 0.994 -43.137 2.985 1.00 33.28 701 ALA A O 1
ATOM 5532 N N . ASP A 1 702 ? 2.898 -43.877 2.042 1.00 32.41 702 ASP A N 1
ATOM 5533 C CA . ASP A 1 702 ? 2.249 -44.721 1.024 1.00 32.41 702 ASP A CA 1
ATOM 5534 C C . ASP A 1 702 ? 2.186 -46.213 1.430 1.00 32.41 702 ASP A C 1
ATOM 5536 O O . ASP A 1 702 ? 1.373 -46.958 0.892 1.00 32.41 702 ASP A O 1
ATOM 5540 N N . ILE A 1 703 ? 2.959 -46.637 2.443 1.00 36.22 703 ILE A N 1
ATOM 5541 C CA . ILE A 1 703 ? 2.997 -48.023 2.953 1.00 36.22 703 ILE A CA 1
ATOM 5542 C C . ILE A 1 703 ? 1.901 -48.297 4.008 1.00 36.22 703 ILE A C 1
ATOM 5544 O O . ILE A 1 703 ? 1.348 -49.394 4.043 1.00 36.22 703 ILE A O 1
ATOM 5548 N N . GLU A 1 704 ? 1.475 -47.299 4.797 1.00 38.41 704 GLU A N 1
ATOM 5549 C CA . GLU A 1 704 ? 0.511 -47.509 5.902 1.00 38.41 704 GLU A CA 1
ATOM 5550 C C . GLU A 1 704 ? -0.898 -47.943 5.437 1.00 38.41 704 GLU A C 1
ATOM 5552 O O . GLU A 1 704 ? -1.647 -48.550 6.205 1.00 38.41 704 GLU A O 1
ATOM 5557 N N . VAL A 1 705 ? -1.286 -47.652 4.187 1.00 39.44 705 VAL A N 1
ATOM 5558 C CA . VAL A 1 705 ? -2.600 -48.047 3.639 1.00 39.44 705 VAL A CA 1
ATOM 5559 C C . VAL A 1 705 ? -2.543 -49.420 2.960 1.00 39.44 705 VAL A C 1
ATOM 5561 O O . VAL A 1 705 ? -3.513 -50.173 3.052 1.00 39.44 705 VAL A O 1
ATOM 5564 N N . GLU A 1 706 ? -1.422 -49.774 2.322 1.00 41.59 706 GLU A N 1
ATOM 5565 C CA . GLU A 1 706 ? -1.214 -51.114 1.755 1.00 41.59 706 GLU A CA 1
ATOM 5566 C C . GLU A 1 706 ? -0.976 -52.160 2.855 1.00 41.59 706 GLU A C 1
ATOM 5568 O O . GLU A 1 706 ? -1.620 -53.209 2.824 1.00 41.59 706 GLU A O 1
ATOM 5573 N N . GLU A 1 707 ? -0.176 -51.861 3.884 1.00 47.91 707 GLU A N 1
ATOM 5574 C CA . GLU A 1 707 ? 0.073 -52.786 5.001 1.00 47.91 707 GLU A CA 1
ATOM 5575 C C . GLU A 1 707 ? -1.188 -53.064 5.826 1.00 47.91 707 GLU A C 1
ATOM 5577 O O . GLU A 1 707 ? -1.448 -54.214 6.166 1.00 47.91 707 GLU A O 1
ATOM 5582 N N . ALA A 1 708 ? -2.047 -52.066 6.070 1.00 48.06 708 ALA A N 1
ATOM 5583 C CA . ALA A 1 708 ? -3.294 -52.276 6.813 1.00 48.06 708 ALA A CA 1
ATOM 5584 C C . ALA A 1 708 ? -4.313 -53.153 6.054 1.00 48.06 708 ALA A C 1
ATOM 5586 O O . ALA A 1 708 ? -5.120 -53.857 6.671 1.00 48.06 708 ALA A O 1
ATOM 5587 N N . VAL A 1 709 ? -4.301 -53.114 4.715 1.00 46.47 709 VAL A N 1
ATOM 5588 C CA . VAL A 1 709 ? -5.153 -53.969 3.873 1.00 46.47 709 VAL A CA 1
ATOM 5589 C C . VAL A 1 709 ? -4.576 -55.382 3.781 1.00 46.47 709 VAL A C 1
ATOM 5591 O O . VAL A 1 709 ? -5.342 -56.342 3.873 1.00 46.47 709 VAL A O 1
ATOM 5594 N N . ILE A 1 710 ? -3.252 -55.516 3.662 1.00 53.16 710 ILE A N 1
ATOM 5595 C CA . ILE A 1 710 ? -2.548 -56.805 3.643 1.00 53.16 710 ILE A CA 1
ATOM 5596 C C . ILE A 1 710 ? -2.700 -57.517 4.996 1.00 53.16 710 ILE A C 1
ATOM 5598 O O . ILE A 1 710 ? -3.158 -58.657 5.030 1.00 53.16 710 ILE A O 1
ATOM 5602 N N . GLU A 1 711 ? -2.471 -56.826 6.115 1.00 49.62 711 GLU A N 1
ATOM 5603 C CA . GLU A 1 711 ? -2.615 -57.369 7.474 1.00 49.62 711 GLU A CA 1
ATOM 5604 C C . GLU A 1 711 ? -4.071 -57.796 7.760 1.00 49.62 711 GLU A C 1
ATOM 5606 O O . GLU A 1 711 ? -4.323 -58.861 8.322 1.00 49.62 711 GLU A O 1
ATOM 5611 N N . ALA A 1 712 ? -5.071 -57.040 7.285 1.00 53.00 712 ALA A N 1
ATOM 5612 C CA . ALA A 1 712 ? -6.481 -57.418 7.427 1.00 53.00 712 ALA A CA 1
ATOM 5613 C C . ALA A 1 712 ? -6.890 -58.638 6.571 1.00 53.00 712 ALA A C 1
ATOM 5615 O O . ALA A 1 712 ? -7.851 -59.339 6.917 1.00 53.00 712 ALA A O 1
ATOM 5616 N N . VAL A 1 713 ? -6.195 -58.900 5.460 1.00 53.31 713 VAL A N 1
ATOM 5617 C CA . VAL A 1 713 ? -6.385 -60.105 4.635 1.00 53.31 713 VAL A CA 1
ATOM 5618 C C . VAL A 1 713 ? -5.657 -61.303 5.257 1.00 53.31 713 VAL A C 1
ATOM 5620 O O . VAL A 1 713 ? -6.248 -62.382 5.349 1.00 53.31 713 VAL A O 1
ATOM 5623 N N . GLU A 1 714 ? -4.438 -61.116 5.766 1.00 52.75 714 GLU A N 1
ATOM 5624 C CA . GLU A 1 714 ? -3.635 -62.159 6.423 1.00 52.75 714 GLU A CA 1
ATOM 5625 C C . GLU A 1 714 ? -4.219 -62.607 7.774 1.00 52.75 714 GLU A C 1
ATOM 5627 O O . GLU A 1 714 ? -4.231 -63.801 8.079 1.00 52.75 714 GLU A O 1
ATOM 5632 N N . GLU A 1 715 ? -4.825 -61.693 8.542 1.00 53.50 715 GLU A N 1
ATOM 5633 C CA . GLU A 1 715 ? -5.583 -62.009 9.765 1.00 53.50 715 GLU A CA 1
ATOM 5634 C C . GLU A 1 715 ? -6.961 -62.657 9.475 1.00 53.50 715 GLU A C 1
ATOM 5636 O O . GLU A 1 715 ? -7.717 -62.985 10.396 1.00 53.50 715 GLU A O 1
ATOM 5641 N N . GLY A 1 716 ? -7.323 -62.851 8.198 1.00 47.16 716 GLY A N 1
ATOM 5642 C CA . GLY A 1 716 ? -8.579 -63.478 7.768 1.00 47.16 716 GLY A CA 1
ATOM 5643 C C . GLY A 1 716 ? -9.826 -62.615 7.994 1.00 47.16 716 GLY A C 1
ATOM 5644 O O . GLY A 1 716 ? -10.954 -63.124 7.981 1.00 47.16 716 GLY A O 1
ATOM 5645 N N . LEU A 1 717 ? -9.640 -61.311 8.217 1.00 47.41 717 LEU A N 1
ATOM 5646 C CA . LEU A 1 717 ? -10.702 -60.367 8.555 1.00 47.41 717 LEU A CA 1
ATOM 5647 C C . LEU A 1 717 ? -11.434 -59.827 7.325 1.00 47.41 717 LEU A C 1
ATOM 5649 O O . LEU A 1 717 ? -12.572 -59.397 7.487 1.00 47.41 717 LEU A O 1
ATOM 5653 N N . VAL A 1 718 ? -10.850 -59.874 6.119 1.00 49.00 718 VAL A N 1
ATOM 5654 C CA . VAL A 1 718 ? -11.478 -59.496 4.832 1.00 49.00 718 VAL A CA 1
ATOM 5655 C C . VAL A 1 718 ? -11.016 -60.462 3.723 1.00 49.00 718 VAL A C 1
ATOM 5657 O O . VAL A 1 718 ? -9.929 -61.015 3.806 1.00 49.00 718 VAL A O 1
ATOM 5660 N N . ASN A 1 719 ? -11.838 -60.723 2.695 1.00 54.41 719 ASN A N 1
ATOM 5661 C CA . ASN A 1 719 ? -11.437 -61.562 1.552 1.00 54.41 719 ASN A CA 1
ATOM 5662 C C . ASN A 1 719 ? -10.907 -60.678 0.414 1.00 54.41 719 ASN A C 1
ATOM 5664 O O . ASN A 1 719 ? -11.599 -59.751 -0.003 1.00 54.41 719 ASN A O 1
ATOM 5668 N N . GLU A 1 720 ? -9.728 -61.003 -0.110 1.00 47.75 720 GLU A N 1
ATOM 5669 C CA . GLU A 1 720 ? -9.029 -60.262 -1.171 1.00 47.75 720 GLU A CA 1
ATOM 5670 C C . GLU A 1 720 ? -9.890 -60.031 -2.429 1.00 47.75 720 GLU A C 1
ATOM 5672 O O . GLU A 1 720 ? -9.845 -58.969 -3.044 1.00 47.75 720 GLU A O 1
ATOM 5677 N N . ASN A 1 721 ? -10.785 -60.971 -2.756 1.00 50.28 721 ASN A N 1
ATOM 5678 C CA . ASN A 1 721 ? -11.668 -60.870 -3.925 1.00 50.28 721 ASN A CA 1
ATOM 5679 C C . ASN A 1 721 ? -12.816 -59.850 -3.774 1.00 50.28 721 ASN A C 1
ATOM 5681 O O . ASN A 1 721 ? -13.599 -59.668 -4.707 1.00 50.28 721 ASN A O 1
ATOM 5685 N N . ASP A 1 722 ? -12.977 -59.226 -2.603 1.00 50.03 722 ASP A N 1
ATOM 5686 C CA . ASP A 1 722 ? -14.031 -58.242 -2.326 1.00 50.03 722 ASP A CA 1
ATOM 5687 C C . ASP A 1 722 ? -13.534 -56.775 -2.415 1.00 50.03 722 ASP A C 1
ATOM 5689 O O . ASP A 1 722 ? -14.288 -55.872 -2.042 1.00 50.03 722 ASP A O 1
ATOM 5693 N N . ILE A 1 723 ? -12.306 -56.536 -2.911 1.00 48.53 723 ILE A N 1
ATOM 5694 C CA . ILE A 1 723 ? -11.643 -55.220 -3.048 1.00 48.53 723 ILE A CA 1
ATOM 5695 C C . ILE A 1 723 ? -11.438 -54.881 -4.540 1.00 48.53 723 ILE A C 1
ATOM 5697 O O . ILE A 1 723 ? -11.075 -55.741 -5.337 1.00 48.53 723 ILE A O 1
ATOM 5701 N N . THR A 1 724 ? -11.675 -53.631 -4.963 1.00 41.28 724 THR A N 1
ATOM 5702 C CA . THR A 1 724 ? -11.388 -53.177 -6.344 1.00 41.28 724 THR A CA 1
ATOM 5703 C C . THR A 1 724 ? -10.782 -51.773 -6.349 1.00 41.28 724 THR A C 1
ATOM 5705 O O . THR A 1 724 ? -11.376 -50.858 -5.781 1.00 41.28 724 THR A O 1
ATOM 5708 N N . LEU A 1 725 ? -9.628 -51.614 -7.008 1.00 37.03 725 LEU A N 1
ATOM 5709 C CA . LEU A 1 725 ? -8.891 -50.356 -7.196 1.00 37.03 725 LEU A CA 1
ATOM 5710 C C . LEU A 1 725 ? -9.329 -49.654 -8.493 1.00 37.03 725 LEU A C 1
ATOM 5712 O O . LEU A 1 725 ? -9.398 -50.290 -9.544 1.00 37.03 725 LEU A O 1
ATOM 5716 N N . VAL A 1 726 ? -9.597 -48.346 -8.440 1.00 34.94 726 VAL A N 1
ATOM 5717 C CA . VAL A 1 726 ? -9.905 -47.521 -9.624 1.00 34.94 726 VAL A CA 1
ATOM 5718 C C . VAL A 1 726 ? -9.043 -46.259 -9.604 1.00 34.94 726 VAL A C 1
ATOM 5720 O O . VAL A 1 726 ? -9.054 -45.528 -8.617 1.00 34.94 726 VAL A O 1
ATOM 5723 N N . ILE A 1 727 ? -8.320 -46.002 -10.698 1.00 30.06 727 ILE A N 1
ATOM 5724 C CA . ILE A 1 727 ? -7.536 -44.780 -10.935 1.00 30.06 727 ILE A CA 1
ATOM 5725 C C . ILE A 1 727 ? -8.309 -43.929 -11.953 1.00 30.06 727 ILE A C 1
ATOM 5727 O O . ILE A 1 727 ? -8.625 -44.422 -13.035 1.00 30.06 727 ILE A O 1
ATOM 5731 N N . ASP A 1 728 ? -8.643 -42.682 -11.609 1.00 29.81 728 ASP A N 1
ATOM 5732 C CA . ASP A 1 728 ? -9.371 -41.760 -12.497 1.00 29.81 728 ASP A CA 1
ATOM 5733 C C . ASP A 1 728 ? -8.408 -41.047 -13.466 1.00 29.81 728 ASP A C 1
ATOM 5735 O O . ASP A 1 728 ? -7.382 -40.504 -13.053 1.00 29.81 728 ASP A O 1
ATOM 5739 N N . THR A 1 729 ? -8.727 -41.056 -14.762 1.00 27.48 729 THR A N 1
ATOM 5740 C CA . THR A 1 729 ? -7.899 -40.522 -15.857 1.00 27.48 729 THR A CA 1
ATOM 5741 C C . THR A 1 729 ? -8.712 -39.581 -16.754 1.00 27.48 729 THR A C 1
ATOM 5743 O O . THR A 1 729 ? -9.083 -39.918 -17.876 1.00 27.48 729 THR A O 1
ATOM 5746 N N . SER A 1 730 ? -8.987 -38.360 -16.288 1.00 28.69 730 SER A N 1
ATOM 5747 C CA . SER A 1 730 ? -9.543 -37.289 -17.136 1.00 28.69 730 SER A CA 1
ATOM 5748 C C . SER A 1 730 ? -8.482 -36.245 -17.521 1.00 28.69 730 SER A C 1
ATOM 5750 O O . SER A 1 730 ? -7.698 -35.831 -16.667 1.00 28.69 730 SER A O 1
ATOM 5752 N N . GLU A 1 731 ? -8.475 -35.800 -18.786 1.00 27.48 731 GLU A N 1
ATOM 5753 C CA . GLU A 1 731 ? -7.510 -34.838 -19.355 1.00 27.48 731 GLU A CA 1
ATOM 5754 C C . GLU A 1 731 ? -7.448 -33.478 -18.612 1.00 27.48 731 GLU A C 1
ATOM 5756 O O . GLU A 1 731 ? -8.489 -32.920 -18.245 1.00 27.48 731 GLU A O 1
ATOM 5761 N N . PRO A 1 732 ? -6.248 -32.882 -18.443 1.00 31.52 732 PRO A N 1
ATOM 5762 C CA . PRO A 1 732 ? -6.070 -31.606 -17.751 1.00 31.52 732 PRO A CA 1
ATOM 5763 C C . PRO A 1 732 ? -6.601 -30.418 -18.572 1.00 31.52 732 PRO A C 1
ATOM 5765 O O . PRO A 1 732 ? -6.165 -30.159 -19.693 1.00 31.52 732 PRO A O 1
ATOM 5768 N N . GLN A 1 733 ? -7.524 -29.642 -17.991 1.00 32.75 733 GLN A N 1
ATOM 5769 C CA . GLN A 1 733 ? -8.006 -28.388 -18.577 1.00 32.75 733 GLN A CA 1
ATOM 5770 C C . GLN A 1 733 ? -7.112 -27.211 -18.142 1.00 32.75 733 GLN A C 1
ATOM 5772 O O . GLN A 1 733 ? -6.921 -26.994 -16.945 1.00 32.75 733 GLN A O 1
ATOM 5777 N N . PRO A 1 734 ? -6.632 -26.372 -19.074 1.00 34.19 734 PRO A N 1
ATOM 5778 C CA . PRO A 1 734 ? -5.529 -25.435 -18.830 1.00 34.19 734 PRO A CA 1
ATOM 5779 C C . PRO A 1 734 ? -5.855 -24.180 -17.995 1.00 34.19 734 PRO A C 1
ATOM 5781 O O . PRO A 1 734 ? -5.119 -23.200 -18.029 1.00 34.19 734 PRO A O 1
ATOM 5784 N N . PHE A 1 735 ? -6.960 -24.176 -17.250 1.00 36.16 735 PHE A N 1
ATOM 5785 C CA . PHE A 1 735 ? -7.368 -23.042 -16.408 1.00 36.16 735 PHE A CA 1
ATOM 5786 C C . PHE A 1 735 ? -7.836 -23.452 -15.003 1.00 36.16 735 PHE A C 1
ATOM 5788 O O . PHE A 1 735 ? -8.224 -22.587 -14.222 1.00 36.16 735 PHE A O 1
ATOM 5795 N N . PHE A 1 736 ? -7.787 -24.744 -14.664 1.00 32.81 736 PHE A N 1
ATOM 5796 C CA . PHE A 1 736 ? -8.227 -25.255 -13.369 1.00 32.81 736 PHE A CA 1
ATOM 5797 C C . PHE A 1 736 ? -7.244 -26.326 -12.883 1.00 32.81 736 PHE A C 1
ATOM 5799 O O . PHE A 1 736 ? -7.178 -27.386 -13.507 1.00 32.81 736 PHE A O 1
ATOM 5806 N N . PRO A 1 737 ? -6.498 -26.127 -11.779 1.00 27.23 737 PRO A N 1
ATOM 5807 C CA . PRO A 1 737 ? -5.949 -27.272 -11.078 1.00 27.23 737 PRO A CA 1
ATOM 5808 C C . PRO A 1 737 ? -7.141 -28.107 -10.606 1.00 27.23 737 PRO A C 1
ATOM 5810 O O . PRO A 1 737 ? -8.034 -27.612 -9.913 1.00 27.23 737 PRO A O 1
ATOM 5813 N N . VAL A 1 738 ? -7.178 -29.371 -11.017 1.00 29.58 738 VAL A N 1
ATOM 5814 C CA . VAL A 1 738 ? -8.056 -30.372 -10.421 1.00 29.58 738 VAL A CA 1
ATOM 5815 C C . VAL A 1 738 ? -7.689 -30.422 -8.939 1.00 29.58 738 VAL A C 1
ATOM 5817 O O . VAL A 1 738 ? -6.665 -30.983 -8.567 1.00 29.58 738 VAL A O 1
ATOM 5820 N N . THR A 1 739 ? -8.498 -29.819 -8.067 1.00 30.02 739 THR A N 1
ATOM 5821 C CA . THR A 1 739 ? -8.519 -30.209 -6.653 1.00 30.02 739 THR A CA 1
ATOM 5822 C C . THR A 1 739 ? -9.312 -31.507 -6.557 1.00 30.02 739 THR A C 1
ATOM 5824 O O . THR A 1 739 ? -10.435 -31.531 -6.061 1.00 30.02 739 THR A O 1
ATOM 5827 N N . GLY A 1 740 ? -8.758 -32.566 -7.135 1.00 27.41 740 GLY A N 1
ATOM 5828 C CA . GLY A 1 740 ? -9.129 -33.940 -6.861 1.00 27.41 740 GLY A CA 1
ATOM 5829 C C . GLY A 1 740 ? -8.042 -34.478 -5.953 1.00 27.41 740 GLY A C 1
ATOM 5830 O O . GLY A 1 740 ? -6.886 -34.560 -6.353 1.00 27.41 740 GLY A O 1
ATOM 5831 N N . THR A 1 741 ? -8.390 -34.767 -4.707 1.00 27.97 741 THR A N 1
ATOM 5832 C CA . THR A 1 741 ? -7.589 -35.634 -3.845 1.00 27.97 741 THR A CA 1
ATOM 5833 C C . THR A 1 741 ? -7.324 -36.935 -4.600 1.00 27.97 741 THR A C 1
ATOM 5835 O O . THR A 1 741 ? -8.269 -37.667 -4.886 1.00 27.97 741 THR A O 1
ATOM 5838 N N . THR A 1 742 ? -6.069 -37.234 -4.932 1.00 27.58 742 THR A N 1
ATOM 5839 C CA . THR A 1 742 ? -5.652 -38.610 -5.219 1.00 27.58 742 THR A CA 1
ATOM 5840 C C . THR A 1 742 ? -5.883 -39.416 -3.948 1.00 27.58 742 THR A C 1
ATOM 5842 O O . THR A 1 742 ? -5.138 -39.288 -2.982 1.00 27.58 742 THR A O 1
ATOM 5845 N N . GLY A 1 743 ? -6.974 -40.174 -3.919 1.00 27.94 743 GLY A N 1
ATOM 5846 C CA . GLY A 1 743 ? -7.277 -41.147 -2.881 1.00 27.94 743 GLY A CA 1
ATOM 5847 C C . GLY A 1 743 ? -7.591 -42.476 -3.550 1.00 27.94 743 GLY A C 1
ATOM 5848 O O . GLY A 1 743 ? -8.393 -42.524 -4.482 1.00 27.94 743 GLY A O 1
ATOM 5849 N N . ILE A 1 744 ? -6.951 -43.548 -3.095 1.00 29.36 744 ILE A N 1
ATOM 5850 C CA . ILE A 1 744 ? -7.306 -44.913 -3.480 1.00 29.36 744 ILE A CA 1
ATOM 5851 C C . ILE A 1 744 ? -8.685 -45.215 -2.880 1.00 29.36 744 ILE A C 1
ATOM 5853 O O . ILE A 1 744 ? -8.853 -45.227 -1.661 1.00 29.36 744 ILE A O 1
ATOM 5857 N N . ILE A 1 745 ? -9.696 -45.436 -3.724 1.00 37.72 745 ILE A N 1
ATOM 5858 C CA . ILE A 1 745 ? -11.048 -45.784 -3.269 1.00 37.72 745 ILE A CA 1
ATOM 5859 C C . ILE A 1 745 ? -11.164 -47.307 -3.197 1.00 37.72 745 ILE A C 1
ATOM 5861 O O . ILE A 1 745 ? -11.226 -47.978 -4.225 1.00 37.72 745 ILE A O 1
ATOM 5865 N N . VAL A 1 746 ? -11.250 -47.851 -1.981 1.00 37.72 746 VAL A N 1
ATOM 5866 C CA . VAL A 1 746 ? -11.541 -49.272 -1.748 1.00 37.72 746 VAL A CA 1
ATOM 5867 C C . VAL A 1 746 ? -13.055 -49.496 -1.772 1.00 37.72 746 VAL A C 1
ATOM 5869 O O . VAL A 1 746 ? -13.775 -49.150 -0.834 1.00 37.72 746 VAL A O 1
ATOM 5872 N N . ASN A 1 747 ? -13.562 -50.090 -2.853 1.00 43.78 747 ASN A N 1
ATOM 5873 C CA . ASN A 1 747 ? -14.972 -50.467 -2.960 1.00 43.78 747 ASN A CA 1
ATOM 5874 C C . ASN A 1 747 ? -15.218 -51.839 -2.317 1.00 43.78 747 ASN A C 1
ATOM 5876 O O . ASN A 1 747 ? -14.829 -52.857 -2.877 1.00 43.78 747 ASN A O 1
ATOM 5880 N N . VAL A 1 748 ? -15.912 -51.880 -1.174 1.00 50.03 748 VAL A N 1
ATOM 5881 C CA . VAL A 1 748 ? -16.348 -53.141 -0.544 1.00 50.03 748 VAL A CA 1
ATOM 5882 C C . VAL A 1 748 ? -17.792 -53.450 -0.934 1.00 50.03 748 VAL A C 1
ATOM 5884 O O . VAL A 1 748 ? -18.681 -52.604 -0.796 1.00 50.03 748 VAL A O 1
ATOM 5887 N N . ASN A 1 749 ? -18.057 -54.685 -1.371 1.00 48.88 749 ASN A N 1
ATOM 5888 C CA . ASN A 1 749 ? -19.386 -55.115 -1.812 1.00 48.88 749 ASN A CA 1
ATOM 5889 C C . ASN A 1 749 ? -20.471 -54.863 -0.727 1.00 48.88 749 ASN A C 1
ATOM 5891 O O . ASN A 1 749 ? -20.423 -55.458 0.360 1.00 48.88 749 ASN A O 1
ATOM 5895 N N . PRO A 1 750 ? -21.501 -54.036 -1.003 1.00 42.78 750 PRO A N 1
ATOM 5896 C CA . PRO A 1 750 ? -22.468 -53.586 0.001 1.00 42.78 750 PRO A CA 1
ATOM 5897 C C . PRO A 1 750 ? -23.309 -54.713 0.627 1.00 42.78 750 PRO A C 1
ATOM 5899 O O . PRO A 1 750 ? -23.836 -54.533 1.726 1.00 42.78 750 PRO A O 1
ATOM 5902 N N . ALA A 1 751 ? -23.393 -55.893 -0.000 1.00 45.94 751 ALA A N 1
ATOM 5903 C CA . ALA A 1 751 ? -24.100 -57.056 0.546 1.00 45.94 751 ALA A CA 1
ATOM 5904 C C . ALA A 1 751 ? -23.390 -57.720 1.747 1.00 45.94 751 ALA A C 1
ATOM 5906 O O . ALA A 1 751 ? -24.025 -58.457 2.502 1.00 45.94 751 ALA A O 1
ATOM 5907 N N . LYS A 1 752 ? -22.092 -57.458 1.958 1.00 47.00 752 LYS A N 1
ATOM 5908 C CA . LYS A 1 752 ? -21.277 -58.067 3.029 1.00 47.00 752 LYS A CA 1
ATOM 5909 C C . LYS A 1 752 ? -20.962 -57.105 4.186 1.00 47.00 752 LYS A C 1
ATOM 5911 O O . LYS A 1 752 ? -20.300 -57.487 5.146 1.00 47.00 752 LYS A O 1
ATOM 5916 N N . LYS A 1 753 ? -21.507 -55.882 4.157 1.00 45.22 753 LYS A N 1
ATOM 5917 C CA . LYS A 1 753 ? -21.206 -54.776 5.090 1.00 45.22 753 LYS A CA 1
ATOM 5918 C C . LYS A 1 753 ? -21.444 -55.101 6.576 1.00 45.22 753 LYS A C 1
ATOM 5920 O O . LYS A 1 753 ? -20.733 -54.583 7.428 1.00 45.22 753 LYS A O 1
ATOM 5925 N N . CYS A 1 754 ? -22.388 -55.991 6.902 1.00 44.22 754 CYS A N 1
ATOM 5926 C CA . CYS A 1 754 ? -22.636 -56.441 8.282 1.00 44.22 754 CYS A CA 1
ATOM 5927 C C . CYS A 1 754 ? -21.591 -57.427 8.830 1.00 44.22 754 CYS A C 1
ATOM 5929 O O . CYS A 1 754 ? -21.566 -57.646 10.036 1.00 44.22 754 CYS A O 1
ATOM 5931 N N . ARG A 1 755 ? -20.747 -58.037 7.986 1.00 47.84 755 ARG A N 1
ATOM 5932 C CA . ARG A 1 755 ? -19.719 -58.991 8.438 1.00 47.84 755 ARG A CA 1
ATOM 5933 C C . ARG A 1 755 ? -18.462 -58.308 8.987 1.00 47.84 755 ARG A C 1
ATOM 5935 O O . ARG A 1 755 ? -17.808 -58.889 9.838 1.00 47.84 755 ARG A O 1
ATOM 5942 N N . TYR A 1 756 ? -18.180 -57.072 8.570 1.00 50.56 756 TYR A N 1
ATOM 5943 C CA . TYR A 1 756 ? -16.932 -56.354 8.884 1.00 50.56 756 TYR A CA 1
ATOM 5944 C C . TYR A 1 756 ? -17.120 -55.185 9.871 1.00 50.56 756 TYR A C 1
ATOM 5946 O O . TYR A 1 756 ? -16.247 -54.340 10.057 1.00 50.56 756 TYR A O 1
ATOM 5954 N N . THR A 1 757 ? -18.275 -55.122 10.543 1.00 45.78 757 THR A N 1
ATOM 5955 C CA . THR A 1 757 ? -18.652 -54.012 11.436 1.00 45.78 757 THR A CA 1
ATOM 5956 C C . THR A 1 757 ? -17.785 -53.863 12.687 1.00 45.78 757 THR A C 1
ATOM 5958 O O . THR A 1 757 ? -17.748 -52.765 13.242 1.00 45.78 757 THR A O 1
ATOM 5961 N N . SER A 1 758 ? -17.110 -54.919 13.157 1.00 43.69 758 SER A N 1
ATOM 5962 C CA . SER A 1 758 ? -16.181 -54.802 14.293 1.00 43.69 758 SER A CA 1
ATOM 5963 C C . SER A 1 758 ? -14.885 -54.094 13.887 1.00 43.69 758 SER A C 1
ATOM 5965 O O . SER A 1 758 ? -14.473 -53.184 14.598 1.00 43.69 758 SER A O 1
ATOM 5967 N N . ALA A 1 759 ? -14.325 -54.419 12.716 1.00 44.00 759 ALA A N 1
ATOM 5968 C CA . ALA A 1 759 ? -13.104 -53.808 12.179 1.00 44.00 759 ALA A CA 1
ATOM 5969 C C . ALA A 1 759 ? -13.286 -52.319 11.813 1.00 44.00 759 ALA A C 1
ATOM 5971 O O . ALA A 1 759 ? -12.398 -51.501 12.039 1.00 44.00 759 ALA A O 1
ATOM 5972 N N . ILE A 1 760 ? -14.479 -51.938 11.333 1.00 48.19 760 ILE A N 1
ATOM 5973 C CA . ILE A 1 760 ? -14.829 -50.528 11.070 1.00 48.19 760 ILE A CA 1
ATOM 5974 C C . ILE A 1 760 ? -14.975 -49.737 12.384 1.00 48.19 760 ILE A C 1
ATOM 5976 O O . ILE A 1 760 ? -14.606 -48.568 12.458 1.00 48.19 760 ILE A O 1
ATOM 5980 N N . ARG A 1 761 ? -15.497 -50.355 13.455 1.00 42.94 761 ARG A N 1
ATOM 5981 C CA . ARG A 1 761 ? -15.665 -49.687 14.762 1.00 42.94 761 ARG A CA 1
ATOM 5982 C C . ARG A 1 761 ? -14.364 -49.528 15.542 1.00 42.94 761 ARG A C 1
ATOM 5984 O O . ARG A 1 761 ? -14.286 -48.614 16.355 1.00 42.94 761 ARG A O 1
ATOM 5991 N N . SER A 1 762 ? -13.376 -50.390 15.312 1.00 43.31 762 SER A N 1
ATOM 5992 C CA . SER A 1 762 ? -12.046 -50.278 15.922 1.00 43.31 762 SER A CA 1
ATOM 5993 C C . SER A 1 762 ? -11.125 -49.291 15.197 1.00 43.31 762 SER A C 1
ATOM 5995 O O . SER A 1 762 ? -9.998 -49.104 15.636 1.00 43.31 762 SER A O 1
ATOM 5997 N N . GLY A 1 763 ? -11.584 -48.665 14.106 1.00 40.78 763 GLY A N 1
ATOM 5998 C CA . GLY A 1 763 ? -10.819 -47.665 13.357 1.00 40.78 763 GLY A CA 1
ATOM 5999 C C . GLY A 1 763 ? -9.808 -48.233 12.356 1.00 40.78 763 GLY A C 1
ATOM 6000 O O . GLY A 1 763 ? -9.114 -47.447 11.726 1.00 40.78 763 GLY A O 1
ATOM 6001 N N . LYS A 1 764 ? -9.753 -49.562 12.161 1.00 42.09 764 LYS A N 1
ATOM 6002 C CA . LYS A 1 764 ? -8.834 -50.214 11.204 1.00 42.09 764 LYS A CA 1
ATOM 6003 C C . LYS A 1 764 ? -9.292 -50.102 9.730 1.00 42.09 764 LYS A C 1
ATOM 6005 O O . LYS A 1 764 ? -8.519 -50.403 8.836 1.00 42.09 764 LYS A O 1
ATOM 6010 N N . LEU A 1 765 ? -10.533 -49.669 9.458 1.00 41.44 765 LEU A N 1
ATOM 6011 C CA . LEU A 1 765 ? -11.089 -49.448 8.106 1.00 41.44 765 LEU A CA 1
ATOM 6012 C C . LEU A 1 765 ? -11.956 -48.171 8.073 1.00 41.44 765 LEU A C 1
ATOM 6014 O O . LEU A 1 765 ? -12.881 -48.037 8.877 1.00 41.44 765 LEU A O 1
ATOM 6018 N N . SER A 1 766 ? -11.712 -47.268 7.113 1.00 39.94 766 SER A N 1
ATOM 6019 C CA . SER A 1 766 ? -12.492 -46.036 6.866 1.00 39.94 766 SER A CA 1
ATOM 6020 C C . SER A 1 766 ? -13.268 -46.146 5.539 1.00 39.94 766 SER A C 1
ATOM 6022 O O . SER A 1 766 ? -12.722 -46.616 4.547 1.00 39.94 766 SER A O 1
ATOM 6024 N N . LEU A 1 767 ? -14.552 -45.761 5.512 1.00 38.62 767 LEU A N 1
ATOM 6025 C CA . LEU A 1 767 ? -15.457 -45.977 4.369 1.00 38.62 767 LEU A CA 1
ATOM 6026 C C . LEU A 1 767 ? -16.196 -44.674 4.018 1.00 38.62 767 LEU A C 1
ATOM 6028 O O . LEU A 1 767 ? -17.075 -44.253 4.774 1.00 38.62 767 LEU A O 1
ATOM 6032 N N . GLU A 1 768 ? -15.906 -44.069 2.862 1.00 33.69 768 GLU A N 1
ATOM 6033 C CA . GLU A 1 768 ? -16.744 -43.007 2.286 1.00 33.69 768 GLU A CA 1
ATOM 6034 C C . GLU A 1 768 ? -17.788 -43.608 1.336 1.00 33.69 768 GLU A C 1
ATOM 6036 O O . GLU A 1 768 ? -17.495 -44.417 0.458 1.00 33.69 768 GLU A O 1
ATOM 6041 N N . ALA A 1 769 ? -19.056 -43.253 1.546 1.00 27.17 769 ALA A N 1
ATOM 6042 C CA . ALA A 1 769 ? -20.165 -43.712 0.720 1.00 27.17 769 ALA A CA 1
ATOM 6043 C C . ALA A 1 769 ? -20.395 -42.731 -0.437 1.00 27.17 769 ALA A C 1
ATOM 6045 O O . ALA A 1 769 ? -20.928 -41.643 -0.220 1.00 27.17 769 ALA A O 1
ATOM 6046 N N . ASN A 1 770 ? -20.071 -43.136 -1.667 1.00 25.61 770 ASN A N 1
ATOM 6047 C CA . ASN A 1 770 ? -20.480 -42.396 -2.859 1.00 25.61 770 ASN A CA 1
ATOM 6048 C C . ASN A 1 770 ? -21.996 -42.536 -3.076 1.00 25.61 770 ASN A C 1
ATOM 6050 O O . ASN A 1 770 ? -22.513 -43.619 -3.356 1.00 25.61 770 ASN A O 1
ATOM 6054 N N . ILE A 1 771 ? -22.721 -41.424 -2.936 1.00 24.00 771 ILE A N 1
ATOM 6055 C CA . ILE A 1 771 ? -24.116 -41.295 -3.368 1.00 24.00 771 ILE A CA 1
ATOM 6056 C C . ILE A 1 771 ? -24.093 -40.834 -4.826 1.00 24.00 771 ILE A C 1
ATOM 6058 O O . ILE A 1 771 ? -24.051 -39.637 -5.100 1.00 24.00 771 ILE A O 1
ATOM 6062 N N . GLU A 1 772 ? -24.163 -41.774 -5.767 1.00 25.89 772 GLU A N 1
ATOM 6063 C CA . GLU A 1 772 ? -24.536 -41.453 -7.145 1.00 25.89 772 GLU A CA 1
ATOM 6064 C C . GLU A 1 772 ? -26.055 -41.537 -7.322 1.00 25.89 772 GLU A C 1
ATOM 6066 O O . GLU A 1 772 ? -26.692 -42.587 -7.211 1.00 25.89 772 GLU A O 1
ATOM 6071 N N . HIS A 1 773 ? -26.644 -40.385 -7.631 1.00 24.81 773 HIS A N 1
ATOM 6072 C CA . HIS A 1 773 ? -27.980 -40.273 -8.192 1.00 24.81 773 HIS A CA 1
ATOM 6073 C C . HIS A 1 773 ? -27.968 -40.783 -9.643 1.00 24.81 773 HIS A C 1
ATOM 6075 O O . HIS A 1 773 ? -27.502 -40.084 -10.538 1.00 24.81 773 HIS A O 1
ATOM 6081 N N . LYS A 1 774 ? -28.596 -41.933 -9.911 1.00 25.44 774 LYS A N 1
ATOM 6082 C CA . LYS A 1 774 ? -29.230 -42.208 -11.211 1.00 25.44 774 LYS A CA 1
ATOM 6083 C C . LYS A 1 774 ? -30.617 -42.811 -11.005 1.00 25.44 774 LYS A C 1
ATOM 6085 O O . LYS A 1 774 ? -30.784 -43.914 -10.495 1.00 25.44 774 LYS A O 1
ATOM 6090 N N . ASN A 1 775 ? -31.624 -42.035 -11.401 1.00 25.44 775 ASN A N 1
ATOM 6091 C CA . ASN A 1 775 ? -32.965 -42.528 -11.683 1.00 25.44 775 ASN A CA 1
ATOM 6092 C C . ASN A 1 775 ? -32.891 -43.461 -12.898 1.00 25.44 775 ASN A C 1
ATOM 6094 O O . ASN A 1 775 ? -32.462 -42.996 -13.945 1.00 25.44 775 ASN A O 1
ATOM 6098 N N . GLU A 1 776 ? -33.364 -44.705 -12.786 1.00 25.39 776 GLU A N 1
ATOM 6099 C CA . GLU A 1 776 ? -34.440 -45.219 -13.649 1.00 25.39 776 GLU A CA 1
ATOM 6100 C C . GLU A 1 776 ? -34.905 -46.641 -13.275 1.00 25.39 776 GLU A C 1
ATOM 6102 O O . GLU A 1 776 ? -34.192 -47.626 -13.383 1.00 25.39 776 GLU A O 1
ATOM 6107 N N . SER A 1 777 ? -36.194 -46.709 -12.937 1.00 26.55 777 SER A N 1
ATOM 6108 C CA . SER A 1 777 ? -37.175 -47.732 -13.323 1.00 26.55 777 SER A CA 1
ATOM 6109 C C . SER A 1 777 ? -37.066 -49.213 -12.878 1.00 26.55 777 SER A C 1
ATOM 6111 O O . SER A 1 777 ? -36.210 -49.999 -13.256 1.00 26.55 777 SER A O 1
ATOM 6113 N N . THR A 1 778 ? -38.190 -49.623 -12.274 1.00 26.98 778 THR A N 1
ATOM 6114 C CA . THR A 1 778 ? -38.922 -50.901 -12.409 1.00 26.98 778 THR A CA 1
ATOM 6115 C C . THR A 1 778 ? -38.676 -52.116 -11.491 1.00 26.98 778 THR A C 1
ATOM 6117 O O . THR A 1 778 ? -37.719 -52.862 -11.610 1.00 26.98 778 THR A O 1
ATOM 6120 N N . ARG A 1 779 ? -39.787 -52.422 -10.783 1.00 27.06 779 ARG A N 1
ATOM 6121 C CA . ARG A 1 779 ? -40.451 -53.728 -10.529 1.00 27.06 779 ARG A CA 1
ATOM 6122 C C . ARG A 1 779 ? -40.201 -54.467 -9.198 1.00 27.06 779 ARG A C 1
ATOM 6124 O O . ARG A 1 779 ? -39.248 -55.208 -9.069 1.00 27.06 779 ARG A O 1
ATOM 6131 N N . LYS A 1 780 ? -41.266 -54.421 -8.358 1.00 28.30 780 LYS A N 1
ATOM 6132 C CA . LYS A 1 780 ? -41.972 -55.537 -7.650 1.00 28.30 780 LYS A CA 1
ATOM 6133 C C . LYS A 1 780 ? -41.086 -56.428 -6.735 1.00 28.30 780 LYS A C 1
ATOM 6135 O O . LYS A 1 780 ? -40.157 -57.041 -7.210 1.00 28.30 780 LYS A O 1
ATOM 6140 N N . ARG A 1 781 ? -41.392 -56.746 -5.465 1.00 27.05 781 ARG A N 1
ATOM 6141 C CA . ARG A 1 781 ? -42.657 -57.259 -4.890 1.00 27.05 781 ARG A CA 1
ATOM 6142 C C . ARG A 1 781 ? -42.489 -57.500 -3.359 1.00 27.05 781 ARG A C 1
ATOM 6144 O O . ARG A 1 781 ? -41.493 -58.068 -2.949 1.00 27.05 781 ARG A O 1
ATOM 6151 N N . LYS A 1 782 ? -43.515 -57.151 -2.561 1.00 28.58 782 LYS A N 1
ATOM 6152 C CA . LYS A 1 782 ? -44.053 -57.796 -1.325 1.00 28.58 782 LYS A CA 1
ATOM 6153 C C . LYS A 1 782 ? -43.181 -58.763 -0.475 1.00 28.58 782 LYS A C 1
ATOM 6155 O O . LYS A 1 782 ? -42.932 -59.875 -0.923 1.00 28.58 782 LYS A O 1
ATOM 6160 N N . ARG A 1 783 ? -43.078 -58.484 0.841 1.00 27.02 783 ARG A N 1
ATOM 6161 C CA . ARG A 1 783 ? -43.708 -59.201 2.003 1.00 27.02 783 ARG A CA 1
ATOM 6162 C C . ARG A 1 783 ? -43.047 -58.716 3.314 1.00 27.02 783 ARG A C 1
ATOM 6164 O O . ARG A 1 783 ? -41.840 -58.774 3.431 1.00 27.02 783 ARG A O 1
ATOM 6171 N N . SER A 1 784 ? -43.741 -58.017 4.215 1.00 26.89 784 SER A N 1
ATOM 6172 C CA . SER A 1 784 ? -44.606 -58.501 5.315 1.00 26.89 784 SER A CA 1
ATOM 6173 C C . SER A 1 784 ? -43.895 -59.293 6.431 1.00 26.89 784 SER A C 1
ATOM 6175 O O . SER A 1 784 ? -43.558 -60.452 6.207 1.00 26.89 784 SER A O 1
ATOM 6177 N N . LYS A 1 785 ? -43.885 -58.690 7.633 1.00 28.14 785 LYS A N 1
ATOM 6178 C CA . LYS A 1 785 ? -44.065 -59.222 9.012 1.00 28.14 785 LYS A CA 1
ATOM 6179 C C . LYS A 1 785 ? -42.952 -58.721 9.947 1.00 28.14 785 LYS A C 1
ATOM 6181 O O . LYS A 1 785 ? -41.789 -58.914 9.647 1.00 28.14 785 LYS A O 1
ATOM 6186 N N . LYS A 1 786 ? -43.261 -57.849 10.915 1.00 28.69 786 LYS A N 1
ATOM 6187 C CA . LYS A 1 786 ? -43.949 -58.033 12.222 1.00 28.69 786 LYS A CA 1
ATOM 6188 C C . LYS A 1 786 ? -42.955 -58.469 13.312 1.00 28.69 786 LYS A C 1
ATOM 6190 O O . LYS A 1 786 ? -42.237 -59.432 13.098 1.00 28.69 786 LYS A O 1
ATOM 6195 N N . THR A 1 787 ? -43.079 -57.793 14.465 1.00 30.05 787 THR A N 1
ATOM 6196 C CA . THR A 1 787 ? -42.669 -58.167 15.842 1.00 30.05 787 THR A CA 1
ATOM 6197 C C . THR A 1 787 ? -41.162 -58.253 16.122 1.00 30.05 787 THR A C 1
ATOM 6199 O O . THR A 1 787 ? -40.441 -58.849 15.346 1.00 30.05 787 THR A O 1
ATOM 6202 N N . GLY A 1 788 ? -40.611 -57.725 17.215 1.00 28.12 788 GLY A N 1
ATOM 6203 C CA . GLY A 1 788 ? -41.190 -57.076 18.384 1.00 28.12 788 GLY A CA 1
ATOM 6204 C C . GLY A 1 788 ? -40.096 -56.713 19.401 1.00 28.12 788 GLY A C 1
ATOM 6205 O O . GLY A 1 788 ? -38.949 -57.112 19.259 1.00 28.12 788 GLY A O 1
ATOM 6206 N N . LEU A 1 789 ? -40.526 -55.896 20.361 1.00 30.28 789 LEU A N 1
ATOM 6207 C CA . LEU A 1 789 ? -40.011 -55.575 21.698 1.00 30.28 789 LEU A CA 1
ATOM 6208 C C . LEU A 1 789 ? -38.701 -56.200 22.237 1.00 30.28 789 LEU A C 1
ATOM 6210 O O . LEU A 1 789 ? -38.519 -57.414 22.220 1.00 30.28 789 LEU A O 1
ATOM 6214 N N . THR A 1 790 ? -38.008 -55.333 22.998 1.00 33.91 790 THR A N 1
ATOM 6215 C CA . THR A 1 790 ? -37.163 -55.569 24.199 1.00 33.91 790 THR A CA 1
ATOM 6216 C C . THR A 1 790 ? -35.815 -56.257 23.967 1.00 33.91 790 THR A C 1
ATOM 6218 O O . THR A 1 790 ? -35.743 -57.257 23.271 1.00 33.91 790 THR A O 1
ATOM 6221 N N . LYS A 1 791 ? -34.694 -55.771 24.504 1.00 35.00 791 LYS A N 1
ATOM 6222 C CA . LYS A 1 791 ? -34.420 -55.032 25.746 1.00 35.00 791 LYS A CA 1
ATOM 6223 C C . LYS A 1 791 ? -33.404 -53.922 25.499 1.00 35.00 791 LYS A C 1
ATOM 6225 O O . LYS A 1 791 ? -32.563 -54.119 24.596 1.00 35.00 791 LYS A O 1
#

Solvent-accessible surface area (backbone atoms only — not comparable to full-atom values): 48277 Å² total; per-residue (Å²): 132,92,72,47,67,76,74,74,36,62,28,47,26,43,44,31,72,47,71,70,58,47,51,49,52,49,13,50,51,51,49,54,44,52,74,68,41,92,76,69,50,53,87,58,84,41,46,93,46,70,92,55,67,88,64,58,74,88,71,51,83,81,36,63,67,58,50,52,50,32,38,59,61,30,41,66,55,35,60,71,28,27,51,48,16,42,52,46,39,73,76,72,40,55,60,65,89,53,19,30,56,41,10,48,50,24,39,59,72,64,54,54,67,82,78,42,42,56,38,32,38,35,39,39,44,71,44,92,96,75,53,71,50,76,50,75,48,69,40,64,70,58,78,52,87,84,22,74,57,47,53,51,49,63,78,47,64,56,55,64,61,59,61,66,71,54,84,86,72,57,68,73,58,49,52,52,52,51,50,51,49,59,74,51,67,80,57,54,59,38,68,68,83,72,72,71,83,81,54,62,67,63,40,74,44,73,61,30,28,39,78,83,64,50,73,43,73,45,65,43,67,68,80,81,78,89,75,92,77,88,85,86,88,82,92,76,86,81,92,75,82,84,86,77,87,70,74,81,72,74,83,71,70,86,77,75,89,70,78,86,60,54,73,67,39,53,52,51,28,53,48,46,32,72,75,67,69,50,55,64,62,57,34,18,62,76,48,59,40,62,42,69,66,53,48,35,34,75,70,67,78,35,64,83,84,64,87,71,92,72,81,76,73,89,57,53,75,65,58,49,45,54,56,48,52,52,56,48,56,43,31,60,31,25,46,47,54,33,74,67,53,48,36,50,54,50,28,54,41,32,35,70,78,63,76,38,57,95,89,59,68,58,47,77,65,52,50,56,52,50,48,70,73,36,60,80,50,63,79,62,41,62,61,54,58,69,71,57,29,26,57,38,21,69,27,71,68,23,47,50,49,48,52,54,53,49,51,50,53,28,58,77,52,70,38,79,86,39,40,77,38,37,30,42,43,52,76,44,83,41,69,70,77,82,90,72,88,76,86,64,88,79,70,98,78,72,100,74,81,66,72,58,76,82,67,71,40,28,18,41,43,44,37,36,20,47,70,16,53,58,50,71,49,35,39,25,33,53,31,94,64,88,46,73,60,58,65,55,28,46,82,59,61,32,52,71,50,60,28,80,76,4,56,79,39,42,71,51,46,49,46,41,47,74,72,50,51,60,80,70,52,73,88,52,38,92,84,41,47,32,41,39,33,33,55,67,78,49,88,32,74,48,68,62,55,54,55,50,31,49,78,63,24,33,48,77,46,70,45,51,44,44,88,19,88,75,45,35,48,46,51,54,23,48,46,52,50,21,62,67,45,25,54,50,49,50,50,53,48,34,75,73,64,77,52,54,79,46,73,46,52,48,44,48,35,47,45,56,15,44,60,62,20,40,25,46,67,33,29,33,49,29,30,37,51,67,14,63,50,68,75,36,80,61,53,54,47,79,73,44,94,63,77,76,92,60,81,74,68,64,63,78,69,66,80,72,87,81,88,79,81,86,77,88,82,87,85,82,85,81,90,83,85,91,87,86,90,91,86,72,94,83,74,77,77,82,63,62,78,74,61,76,82,68,84,85,81,88,64,90,75,76,44,66,65,54,50,51,54,49,51,34,39,74,72,67,69,47,65,76,91,48,60,48,85,64,84,89,87,75,86,88,55,98,86,55,85,78,90,63,82,92,64,86,51,77,50,65,59,77,92,54,57,83,78,46,51,66,49,44,72,73,66,76,46,88,83,87,82,84,82,79,90,74,92,80,88,88,81,89,81,92,82,91,83,83,88,80,82,87,132

Sequence (791 aa):
SSGSLLDCADAFVFHSPFCKLVCKSVGRLLLNDFLQDPDPDFTGRYSGLESFKGIKLENTYFNKDLETAFMTASKDIFEKKTKPSIYIANQVGNMYTPSVFGGLISYLVSGNAQDLAGKRVVLFSYGSGLASSMYSLRISDDLSPTSPLHKLLNNLSDVKTRLESRRKVPPKEFDRIMKLREETHNIAPYCPVGSVDILFPGTWYLAGVDSMHRRKYERKLHKESNEENLDPVVQNDTSKVSQSKQSFETFQEPKVHYRMYSKAAMAAAMKKFKETGCSIRKAAKEYGIPEASLRHRLSGRVNPEATRSGPPPLFSAVEETRLADHLKLAASFGYGYGRTEIIKFATEYAIEVGHRDQDHPLTPQWYASFMSRRPDLQIILKARSMNTQLLRATSIECVSAYYIELKKILNSYSLTDKIERIYIVNEKLVSTIDNTPIDLPSDESNSNDNPLVSWSNFTVIGCGNAQGCHIPPFFVFTGERMSKELRECKKHGVDVDTTDSGESNIVIMKRYMARHLIKYLPVRTPDNPVLLLYDGHNSSISLGLMEWAKTEHIVMFMLPSYASHVFQQVDAGIFGGFEKIYDNECRKYIRKHNTALTKQNICAFASKAYSKALSTENLKGAFKKLGICPLNSGNLVARGNLKFSNRKHLQILNQEDVKIEAVEEDAVAVEDHAEAVEENAAATEENLEAAEENVEAVGEADIEVEEAVIEAVEEGLVNENDITLVIDTSEPQPFFPVTGTTGIIVNVNPAKKCRYTSAIRSGKLSLEANIEHKNESTRKRKRSKKTGLTK

pLDDT: mean 71.69, std 25.5, range [21.59, 98.75]

Nearest PDB structures (foldseek):
  2p8u-assembly1_B  TM=9.806E-01  e=1.326E-18  Homo sapiens
  2wya-assembly2_D  TM=9.627E-01  e=1.857E-18  Homo sapiens
  7cqt-assembly1_B  TM=8.980E-01  e=1.043E-13  Brassica juncea
  7cqt-assembly1_A  TM=8.945E-01  e=3.649E-13  Brassica juncea
  7cqt-assembly2_C  TM=9.172E-01  e=1.475E-12  Brassica juncea

InterPro domains:
  IPR004875 DDE superfamily endonuclease domain [PF03184] (459-623)
  IPR007889 DNA binding HTH domain, Psq-type [PF05225] (265-302)
  IPR009057 Homedomain-like superfamily [SSF46689] (258-306)
  IPR013746 Hydroxymethylglutaryl-coenzyme A synthase, C-terminal domain [PF08540] (5-220)
  IPR016039 Thiolase-like [G3DSA:3.40.47.10] (1-221)
  IPR016039 Thiolase-like [SSF53901] (6-219)

Secondary structure (DSSP, 8-state):
----HHHH-SEEEE--SSHHHHHHHHHHHHHHHHHH-SS--TTTTTTT-GGGTT--GGGGSS-HHHHHHHHHHTHHHHHHHTGGGGHHHHHH---STTHHHHHHHHHHTTS-HHHHTT-EEEEEEEETTTEEEEEEEE------TTSHHHHHHHHTTTHHHHHHTSPP--HHHHHHHHHHHHHTTT-SSB---S-GGGSPTT-EEEEEE-TT-PEEEEEPPPP---------------------------------------HHHHHHHHHHHHHH---HHHHHHHTT--HHHHHHHHTTSS-TT--SSSPPPSS-HHHHHHHHHHHHHHHHTT----HHHHHHHHHHHHHHTTS--TT-PPPHHHHHHHHHH-HHHHHH-----HHHHHHHHTSHHHHHHHHHHHHHHHHHTT-TT-GGGEEEEEEEEE-S--S--------S-------S-----EEEEEEEETTSPEEEEEEEEE-SS--HHHHGGGGGT-EEEEESSS---HHHHHHHIIIIIHHHSPP-BTTB-EEEEEETT-TT--HHHHHHHHHTTEEEEEES-TTSTTTTHHHHHHSTTHHHHHHHHHHHHHHHH-SPPPHHHHHHHHHHHHHHHT-HHHHHHHHHHTTTTTT-THHHHTTTT---S-GGGSTTTSSSS---------------------S-TTSSSSSSSSSSS------TTTHHHHHHHHHHHHTTSS-GGG-------PPPPTT--------------GGGTTTSHHHHHTTS---------------------------

Radius of gyration: 36.72 Å; Cα contacts (8 Å, |Δi|>4): 854; chains: 1; bounding box: 108×102×98 Å

Organism: Sinanodonta woodiana (NCBI:txid1069815)